Protein AF-0000000087803667 (afdb_homodimer)

Solvent-accessible surface area (backbone atoms only — not comparable to full-atom values): 38954 Å² total; per-residue (Å²): 129,66,61,54,62,50,47,62,71,37,43,41,72,29,40,26,54,51,59,38,27,26,43,11,22,42,27,6,43,24,40,68,76,42,96,56,81,56,72,35,36,40,37,35,24,9,63,54,42,48,40,31,16,50,52,16,29,32,40,61,41,84,73,39,51,19,58,52,47,22,30,47,41,17,42,69,59,22,58,39,89,44,36,48,45,30,53,72,77,47,46,72,67,51,34,54,49,39,53,55,37,61,75,64,59,29,50,46,78,48,79,40,76,96,59,54,56,43,30,39,34,29,38,33,28,43,99,86,46,40,22,38,23,30,32,44,83,41,75,78,37,69,32,35,32,26,50,67,86,40,74,76,43,66,43,71,64,60,57,59,69,46,64,71,49,64,55,81,69,40,67,65,60,47,52,50,39,35,73,68,48,87,59,74,87,39,42,68,51,51,53,46,31,55,53,30,34,47,50,32,13,52,49,18,56,75,45,93,23,70,39,35,43,12,44,59,67,44,71,90,41,92,76,64,50,71,68,48,48,22,28,18,40,26,8,4,23,31,8,20,32,30,53,19,34,70,60,42,24,29,18,33,60,75,26,38,60,26,20,29,36,30,38,38,33,35,52,46,49,29,63,73,68,65,54,53,68,67,52,47,50,30,23,48,50,32,23,54,53,48,34,43,55,50,34,63,52,36,46,75,69,46,28,41,34,62,36,43,54,16,14,13,31,14,43,22,20,38,34,52,56,72,64,52,53,70,67,37,29,45,38,10,35,47,37,13,50,64,47,51,44,41,26,50,43,51,41,43,26,36,58,52,13,50,35,37,31,44,24,32,52,40,10,48,51,15,38,53,25,24,75,66,71,30,55,71,56,69,39,39,35,62,33,31,88,42,63,62,51,22,42,50,42,52,8,49,33,32,56,28,24,57,57,22,34,53,38,45,42,56,51,27,69,74,74,126,68,62,54,62,52,46,61,71,39,44,41,71,30,40,25,52,50,59,38,28,26,42,11,22,40,26,6,43,24,41,67,77,43,94,55,82,54,70,34,35,41,38,35,23,8,61,53,41,48,39,33,16,50,51,17,28,32,41,60,41,85,73,39,52,17,57,52,48,24,29,48,42,17,42,70,60,22,61,40,90,45,36,50,45,30,53,72,78,46,46,73,67,50,36,53,51,38,52,55,37,61,74,63,59,30,48,48,78,46,79,40,76,95,59,54,59,44,32,40,34,30,37,32,28,44,97,85,45,39,22,39,26,29,32,43,83,41,72,79,37,68,32,34,32,29,48,69,87,41,74,75,42,66,43,72,65,60,58,58,65,48,65,69,51,62,53,80,70,39,66,65,61,46,52,50,39,36,74,68,47,87,57,73,86,41,44,68,51,52,53,46,32,56,52,30,32,49,49,32,13,52,50,18,57,75,44,94,22,69,38,34,44,11,44,59,66,45,69,91,41,93,77,65,50,72,68,49,49,24,30,18,40,25,8,4,24,32,9,20,31,30,52,20,35,70,58,42,24,27,17,34,60,78,26,37,60,24,21,30,35,30,38,38,32,33,52,47,49,29,64,73,69,67,55,52,68,67,51,48,51,29,23,47,49,32,20,53,51,48,34,44,55,51,33,63,53,37,45,74,71,45,29,41,32,61,36,44,55,16,14,14,32,13,42,22,20,37,35,52,58,72,63,54,54,70,68,37,31,45,38,9,37,46,38,12,49,66,49,53,43,42,26,49,43,54,40,43,26,37,58,52,13,50,34,38,30,43,24,32,52,40,9,50,51,16,37,52,25,25,76,68,70,28,55,72,56,68,39,39,36,61,34,30,89,40,63,62,53,22,41,49,42,51,9,50,34,32,55,28,24,57,59,22,34,54,37,43,43,55,49,27,70,73,74

Sequence (830 aa):
MDYISLLQSEMRPAFGCTEPIALAYAAAKAVSVLDEFPNHIHARCSANIIKNVKSVVIPNSGGRKGLTAATTLGAIVGHPERELEVLESATDEDRKWLGTLLDANFCTVSLAEGVDNLYIEITAETDEHTAVVRIENDHTNVTYVSVDGEIVSETVNEIKKAAKTEYAMTFDSIYEFALTGDISGILPQIKQQVEYNTAISKEGLSNDYGSNIGQLLLLDEENPSLETKCKARAAAGSDARMSGCPLPVVICSGSGNQGLTVSVPIITTSDELGKSEDELYRALVFANLLTLYVKSGIGKLSAYCGVVSAGVVSVAGIAFLKGDSKDIIENTLVNGLASLSGIVCDGAKPSCAGKIAISLDGAFMGYKQARLNKNYQKGDGLVAYSVDETIRSIGAVAQGMKETDVVILNEMLKHMDYISLLQSEMRPAFGCTEPIALAYAAAKAVSVLDEFPNHIHARCSANIIKNVKSVVIPNSGGRKGLTAATTLGAIVGHPERELEVLESATDEDRKWLGTLLDANFCTVSLAEGVDNLYIEITAETDEHTAVVRIENDHTNVTYVSVDGEIVSETVNEIKKAAKTEYAMTFDSIYEFALTGDISGILPQIKQQVEYNTAISKEGLSNDYGSNIGQLLLLDEENPSLETKCKARAAAGSDARMSGCPLPVVICSGSGNQGLTVSVPIITTSDELGKSEDELYRALVFANLLTLYVKSGIGKLSAYCGVVSAGVVSVAGIAFLKGDSKDIIENTLVNGLASLSGIVCDGAKPSCAGKIAISLDGAFMGYKQARLNKNYQKGDGLVAYSVDETIRSIGAVAQGMKETDVVILNEMLKH

Secondary structure (DSSP, 8-state):
--HHHHHHHH--EEES-HHHHHHHHHHHHHHHTSSS--SEEEEEE-HHHHHHHTTSBPTTSSS-BSHHHHHHHHHHH--GGGGGGTTTT--HHHHHHHHHHHHTT-EEEEEPTT--SSEEEEEEE-SS-EEEEEEESSTT-EEEEEETTEEEEE----------------HHHHHHHHHHS--GGGHHHHHHHHHHHHHHHHHHHHS--TT-HHHHHHTT-SS--HHHHHHHHHHHHHHHHHTT---EEE-BTTBHHHHHHHHHHHHHHHHHHT--HHHHHHHHHHHHHHHHHHHHHH-SS-SB-HHHHHHHHHHHHHHHHHT--HHHHHHHHHHHHHHHTT-B---SSTTHHHHHHHHHHHHHHHHHHHHTT-PPPTTSTT--SSHHHHHHHHHHHHHTTHHHHHHHHHHHHT-/--HHHHHHHH--EEES-HHHHHHHHHHHHHHHTSSS--SEEEEEE-HHHHHHHTTSBPTTTTS-BSHHHHHHHHHHH--GGGGGGTTTT--HHHHHHHHHHHHTT-EEEEEPTT--SSEEEEEEE-SS-EEEEEEESSTT-EEEEEETTEEEEE----------------HHHHHHHHHHS--GGGHHHHHHHHHHHHHHHHHHHHS--TT-HHHHHHTT-SS--HHHHHHHHHHHHHHHHHTT---EEE-BTTBHHHHHHHHHHHHHHHHHHT--HHHHHHHHHHHHHHHHHHHHHH-SS-SB-HHHHHHHHHHHHHHHHHT--HHHHHHHHHHHHHHHTT-B---SSTTHHHHHHHHHHHHHHHHHHHHTT-PPPTTSTT--SSHHHHHHHHHHHHHTTHHHHHHHHHHHHT-

Structure (mmCIF, N/CA/C/O backbone):
data_AF-0000000087803667-model_v1
#
loop_
_entity.id
_entity.type
_entity.pdbx_description
1 polymer 'L-serine ammonia-lyase, iron-sulfur-dependent, subunit alpha'
#
loop_
_atom_site.group_PDB
_atom_site.id
_atom_site.type_symbol
_atom_site.label_atom_id
_atom_site.label_alt_id
_atom_site.label_comp_id
_atom_site.label_asym_id
_atom_site.label_entity_id
_atom_site.label_seq_id
_atom_site.pdbx_PDB_ins_code
_atom_site.Cartn_x
_atom_site.Cartn_y
_atom_site.Cartn_z
_atom_site.occupancy
_atom_site.B_iso_or_equiv
_atom_site.auth_seq_id
_atom_site.auth_comp_id
_atom_site.auth_asym_id
_atom_site.auth_atom_id
_atom_site.pdbx_PDB_model_num
ATOM 1 N N . MET A 1 1 ? -24.375 -19.219 -10.469 1 71.81 1 MET A N 1
ATOM 2 C CA . MET A 1 1 ? -22.969 -19.25 -10.891 1 71.81 1 MET A CA 1
ATOM 3 C C . MET A 1 1 ? -22.344 -20.594 -10.547 1 71.81 1 MET A C 1
ATOM 5 O O . MET A 1 1 ? -22.625 -21.172 -9.5 1 71.81 1 MET A O 1
ATOM 9 N N . ASP A 1 2 ? -21.656 -21.156 -11.523 1 89.31 2 ASP A N 1
ATOM 10 C CA . ASP A 1 2 ? -20.969 -22.422 -11.258 1 89.31 2 ASP A CA 1
ATOM 11 C C . ASP A 1 2 ? -19.609 -22.188 -10.602 1 89.31 2 ASP A C 1
ATOM 13 O O . ASP A 1 2 ? -18.594 -22.141 -11.281 1 89.31 2 ASP A O 1
ATOM 17 N N . TYR A 1 3 ? -19.672 -22.094 -9.266 1 94.19 3 TYR A N 1
ATOM 18 C CA . TYR A 1 3 ? -18.484 -21.781 -8.461 1 94.19 3 TYR A CA 1
ATOM 19 C C . TYR A 1 3 ? -17.453 -22.891 -8.578 1 94.19 3 TYR A C 1
ATOM 21 O O . TYR A 1 3 ? -16.25 -22.625 -8.562 1 94.19 3 TYR A O 1
ATOM 29 N N . ILE A 1 4 ? -17.922 -24.125 -8.742 1 95.88 4 ILE A N 1
ATOM 30 C CA . ILE A 1 4 ? -17.016 -25.266 -8.82 1 95.88 4 ILE A CA 1
ATOM 31 C C . ILE A 1 4 ? -16.188 -25.172 -10.102 1 95.88 4 ILE A C 1
ATOM 33 O O . ILE A 1 4 ? -14.969 -25.312 -10.07 1 95.88 4 ILE A O 1
ATOM 37 N N . SER A 1 5 ? -16.844 -24.953 -11.195 1 94.06 5 SER A N 1
ATOM 38 C CA . SER A 1 5 ? -16.156 -24.828 -12.469 1 94.06 5 SER A CA 1
ATOM 39 C C . SER A 1 5 ? -15.172 -23.672 -12.461 1 94.06 5 SER A C 1
ATOM 41 O O . SER A 1 5 ? -14.078 -23.766 -13.031 1 94.06 5 SER A O 1
ATOM 43 N N . LEU A 1 6 ? -15.586 -22.578 -11.867 1 93.62 6 LEU A N 1
ATOM 44 C CA . LEU A 1 6 ? -14.711 -21.406 -11.766 1 93.62 6 LEU A CA 1
ATOM 45 C C . LEU A 1 6 ? -13.453 -21.734 -10.969 1 93.62 6 LEU A C 1
ATOM 47 O O . LEU A 1 6 ? -12.344 -21.438 -11.414 1 93.62 6 LEU A O 1
ATOM 51 N N . LEU A 1 7 ? -13.617 -22.344 -9.82 1 96.25 7 LEU A N 1
ATOM 52 C CA . LEU A 1 7 ? -12.484 -22.719 -8.984 1 96.25 7 LEU A CA 1
ATOM 53 C C . LEU A 1 7 ? -11.57 -23.703 -9.695 1 96.25 7 LEU A C 1
ATOM 55 O O . LEU A 1 7 ? -10.344 -23.609 -9.609 1 96.25 7 LEU A O 1
ATOM 59 N N . GLN A 1 8 ? -12.172 -24.656 -10.391 1 94.19 8 GLN A N 1
ATOM 60 C CA . GLN A 1 8 ? -11.391 -25.656 -11.102 1 94.19 8 GLN A CA 1
ATOM 61 C C . GLN A 1 8 ? -10.523 -25.016 -12.18 1 94.19 8 GLN A C 1
ATOM 63 O O . GLN A 1 8 ? -9.391 -25.438 -12.414 1 94.19 8 GLN A O 1
ATOM 68 N N . SER A 1 9 ? -11.016 -24.016 -12.758 1 89.69 9 SER A N 1
ATOM 69 C CA . SER A 1 9 ? -10.281 -23.344 -13.82 1 89.69 9 SER A CA 1
ATOM 70 C C . SER A 1 9 ? -9.188 -22.438 -13.258 1 89.69 9 SER A C 1
ATOM 72 O O . SER A 1 9 ? -8.141 -22.266 -13.875 1 89.69 9 SER A O 1
ATOM 74 N N . GLU A 1 10 ? -9.422 -21.938 -12.055 1 91.5 10 GLU A N 1
ATOM 75 C CA . GLU A 1 10 ? -8.562 -20.875 -11.531 1 91.5 10 GLU A CA 1
ATOM 76 C C . GLU A 1 10 ? -7.543 -21.438 -10.547 1 91.5 10 GLU A C 1
ATOM 78 O O . GLU A 1 10 ? -6.535 -20.797 -10.242 1 91.5 10 GLU A O 1
ATOM 83 N N . MET A 1 11 ? -7.801 -22.594 -9.992 1 94.12 11 MET A N 1
ATOM 84 C CA . MET A 1 11 ? -6.918 -23.203 -9.008 1 94.12 11 MET A CA 1
ATOM 85 C C . MET A 1 11 ? -6.102 -24.328 -9.641 1 94.12 11 MET A C 1
ATOM 87 O O . MET A 1 11 ? -6.332 -25.5 -9.352 1 94.12 11 MET A O 1
ATOM 91 N N . ARG A 1 12 ? -5.055 -23.938 -10.391 1 89.69 12 ARG A N 1
ATOM 92 C CA . ARG A 1 12 ? -4.191 -24.891 -11.078 1 89.69 12 ARG A CA 1
ATOM 93 C C . ARG A 1 12 ? -2.793 -24.906 -10.469 1 89.69 12 ARG A C 1
ATOM 95 O O . ARG A 1 12 ? -2.314 -23.875 -9.984 1 89.69 12 ARG A O 1
ATOM 102 N N . PRO A 1 13 ? -2.154 -26.062 -10.484 1 90.81 13 PRO A N 1
ATOM 103 C CA . PRO A 1 13 ? -0.76 -26.094 -10.039 1 90.81 13 PRO A CA 1
ATOM 104 C C . PRO A 1 13 ? 0.182 -25.359 -11 1 90.81 13 PRO A C 1
ATOM 106 O O . PRO A 1 13 ? -0.017 -25.406 -12.219 1 90.81 13 PRO A O 1
ATOM 109 N N . ALA A 1 14 ? 1.104 -24.688 -10.516 1 85.56 14 ALA A N 1
ATOM 110 C CA . ALA A 1 14 ? 2.148 -24.016 -11.281 1 85.56 14 ALA A CA 1
ATOM 111 C C . ALA A 1 14 ? 3.516 -24.203 -10.633 1 85.56 14 ALA A C 1
ATOM 113 O O . ALA A 1 14 ? 3.629 -24.219 -9.406 1 85.56 14 ALA A O 1
ATOM 114 N N . PHE A 1 15 ? 4.465 -24.359 -11.555 1 79.44 15 PHE A N 1
ATOM 115 C CA . PHE A 1 15 ? 5.844 -24.469 -11.094 1 79.44 15 PHE A CA 1
ATOM 116 C C . PHE A 1 15 ? 6.586 -23.156 -11.266 1 79.44 15 PHE A C 1
ATOM 118 O O . PHE A 1 15 ? 6.754 -22.672 -12.383 1 79.44 15 PHE A O 1
ATOM 125 N N . GLY A 1 16 ? 6.965 -22.5 -10.266 1 76.38 16 GLY A N 1
ATOM 126 C CA . GLY A 1 16 ? 7.625 -21.219 -10.352 1 76.38 16 GLY A CA 1
ATOM 127 C C . GLY A 1 16 ? 6.66 -20.062 -10.602 1 76.38 16 GLY A C 1
ATOM 128 O O . GLY A 1 16 ? 5.48 -20.156 -10.25 1 76.38 16 GLY A O 1
ATOM 129 N N . CYS A 1 17 ? 7.152 -18.938 -11.102 1 77.62 17 CYS A N 1
ATOM 130 C CA . CYS A 1 17 ? 6.293 -17.797 -11.422 1 77.62 17 CYS A CA 1
ATOM 131 C C . CYS A 1 17 ? 5.555 -18.031 -12.734 1 77.62 17 CYS A C 1
ATOM 133 O O . CYS A 1 17 ? 6.121 -18.562 -13.688 1 77.62 17 CYS A O 1
ATOM 135 N N . THR A 1 18 ? 4.367 -17.578 -12.75 1 82.81 18 THR A N 1
ATOM 136 C CA . THR A 1 18 ? 3.471 -17.938 -13.852 1 82.81 18 THR A CA 1
ATOM 137 C C . THR A 1 18 ? 3.887 -17.219 -15.133 1 82.81 18 THR A C 1
ATOM 139 O O . THR A 1 18 ? 3.854 -17.812 -16.219 1 82.81 18 THR A O 1
ATOM 142 N N . GLU A 1 19 ? 4.324 -15.984 -15 1 85.38 19 GLU A N 1
ATOM 143 C CA . GLU A 1 19 ? 4.621 -15.219 -16.203 1 85.38 19 GLU A CA 1
ATOM 144 C C . GLU A 1 19 ? 5.855 -15.773 -16.922 1 85.38 19 GLU A C 1
ATOM 146 O O . GLU A 1 19 ? 5.832 -15.977 -18.125 1 85.38 19 GLU A O 1
ATOM 151 N N . PRO A 1 20 ? 6.938 -16.078 -16.188 1 89.75 20 PRO A N 1
ATOM 152 C CA . PRO A 1 20 ? 8.078 -16.703 -16.891 1 89.75 20 PRO A CA 1
ATOM 153 C C . PRO A 1 20 ? 7.73 -18.062 -17.484 1 89.75 20 PRO A C 1
ATOM 155 O O . PRO A 1 20 ? 8.234 -18.406 -18.562 1 89.75 20 PRO A O 1
ATOM 158 N N . ILE A 1 21 ? 6.902 -18.75 -16.812 1 90.12 21 ILE A N 1
ATOM 159 C CA . ILE A 1 21 ? 6.516 -20.062 -17.297 1 90.12 21 ILE A CA 1
ATOM 160 C C . ILE A 1 21 ? 5.672 -19.906 -18.562 1 90.12 21 ILE A C 1
ATOM 162 O O . ILE A 1 21 ? 5.781 -20.719 -19.5 1 90.12 21 ILE A O 1
ATOM 166 N N . ALA A 1 22 ? 4.789 -18.875 -18.547 1 90.88 22 ALA A N 1
ATOM 167 C CA . ALA A 1 22 ? 4.004 -18.609 -19.75 1 90.88 22 ALA A CA 1
ATOM 168 C C . ALA A 1 22 ? 4.914 -18.312 -20.938 1 90.88 22 ALA A C 1
ATOM 170 O O . ALA A 1 22 ? 4.637 -18.75 -22.047 1 90.88 22 ALA A O 1
ATOM 171 N N . LEU A 1 23 ? 5.945 -17.578 -20.688 1 93.94 23 LEU A N 1
ATOM 172 C CA . LEU A 1 23 ? 6.93 -17.281 -21.719 1 93.94 23 LEU A CA 1
ATOM 173 C C . LEU A 1 23 ? 7.621 -18.547 -22.203 1 93.94 23 LEU A C 1
ATOM 175 O O . LEU A 1 23 ? 7.781 -18.75 -23.406 1 93.94 23 LEU A O 1
ATOM 179 N N . ALA A 1 24 ? 8.055 -19.328 -21.25 1 94.56 24 ALA A N 1
ATOM 180 C CA . ALA A 1 24 ? 8.695 -20.609 -21.562 1 94.56 24 ALA A CA 1
ATOM 181 C C . ALA A 1 24 ? 7.746 -21.516 -22.344 1 94.56 24 ALA A C 1
ATOM 183 O O . ALA A 1 24 ? 8.156 -22.172 -23.297 1 94.56 24 ALA A O 1
ATOM 184 N N . TYR A 1 25 ? 6.48 -21.5 -21.953 1 95.12 25 TYR A N 1
ATOM 185 C CA . TYR A 1 25 ? 5.449 -22.297 -22.609 1 95.12 25 TYR A CA 1
ATOM 186 C C . TYR A 1 25 ? 5.27 -21.844 -24.062 1 95.12 25 TYR A C 1
ATOM 188 O O . TYR A 1 25 ? 5.223 -22.688 -24.969 1 95.12 25 TYR A O 1
ATOM 196 N N . ALA A 1 26 ? 5.199 -20.562 -24.281 1 96.19 26 ALA A N 1
ATOM 197 C CA . ALA A 1 26 ? 5.055 -20.016 -25.625 1 96.19 26 ALA A CA 1
ATOM 198 C C . ALA A 1 26 ? 6.246 -20.391 -26.5 1 96.19 26 ALA A C 1
ATOM 200 O O . ALA A 1 26 ? 6.074 -20.75 -27.672 1 96.19 26 ALA A O 1
ATOM 201 N N . ALA A 1 27 ? 7.406 -20.312 -25.969 1 97.5 27 ALA A N 1
ATOM 202 C CA . ALA A 1 27 ? 8.617 -20.672 -26.703 1 97.5 27 ALA A CA 1
ATOM 203 C C . ALA A 1 27 ? 8.617 -22.156 -27.047 1 97.5 27 ALA A C 1
ATOM 205 O O . ALA A 1 27 ? 8.961 -22.547 -28.172 1 97.5 27 ALA A O 1
ATOM 206 N N . ALA A 1 28 ? 8.336 -22.953 -26.031 1 96.81 28 ALA A N 1
ATOM 207 C CA . ALA A 1 28 ? 8.242 -24.406 -26.266 1 96.81 28 ALA A CA 1
ATOM 208 C C . ALA A 1 28 ? 7.25 -24.703 -27.391 1 96.81 28 ALA A C 1
ATOM 210 O O . ALA A 1 28 ? 7.504 -25.578 -28.219 1 96.81 28 ALA A O 1
ATOM 211 N N . LYS A 1 29 ? 6.094 -24.047 -27.344 1 96.88 29 LYS A N 1
ATOM 212 C CA . LYS A 1 29 ? 5.082 -24.234 -28.375 1 96.88 29 LYS A CA 1
ATOM 213 C C . LYS A 1 29 ? 5.613 -23.828 -29.75 1 96.88 29 LYS A C 1
ATOM 215 O O . LYS A 1 29 ? 5.383 -24.516 -30.734 1 96.88 29 LYS A O 1
ATOM 220 N N . ALA A 1 30 ? 6.273 -22.734 -29.859 1 96.75 30 ALA A N 1
ATOM 221 C CA . ALA A 1 30 ? 6.836 -22.25 -31.109 1 96.75 30 ALA A CA 1
ATOM 222 C C . ALA A 1 30 ? 7.832 -23.25 -31.688 1 96.75 30 ALA A C 1
ATOM 224 O O . ALA A 1 30 ? 7.848 -23.5 -32.906 1 96.75 30 ALA A O 1
ATOM 225 N N . VAL A 1 31 ? 8.664 -23.781 -30.844 1 96.38 31 VAL A N 1
ATOM 226 C CA . VAL A 1 31 ? 9.672 -24.75 -31.281 1 96.38 31 VAL A CA 1
ATOM 227 C C . VAL A 1 31 ? 8.984 -26.031 -31.75 1 96.38 31 VAL A C 1
ATOM 229 O O . VAL A 1 31 ? 9.422 -26.672 -32.719 1 96.38 31 VAL A O 1
ATOM 232 N N . SER A 1 32 ? 7.906 -26.375 -31.078 1 96 32 SER A N 1
ATOM 233 C CA . SER A 1 32 ? 7.23 -27.641 -31.344 1 96 32 SER A CA 1
ATOM 234 C C . SER A 1 32 ? 6.605 -27.656 -32.719 1 96 32 SER A C 1
ATOM 236 O O . SER A 1 32 ? 6.355 -28.719 -33.281 1 96 32 SER A O 1
ATOM 238 N N . VAL A 1 33 ? 6.316 -26.547 -33.312 1 95.31 33 VAL A N 1
ATOM 239 C CA . VAL A 1 33 ? 5.645 -26.5 -34.625 1 95.31 33 VAL A CA 1
ATOM 240 C C . VAL A 1 33 ? 6.68 -26.391 -35.719 1 95.31 33 VAL A C 1
ATOM 242 O O . VAL A 1 33 ? 6.324 -26.344 -36.906 1 95.31 33 VAL A O 1
ATOM 245 N N . LEU A 1 34 ? 7.918 -26.344 -35.344 1 95.06 34 LEU A N 1
ATOM 246 C CA . LEU A 1 34 ? 9.023 -26.328 -36.281 1 95.06 34 LEU A CA 1
ATOM 247 C C . LEU A 1 34 ? 9.656 -27.703 -36.406 1 95.06 34 LEU A C 1
ATOM 249 O O . LEU A 1 34 ? 9.57 -28.516 -35.469 1 95.06 34 LEU A O 1
ATOM 253 N N . ASP A 1 35 ? 10.352 -28 -37.469 1 91.81 35 ASP A N 1
ATOM 254 C CA . ASP A 1 35 ? 10.969 -29.297 -37.719 1 91.81 35 ASP A CA 1
ATOM 255 C C . ASP A 1 35 ? 12.375 -29.359 -37.125 1 91.81 35 ASP A C 1
ATOM 257 O O . ASP A 1 35 ? 12.945 -30.438 -36.969 1 91.81 35 ASP A O 1
ATOM 261 N N . GLU A 1 36 ? 12.906 -28.266 -36.844 1 94.06 36 GLU A N 1
ATOM 262 C CA . GLU A 1 36 ? 14.234 -28.172 -36.281 1 94.06 36 GLU A CA 1
ATOM 263 C C . GLU A 1 36 ? 14.297 -27.094 -35.188 1 94.06 36 GLU A C 1
ATOM 265 O O . GLU A 1 36 ? 13.43 -26.219 -35.156 1 94.06 36 GLU A O 1
ATOM 270 N N . PHE A 1 37 ? 15.305 -27.203 -34.344 1 96.81 37 PHE A N 1
ATOM 271 C CA . PHE A 1 37 ? 15.508 -26.219 -33.281 1 96.81 37 PHE A CA 1
ATOM 272 C C . PHE A 1 37 ? 15.875 -24.859 -33.875 1 96.81 37 PHE A C 1
ATOM 274 O O . PHE A 1 37 ? 16.688 -24.781 -34.812 1 96.81 37 PHE A O 1
ATOM 281 N N . PRO A 1 38 ? 15.289 -23.828 -33.469 1 97.38 38 PRO A N 1
ATOM 282 C CA . PRO A 1 38 ? 15.508 -22.531 -34.094 1 97.38 38 PRO A CA 1
ATOM 283 C C . PRO A 1 38 ? 16.906 -21.969 -33.812 1 97.38 38 PRO A C 1
ATOM 285 O O . PRO A 1 38 ? 17.562 -22.391 -32.875 1 97.38 38 PRO A O 1
ATOM 288 N N . ASN A 1 39 ? 17.312 -21.031 -34.688 1 96.62 39 ASN A N 1
ATOM 289 C CA . ASN A 1 39 ? 18.578 -20.328 -34.531 1 96.62 39 ASN A CA 1
ATOM 290 C C . ASN A 1 39 ? 18.422 -19.078 -33.656 1 96.62 39 ASN A C 1
ATOM 292 O O . ASN A 1 39 ? 19.391 -18.578 -33.062 1 96.62 39 ASN A O 1
ATOM 296 N N . HIS A 1 40 ? 17.203 -18.594 -33.688 1 97.81 40 HIS A N 1
ATOM 297 C CA . HIS A 1 40 ? 16.922 -17.344 -33 1 97.81 40 HIS A CA 1
ATOM 298 C C . HIS A 1 40 ? 15.461 -17.266 -32.594 1 97.81 40 HIS A C 1
ATOM 300 O O . HIS A 1 40 ? 14.578 -17.719 -33.312 1 97.81 40 HIS A O 1
ATOM 306 N N . ILE A 1 41 ? 15.266 -16.688 -31.391 1 97.75 41 ILE A N 1
ATOM 307 C CA . ILE A 1 41 ? 13.914 -16.438 -30.938 1 97.75 41 ILE A CA 1
ATOM 308 C C . ILE A 1 41 ? 13.766 -14.961 -30.547 1 97.75 41 ILE A C 1
ATOM 310 O O . ILE A 1 41 ? 14.672 -14.367 -29.969 1 97.75 41 ILE A O 1
ATOM 314 N N . HIS A 1 42 ? 12.664 -14.352 -31.016 1 97.62 42 HIS A N 1
ATOM 315 C CA . HIS A 1 42 ? 12.289 -13 -30.609 1 97.62 42 HIS A CA 1
ATOM 316 C C . HIS A 1 42 ? 10.977 -12.992 -29.844 1 97.62 42 HIS A C 1
ATOM 318 O O . HIS A 1 42 ? 9.969 -13.516 -30.328 1 97.62 42 HIS A O 1
ATOM 324 N N . ALA A 1 43 ? 11.07 -12.5 -28.625 1 96.56 43 ALA A N 1
ATOM 325 C CA . ALA A 1 43 ? 9.867 -12.406 -27.797 1 96.56 43 ALA A CA 1
ATOM 326 C C . ALA A 1 43 ? 9.352 -10.977 -27.75 1 96.56 43 ALA A C 1
ATOM 328 O O . ALA A 1 43 ? 10.086 -10.055 -27.391 1 96.56 43 ALA A O 1
ATOM 329 N N . ARG A 1 44 ? 8.117 -10.734 -28.141 1 95.44 44 ARG A N 1
ATOM 330 C CA . ARG A 1 44 ? 7.387 -9.484 -27.969 1 95.44 44 ARG A CA 1
ATOM 331 C C . ARG A 1 44 ? 6.34 -9.617 -26.859 1 95.44 44 ARG A C 1
ATOM 333 O O . ARG A 1 44 ? 5.434 -10.445 -26.953 1 95.44 44 ARG A O 1
ATOM 340 N N . CYS A 1 45 ? 6.562 -8.844 -25.781 1 93.5 45 CYS A N 1
ATOM 341 C CA . CYS A 1 45 ? 5.734 -9.047 -24.594 1 93.5 45 CYS A CA 1
ATOM 342 C C . CYS A 1 45 ? 5.098 -7.734 -24.141 1 93.5 45 CYS A C 1
ATOM 344 O O . CYS A 1 45 ? 5.633 -6.656 -24.406 1 93.5 45 CYS A O 1
ATOM 346 N N . SER A 1 46 ? 3.93 -7.852 -23.531 1 89.06 46 SER A N 1
ATOM 347 C CA . SER A 1 46 ? 3.318 -6.699 -22.875 1 89.06 46 SER A CA 1
ATOM 348 C C . SER A 1 46 ? 4.195 -6.176 -21.734 1 89.06 46 SER A C 1
ATOM 350 O O . SER A 1 46 ? 5.086 -6.879 -21.266 1 89.06 46 SER A O 1
ATOM 352 N N . ALA A 1 47 ? 3.891 -5.023 -21.406 1 83.38 47 ALA A N 1
ATOM 353 C CA . ALA A 1 47 ? 4.652 -4.375 -20.328 1 83.38 47 ALA A CA 1
ATOM 354 C C . ALA A 1 47 ? 4.574 -5.184 -19.047 1 83.38 47 ALA A C 1
ATOM 356 O O . ALA A 1 47 ? 5.578 -5.348 -18.344 1 83.38 47 ALA A O 1
ATOM 357 N N . ASN A 1 48 ? 3.473 -5.746 -18.734 1 83.5 48 ASN A N 1
ATOM 358 C CA . ASN A 1 48 ? 3.27 -6.496 -17.5 1 83.5 48 ASN A CA 1
ATOM 359 C C . ASN A 1 48 ? 4.062 -7.797 -17.5 1 83.5 48 ASN A C 1
ATOM 361 O O . ASN A 1 48 ? 4.566 -8.227 -16.453 1 83.5 48 ASN A O 1
ATOM 365 N N . ILE A 1 49 ? 4.156 -8.398 -18.656 1 87.69 49 ILE A N 1
ATOM 366 C CA . ILE A 1 49 ? 4.957 -9.617 -18.766 1 87.69 49 ILE A CA 1
ATOM 367 C C . ILE A 1 49 ? 6.426 -9.281 -18.531 1 87.69 49 ILE A C 1
ATOM 369 O O . ILE A 1 49 ? 7.113 -9.977 -17.766 1 87.69 49 ILE A O 1
ATOM 373 N N . ILE A 1 50 ? 6.879 -8.258 -19.141 1 87.12 50 ILE A N 1
ATOM 374 C CA . ILE A 1 50 ? 8.273 -7.855 -18.984 1 87.12 50 ILE A CA 1
ATOM 375 C C . ILE A 1 50 ? 8.57 -7.527 -17.531 1 87.12 50 ILE A C 1
ATOM 377 O O . ILE A 1 50 ? 9.547 -8.016 -16.953 1 87.12 50 ILE A O 1
ATOM 381 N N . LYS A 1 51 ? 7.676 -6.781 -16.938 1 83 51 LYS A N 1
ATOM 382 C CA . LYS A 1 51 ? 7.801 -6.348 -15.547 1 83 51 LYS A CA 1
ATOM 383 C C . LYS A 1 51 ? 7.891 -7.547 -14.609 1 83 51 LYS A C 1
ATOM 385 O O . LYS A 1 51 ? 8.711 -7.559 -13.688 1 83 51 LYS A O 1
ATOM 390 N N . ASN A 1 52 ? 7.176 -8.617 -14.828 1 84.06 52 ASN A N 1
ATOM 391 C CA . ASN A 1 52 ? 7.027 -9.727 -13.891 1 84.06 52 ASN A CA 1
ATOM 392 C C . ASN A 1 52 ? 8.086 -10.805 -14.125 1 84.06 52 ASN A C 1
ATOM 394 O O . ASN A 1 52 ? 8.281 -11.672 -13.281 1 84.06 52 ASN A O 1
ATOM 398 N N . VAL A 1 53 ? 8.766 -10.68 -15.227 1 88.94 53 VAL A N 1
ATOM 399 C CA . VAL A 1 53 ? 9.727 -11.742 -15.516 1 88.94 53 VAL A CA 1
ATOM 400 C C . VAL A 1 53 ? 11.148 -11.211 -15.336 1 88.94 53 VAL A C 1
ATOM 402 O O . VAL A 1 53 ? 12.078 -11.984 -15.102 1 88.94 53 VAL A O 1
ATOM 405 N N . LYS A 1 54 ? 11.32 -9.969 -15.414 1 85.12 54 LYS A N 1
ATOM 406 C CA . LYS A 1 54 ? 12.633 -9.328 -15.508 1 85.12 54 LYS A CA 1
ATOM 407 C C . LYS A 1 54 ? 13.523 -9.734 -14.336 1 85.12 54 LYS A C 1
ATOM 409 O O . LYS A 1 54 ? 14.703 -10.047 -14.531 1 85.12 54 LYS A O 1
ATOM 414 N N . SER A 1 55 ? 12.938 -9.844 -13.133 1 82.69 55 SER A N 1
ATOM 415 C CA . SER A 1 55 ? 13.805 -9.945 -11.961 1 82.69 55 SER A CA 1
ATOM 416 C C . SER A 1 55 ? 13.602 -11.273 -11.242 1 82.69 55 SER A C 1
ATOM 418 O O . SER A 1 55 ? 14.203 -11.516 -10.195 1 82.69 55 SER A O 1
ATOM 420 N N . VAL A 1 56 ? 12.82 -12.109 -11.781 1 86.69 56 VAL A N 1
ATOM 421 C CA . VAL A 1 56 ? 12.508 -13.352 -11.078 1 86.69 56 VAL A CA 1
ATOM 422 C C . VAL A 1 56 ? 13.453 -14.453 -11.531 1 86.69 56 VAL A C 1
ATOM 424 O O . VAL A 1 56 ? 13.883 -14.484 -12.688 1 86.69 56 VAL A O 1
ATOM 427 N N . VAL A 1 57 ? 13.852 -15.297 -10.602 1 86.25 57 VAL A N 1
ATOM 428 C CA . VAL A 1 57 ? 14.664 -16.469 -10.938 1 86.25 57 VAL A CA 1
ATOM 429 C C . VAL A 1 57 ? 13.812 -17.5 -11.648 1 86.25 57 VAL A C 1
ATOM 431 O O . VAL A 1 57 ? 12.727 -17.859 -11.18 1 86.25 57 VAL A O 1
ATOM 434 N N . ILE A 1 58 ? 14.297 -17.984 -12.797 1 89 58 ILE A N 1
ATOM 435 C CA . ILE A 1 58 ? 13.57 -18.969 -13.578 1 89 58 ILE A CA 1
ATOM 436 C C . ILE A 1 58 ? 13.758 -20.359 -12.945 1 89 58 ILE A C 1
ATOM 438 O O . ILE A 1 58 ? 14.883 -20.797 -12.719 1 89 58 ILE A O 1
ATOM 442 N N . PRO A 1 59 ? 12.625 -20.953 -12.641 1 87.75 59 PRO A N 1
ATOM 443 C CA . PRO A 1 59 ? 12.75 -22.281 -12.047 1 87.75 59 PRO A CA 1
ATOM 444 C C . PRO A 1 59 ? 13.57 -23.234 -12.906 1 87.75 59 PRO A C 1
ATOM 446 O O . PRO A 1 59 ? 13.445 -23.234 -14.133 1 87.75 59 PRO A O 1
ATOM 449 N N . ASN A 1 60 ? 14.453 -23.984 -12.234 1 87.62 60 ASN A N 1
ATOM 450 C CA . ASN A 1 60 ? 15.25 -25.047 -12.852 1 87.62 60 ASN A CA 1
ATOM 451 C C . ASN A 1 60 ? 16.219 -24.484 -13.875 1 87.62 60 ASN A C 1
ATOM 453 O O . ASN A 1 60 ? 16.609 -25.172 -14.82 1 87.62 60 ASN A O 1
ATOM 457 N N . SER A 1 61 ? 16.641 -23.25 -13.734 1 91.19 61 SER A N 1
ATOM 458 C CA . SER A 1 61 ? 17.516 -22.609 -14.695 1 91.19 61 SER A CA 1
ATOM 459 C C . SER A 1 61 ? 18.953 -22.562 -14.188 1 91.19 61 SER A C 1
ATOM 461 O O . SER A 1 61 ? 19.859 -22.094 -14.891 1 91.19 61 SER A O 1
ATOM 463 N N . GLY A 1 62 ? 19.156 -23.062 -13 1 88.19 62 GLY A N 1
ATOM 464 C CA . GLY A 1 62 ? 20.469 -22.875 -12.383 1 88.19 62 GLY A CA 1
ATOM 465 C C . GLY A 1 62 ? 20.703 -21.469 -11.867 1 88.19 62 GLY A C 1
ATOM 466 O O . GLY A 1 62 ? 21.828 -20.984 -11.898 1 88.19 62 GLY A O 1
ATOM 467 N N . GLY A 1 63 ? 19.578 -20.797 -11.547 1 86.75 63 GLY A N 1
ATOM 468 C CA . GLY A 1 63 ? 19.688 -19.5 -10.891 1 86.75 63 GLY A CA 1
ATOM 469 C C . GLY A 1 63 ? 19.609 -18.344 -11.859 1 86.75 63 GLY A C 1
ATOM 470 O O . GLY A 1 63 ? 19.703 -17.172 -11.453 1 86.75 63 GLY A O 1
ATOM 471 N N . ARG A 1 64 ? 19.391 -18.578 -13.117 1 90.56 64 ARG A N 1
ATOM 472 C CA . ARG A 1 64 ? 19.328 -17.516 -14.117 1 90.56 64 ARG A CA 1
ATOM 473 C C . ARG A 1 64 ? 18 -16.766 -14.039 1 90.56 64 ARG A C 1
ATOM 475 O O . ARG A 1 64 ? 16.984 -17.344 -13.625 1 90.56 64 ARG A O 1
ATOM 482 N N . LYS A 1 65 ? 18.078 -15.438 -14.352 1 88.88 65 LYS A N 1
ATOM 483 C CA . LYS A 1 65 ? 16.906 -14.57 -14.242 1 88.88 65 LYS A CA 1
ATOM 484 C C . LYS A 1 65 ? 16.531 -13.984 -15.594 1 88.88 65 LYS A C 1
ATOM 486 O O . LYS A 1 65 ? 17.375 -13.875 -16.484 1 88.88 65 LYS A O 1
ATOM 491 N N . GLY A 1 66 ? 15.211 -13.719 -15.695 1 88.81 66 GLY A N 1
ATOM 492 C CA . GLY A 1 66 ? 14.82 -12.773 -16.734 1 88.81 66 GLY A CA 1
ATOM 493 C C . GLY A 1 66 ? 14.148 -13.43 -17.922 1 88.81 66 GLY A C 1
ATOM 494 O O . GLY A 1 66 ? 14.016 -14.656 -17.969 1 88.81 66 GLY A O 1
ATOM 495 N N . LEU A 1 67 ? 13.789 -12.602 -18.891 1 92.56 67 LEU A N 1
ATOM 496 C CA . LEU A 1 67 ? 12.953 -12.984 -20.016 1 92.56 67 LEU A CA 1
ATOM 497 C C . LEU A 1 67 ? 13.719 -13.906 -20.969 1 92.56 67 LEU A C 1
ATOM 499 O O . LEU A 1 67 ? 13.18 -14.93 -21.406 1 92.56 67 LEU A O 1
ATOM 503 N N . THR A 1 68 ? 14.969 -13.555 -21.188 1 94.69 68 THR A N 1
ATOM 504 C CA . THR A 1 68 ? 15.742 -14.344 -22.141 1 94.69 68 THR A CA 1
ATOM 505 C C . THR A 1 68 ? 16.016 -15.742 -21.594 1 94.69 68 THR A C 1
ATOM 507 O O . THR A 1 68 ? 15.961 -16.734 -22.344 1 94.69 68 THR A O 1
ATOM 510 N N . ALA A 1 69 ? 16.25 -15.789 -20.328 1 94.81 69 ALA A N 1
ATOM 511 C CA . ALA A 1 69 ? 16.484 -17.078 -19.703 1 94.81 69 ALA A CA 1
ATOM 512 C C . ALA A 1 69 ? 15.227 -17.953 -19.75 1 94.81 69 ALA A C 1
ATOM 514 O O . ALA A 1 69 ? 15.297 -19.141 -20.078 1 94.81 69 ALA A O 1
ATOM 515 N N . ALA A 1 70 ? 14.086 -17.391 -19.422 1 94.31 70 ALA A N 1
ATOM 516 C CA . ALA A 1 70 ? 12.82 -18.125 -19.422 1 94.31 70 ALA A CA 1
ATOM 517 C C . ALA A 1 70 ? 12.477 -18.641 -20.812 1 94.31 70 ALA A C 1
ATOM 519 O O . ALA A 1 70 ? 12.141 -19.812 -20.984 1 94.31 70 ALA A O 1
ATOM 520 N N . THR A 1 71 ? 12.586 -17.766 -21.797 1 96.56 71 THR A N 1
ATOM 521 C CA . THR A 1 71 ? 12.234 -18.094 -23.188 1 96.56 71 THR A CA 1
ATOM 522 C C . THR A 1 71 ? 13.164 -19.172 -23.734 1 96.56 71 THR A C 1
ATOM 524 O O . THR A 1 71 ? 12.695 -20.156 -24.328 1 96.56 71 THR A O 1
ATOM 527 N N . THR A 1 72 ? 14.438 -18.969 -23.484 1 97.31 72 THR A N 1
ATOM 528 C CA . THR A 1 72 ? 15.438 -19.891 -24 1 97.31 72 THR A CA 1
ATOM 529 C C . THR A 1 72 ? 15.289 -21.266 -23.359 1 97.31 72 THR A C 1
ATOM 531 O O . THR A 1 72 ? 15.352 -22.281 -24.047 1 97.31 72 THR A O 1
ATOM 534 N N . LEU A 1 73 ? 15.094 -21.266 -22.078 1 96.19 73 LEU A N 1
ATOM 535 C CA . LEU A 1 73 ? 14.953 -22.547 -21.406 1 96.19 73 LEU A CA 1
ATOM 536 C C . LEU A 1 73 ? 13.695 -23.281 -21.875 1 96.19 73 LEU A C 1
ATOM 538 O O . LEU A 1 73 ? 13.695 -24.5 -22.047 1 96.19 73 LEU A O 1
ATOM 542 N N . GLY A 1 74 ? 12.617 -22.578 -22.047 1 96.69 74 GLY A N 1
ATOM 543 C CA . GLY A 1 74 ? 11.398 -23.156 -22.594 1 96.69 74 GLY A CA 1
ATOM 544 C C . GLY A 1 74 ? 11.609 -23.797 -23.953 1 96.69 74 GLY A C 1
ATOM 545 O O . GLY A 1 74 ? 11.086 -24.875 -24.234 1 96.69 74 GLY A O 1
ATOM 546 N N . ALA A 1 75 ? 12.367 -23.109 -24.797 1 97 75 ALA A N 1
ATOM 547 C CA . ALA A 1 75 ? 12.68 -23.609 -26.141 1 97 75 ALA A CA 1
ATOM 548 C C . ALA A 1 75 ? 13.492 -24.906 -26.047 1 97 75 ALA A C 1
ATOM 550 O O . ALA A 1 75 ? 13.266 -25.844 -26.828 1 97 75 ALA A O 1
ATOM 551 N N . ILE A 1 76 ? 14.422 -24.938 -25.125 1 97 76 ILE A N 1
ATOM 552 C CA . ILE A 1 76 ? 15.336 -26.062 -24.969 1 97 76 ILE A CA 1
ATOM 553 C C . ILE A 1 76 ? 14.578 -27.281 -24.453 1 97 76 ILE A C 1
ATOM 555 O O . ILE A 1 76 ? 14.695 -28.375 -25.016 1 97 76 ILE A O 1
ATOM 559 N N . VAL A 1 77 ? 13.812 -27.078 -23.359 1 94.75 77 VAL A N 1
ATOM 560 C CA . VAL A 1 77 ? 13.125 -28.172 -22.688 1 94.75 77 VAL A CA 1
ATOM 561 C C . VAL A 1 77 ? 12.023 -28.719 -23.594 1 94.75 77 VAL A C 1
ATOM 563 O O . VAL A 1 77 ? 11.883 -29.938 -23.766 1 94.75 77 VAL A O 1
ATOM 566 N N . GLY A 1 78 ? 11.227 -27.75 -24.078 1 92.5 78 GLY A N 1
ATOM 567 C CA . GLY A 1 78 ? 10.125 -28.156 -24.922 1 92.5 78 GLY A CA 1
ATOM 568 C C . GLY A 1 78 ? 8.953 -28.734 -24.156 1 92.5 78 GLY A C 1
ATOM 569 O O . GLY A 1 78 ? 8.578 -28.203 -23.109 1 92.5 78 GLY A O 1
ATOM 570 N N . HIS A 1 79 ? 8.125 -29.562 -24.75 1 91.38 79 HIS A N 1
ATOM 571 C CA . HIS A 1 79 ? 6.973 -30.234 -24.172 1 91.38 79 HIS A CA 1
ATOM 572 C C . HIS A 1 79 ? 5.883 -29.25 -23.781 1 91.38 79 HIS A C 1
ATOM 574 O O . HIS A 1 79 ? 5.52 -29.141 -22.609 1 91.38 79 HIS A O 1
ATOM 580 N N . PRO A 1 80 ? 5.379 -28.516 -24.75 1 93.62 80 PRO A N 1
ATOM 581 C CA . PRO A 1 80 ? 4.371 -27.5 -24.469 1 93.62 80 PRO A CA 1
ATOM 582 C C . PRO A 1 80 ? 3.088 -28.078 -23.875 1 93.62 80 PRO A C 1
ATOM 584 O O . PRO A 1 80 ? 2.277 -27.359 -23.297 1 93.62 80 PRO A O 1
ATOM 587 N N . GLU A 1 81 ? 2.893 -29.391 -23.953 1 90.75 81 GLU A N 1
ATOM 588 C CA . GLU A 1 81 ? 1.699 -30.031 -23.406 1 90.75 81 GLU A CA 1
ATOM 589 C C . GLU A 1 81 ? 1.656 -29.906 -21.891 1 90.75 81 GLU A C 1
ATOM 591 O O . GLU A 1 81 ? 0.602 -30.094 -21.266 1 90.75 81 GLU A O 1
ATOM 596 N N . ARG A 1 82 ? 2.725 -29.547 -21.328 1 89.75 82 ARG A N 1
ATOM 597 C CA . ARG A 1 82 ? 2.797 -29.406 -19.875 1 89.75 82 ARG A CA 1
ATOM 598 C C . ARG A 1 82 ? 2.354 -28.016 -19.422 1 89.75 82 ARG A C 1
ATOM 600 O O . ARG A 1 82 ? 2.221 -27.766 -18.219 1 89.75 82 ARG A O 1
ATOM 607 N N . GLU A 1 83 ? 2.182 -27.125 -20.266 1 91.5 83 GLU A N 1
ATOM 608 C CA . GLU A 1 83 ? 1.67 -25.781 -20.031 1 91.5 83 GLU A CA 1
ATOM 609 C C . GLU A 1 83 ? 2.445 -25.094 -18.906 1 91.5 83 GLU A C 1
ATOM 611 O O . GLU A 1 83 ? 3.646 -24.844 -19.031 1 91.5 83 GLU A O 1
ATOM 616 N N . LEU A 1 84 ? 1.876 -24.953 -17.75 1 85.38 84 LEU A N 1
ATOM 617 C CA . LEU A 1 84 ? 2.5 -24.203 -16.656 1 85.38 84 LEU A CA 1
ATOM 618 C C . LEU A 1 84 ? 3.535 -25.047 -15.938 1 85.38 84 LEU A C 1
ATOM 620 O O . LEU A 1 84 ? 4.242 -24.562 -15.055 1 85.38 84 LEU A O 1
ATOM 624 N N . GLU A 1 85 ? 3.734 -26.344 -16.375 1 84.5 85 GLU A N 1
ATOM 625 C CA . GLU A 1 85 ? 4.762 -27.219 -15.82 1 84.5 85 GLU A CA 1
ATOM 626 C C . GLU A 1 85 ? 5.867 -27.484 -16.844 1 84.5 85 GLU A C 1
ATOM 628 O O . GLU A 1 85 ? 6.629 -28.438 -16.703 1 84.5 85 GLU A O 1
ATOM 633 N N . VAL A 1 86 ? 6.027 -26.672 -17.797 1 90.69 86 VAL A N 1
ATOM 634 C CA . VAL A 1 86 ? 6.867 -26.906 -18.969 1 90.69 86 VAL A CA 1
ATOM 635 C C . VAL A 1 86 ? 8.328 -26.984 -18.562 1 90.69 86 VAL A C 1
ATOM 637 O O . VAL A 1 86 ? 9.125 -27.672 -19.188 1 90.69 86 VAL A O 1
ATOM 640 N N . LEU A 1 87 ? 8.734 -26.391 -17.438 1 90.38 87 LEU A N 1
ATOM 641 C CA . LEU A 1 87 ? 10.141 -26.328 -17.078 1 90.38 87 LEU A CA 1
ATOM 642 C C . LEU A 1 87 ? 10.492 -27.406 -16.047 1 90.38 87 LEU A C 1
ATOM 644 O O . LEU A 1 87 ? 11.641 -27.516 -15.617 1 90.38 87 LEU A O 1
ATOM 648 N N . GLU A 1 88 ? 9.539 -28.203 -15.672 1 85.06 88 GLU A N 1
ATOM 649 C CA . GLU A 1 88 ? 9.703 -29.188 -14.609 1 85.06 88 GLU A CA 1
ATOM 650 C C . GLU A 1 88 ? 10.75 -30.234 -14.984 1 85.06 88 GLU A C 1
ATOM 652 O O . GLU A 1 88 ? 11.484 -30.734 -14.125 1 85.06 88 GLU A O 1
ATOM 657 N N . SER A 1 89 ? 10.867 -30.516 -16.266 1 86.81 89 SER A N 1
ATOM 658 C CA . SER A 1 89 ? 11.703 -31.625 -16.719 1 86.81 89 SER A CA 1
ATOM 659 C C . SER A 1 89 ? 13.078 -31.141 -17.156 1 86.81 89 SER A C 1
ATOM 661 O O . SER A 1 89 ? 13.852 -31.891 -17.734 1 86.81 89 SER A O 1
ATOM 663 N N . ALA A 1 90 ? 13.43 -29.922 -16.875 1 92.19 90 ALA A N 1
ATOM 664 C CA . ALA A 1 90 ? 14.727 -29.391 -17.281 1 92.19 90 ALA A CA 1
ATOM 665 C C . ALA A 1 90 ? 15.867 -30.156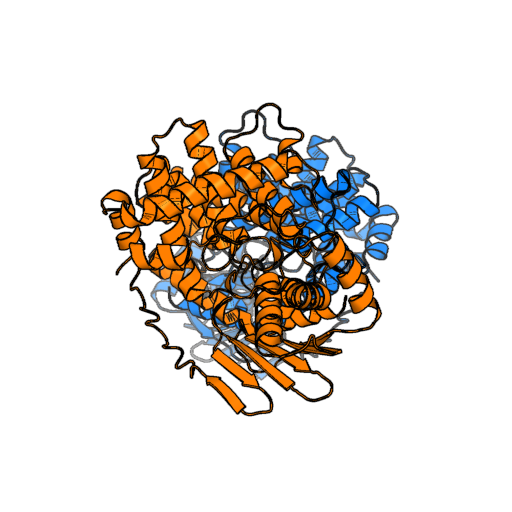 -16.609 1 92.19 90 ALA A C 1
ATOM 667 O O . ALA A 1 90 ? 15.82 -30.422 -15.414 1 92.19 90 ALA A O 1
ATOM 668 N N . THR A 1 91 ? 16.875 -30.547 -17.344 1 92.94 91 THR A N 1
ATOM 669 C CA . THR A 1 91 ? 18 -31.328 -16.875 1 92.94 91 THR A CA 1
ATOM 670 C C . THR A 1 91 ? 19.25 -30.453 -16.75 1 92.94 91 THR A C 1
ATOM 672 O O . THR A 1 91 ? 19.234 -29.281 -17.156 1 92.94 91 THR A O 1
ATOM 675 N N . ASP A 1 92 ? 20.297 -31.078 -16.219 1 93.94 92 ASP A N 1
ATOM 676 C CA . ASP A 1 92 ? 21.578 -30.375 -16.125 1 93.94 92 ASP A CA 1
ATOM 677 C C . ASP A 1 92 ? 22.125 -30.047 -17.516 1 93.94 92 ASP A C 1
ATOM 679 O O . ASP A 1 92 ? 22.766 -29.016 -17.703 1 93.94 92 ASP A O 1
ATOM 683 N N . GLU A 1 93 ? 21.922 -30.953 -18.328 1 95.25 93 GLU A N 1
ATOM 684 C CA . GLU A 1 93 ? 22.344 -30.719 -19.703 1 95.25 93 GLU A CA 1
ATOM 685 C C . GLU A 1 93 ? 21.594 -29.531 -20.312 1 95.25 93 GLU A C 1
ATOM 687 O O . GLU A 1 93 ? 22.188 -28.734 -21.047 1 95.25 93 GLU A O 1
ATOM 692 N N . ASP A 1 94 ? 20.328 -29.422 -20.062 1 95.69 94 ASP A N 1
ATOM 693 C CA . ASP A 1 94 ? 19.547 -28.297 -20.531 1 95.69 94 ASP A CA 1
ATOM 694 C C . ASP A 1 94 ? 20.094 -26.984 -19.984 1 95.69 94 ASP A C 1
ATOM 696 O O . ASP A 1 94 ? 20.156 -25.984 -20.719 1 95.69 94 ASP A O 1
ATOM 700 N N . ARG A 1 95 ? 20.469 -26.953 -18.734 1 94.56 95 ARG A N 1
ATOM 701 C CA . ARG A 1 95 ? 20.969 -25.75 -18.078 1 94.56 95 ARG A CA 1
ATOM 702 C C . ARG A 1 95 ? 22.297 -25.297 -18.672 1 94.56 95 ARG A C 1
ATOM 704 O O . ARG A 1 95 ? 22.562 -24.109 -18.812 1 94.56 95 ARG A O 1
ATOM 711 N N . LYS A 1 96 ? 23.109 -26.312 -18.953 1 95.25 96 LYS A N 1
ATOM 712 C CA . LYS A 1 96 ? 24.359 -26 -19.641 1 95.25 96 LYS A CA 1
ATOM 713 C C . LYS A 1 96 ? 24.109 -25.391 -21.016 1 95.25 96 LYS A C 1
ATOM 715 O O . LYS A 1 96 ? 24.75 -24.406 -21.391 1 95.25 96 LYS A O 1
ATOM 720 N N . TRP A 1 97 ? 23.25 -26 -21.719 1 96.44 97 TRP A N 1
ATOM 721 C CA . TRP A 1 97 ? 22.891 -25.5 -23.047 1 96.44 97 TRP A CA 1
ATOM 722 C C . TRP A 1 97 ? 22.297 -24.109 -22.953 1 96.44 97 TRP A C 1
ATOM 724 O O . TRP A 1 97 ? 22.547 -23.25 -23.812 1 96.44 97 TRP A O 1
ATOM 734 N N . LEU A 1 98 ? 21.469 -23.844 -21.938 1 96.62 98 LEU A N 1
ATOM 735 C CA . LEU A 1 98 ? 20.906 -22.531 -21.672 1 96.62 98 LEU A CA 1
ATOM 736 C C . LEU A 1 98 ? 22 -21.484 -21.578 1 96.62 98 LEU A C 1
ATOM 738 O O . LEU A 1 98 ? 21.906 -20.422 -22.203 1 96.62 98 LEU A O 1
ATOM 742 N N . GLY A 1 99 ? 23.016 -21.781 -20.812 1 95.88 99 GLY A N 1
ATOM 743 C CA . GLY A 1 99 ? 24.125 -20.859 -20.672 1 95.88 99 GLY A CA 1
ATOM 744 C C . GLY A 1 99 ? 24.766 -20.516 -22.016 1 95.88 99 GLY A C 1
ATOM 745 O O . GLY A 1 99 ? 25.078 -19.344 -22.266 1 95.88 99 GLY A O 1
ATOM 746 N N . THR A 1 100 ? 24.938 -21.516 -22.812 1 96.19 100 THR A N 1
ATOM 747 C CA . THR A 1 100 ? 25.547 -21.344 -24.125 1 96.19 100 THR A CA 1
ATOM 748 C C . THR A 1 100 ? 24.703 -20.438 -25 1 96.19 100 THR A C 1
ATOM 750 O O . THR A 1 100 ? 25.219 -19.547 -25.672 1 96.19 100 THR A O 1
ATOM 753 N N . LEU A 1 101 ? 23.453 -20.625 -24.984 1 96.38 101 LEU A N 1
ATOM 754 C CA . LEU A 1 101 ? 22.547 -19.875 -25.859 1 96.38 101 LEU A CA 1
ATOM 755 C C . LEU A 1 101 ? 22.391 -18.453 -25.375 1 96.38 101 LEU A C 1
ATOM 757 O O . LEU A 1 101 ? 22.234 -17.531 -26.172 1 96.38 101 LEU A O 1
ATOM 761 N N . LEU A 1 102 ? 22.344 -18.297 -24.062 1 95.25 102 LEU A N 1
ATOM 762 C CA . LEU A 1 102 ? 22.281 -16.953 -23.516 1 95.25 102 LEU A CA 1
ATOM 763 C C . LEU A 1 102 ? 23.5 -16.125 -23.922 1 95.25 102 LEU A C 1
ATOM 765 O O . LEU A 1 102 ? 23.375 -14.961 -24.297 1 95.25 102 LEU A O 1
ATOM 769 N N . ASP A 1 103 ? 24.625 -16.766 -23.875 1 94.5 103 ASP A N 1
ATOM 770 C CA . ASP A 1 103 ? 25.875 -16.109 -24.266 1 94.5 103 ASP A CA 1
ATOM 771 C C . ASP A 1 103 ? 25.875 -15.758 -25.75 1 94.5 103 ASP A C 1
ATOM 773 O O . ASP A 1 103 ? 26.484 -14.766 -26.156 1 94.5 103 ASP A O 1
ATOM 777 N N . ALA A 1 104 ? 25.172 -16.5 -26.516 1 94.88 104 ALA A N 1
ATOM 778 C CA . ALA A 1 104 ? 25.125 -16.328 -27.953 1 94.88 104 ALA A CA 1
ATOM 779 C C . ALA A 1 104 ? 24.016 -15.359 -28.359 1 94.88 104 ALA A C 1
ATOM 781 O O . ALA A 1 104 ? 23.75 -15.164 -29.547 1 94.88 104 ALA A O 1
ATOM 782 N N . ASN A 1 105 ? 23.297 -14.773 -27.469 1 94 105 ASN A N 1
ATOM 783 C CA . ASN A 1 105 ? 22.188 -13.875 -27.734 1 94 105 ASN A CA 1
ATOM 784 C C . ASN A 1 105 ? 21.109 -14.531 -28.609 1 94 105 ASN A C 1
ATOM 786 O O . ASN A 1 105 ? 20.672 -13.953 -29.594 1 94 105 ASN A O 1
ATOM 790 N N . PHE A 1 106 ? 20.828 -15.703 -28.219 1 96.19 106 PHE A N 1
ATOM 791 C CA . PHE A 1 106 ? 19.859 -16.547 -28.906 1 96.19 106 PHE A CA 1
ATOM 792 C C . PHE A 1 106 ? 18.484 -15.922 -28.875 1 96.19 106 PHE A C 1
ATOM 794 O O . PHE A 1 106 ? 17.688 -16.109 -29.812 1 96.19 106 PHE A O 1
ATOM 801 N N . CYS A 1 107 ? 18.156 -15.18 -27.844 1 96.62 107 CYS A N 1
ATOM 802 C CA . CYS A 1 107 ? 16.828 -14.625 -27.625 1 96.62 107 CYS A CA 1
ATOM 803 C C . CYS A 1 107 ? 16.891 -13.117 -27.438 1 96.62 107 CYS A C 1
ATOM 805 O O . CYS A 1 107 ? 17.75 -12.609 -26.719 1 96.62 107 CYS A O 1
ATOM 807 N N . THR A 1 108 ? 16.047 -12.414 -28.156 1 94.81 108 THR A N 1
ATOM 808 C CA . THR A 1 108 ? 15.852 -10.977 -27.969 1 94.81 108 THR A CA 1
ATOM 809 C C . THR A 1 108 ? 14.422 -10.68 -27.531 1 94.81 108 THR A C 1
ATOM 811 O O . THR A 1 108 ? 13.508 -11.461 -27.797 1 94.81 108 THR A O 1
ATOM 814 N N . VAL A 1 109 ? 14.305 -9.625 -26.75 1 92.75 109 VAL A N 1
ATOM 815 C CA . VAL A 1 109 ? 12.992 -9.273 -26.219 1 92.75 109 VAL A CA 1
ATOM 816 C C . VAL A 1 109 ? 12.656 -7.828 -26.578 1 92.75 109 VAL A C 1
ATOM 818 O O . VAL A 1 109 ? 13.531 -6.961 -26.547 1 92.75 109 VAL A O 1
ATOM 821 N N . SER A 1 110 ? 11.383 -7.586 -26.969 1 90.88 110 SER A N 1
ATOM 822 C CA . SER A 1 110 ? 10.906 -6.227 -27.203 1 90.88 110 SER A CA 1
ATOM 823 C C . SER A 1 110 ? 9.531 -6.008 -26.578 1 90.88 110 SER A C 1
ATOM 825 O O . SER A 1 110 ? 8.812 -6.969 -26.297 1 90.88 110 SER A O 1
ATOM 827 N N . LEU A 1 111 ? 9.203 -4.754 -26.328 1 88.19 111 LEU A N 1
ATOM 828 C CA . LEU A 1 111 ? 7.922 -4.355 -25.75 1 88.19 111 LEU A CA 1
ATOM 829 C C . LEU A 1 111 ? 6.844 -4.277 -26.828 1 88.19 111 LEU A C 1
ATOM 831 O O . LEU A 1 111 ? 7.055 -3.67 -27.875 1 88.19 111 LEU A O 1
ATOM 835 N N . ALA A 1 112 ? 5.793 -5.004 -26.625 1 89.75 112 ALA A N 1
ATOM 836 C CA . ALA A 1 112 ? 4.602 -4.852 -27.453 1 89.75 112 ALA A CA 1
ATOM 837 C C . ALA A 1 112 ? 3.691 -3.75 -26.922 1 89.75 112 ALA A C 1
ATOM 839 O O . ALA A 1 112 ? 3.121 -3.885 -25.828 1 89.75 112 ALA A O 1
ATOM 840 N N . GLU A 1 113 ? 3.475 -2.711 -27.625 1 82.44 113 GLU A N 1
ATOM 841 C CA . GLU A 1 113 ? 2.658 -1.584 -27.188 1 82.44 113 GLU A CA 1
ATOM 842 C C . GLU A 1 113 ? 1.203 -1.754 -27.609 1 82.44 113 GLU A C 1
ATOM 844 O O . GLU A 1 113 ? 0.922 -2.381 -28.641 1 82.44 113 GLU A O 1
ATOM 849 N N . GLY A 1 114 ? 0.372 -1.209 -26.859 1 78.38 114 GLY A N 1
ATOM 850 C CA . GLY A 1 114 ? -1.032 -1.172 -27.234 1 78.38 114 GLY A CA 1
ATOM 851 C C . GLY A 1 114 ? -1.71 -2.525 -27.156 1 78.38 114 GLY A C 1
ATOM 852 O O . GLY A 1 114 ? -2.678 -2.789 -27.859 1 78.38 114 GLY A O 1
ATOM 853 N N . VAL A 1 115 ? -1.138 -3.479 -26.359 1 83.12 115 VAL A N 1
ATOM 854 C CA . VAL A 1 115 ? -1.69 -4.82 -26.219 1 83.12 115 VAL A CA 1
ATOM 855 C C . VAL A 1 115 ? -2.242 -4.996 -24.797 1 83.12 115 VAL A C 1
ATOM 857 O O . VAL A 1 115 ? -2.09 -4.117 -23.953 1 83.12 115 VAL A O 1
ATOM 860 N N . ASP A 1 116 ? -2.912 -6.07 -24.609 1 81.19 116 ASP A N 1
ATOM 861 C CA . ASP A 1 116 ? -3.461 -6.395 -23.297 1 81.19 116 ASP A CA 1
ATOM 862 C C . ASP A 1 116 ? -2.346 -6.684 -22.297 1 81.19 116 ASP A C 1
ATOM 864 O O . ASP A 1 116 ? -1.2 -6.922 -22.688 1 81.19 116 ASP A O 1
ATOM 868 N N . ASN A 1 117 ? -2.672 -6.672 -21.047 1 80.69 117 ASN A N 1
ATOM 869 C CA . ASN A 1 117 ? -1.699 -6.812 -19.969 1 80.69 117 ASN A CA 1
ATOM 870 C C . ASN A 1 117 ? -0.964 -8.148 -20.047 1 80.69 117 ASN A C 1
ATOM 872 O O . ASN A 1 117 ? 0.187 -8.25 -19.625 1 80.69 117 ASN A O 1
ATOM 876 N N . LEU A 1 118 ? -1.667 -9.125 -20.531 1 87 118 LEU A N 1
ATOM 877 C CA . LEU A 1 118 ? -1.039 -10.422 -20.75 1 87 118 LEU A CA 1
ATOM 878 C C . LEU A 1 118 ? -0.943 -10.742 -22.234 1 87 118 LEU A C 1
ATOM 880 O O . LEU A 1 118 ? -1.888 -11.273 -22.812 1 87 118 LEU A O 1
ATOM 884 N N . TYR A 1 119 ? 0.167 -10.445 -22.797 1 92.06 119 TYR A N 1
ATOM 885 C CA . TYR A 1 119 ? 0.451 -10.641 -24.219 1 92.06 119 TYR A CA 1
ATOM 886 C C . TYR A 1 119 ? 1.871 -11.156 -24.422 1 92.06 119 TYR A C 1
ATOM 888 O O . TYR A 1 119 ? 2.832 -10.562 -23.922 1 92.06 119 TYR A O 1
ATOM 896 N N . ILE A 1 120 ? 1.994 -12.281 -25.016 1 95.06 120 ILE A N 1
ATOM 897 C CA . ILE A 1 120 ? 3.279 -12.867 -25.359 1 95.06 120 ILE A CA 1
ATOM 898 C C . ILE A 1 120 ? 3.258 -13.305 -26.828 1 95.06 120 ILE A C 1
ATOM 900 O O . ILE A 1 120 ? 2.35 -14.023 -27.25 1 95.06 120 ILE A O 1
ATOM 904 N N . GLU A 1 121 ? 4.176 -12.836 -27.594 1 96.94 121 GLU A N 1
ATOM 905 C CA . GLU A 1 121 ? 4.363 -13.289 -28.969 1 96.94 121 GLU A CA 1
ATOM 906 C C . GLU A 1 121 ? 5.793 -13.773 -29.203 1 96.94 121 GLU A C 1
ATOM 908 O O . GLU A 1 121 ? 6.75 -13.016 -29.016 1 96.94 121 GLU A O 1
ATOM 913 N N . ILE A 1 122 ? 5.934 -15.016 -29.547 1 98.06 122 ILE A N 1
ATOM 914 C CA . ILE A 1 122 ? 7.238 -15.609 -29.797 1 98.06 122 ILE A CA 1
ATOM 915 C C . ILE A 1 122 ? 7.414 -15.859 -31.297 1 98.06 122 ILE A C 1
ATOM 917 O O . ILE A 1 122 ? 6.559 -16.484 -31.938 1 98.06 122 ILE A O 1
ATOM 921 N N . THR A 1 123 ? 8.438 -15.32 -31.828 1 97.75 123 THR A N 1
ATOM 922 C CA . THR A 1 123 ? 8.867 -15.641 -33.188 1 97.75 123 THR A CA 1
ATOM 923 C C . THR A 1 123 ? 10.133 -16.484 -33.156 1 97.75 123 THR A C 1
ATOM 925 O O . THR A 1 123 ? 11.188 -16.047 -32.688 1 97.75 123 THR A O 1
ATOM 928 N N . ALA A 1 124 ? 10.031 -17.719 -33.594 1 98.06 124 ALA A N 1
ATOM 929 C CA . ALA A 1 124 ? 11.164 -18.625 -33.688 1 98.06 124 ALA A CA 1
ATOM 930 C C . ALA A 1 124 ? 11.594 -18.797 -35.156 1 98.06 124 ALA A C 1
ATOM 932 O O . ALA A 1 124 ? 10.773 -19.094 -36.031 1 98.06 124 ALA A O 1
ATOM 933 N N . GLU A 1 125 ? 12.875 -18.594 -35.312 1 97.06 125 GLU A N 1
ATOM 934 C CA . GLU A 1 125 ? 13.359 -18.578 -36.688 1 97.06 125 GLU A CA 1
ATOM 935 C C . GLU A 1 125 ? 14.43 -19.641 -36.906 1 97.06 125 GLU A C 1
ATOM 937 O O . GLU A 1 125 ? 15.32 -19.812 -36.062 1 97.06 125 GLU A O 1
ATOM 942 N N . THR A 1 126 ? 14.242 -20.438 -37.969 1 95.94 126 THR A N 1
ATOM 943 C CA . THR A 1 126 ? 15.305 -21.266 -38.5 1 95.94 126 THR A CA 1
ATOM 944 C C . THR A 1 126 ? 15.82 -20.703 -39.844 1 95.94 126 THR A C 1
ATOM 946 O O . THR A 1 126 ? 15.453 -19.594 -40.219 1 95.94 126 THR A O 1
ATOM 949 N N . ASP A 1 127 ? 16.75 -21.422 -40.438 1 93.81 127 ASP A N 1
ATOM 950 C CA . ASP A 1 127 ? 17.25 -20.969 -41.719 1 93.81 127 ASP A CA 1
ATOM 951 C C . ASP A 1 127 ? 16.156 -20.969 -42.781 1 93.81 127 ASP A C 1
ATOM 953 O O . ASP A 1 127 ? 16.156 -20.125 -43.688 1 93.81 127 ASP A O 1
ATOM 957 N N . GLU A 1 128 ? 15.195 -21.766 -42.656 1 93.81 128 GLU A N 1
ATOM 958 C CA . GLU A 1 128 ? 14.227 -22 -43.719 1 93.81 128 GLU A CA 1
ATOM 959 C C . GLU A 1 128 ? 12.82 -21.625 -43.281 1 93.81 128 GLU A C 1
ATOM 961 O O . GLU A 1 128 ? 11.938 -21.391 -44.125 1 93.81 128 GLU A O 1
ATOM 966 N N . HIS A 1 129 ? 12.617 -21.656 -42 1 95.75 129 HIS A N 1
ATOM 967 C CA . HIS A 1 129 ? 11.242 -21.531 -41.531 1 95.75 129 HIS A CA 1
ATOM 968 C C . HIS A 1 129 ? 11.133 -20.516 -40.406 1 95.75 129 HIS A C 1
ATOM 970 O O . HIS A 1 129 ? 12.133 -20.203 -39.75 1 95.75 129 HIS A O 1
ATOM 976 N N . THR A 1 130 ? 9.891 -19.938 -40.281 1 97.31 130 THR A N 1
ATOM 977 C CA . THR A 1 130 ? 9.555 -19.047 -39.188 1 97.31 130 THR A CA 1
ATOM 978 C C . THR A 1 130 ? 8.242 -19.469 -38.531 1 97.31 130 THR A C 1
ATOM 980 O O . THR A 1 130 ? 7.25 -19.719 -39.219 1 97.31 130 THR A O 1
ATOM 983 N N . ALA A 1 131 ? 8.258 -19.594 -37.25 1 97.69 131 ALA A N 1
ATOM 984 C CA . ALA A 1 131 ? 7.051 -19.891 -36.469 1 97.69 131 ALA A CA 1
ATOM 985 C C . ALA A 1 131 ? 6.68 -18.719 -35.562 1 97.69 131 ALA A C 1
ATOM 987 O O . ALA A 1 131 ? 7.559 -18.078 -35 1 97.69 131 ALA A O 1
ATOM 988 N N . VAL A 1 132 ? 5.395 -18.422 -35.469 1 97.62 132 VAL A N 1
ATOM 989 C CA . VAL A 1 132 ? 4.902 -17.359 -34.594 1 97.62 132 VAL A CA 1
ATOM 990 C C . VAL A 1 132 ? 3.811 -17.922 -33.688 1 97.62 132 VAL A C 1
ATOM 992 O O . VAL A 1 132 ? 2.885 -18.594 -34.156 1 97.62 132 VAL A O 1
ATOM 995 N N . VAL A 1 133 ? 3.98 -17.734 -32.375 1 97.5 133 VAL A N 1
ATOM 996 C CA . VAL A 1 133 ? 3 -18.141 -31.391 1 97.5 133 VAL A CA 1
ATOM 997 C C . VAL A 1 133 ? 2.605 -16.953 -30.531 1 97.5 133 VAL A C 1
ATOM 999 O O . VAL A 1 133 ? 3.463 -16.172 -30.094 1 97.5 133 VAL A O 1
ATOM 1002 N N . ARG A 1 134 ? 1.269 -16.844 -30.234 1 96.38 134 ARG A N 1
ATOM 1003 C CA . ARG A 1 134 ? 0.766 -15.734 -29.422 1 96.38 134 ARG A CA 1
ATOM 1004 C C . ARG A 1 134 ? -0.075 -16.25 -28.266 1 96.38 134 ARG A C 1
ATOM 1006 O O . ARG A 1 134 ? -0.887 -17.156 -28.422 1 96.38 134 ARG A O 1
ATOM 1013 N N . ILE A 1 135 ? 0.237 -15.797 -27.062 1 93.81 135 ILE A N 1
ATOM 1014 C CA . ILE A 1 135 ? -0.556 -16.031 -25.859 1 93.81 135 ILE A CA 1
ATOM 1015 C C . ILE A 1 135 ? -1.196 -14.719 -25.406 1 93.81 135 ILE A C 1
ATOM 1017 O O . ILE A 1 135 ? -0.521 -13.695 -25.297 1 93.81 135 ILE A O 1
ATOM 1021 N N . GLU A 1 136 ? -2.543 -14.734 -25.172 1 90.81 136 GLU A N 1
ATOM 1022 C CA . GLU A 1 136 ? -3.242 -13.516 -24.766 1 90.81 136 GLU A CA 1
ATOM 1023 C C . GLU A 1 136 ? -4.223 -13.797 -23.625 1 90.81 136 GLU A C 1
ATOM 1025 O O . GLU A 1 136 ? -4.797 -14.883 -23.547 1 90.81 136 GLU A O 1
ATOM 1030 N N . ASN A 1 137 ? -4.355 -12.844 -22.688 1 82.75 137 ASN A N 1
ATOM 1031 C CA . ASN A 1 137 ? -5.422 -12.75 -21.688 1 82.75 137 ASN A CA 1
ATOM 1032 C C . ASN A 1 137 ? -5.238 -13.773 -20.578 1 82.75 137 ASN A C 1
ATOM 1034 O O . ASN A 1 137 ? -5.766 -13.602 -19.484 1 82.75 137 ASN A O 1
ATOM 1038 N N . ASP A 1 138 ? -4.773 -14.945 -20.953 1 85.44 138 ASP A N 1
ATOM 1039 C CA . ASP A 1 138 ? -4.461 -15.984 -19.984 1 85.44 138 ASP A CA 1
ATOM 1040 C C . ASP A 1 138 ? -3.098 -16.609 -20.281 1 85.44 138 ASP A C 1
ATOM 1042 O O . ASP A 1 138 ? -2.674 -16.688 -21.438 1 85.44 138 ASP A O 1
ATOM 1046 N N . HIS A 1 139 ? -2.461 -17.188 -19.234 1 87.88 139 HIS A N 1
ATOM 1047 C CA . HIS A 1 139 ? -1.076 -17.641 -19.312 1 87.88 139 HIS A CA 1
ATOM 1048 C C . HIS A 1 139 ? -0.941 -18.844 -20.25 1 87.88 139 HIS A C 1
ATOM 1050 O O . HIS A 1 139 ? 0.158 -19.156 -20.703 1 87.88 139 HIS A O 1
ATOM 1056 N N . THR A 1 140 ? -2.062 -19.562 -20.5 1 87.75 140 THR A N 1
ATOM 1057 C CA . THR A 1 140 ? -1.975 -20.766 -21.312 1 87.75 140 THR A CA 1
ATOM 1058 C C . THR A 1 140 ? -2.84 -20.641 -22.562 1 87.75 140 THR A C 1
ATOM 1060 O O . THR A 1 140 ? -3.053 -21.625 -23.266 1 87.75 140 THR A O 1
ATOM 1063 N N . ASN A 1 141 ? -3.361 -19.406 -22.734 1 89.25 141 ASN A N 1
ATOM 1064 C CA . ASN A 1 141 ? -4.285 -19.219 -23.859 1 89.25 141 ASN A CA 1
ATOM 1065 C C . ASN A 1 141 ? -3.543 -18.875 -25.141 1 89.25 141 ASN A C 1
ATOM 1067 O O . ASN A 1 141 ? -3.395 -17.703 -25.484 1 89.25 141 ASN A O 1
ATOM 1071 N N . VAL A 1 142 ? -3.262 -19.906 -25.969 1 93.31 142 VAL A N 1
ATOM 1072 C CA . VAL A 1 142 ? -2.637 -19.688 -27.266 1 93.31 142 VAL A CA 1
ATOM 1073 C C . VAL A 1 142 ? -3.684 -19.234 -28.281 1 93.31 142 VAL A C 1
ATOM 1075 O O . VAL A 1 142 ? -4.625 -19.969 -28.594 1 93.31 142 VAL A O 1
ATOM 1078 N N . THR A 1 143 ? -3.549 -18.031 -28.781 1 93.5 143 THR A N 1
ATOM 1079 C CA . THR A 1 143 ? -4.57 -17.453 -29.641 1 93.5 143 THR A CA 1
ATOM 1080 C C . THR A 1 143 ? -4.145 -17.516 -31.094 1 93.5 143 THR A C 1
ATOM 1082 O O . THR A 1 143 ? -4.969 -17.344 -32 1 93.5 143 THR A O 1
ATOM 1085 N N . TYR A 1 144 ? -2.871 -17.688 -31.344 1 94.75 144 TYR A N 1
ATOM 1086 C CA . TYR A 1 144 ? -2.367 -17.641 -32.719 1 94.75 144 TYR A CA 1
ATOM 1087 C C . TYR A 1 144 ? -1.126 -18.516 -32.875 1 94.75 144 TYR A C 1
ATOM 1089 O O . TYR A 1 144 ? -0.234 -18.484 -32 1 94.75 144 TYR A O 1
ATOM 1097 N N . VAL A 1 145 ? -1.097 -19.391 -33.875 1 96.12 145 VAL A N 1
ATOM 1098 C CA . VAL A 1 145 ? 0.07 -20.172 -34.281 1 96.12 145 VAL A CA 1
ATOM 1099 C C . VAL A 1 145 ? 0.216 -20.156 -35.781 1 96.12 145 VAL A C 1
ATOM 1101 O O . VAL A 1 145 ? -0.747 -20.422 -36.531 1 96.12 145 VAL A O 1
ATOM 1104 N N . SER A 1 146 ? 1.329 -19.766 -36.25 1 96.75 146 SER A N 1
ATOM 1105 C CA . SER A 1 146 ? 1.583 -19.797 -37.688 1 96.75 146 SER A CA 1
ATOM 1106 C C . SER A 1 146 ? 2.975 -20.328 -38 1 96.75 146 SER A C 1
ATOM 1108 O O . SER A 1 146 ? 3.881 -20.234 -37.156 1 96.75 146 SER A O 1
ATOM 1110 N N . VAL A 1 147 ? 3.141 -21 -39.125 1 96.69 147 VAL A N 1
ATOM 1111 C CA . VAL A 1 147 ? 4.422 -21.438 -39.688 1 96.69 147 VAL A CA 1
ATOM 1112 C C . VAL A 1 147 ? 4.586 -20.922 -41.094 1 96.69 147 VAL A C 1
ATOM 1114 O O . VAL A 1 147 ? 3.738 -21.172 -41.969 1 96.69 147 VAL A O 1
ATOM 1117 N N . ASP A 1 148 ? 5.629 -20.125 -41.281 1 95.88 148 ASP A N 1
ATOM 1118 C CA . ASP A 1 148 ? 5.91 -19.531 -42.594 1 95.88 148 ASP A CA 1
ATOM 1119 C C . ASP A 1 148 ? 4.715 -18.734 -43.094 1 95.88 148 ASP A C 1
ATOM 1121 O O . ASP A 1 148 ? 4.348 -18.844 -44.281 1 95.88 148 ASP A O 1
ATOM 1125 N N . GLY A 1 149 ? 4.121 -17.969 -42.156 1 92.5 149 GLY A N 1
ATOM 1126 C CA . GLY A 1 149 ? 3.012 -17.109 -42.531 1 92.5 149 GLY A CA 1
ATOM 1127 C C . GLY A 1 149 ? 1.693 -17.844 -42.656 1 92.5 149 GLY A C 1
ATOM 1128 O O . GLY A 1 149 ? 0.632 -17.219 -42.719 1 92.5 149 GLY A O 1
ATOM 1129 N N . GLU A 1 150 ? 1.753 -19.188 -42.688 1 94.25 150 GLU A N 1
ATOM 1130 C CA . GLU A 1 150 ? 0.525 -19.969 -42.75 1 94.25 150 GLU A CA 1
ATOM 1131 C C . GLU A 1 150 ? -0.044 -20.219 -41.375 1 94.25 150 GLU A C 1
ATOM 1133 O O . GLU A 1 150 ? 0.653 -20.719 -40.469 1 94.25 150 GLU A O 1
ATOM 1138 N N . ILE A 1 151 ? -1.273 -19.922 -41.25 1 93.75 151 ILE A N 1
ATOM 1139 C CA . ILE A 1 151 ? -1.931 -20.016 -39.969 1 93.75 151 ILE A CA 1
ATOM 1140 C C . ILE A 1 151 ? -2.213 -21.484 -39.625 1 93.75 151 ILE A C 1
ATOM 1142 O O . ILE A 1 151 ? -2.885 -22.188 -40.406 1 93.75 151 ILE A O 1
ATOM 1146 N N . VAL A 1 152 ? -1.629 -22 -38.625 1 92.69 152 VAL A N 1
ATOM 1147 C CA . VAL A 1 152 ? -1.878 -23.344 -38.125 1 92.69 152 VAL A CA 1
ATOM 1148 C C . VAL A 1 152 ? -3.109 -23.344 -37.219 1 92.69 152 VAL A C 1
ATOM 1150 O O . VAL A 1 152 ? -3.955 -24.234 -37.312 1 92.69 152 VAL A O 1
ATOM 1153 N N . SER A 1 153 ? -3.172 -22.391 -36.375 1 90.56 153 SER A N 1
ATOM 1154 C CA . SER A 1 153 ? -4.312 -22.219 -35.469 1 90.56 153 SER A CA 1
ATOM 1155 C C . SER A 1 153 ? -4.512 -20.75 -35.125 1 90.56 153 SER A C 1
ATOM 1157 O O . SER A 1 153 ? -3.539 -20.016 -34.906 1 90.56 153 SER A O 1
ATOM 1159 N N . GLU A 1 154 ? -5.617 -20.266 -35.312 1 86.38 154 GLU A N 1
ATOM 1160 C CA . GLU A 1 154 ? -5.984 -18.922 -34.906 1 86.38 154 GLU A CA 1
ATOM 1161 C C . GLU A 1 154 ? -7.32 -18.922 -34.156 1 86.38 154 GLU A C 1
ATOM 1163 O O . GLU A 1 154 ? -8.328 -19.406 -34.688 1 86.38 154 GLU A O 1
ATOM 1168 N N . THR A 1 155 ? -7.129 -18.922 -33.125 1 77.31 155 THR A N 1
ATOM 1169 C CA . THR A 1 155 ? -8.359 -18.797 -32.344 1 77.31 155 THR A CA 1
ATOM 1170 C C . THR A 1 155 ? -8.672 -17.328 -32.094 1 77.31 155 THR A C 1
ATOM 1172 O O . THR A 1 155 ? -7.832 -16.594 -31.578 1 77.31 155 THR A O 1
ATOM 1175 N N . VAL A 1 156 ? -9.32 -16.75 -33.125 1 56.38 156 VAL A N 1
ATOM 1176 C CA . VAL A 1 156 ? -9.781 -15.375 -32.938 1 56.38 156 VAL A CA 1
ATOM 1177 C C . VAL A 1 156 ? -10.312 -15.195 -31.516 1 56.38 156 VAL A C 1
ATOM 1179 O O . VAL A 1 156 ? -11.156 -15.977 -31.062 1 56.38 156 VAL A O 1
ATOM 1182 N N . ASN A 1 157 ? -9.352 -14.969 -30.844 1 50.69 157 ASN A N 1
ATOM 1183 C CA . ASN A 1 157 ? -9.742 -14.68 -29.469 1 50.69 157 ASN A CA 1
ATOM 1184 C C . ASN A 1 157 ? -11.023 -13.852 -29.422 1 50.69 157 ASN A C 1
ATOM 1186 O O . ASN A 1 157 ? -11 -12.641 -29.641 1 50.69 157 ASN A O 1
ATOM 1190 N N . GLU A 1 158 ? -11.938 -14.297 -30.422 1 41.5 158 GLU A N 1
ATOM 1191 C CA . GLU A 1 158 ? -13.125 -13.727 -29.797 1 41.5 158 GLU A CA 1
ATOM 1192 C C . GLU A 1 158 ? -13.023 -13.812 -28.266 1 41.5 158 GLU A C 1
ATOM 1194 O O . GLU A 1 158 ? -13.367 -14.828 -27.672 1 41.5 158 GLU A O 1
ATOM 1199 N N . ILE A 1 159 ? -11.82 -13.93 -28.141 1 40.78 159 ILE A N 1
ATOM 1200 C CA . ILE A 1 159 ? -11.867 -13.859 -26.688 1 40.78 159 ILE A CA 1
ATOM 1201 C C . ILE A 1 159 ? -13.234 -13.352 -26.234 1 40.78 159 ILE A C 1
ATOM 1203 O O . ILE A 1 159 ? -13.602 -12.211 -26.516 1 40.78 159 ILE A O 1
ATOM 1207 N N . LYS A 1 160 ? -14.156 -14.148 -26.516 1 39.03 160 LYS A N 1
ATOM 1208 C CA . LYS A 1 160 ? -15.211 -14.328 -25.516 1 39.03 160 LYS A CA 1
ATOM 1209 C C . LYS A 1 160 ? -14.883 -13.586 -24.219 1 39.03 160 LYS A C 1
ATOM 1211 O O . LYS A 1 160 ? -13.891 -13.898 -23.562 1 39.03 160 LYS A O 1
ATOM 1216 N N . LYS A 1 161 ? -14.773 -12.484 -24.5 1 39.97 161 LYS A N 1
ATOM 1217 C CA . LYS A 1 161 ? -15.273 -11.852 -23.281 1 39.97 161 LYS A CA 1
ATOM 1218 C C . LYS A 1 161 ? -15.945 -12.875 -22.375 1 39.97 161 LYS A C 1
ATOM 1220 O O . LYS A 1 161 ? -17.156 -13.109 -22.484 1 39.97 161 LYS A O 1
ATOM 1225 N N . ALA A 1 162 ? -15.484 -14.164 -22.812 1 39.06 162 ALA A N 1
ATOM 1226 C CA . ALA A 1 162 ? -16.078 -14.992 -21.766 1 39.06 162 ALA A CA 1
ATOM 1227 C C . ALA A 1 162 ? -16.703 -14.133 -20.672 1 39.06 162 ALA A C 1
ATOM 1229 O O . ALA A 1 162 ? -16.219 -13.031 -20.391 1 39.06 162 ALA A O 1
ATOM 1230 N N . ALA A 1 163 ? -17.766 -14.531 -20.391 1 34.56 163 ALA A N 1
ATOM 1231 C CA . ALA A 1 163 ? -18.547 -13.992 -19.281 1 34.56 163 ALA A CA 1
ATOM 1232 C C . ALA A 1 163 ? -17.672 -13.273 -18.266 1 34.56 163 ALA A C 1
ATOM 1234 O O . ALA A 1 163 ? -16.891 -13.914 -17.547 1 34.56 163 ALA A O 1
ATOM 1235 N N . LYS A 1 164 ? -16.703 -12.336 -18.734 1 41.03 164 LYS A N 1
ATOM 1236 C CA . LYS A 1 164 ? -16.844 -11.562 -17.5 1 41.03 164 LYS A CA 1
ATOM 1237 C C . LYS A 1 164 ? -18.078 -11.992 -16.719 1 41.03 164 LYS A C 1
ATOM 1239 O O . LYS A 1 164 ? -19.172 -11.438 -16.906 1 41.03 164 LYS A O 1
ATOM 1244 N N . THR A 1 165 ? -18.438 -13.172 -17.188 1 39.97 165 THR A N 1
ATOM 1245 C CA . THR A 1 165 ? -19.453 -13.594 -16.234 1 39.97 165 THR A CA 1
ATOM 1246 C C . THR A 1 165 ? -19.375 -12.742 -14.969 1 39.97 165 THR A C 1
ATOM 1248 O O . THR A 1 165 ? -18.422 -12.836 -14.203 1 39.97 165 THR A O 1
ATOM 1251 N N . GLU A 1 166 ? -19.422 -11.547 -15.383 1 45.69 166 GLU A N 1
ATOM 1252 C CA . GLU A 1 166 ? -19.891 -10.812 -14.203 1 45.69 166 GLU A CA 1
ATOM 1253 C C . GLU A 1 166 ? -20.438 -11.758 -13.141 1 45.69 166 GLU A C 1
ATOM 1255 O O . GLU A 1 166 ? -21.609 -12.141 -13.188 1 45.69 166 GLU A O 1
ATOM 1260 N N . TYR A 1 167 ? -19.875 -12.93 -13.141 1 48.59 167 TYR A N 1
ATOM 1261 C CA . TYR A 1 167 ? -20.312 -13.672 -11.961 1 48.59 167 TYR A CA 1
ATOM 1262 C C . TYR A 1 167 ? -20.875 -12.734 -10.906 1 48.59 167 TYR A C 1
ATOM 1264 O O . TYR A 1 167 ? -20.219 -11.781 -10.492 1 48.59 167 TYR A O 1
ATOM 1272 N N . ALA A 1 168 ? -21.969 -12.414 -11.234 1 72.44 168 ALA A N 1
ATOM 1273 C CA . ALA A 1 168 ? -22.656 -11.625 -10.219 1 72.44 168 ALA A CA 1
ATOM 1274 C C . ALA A 1 168 ? -22.297 -12.094 -8.812 1 72.44 168 ALA A C 1
ATOM 1276 O O . ALA A 1 168 ? -23.125 -12.711 -8.133 1 72.44 168 ALA A O 1
ATOM 1277 N N . MET A 1 169 ? -20.922 -12.516 -8.75 1 90.88 169 MET A N 1
ATOM 1278 C CA . MET A 1 169 ? -20.531 -12.891 -7.395 1 90.88 169 MET A CA 1
ATOM 1279 C C . MET A 1 169 ? -20.781 -11.742 -6.422 1 90.88 169 MET A C 1
ATOM 1281 O O . MET A 1 169 ? -20.562 -10.578 -6.762 1 90.88 169 MET A O 1
ATOM 1285 N N . THR A 1 170 ? -21.406 -12.109 -5.43 1 95.75 170 THR A N 1
ATOM 1286 C CA . THR A 1 170 ? -21.484 -11.211 -4.285 1 95.75 170 THR A CA 1
ATOM 1287 C C . THR A 1 170 ? -20.875 -11.844 -3.043 1 95.75 170 THR A C 1
ATOM 1289 O O . THR A 1 170 ? -20.672 -13.062 -3.004 1 95.75 170 THR A O 1
ATOM 1292 N N . PHE A 1 171 ? -20.547 -11.062 -2.121 1 97.81 171 PHE A N 1
ATOM 1293 C CA . PHE A 1 171 ? -20.031 -11.578 -0.859 1 97.81 171 PHE A CA 1
ATOM 1294 C C . PHE A 1 171 ? -20.984 -12.609 -0.266 1 97.81 171 PHE A C 1
ATOM 1296 O O . PHE A 1 171 ? -20.562 -13.695 0.133 1 97.81 171 PHE A O 1
ATOM 1303 N N . ASP A 1 172 ? -22.266 -12.242 -0.316 1 97.19 172 ASP A N 1
ATOM 1304 C CA . ASP A 1 172 ? -23.281 -13.086 0.306 1 97.19 172 ASP A CA 1
ATOM 1305 C C . ASP A 1 172 ? -23.391 -14.43 -0.419 1 97.19 172 ASP A C 1
ATOM 1307 O O . ASP A 1 172 ? -23.531 -15.477 0.217 1 97.19 172 ASP A O 1
ATOM 1311 N N . SER A 1 173 ? -23.375 -14.375 -1.744 1 96.94 173 SER A N 1
ATOM 1312 C CA . SER A 1 173 ? -23.5 -15.609 -2.506 1 96.94 173 SER A CA 1
ATOM 1313 C C . SER A 1 173 ? -22.312 -16.531 -2.277 1 96.94 173 SER A C 1
ATOM 1315 O O . SER A 1 173 ? -22.469 -17.75 -2.18 1 96.94 173 SER A O 1
ATOM 1317 N N . ILE A 1 174 ? -21.109 -16 -2.154 1 98.12 174 ILE A N 1
ATOM 1318 C CA . ILE A 1 174 ? -19.906 -16.766 -1.907 1 98.12 174 ILE A CA 1
ATOM 1319 C C . ILE A 1 174 ? -19.938 -17.359 -0.497 1 98.12 174 ILE A C 1
ATOM 1321 O O . ILE A 1 174 ? -19.625 -18.531 -0.296 1 98.12 174 ILE A O 1
ATOM 1325 N N . TYR A 1 175 ? -20.328 -16.469 0.461 1 98.31 175 TYR A N 1
ATOM 1326 C CA . TYR A 1 175 ? -20.438 -16.875 1.858 1 98.31 175 TYR A CA 1
ATOM 1327 C C . TYR A 1 175 ? -21.391 -18.047 2.016 1 98.31 175 TYR A C 1
ATOM 1329 O O . TYR A 1 175 ? -21.047 -19.047 2.654 1 98.31 175 TYR A O 1
ATOM 1337 N N . GLU A 1 176 ? -22.531 -17.969 1.388 1 97.5 176 GLU A N 1
ATOM 1338 C CA . GLU A 1 176 ? -23.547 -19.016 1.493 1 97.5 176 GLU A CA 1
ATOM 1339 C C . GLU A 1 176 ? -23.094 -20.312 0.821 1 97.5 176 GLU A C 1
ATOM 1341 O O . GLU A 1 176 ? -23.328 -21.406 1.341 1 97.5 176 GLU A O 1
ATOM 1346 N N . PHE A 1 177 ? -22.5 -20.172 -0.273 1 97.62 177 PHE A N 1
ATOM 1347 C CA . PHE A 1 177 ? -22.016 -21.359 -0.975 1 97.62 177 PHE A CA 1
ATOM 1348 C C . PHE A 1 177 ? -20.969 -22.078 -0.143 1 97.62 177 PHE A C 1
ATOM 1350 O O . PHE A 1 177 ? -20.984 -23.312 -0.038 1 97.62 177 PHE A O 1
ATOM 1357 N N . ALA A 1 178 ? -20 -21.328 0.395 1 98.19 178 ALA A N 1
ATOM 1358 C CA . ALA A 1 178 ? -18.938 -21.938 1.186 1 98.19 178 ALA A CA 1
ATOM 1359 C C . ALA A 1 178 ? -19.484 -22.625 2.424 1 98.19 178 ALA A C 1
ATOM 1361 O O . ALA A 1 178 ? -18.953 -23.656 2.861 1 98.19 178 ALA A O 1
ATOM 1362 N N . LEU A 1 179 ? -20.578 -22.109 2.963 1 97.06 179 LEU A N 1
ATOM 1363 C CA . LEU A 1 179 ? -21.156 -22.641 4.188 1 97.06 179 LEU A CA 1
ATOM 1364 C C . LEU A 1 179 ? -21.938 -23.922 3.902 1 97.06 179 LEU A C 1
ATOM 1366 O O . LEU A 1 179 ? -21.891 -24.875 4.68 1 97.06 179 LEU A O 1
ATOM 1370 N N . THR A 1 180 ? -22.734 -23.906 2.742 1 96.31 180 THR A N 1
ATOM 1371 C CA . THR A 1 180 ? -23.734 -24.953 2.639 1 96.31 180 THR A CA 1
ATOM 1372 C C . THR A 1 180 ? -23.625 -25.672 1.296 1 96.31 180 THR A C 1
ATOM 1374 O O . THR A 1 180 ? -24.203 -26.75 1.112 1 96.31 180 THR A O 1
ATOM 1377 N N . GLY A 1 181 ? -22.906 -25.109 0.379 1 96.31 181 GLY A N 1
ATOM 1378 C CA . GLY A 1 181 ? -22.859 -25.672 -0.96 1 96.31 181 GLY A CA 1
ATOM 1379 C C . GLY A 1 181 ? -22.141 -27.016 -1.013 1 96.31 181 GLY A C 1
ATOM 1380 O O . GLY A 1 181 ? -21.453 -27.391 -0.067 1 96.31 181 GLY A O 1
ATOM 1381 N N . ASP A 1 182 ? -22.453 -27.766 -2.049 1 97.75 182 ASP A N 1
ATOM 1382 C CA . ASP A 1 182 ? -21.734 -29 -2.307 1 97.75 182 ASP A CA 1
ATOM 1383 C C . ASP A 1 182 ? -20.344 -28.719 -2.891 1 97.75 182 ASP A C 1
ATOM 1385 O O . ASP A 1 182 ? -20.234 -28.297 -4.043 1 97.75 182 ASP A O 1
ATOM 1389 N N . ILE A 1 183 ? -19.297 -28.969 -2.125 1 97.69 183 ILE A N 1
ATOM 1390 C CA . ILE A 1 183 ? -17.938 -28.609 -2.561 1 97.69 183 ILE A CA 1
ATOM 1391 C C . ILE A 1 183 ? -17.203 -29.875 -3.012 1 97.69 183 ILE A C 1
ATOM 1393 O O . ILE A 1 183 ? -15.977 -29.859 -3.168 1 97.69 183 ILE A O 1
ATOM 1397 N N . SER A 1 184 ? -17.844 -31 -3.203 1 97.44 184 SER A N 1
ATOM 1398 C CA . SER A 1 184 ? -17.219 -32.281 -3.543 1 97.44 184 SER A CA 1
ATOM 1399 C C . SER A 1 184 ? -16.422 -32.156 -4.836 1 97.44 184 SER A C 1
ATOM 1401 O O . SER A 1 184 ? -15.344 -32.781 -4.965 1 97.44 184 SER A O 1
ATOM 1403 N N . GLY A 1 185 ? -16.922 -31.406 -5.773 1 96.75 185 GLY A N 1
ATOM 1404 C CA . GLY A 1 185 ? -16.297 -31.281 -7.082 1 96.75 185 GLY A CA 1
ATOM 1405 C C . GLY A 1 185 ? -14.953 -30.594 -7.039 1 96.75 185 GLY A C 1
ATOM 1406 O O . GLY A 1 185 ? -14.133 -30.766 -7.941 1 96.75 185 GLY A O 1
ATOM 1407 N N . ILE A 1 186 ? -14.695 -29.797 -5.945 1 97.44 186 ILE A N 1
ATOM 1408 C CA . ILE A 1 186 ? -13.477 -29.016 -5.914 1 97.44 186 ILE A CA 1
ATOM 1409 C C . ILE A 1 186 ? -12.5 -29.594 -4.895 1 97.44 186 ILE A C 1
ATOM 1411 O O . ILE A 1 186 ? -11.375 -29.125 -4.758 1 97.44 186 ILE A O 1
ATOM 1415 N N . LEU A 1 187 ? -12.828 -30.656 -4.203 1 97.75 187 LEU A N 1
ATOM 1416 C CA . LEU A 1 187 ? -12.039 -31.203 -3.105 1 97.75 187 LEU A CA 1
ATOM 1417 C C . LEU A 1 187 ? -10.664 -31.656 -3.596 1 97.75 187 LEU A C 1
ATOM 1419 O O . LEU A 1 187 ? -9.664 -31.484 -2.9 1 97.75 187 LEU A O 1
ATOM 1423 N N . PRO A 1 188 ? -10.602 -32.281 -4.82 1 97.06 188 PRO A N 1
ATOM 1424 C CA . PRO A 1 188 ? -9.266 -32.656 -5.281 1 97.06 188 PRO A CA 1
ATOM 1425 C C . PRO A 1 188 ? -8.305 -31.484 -5.391 1 97.06 188 PRO A C 1
ATOM 1427 O O . PRO A 1 188 ? -7.148 -31.578 -4.969 1 97.06 188 PRO A O 1
ATOM 1430 N N . GLN A 1 189 ? -8.758 -30.391 -5.898 1 97.25 189 GLN A N 1
ATOM 1431 C CA . GLN A 1 189 ? -7.906 -29.219 -6.059 1 97.25 189 GLN A CA 1
ATOM 1432 C C . GLN A 1 189 ? -7.602 -28.578 -4.711 1 97.25 189 GLN A C 1
ATOM 1434 O O . GLN A 1 189 ? -6.508 -28.047 -4.5 1 97.25 189 GLN A O 1
ATOM 1439 N N . ILE A 1 190 ? -8.578 -28.578 -3.811 1 98.5 190 ILE A N 1
ATOM 1440 C CA . ILE A 1 190 ? -8.383 -28.031 -2.477 1 98.5 190 ILE A CA 1
ATOM 1441 C C . ILE A 1 190 ? -7.324 -28.844 -1.731 1 98.5 190 ILE A C 1
ATOM 1443 O O . ILE A 1 190 ? -6.449 -28.281 -1.07 1 98.5 190 ILE A O 1
ATOM 1447 N N . LYS A 1 191 ? -7.434 -30.172 -1.825 1 98.19 191 LYS A N 1
ATOM 1448 C CA . LYS A 1 191 ? -6.449 -31.047 -1.191 1 98.19 191 LYS A CA 1
ATOM 1449 C C . LYS A 1 191 ? -5.055 -30.812 -1.766 1 98.19 191 LYS A C 1
ATOM 1451 O O . LYS A 1 191 ? -4.07 -30.781 -1.025 1 98.19 191 LYS A O 1
ATOM 1456 N N . GLN A 1 192 ? -5.035 -30.656 -3.059 1 97.69 192 GLN A N 1
ATOM 1457 C CA . GLN A 1 192 ? -3.771 -30.359 -3.729 1 97.69 192 GLN A CA 1
ATOM 1458 C C . GLN A 1 192 ? -3.201 -29.016 -3.264 1 97.69 192 GLN A C 1
ATOM 1460 O O . GLN A 1 192 ? -1.989 -28.891 -3.078 1 97.69 192 GLN A O 1
ATOM 1465 N N . GLN A 1 193 ? -4.035 -28.031 -3.119 1 98.56 193 GLN A N 1
ATOM 1466 C CA . GLN A 1 193 ? -3.615 -26.719 -2.631 1 98.56 193 GLN A CA 1
ATOM 1467 C C . GLN A 1 193 ? -2.977 -26.828 -1.249 1 98.56 193 GLN A C 1
ATOM 1469 O O . GLN A 1 193 ? -1.93 -26.234 -0.994 1 98.56 193 GLN A O 1
ATOM 1474 N N . VAL A 1 194 ? -3.658 -27.562 -0.358 1 98.75 194 VAL A N 1
ATOM 1475 C CA . VAL A 1 194 ? -3.135 -27.75 0.992 1 98.75 194 VAL A CA 1
ATOM 1476 C C . VAL A 1 194 ? -1.765 -28.422 0.926 1 98.75 194 VAL A C 1
ATOM 1478 O O . VAL A 1 194 ? -0.815 -27.969 1.574 1 98.75 194 VAL A O 1
ATOM 1481 N N . GLU A 1 195 ? -1.688 -29.438 0.131 1 98.31 195 GLU A N 1
ATOM 1482 C CA . GLU A 1 195 ? -0.462 -30.219 0.047 1 98.31 195 GLU A CA 1
ATOM 1483 C C . GLU A 1 195 ? 0.675 -29.406 -0.568 1 98.31 195 GLU A C 1
ATOM 1485 O O . GLU A 1 195 ? 1.745 -29.281 0.029 1 98.31 195 GLU A O 1
ATOM 1490 N N . TYR A 1 196 ? 0.465 -28.859 -1.759 1 97.88 196 TYR A N 1
ATOM 1491 C CA . TYR A 1 196 ? 1.511 -28.156 -2.502 1 97.88 196 TYR A CA 1
ATOM 1492 C C . TYR A 1 196 ? 1.947 -26.891 -1.774 1 97.88 196 TYR A C 1
ATOM 1494 O O . TYR A 1 196 ? 3.143 -26.656 -1.601 1 97.88 196 TYR A O 1
ATOM 1502 N N . ASN A 1 197 ? 0.989 -26.078 -1.34 1 98.69 197 ASN A N 1
ATOM 1503 C CA . ASN A 1 197 ? 1.311 -24.781 -0.737 1 98.69 197 ASN A CA 1
ATOM 1504 C C . ASN A 1 197 ? 1.969 -24.953 0.629 1 98.69 197 ASN A C 1
ATOM 1506 O O . ASN A 1 197 ? 2.805 -24.141 1.024 1 98.69 197 ASN A O 1
ATOM 1510 N N . THR A 1 198 ? 1.572 -26.031 1.353 1 98.69 198 THR A N 1
ATOM 1511 C CA . THR A 1 198 ? 2.246 -26.328 2.609 1 98.69 198 THR A CA 1
ATOM 1512 C C . THR A 1 198 ? 3.684 -26.781 2.357 1 98.69 198 THR A C 1
ATOM 1514 O O . THR A 1 198 ? 4.598 -26.391 3.09 1 98.69 198 THR A O 1
ATOM 1517 N N . ALA A 1 199 ? 3.873 -27.578 1.319 1 98.25 199 ALA A N 1
ATOM 1518 C CA . ALA A 1 199 ? 5.191 -28.141 1.029 1 98.25 199 ALA A CA 1
ATOM 1519 C C . ALA A 1 199 ? 6.191 -27.031 0.709 1 98.25 199 ALA A C 1
ATOM 1521 O O . ALA A 1 199 ? 7.312 -27.031 1.223 1 98.25 199 ALA A O 1
ATOM 1522 N N . ILE A 1 200 ? 5.855 -26.125 -0.131 1 97.31 200 ILE A N 1
ATOM 1523 C CA . ILE A 1 200 ? 6.809 -25.094 -0.526 1 97.31 200 ILE A CA 1
ATOM 1524 C C . ILE A 1 200 ? 7.023 -24.125 0.629 1 97.31 200 ILE A C 1
ATOM 1526 O O . ILE A 1 200 ? 8.125 -23.594 0.809 1 97.31 200 ILE A O 1
ATOM 1530 N N . SER A 1 201 ? 5.953 -23.828 1.407 1 98.38 201 SER A N 1
ATOM 1531 C CA . SER A 1 201 ? 6.09 -23.016 2.613 1 98.38 201 SER A CA 1
ATOM 1532 C C . SER A 1 201 ? 7.117 -23.625 3.568 1 98.38 201 SER A C 1
ATOM 1534 O O . SER A 1 201 ? 7.98 -22.906 4.09 1 98.38 201 SER A O 1
ATOM 1536 N N . LYS A 1 202 ? 7 -24.953 3.801 1 98.31 202 LYS A N 1
ATOM 1537 C CA . LYS A 1 202 ? 7.953 -25.641 4.664 1 98.31 202 LYS A CA 1
ATOM 1538 C C . LYS A 1 202 ? 9.367 -25.562 4.098 1 98.31 202 LYS A C 1
ATOM 1540 O O . LYS A 1 202 ? 10.328 -25.375 4.84 1 98.31 202 LYS A O 1
ATOM 1545 N N . GLU A 1 203 ? 9.453 -25.75 2.795 1 97.31 203 GLU A N 1
ATOM 1546 C CA . GLU A 1 203 ? 10.742 -25.625 2.123 1 97.31 203 GLU A CA 1
ATOM 1547 C C . GLU A 1 203 ? 11.352 -24.25 2.346 1 97.31 203 GLU A C 1
ATOM 1549 O O . GLU A 1 203 ? 12.547 -24.141 2.641 1 97.31 203 GLU A O 1
ATOM 1554 N N . GLY A 1 204 ? 10.57 -23.219 2.217 1 97.19 204 GLY A N 1
ATOM 1555 C CA . GLY A 1 204 ? 11.031 -21.844 2.385 1 97.19 204 GLY A CA 1
ATOM 1556 C C . GLY A 1 204 ? 11.469 -21.531 3.803 1 97.19 204 GLY A C 1
ATOM 1557 O O . GLY A 1 204 ? 12.352 -20.703 4.016 1 97.19 204 GLY A O 1
ATOM 1558 N N . LEU A 1 205 ? 10.844 -22.188 4.785 1 97.19 205 LEU A N 1
ATOM 1559 C CA . LEU A 1 205 ? 11.188 -21.969 6.188 1 97.19 205 LEU A CA 1
ATOM 1560 C C . LEU A 1 205 ? 12.469 -22.703 6.562 1 97.19 205 LEU A C 1
ATOM 1562 O O . LEU A 1 205 ? 13.18 -22.297 7.484 1 97.19 205 LEU A O 1
ATOM 1566 N N . SER A 1 206 ? 12.75 -23.734 5.863 1 96.38 206 SER A N 1
ATOM 1567 C CA . SER A 1 206 ? 13.828 -24.625 6.262 1 96.38 206 SER A CA 1
ATOM 1568 C C . SER A 1 206 ? 15.117 -24.312 5.504 1 96.38 206 SER A C 1
ATOM 1570 O O . SER A 1 206 ? 16.203 -24.766 5.887 1 96.38 206 SER A O 1
ATOM 1572 N N . ASN A 1 207 ? 15.008 -23.531 4.418 1 95.06 207 ASN A N 1
ATOM 1573 C CA . ASN A 1 207 ? 16.172 -23.234 3.594 1 95.06 207 ASN A CA 1
ATOM 1574 C C . ASN A 1 207 ? 16.297 -21.75 3.316 1 95.06 207 ASN A C 1
ATOM 1576 O O . ASN A 1 207 ? 15.367 -20.984 3.574 1 95.06 207 ASN A O 1
ATOM 1580 N N . ASP A 1 208 ? 17.5 -21.344 2.877 1 92.44 208 ASP A N 1
ATOM 1581 C CA . ASP A 1 208 ? 17.781 -19.938 2.609 1 92.44 208 ASP A CA 1
ATOM 1582 C C . ASP A 1 208 ? 17.375 -19.547 1.189 1 92.44 208 ASP A C 1
ATOM 1584 O O . ASP A 1 208 ? 17.922 -20.078 0.217 1 92.44 208 ASP A O 1
ATOM 1588 N N . TYR A 1 209 ? 16.375 -18.734 1.142 1 90.62 209 TYR A N 1
ATOM 1589 C CA . TYR A 1 209 ? 15.867 -18.266 -0.142 1 90.62 209 TYR A CA 1
ATOM 1590 C C . TYR A 1 209 ? 15.711 -16.75 -0.137 1 90.62 209 TYR A C 1
ATOM 1592 O O . TYR A 1 209 ? 15.109 -16.188 0.78 1 90.62 209 TYR A O 1
ATOM 1600 N N . GLY A 1 210 ? 16.281 -16.062 -1.162 1 89.75 210 GLY A N 1
ATOM 1601 C CA . GLY A 1 210 ? 16.016 -14.641 -1.355 1 89.75 210 GLY A CA 1
ATOM 1602 C C . GLY A 1 210 ? 16.281 -13.812 -0.113 1 89.75 210 GLY A C 1
ATOM 1603 O O . GLY A 1 210 ? 17.359 -13.906 0.486 1 89.75 210 GLY A O 1
ATOM 1604 N N . SER A 1 211 ? 15.289 -13.008 0.31 1 92.25 211 SER A N 1
ATOM 1605 C CA . SER A 1 211 ? 15.438 -12.125 1.465 1 92.25 211 SER A CA 1
ATOM 1606 C C . SER A 1 211 ? 15.047 -12.836 2.756 1 92.25 211 SER A C 1
ATOM 1608 O O . SER A 1 211 ? 15.156 -12.266 3.844 1 92.25 211 SER A O 1
ATOM 1610 N N . ASN A 1 212 ? 14.555 -14.031 2.678 1 95.12 212 ASN A N 1
ATOM 1611 C CA . ASN A 1 212 ? 14.281 -14.891 3.822 1 95.12 212 ASN A CA 1
ATOM 1612 C C . ASN A 1 212 ? 13.32 -14.234 4.805 1 95.12 212 ASN A C 1
ATOM 1614 O O . ASN A 1 212 ? 13.562 -14.227 6.012 1 95.12 212 ASN A O 1
ATOM 1618 N N . ILE A 1 213 ? 12.289 -13.656 4.273 1 97.25 213 ILE A N 1
ATOM 1619 C CA . ILE A 1 213 ? 11.352 -12.906 5.098 1 97.25 213 ILE A CA 1
ATOM 1620 C C . ILE A 1 213 ? 10.672 -13.852 6.098 1 97.25 213 ILE A C 1
ATOM 1622 O O . ILE A 1 213 ? 10.492 -13.5 7.266 1 97.25 213 ILE A O 1
ATOM 1626 N N . GLY A 1 214 ? 10.25 -15.031 5.625 1 97.12 214 GLY A N 1
ATOM 1627 C CA . GLY A 1 214 ? 9.609 -15.992 6.516 1 97.12 214 GLY A CA 1
ATOM 1628 C C . GLY A 1 214 ? 10.438 -16.297 7.754 1 97.12 214 GLY A C 1
ATOM 1629 O O . GLY A 1 214 ? 9.938 -16.203 8.875 1 97.12 214 GLY A O 1
ATOM 1630 N N . GLN A 1 215 ? 11.68 -16.625 7.535 1 96.25 215 GLN A N 1
ATOM 1631 C CA . GLN A 1 215 ? 12.578 -16.953 8.641 1 96.25 215 GLN A CA 1
ATOM 1632 C C . GLN A 1 215 ? 12.836 -15.727 9.516 1 96.25 215 GLN A C 1
ATOM 1634 O O . GLN A 1 215 ? 12.953 -15.852 10.742 1 96.25 215 GLN A O 1
ATOM 1639 N N . LEU A 1 216 ? 12.969 -14.633 8.875 1 95.81 216 LEU A N 1
ATOM 1640 C CA . LEU A 1 216 ? 13.234 -13.375 9.562 1 95.81 216 LEU A CA 1
ATOM 1641 C C . LEU A 1 216 ? 12.133 -13.078 10.578 1 95.81 216 LEU A C 1
ATOM 1643 O O . LEU A 1 216 ? 12.414 -12.586 11.672 1 95.81 216 LEU A O 1
ATOM 1647 N N . LEU A 1 217 ? 10.898 -13.32 10.25 1 96.12 217 LEU A N 1
ATOM 1648 C CA . LEU A 1 217 ? 9.75 -13.008 11.094 1 96.12 217 LEU A CA 1
ATOM 1649 C C . LEU A 1 217 ? 9.719 -13.906 12.328 1 96.12 217 LEU A C 1
ATOM 1651 O O . LEU A 1 217 ? 9.094 -13.57 13.336 1 96.12 217 LEU A O 1
ATOM 1655 N N . LEU A 1 218 ? 10.469 -15.055 12.266 1 95.5 218 LEU A N 1
ATOM 1656 C CA . LEU A 1 218 ? 10.438 -16.016 13.359 1 95.5 218 LEU A CA 1
ATOM 1657 C C . LEU A 1 218 ? 11.688 -15.906 14.227 1 95.5 218 LEU A C 1
ATOM 1659 O O . LEU A 1 218 ? 11.75 -16.484 15.312 1 95.5 218 LEU A O 1
ATOM 1663 N N . LEU A 1 219 ? 12.797 -15.383 13.82 1 87.38 219 LEU A N 1
ATOM 1664 C CA . LEU A 1 219 ? 14.133 -15.391 14.414 1 87.38 219 LEU A CA 1
ATOM 1665 C C . LEU A 1 219 ? 14.062 -15.07 15.898 1 87.38 219 LEU A C 1
ATOM 1667 O O . LEU A 1 219 ? 14.734 -15.719 16.703 1 87.38 219 LEU A O 1
ATOM 1671 N N . ASP A 1 220 ? 13.312 -14.094 16.531 1 76.19 220 ASP A N 1
ATOM 1672 C CA . ASP A 1 220 ? 13.344 -13.711 17.938 1 76.19 220 ASP A CA 1
ATOM 1673 C C . ASP A 1 220 ? 12.016 -14.023 18.625 1 76.19 220 ASP A C 1
ATOM 1675 O O . ASP A 1 220 ? 11.695 -13.445 19.656 1 76.19 220 ASP A O 1
ATOM 1679 N N . GLU A 1 221 ? 11.508 -15.023 18 1 82.94 221 GLU A N 1
ATOM 1680 C CA . GLU A 1 221 ? 10.219 -15.359 18.594 1 82.94 221 GLU A CA 1
ATOM 1681 C C . GLU A 1 221 ? 10.242 -16.75 19.219 1 82.94 221 GLU A C 1
ATOM 1683 O O . GLU A 1 221 ? 10.18 -17.766 18.5 1 82.94 221 GLU A O 1
ATOM 1688 N N . GLU A 1 222 ? 10.391 -16.875 20.516 1 82.94 222 GLU A N 1
ATOM 1689 C CA . GLU A 1 222 ? 10.367 -18.172 21.188 1 82.94 222 GLU A CA 1
ATOM 1690 C C . GLU A 1 222 ? 9 -18.828 21.078 1 82.94 222 GLU A C 1
ATOM 1692 O O . GLU A 1 222 ? 8.898 -20.031 20.812 1 82.94 222 GLU A O 1
ATOM 1697 N N . ASN A 1 223 ? 8.008 -18.109 21.203 1 90.31 223 ASN A N 1
ATOM 1698 C CA . ASN A 1 223 ? 6.621 -18.547 21.047 1 90.31 223 ASN A CA 1
ATOM 1699 C C . ASN A 1 223 ? 5.832 -17.625 20.125 1 90.31 223 ASN A C 1
ATOM 1701 O O . ASN A 1 223 ? 4.98 -16.859 20.594 1 90.31 223 ASN A O 1
ATOM 1705 N N . PRO A 1 224 ? 6.055 -17.844 18.828 1 93.44 224 PRO A N 1
ATOM 1706 C CA . PRO A 1 224 ? 5.402 -16.938 17.891 1 93.44 224 PRO A CA 1
ATOM 1707 C C . PRO A 1 224 ? 3.879 -17.016 17.938 1 93.44 224 PRO A C 1
ATOM 1709 O O . PRO A 1 224 ? 3.324 -18.109 18.109 1 93.44 224 PRO A O 1
ATOM 1712 N N . SER A 1 225 ? 3.213 -15.891 17.812 1 93.38 225 SER A N 1
ATOM 1713 C CA . SER A 1 225 ? 1.757 -15.836 17.75 1 93.38 225 SER A CA 1
ATOM 1714 C C . SER A 1 225 ? 1.231 -16.5 16.484 1 93.38 225 SER A C 1
ATOM 1716 O O . SER A 1 225 ? 1.99 -16.734 15.547 1 93.38 225 SER A O 1
ATOM 1718 N N . LEU A 1 226 ? -0.035 -16.844 16.469 1 96.62 226 LEU A N 1
ATOM 1719 C CA . LEU A 1 226 ? -0.682 -17.391 15.273 1 96.62 226 LEU A CA 1
ATOM 1720 C C . LEU A 1 226 ? -0.478 -16.453 14.078 1 96.62 226 LEU A C 1
ATOM 1722 O O . LEU A 1 226 ? -0.188 -16.922 12.977 1 96.62 226 LEU A O 1
ATOM 1726 N N . GLU A 1 227 ? -0.656 -15.141 14.32 1 96.62 227 GLU A N 1
ATOM 1727 C CA . GLU A 1 227 ? -0.475 -14.148 13.266 1 96.62 227 GLU A CA 1
ATOM 1728 C C . GLU A 1 227 ? 0.935 -14.203 12.688 1 96.62 227 GLU A C 1
ATOM 1730 O O . GLU A 1 227 ? 1.11 -14.188 11.469 1 96.62 227 GLU A O 1
ATOM 1735 N N . THR A 1 228 ? 1.921 -14.281 13.562 1 96.69 228 THR A N 1
ATOM 1736 C CA . THR A 1 228 ? 3.312 -14.336 13.125 1 96.69 228 THR A CA 1
ATOM 1737 C C . THR A 1 228 ? 3.58 -15.609 12.328 1 96.69 228 THR A C 1
ATOM 1739 O O . THR A 1 228 ? 4.273 -15.57 11.305 1 96.69 228 THR A O 1
ATOM 1742 N N . LYS A 1 229 ? 3.037 -16.734 12.781 1 98.19 229 LYS A N 1
ATOM 1743 C CA . LYS A 1 229 ? 3.203 -18 12.062 1 98.19 229 LYS A CA 1
ATOM 1744 C C . LYS A 1 229 ? 2.582 -17.922 10.672 1 98.19 229 LYS A C 1
ATOM 1746 O O . LYS A 1 229 ? 3.17 -18.391 9.695 1 98.19 229 LYS A O 1
ATOM 1751 N N . CYS A 1 230 ? 1.365 -17.359 10.602 1 98.69 230 CYS A N 1
ATOM 1752 C CA . CYS A 1 230 ? 0.681 -17.203 9.328 1 98.69 230 CYS A CA 1
ATOM 1753 C C . CYS A 1 230 ? 1.516 -16.375 8.352 1 98.69 230 CYS A C 1
ATOM 1755 O O . CYS A 1 230 ? 1.721 -16.766 7.207 1 98.69 230 CYS A O 1
ATOM 1757 N N . LYS A 1 231 ? 2.023 -15.234 8.828 1 98.5 231 LYS A N 1
ATOM 1758 C CA . LYS A 1 231 ? 2.836 -14.344 8 1 98.5 231 LYS A CA 1
ATOM 1759 C C . LYS A 1 231 ? 4.125 -15.031 7.555 1 98.5 231 LYS A C 1
ATOM 1761 O O . LYS A 1 231 ? 4.473 -15 6.375 1 98.5 231 LYS A O 1
ATOM 1766 N N . ALA A 1 232 ? 4.766 -15.664 8.508 1 98.44 232 ALA A N 1
ATOM 1767 C CA . ALA A 1 232 ? 6.062 -16.281 8.242 1 98.44 232 ALA A CA 1
ATOM 1768 C C . ALA A 1 232 ? 5.93 -17.422 7.227 1 98.44 232 ALA A C 1
ATOM 1770 O O . ALA A 1 232 ? 6.719 -17.5 6.281 1 98.44 232 ALA A O 1
ATOM 1771 N N . ARG A 1 233 ? 4.961 -18.25 7.41 1 98.69 233 ARG A N 1
ATOM 1772 C CA . ARG A 1 233 ? 4.793 -19.406 6.539 1 98.69 233 ARG A CA 1
ATOM 1773 C C . ARG A 1 233 ? 4.41 -18.969 5.125 1 98.69 233 ARG A C 1
ATOM 1775 O O . ARG A 1 233 ? 4.918 -19.531 4.145 1 98.69 233 ARG A O 1
ATOM 1782 N N . ALA A 1 234 ? 3.498 -18.016 5.039 1 98.75 234 ALA A N 1
ATOM 1783 C CA . ALA A 1 234 ? 3.115 -17.531 3.719 1 98.75 234 ALA A CA 1
ATOM 1784 C C . ALA A 1 234 ? 4.297 -16.859 3.021 1 98.75 234 ALA A C 1
ATOM 1786 O O . ALA A 1 234 ? 4.562 -17.125 1.847 1 98.75 234 ALA A O 1
ATOM 1787 N N . ALA A 1 235 ? 5.027 -16.016 3.725 1 98.56 235 ALA A N 1
ATOM 1788 C CA . ALA A 1 235 ? 6.184 -15.312 3.172 1 98.56 235 ALA A CA 1
ATOM 1789 C C . ALA A 1 235 ? 7.277 -16.297 2.762 1 98.56 235 ALA A C 1
ATOM 1791 O O . ALA A 1 235 ? 7.934 -16.109 1.733 1 98.56 235 ALA A O 1
ATOM 1792 N N . ALA A 1 236 ? 7.461 -17.328 3.561 1 98.38 236 ALA A N 1
ATOM 1793 C CA . ALA A 1 236 ? 8.492 -18.312 3.275 1 98.38 236 ALA A CA 1
ATOM 1794 C C . ALA A 1 236 ? 8.203 -19.047 1.965 1 98.38 236 ALA A C 1
ATOM 1796 O O . ALA A 1 236 ? 9.125 -19.344 1.204 1 98.38 236 ALA A O 1
ATOM 1797 N N . GLY A 1 237 ? 6.957 -19.391 1.767 1 97.94 237 GLY A N 1
ATOM 1798 C CA . GLY A 1 237 ? 6.598 -19.984 0.486 1 97.94 237 GLY A CA 1
ATOM 1799 C C . GLY A 1 237 ? 6.98 -19.109 -0.698 1 97.94 237 GLY A C 1
ATOM 1800 O O . GLY A 1 237 ? 7.504 -19.609 -1.696 1 97.94 237 GLY A O 1
ATOM 1801 N N . SER A 1 238 ? 6.684 -17.828 -0.58 1 97.25 238 SER A N 1
ATOM 1802 C CA . SER A 1 238 ? 7.027 -16.891 -1.639 1 97.25 238 SER A CA 1
ATOM 1803 C C . SER A 1 238 ? 8.539 -16.75 -1.776 1 97.25 238 SER A C 1
ATOM 1805 O O . SER A 1 238 ? 9.055 -16.609 -2.887 1 97.25 238 SER A O 1
ATOM 1807 N N . ASP A 1 239 ? 9.258 -16.688 -0.61 1 96.31 239 ASP A N 1
ATOM 1808 C CA . ASP A 1 239 ? 10.711 -16.656 -0.647 1 96.31 239 ASP A CA 1
ATOM 1809 C C . ASP A 1 239 ? 11.273 -17.781 -1.512 1 96.31 239 ASP A C 1
ATOM 1811 O O . ASP A 1 239 ? 12.117 -17.547 -2.375 1 96.31 239 ASP A O 1
ATOM 1815 N N . ALA A 1 240 ? 10.781 -18.938 -1.304 1 94.94 240 ALA A N 1
ATOM 1816 C CA . ALA A 1 240 ? 11.242 -20.094 -2.049 1 94.94 240 ALA A CA 1
ATOM 1817 C C . ALA A 1 240 ? 10.836 -20 -3.518 1 94.94 240 ALA A C 1
ATOM 1819 O O . ALA A 1 240 ? 11.672 -20.188 -4.406 1 94.94 240 ALA A O 1
ATOM 1820 N N . ARG A 1 241 ? 9.617 -19.688 -3.777 1 91.5 241 ARG A N 1
ATOM 1821 C CA . ARG A 1 241 ? 9.07 -19.656 -5.133 1 91.5 241 ARG A CA 1
ATOM 1822 C C . ARG A 1 241 ? 9.789 -18.609 -5.988 1 91.5 241 ARG A C 1
ATOM 1824 O O . ARG A 1 241 ? 10.211 -18.906 -7.109 1 91.5 241 ARG A O 1
ATOM 1831 N N . MET A 1 242 ? 9.945 -17.422 -5.445 1 91.38 242 MET A N 1
ATOM 1832 C CA . MET A 1 242 ? 10.531 -16.312 -6.199 1 91.38 242 MET A CA 1
ATOM 1833 C C . MET A 1 242 ? 12.031 -16.5 -6.375 1 91.38 242 MET A C 1
ATOM 1835 O O . MET A 1 242 ? 12.672 -15.773 -7.137 1 91.38 242 MET A O 1
ATOM 1839 N N . SER A 1 243 ? 12.531 -17.484 -5.656 1 88.5 243 SER A N 1
ATOM 1840 C CA . SER A 1 243 ? 13.969 -17.75 -5.73 1 88.5 243 SER A CA 1
ATOM 1841 C C . SER A 1 243 ? 14.25 -19.031 -6.512 1 88.5 243 SER A C 1
ATOM 1843 O O . SER A 1 243 ? 15.336 -19.594 -6.414 1 88.5 243 SER A O 1
ATOM 1845 N N . GLY A 1 244 ? 13.242 -19.547 -7.191 1 83.38 244 GLY A N 1
ATOM 1846 C CA . GLY A 1 244 ? 13.453 -20.594 -8.172 1 83.38 244 GLY A CA 1
ATOM 1847 C C . GLY A 1 244 ? 13.211 -21.984 -7.613 1 83.38 244 GLY A C 1
ATOM 1848 O O . GLY A 1 244 ? 13.562 -22.984 -8.25 1 83.38 244 GLY A O 1
ATOM 1849 N N . CYS A 1 245 ? 12.648 -22.062 -6.41 1 88.81 245 CYS A N 1
ATOM 1850 C CA . CYS A 1 245 ? 12.305 -23.359 -5.871 1 88.81 245 CYS A CA 1
ATOM 1851 C C . CYS A 1 245 ? 11.438 -24.141 -6.852 1 88.81 245 CYS A C 1
ATOM 1853 O O . CYS A 1 245 ? 10.477 -23.609 -7.406 1 88.81 245 CYS A O 1
ATOM 1855 N N . PRO A 1 246 ? 11.703 -25.359 -7.09 1 84.19 246 PRO A N 1
ATOM 1856 C CA . PRO A 1 246 ? 11 -26.141 -8.117 1 84.19 246 PRO A CA 1
ATOM 1857 C C . PRO A 1 246 ? 9.664 -26.688 -7.625 1 84.19 246 PRO A C 1
ATOM 1859 O O . PRO A 1 246 ? 8.867 -27.188 -8.422 1 84.19 246 PRO A O 1
ATOM 1862 N N . LEU A 1 247 ? 9.344 -26.609 -6.371 1 91.31 247 LEU A N 1
ATOM 1863 C CA . LEU A 1 247 ? 8.102 -27.156 -5.844 1 91.31 247 LEU A CA 1
ATOM 1864 C C . LEU A 1 247 ? 6.895 -26.406 -6.406 1 91.31 247 LEU A C 1
ATOM 1866 O O . LEU A 1 247 ? 6.941 -25.188 -6.57 1 91.31 247 LEU A O 1
ATOM 1870 N N . PRO A 1 248 ? 5.852 -27.094 -6.707 1 91.5 248 PRO A N 1
ATOM 1871 C CA . PRO A 1 248 ? 4.66 -26.469 -7.281 1 91.5 248 PRO A CA 1
ATOM 1872 C C . PRO A 1 248 ? 3.811 -25.75 -6.234 1 91.5 248 PRO A C 1
ATOM 1874 O O . PRO A 1 248 ? 3.926 -26.031 -5.039 1 91.5 248 PRO A O 1
ATOM 1877 N N . VAL A 1 249 ? 3.02 -24.859 -6.691 1 94.5 249 VAL A N 1
ATOM 1878 C CA . VAL A 1 249 ? 2.012 -24.156 -5.902 1 94.5 249 VAL A CA 1
ATOM 1879 C C . VAL A 1 249 ? 0.679 -24.156 -6.648 1 94.5 249 VAL A C 1
ATOM 1881 O O . VAL A 1 249 ? 0.65 -24.203 -7.879 1 94.5 249 VAL A O 1
ATOM 1884 N N . VAL A 1 250 ? -0.375 -24.312 -5.934 1 96.75 250 VAL A N 1
ATOM 1885 C CA . VAL A 1 250 ? -1.673 -24.078 -6.559 1 96.75 250 VAL A CA 1
ATOM 1886 C C . VAL A 1 250 ? -1.954 -22.578 -6.629 1 96.75 250 VAL A C 1
ATOM 1888 O O . VAL A 1 250 ? -1.97 -21.906 -5.602 1 96.75 250 VAL A O 1
ATOM 1891 N N . ILE A 1 251 ? -2.145 -22.125 -7.859 1 94.12 251 ILE A N 1
ATOM 1892 C CA . ILE A 1 251 ? -2.281 -20.688 -8.078 1 94.12 251 ILE A CA 1
ATOM 1893 C C . ILE A 1 251 ? -3.715 -20.25 -7.781 1 94.12 251 ILE A C 1
ATOM 1895 O O . ILE A 1 251 ? -4.621 -21.078 -7.711 1 94.12 251 ILE A O 1
ATOM 1899 N N . CYS A 1 252 ? -3.963 -19.016 -7.516 1 94.31 252 CYS A N 1
ATOM 1900 C CA . CYS A 1 252 ? -5.258 -18.359 -7.434 1 94.31 252 CYS A CA 1
ATOM 1901 C C . CYS A 1 252 ? -5.234 -17.031 -8.188 1 94.31 252 CYS A C 1
ATOM 1903 O O . CYS A 1 252 ? -4.309 -16.234 -8.023 1 94.31 252 CYS A O 1
ATOM 1905 N N . SER A 1 253 ? -6.254 -16.875 -8.992 1 91.38 253 SER A N 1
ATOM 1906 C CA . SER A 1 253 ? -6.367 -15.664 -9.797 1 91.38 253 SER A CA 1
ATOM 1907 C C . SER A 1 253 ? -5.098 -15.422 -10.609 1 91.38 253 SER A C 1
ATOM 1909 O O . SER A 1 253 ? -4.582 -14.305 -10.648 1 91.38 253 SER A O 1
ATOM 1911 N N . GLY A 1 254 ? -4.461 -16.484 -11.109 1 86 254 GLY A N 1
ATOM 1912 C CA . GLY A 1 254 ? -3.365 -16.406 -12.055 1 86 254 GLY A CA 1
ATOM 1913 C C . GLY A 1 254 ? -2.01 -16.25 -11.391 1 86 254 GLY A C 1
ATOM 1914 O O . GLY A 1 254 ? -0.992 -16.109 -12.07 1 86 254 GLY A O 1
ATOM 1915 N N . SER A 1 255 ? -1.899 -16.297 -10.102 1 91.56 255 SER A N 1
ATOM 1916 C CA . SER A 1 255 ? -0.648 -16.047 -9.391 1 91.56 255 SER A CA 1
ATOM 1917 C C . SER A 1 255 ? -0.403 -17.078 -8.305 1 91.56 255 SER A C 1
ATOM 1919 O O . SER A 1 255 ? -1.288 -17.359 -7.496 1 91.56 255 SER A O 1
ATOM 1921 N N . GLY A 1 256 ? 0.769 -17.625 -8.305 1 94.19 256 GLY A N 1
ATOM 1922 C CA . GLY A 1 256 ? 1.155 -18.562 -7.254 1 94.19 256 GLY A CA 1
ATOM 1923 C C . GLY A 1 256 ? 1.318 -17.891 -5.902 1 94.19 256 GLY A C 1
ATOM 1924 O O . GLY A 1 256 ? 0.98 -18.469 -4.871 1 94.19 256 GLY A O 1
ATOM 1925 N N . ASN A 1 257 ? 1.885 -16.641 -5.918 1 95.75 257 ASN A N 1
ATOM 1926 C CA . ASN A 1 257 ? 2 -15.898 -4.664 1 95.75 257 ASN A CA 1
ATOM 1927 C C . ASN A 1 257 ? 0.63 -15.602 -4.062 1 95.75 257 ASN A C 1
ATOM 1929 O O . ASN A 1 257 ? 0.465 -15.641 -2.842 1 95.75 257 ASN A O 1
ATOM 1933 N N . GLN A 1 258 ? -0.348 -15.312 -4.887 1 97.19 258 GLN A N 1
ATOM 1934 C CA . GLN A 1 258 ? -1.708 -15.125 -4.391 1 97.19 258 GLN A CA 1
ATOM 1935 C C . GLN A 1 258 ? -2.275 -16.438 -3.834 1 97.19 258 GLN A C 1
ATOM 1937 O O . GLN A 1 258 ? -2.941 -16.438 -2.797 1 97.19 258 GLN A O 1
ATOM 1942 N N . GLY A 1 259 ? -1.983 -17.516 -4.523 1 98.06 259 GLY A N 1
ATOM 1943 C CA . GLY A 1 259 ? -2.402 -18.828 -4.035 1 98.06 259 GLY A CA 1
ATOM 1944 C C . GLY A 1 259 ? -1.825 -19.172 -2.676 1 98.06 259 GLY A C 1
ATOM 1945 O O . GLY A 1 259 ? -2.535 -19.672 -1.803 1 98.06 259 GLY A O 1
ATOM 1946 N N . LEU A 1 260 ? -0.531 -18.922 -2.52 1 98.25 260 LEU A N 1
ATOM 1947 C CA . LEU A 1 260 ? 0.138 -19.125 -1.24 1 98.25 260 LEU A CA 1
ATOM 1948 C C . LEU A 1 260 ? -0.479 -18.25 -0.155 1 98.25 260 LEU A C 1
ATOM 1950 O O . LEU A 1 260 ? -0.814 -18.734 0.927 1 98.25 260 LEU A O 1
ATOM 1954 N N . THR A 1 261 ? -0.639 -16.984 -0.447 1 98.75 261 THR A N 1
ATOM 1955 C CA . THR A 1 261 ? -1.077 -16 0.532 1 98.75 261 THR A CA 1
ATOM 1956 C C . THR A 1 261 ? -2.502 -16.297 0.992 1 98.75 261 THR A C 1
ATOM 1958 O O . THR A 1 261 ? -2.824 -16.125 2.172 1 98.75 261 THR A O 1
ATOM 1961 N N . VAL A 1 262 ? -3.396 -16.719 0.096 1 98.75 262 VAL A N 1
ATOM 1962 C CA . VAL A 1 262 ? -4.801 -16.906 0.443 1 98.75 262 VAL A CA 1
ATOM 1963 C C . VAL A 1 262 ? -4.973 -18.203 1.229 1 98.75 262 VAL A C 1
ATOM 1965 O O . VAL A 1 262 ? -5.875 -18.312 2.062 1 98.75 262 VAL A O 1
ATOM 1968 N N . SER A 1 263 ? -4.086 -19.188 1.121 1 98.88 263 SER A N 1
ATOM 1969 C CA . SER A 1 263 ? -4.352 -20.516 1.637 1 98.88 263 SER A CA 1
ATOM 1970 C C . SER A 1 263 ? -3.506 -20.812 2.869 1 98.88 263 SER A C 1
ATOM 1972 O O . SER A 1 263 ? -4.016 -21.312 3.877 1 98.88 263 SER A O 1
ATOM 1974 N N . VAL A 1 264 ? -2.236 -20.484 2.865 1 98.94 264 VAL A N 1
ATOM 1975 C CA . VAL A 1 264 ? -1.283 -20.953 3.865 1 98.94 264 VAL A CA 1
ATOM 1976 C C . VAL A 1 264 ? -1.684 -20.438 5.242 1 98.94 264 VAL A C 1
ATOM 1978 O O . VAL A 1 264 ? -1.641 -21.172 6.23 1 98.94 264 VAL A O 1
ATOM 1981 N N . PRO A 1 265 ? -2.078 -19.141 5.355 1 98.94 265 PRO A N 1
ATOM 1982 C CA . PRO A 1 265 ? -2.498 -18.688 6.684 1 98.94 265 PRO A CA 1
ATOM 1983 C C . PRO A 1 265 ? -3.713 -19.453 7.211 1 98.94 265 PRO A C 1
ATOM 1985 O O . PRO A 1 265 ? -3.791 -19.734 8.406 1 98.94 265 PRO A O 1
ATOM 1988 N N . ILE A 1 266 ? -4.688 -19.75 6.355 1 98.94 266 ILE A N 1
ATOM 1989 C CA . ILE A 1 266 ? -5.871 -20.5 6.762 1 98.94 266 ILE A CA 1
ATOM 1990 C C . ILE A 1 266 ? -5.473 -21.906 7.172 1 98.94 266 ILE A C 1
ATOM 1992 O O . ILE A 1 266 ? -5.953 -22.422 8.18 1 98.94 266 ILE A O 1
ATOM 1996 N N . ILE A 1 267 ? -4.602 -22.531 6.383 1 98.94 267 ILE A N 1
ATOM 1997 C CA . ILE A 1 267 ? -4.082 -23.859 6.699 1 98.94 267 ILE A CA 1
ATOM 1998 C C . ILE A 1 267 ? -3.365 -23.828 8.047 1 98.94 267 ILE A C 1
ATOM 2000 O O . ILE A 1 267 ? -3.586 -24.688 8.898 1 98.94 267 ILE A O 1
ATOM 2004 N N . THR A 1 268 ? -2.496 -22.828 8.242 1 98.88 268 THR A N 1
ATOM 2005 C CA . THR A 1 268 ? -1.76 -22.641 9.492 1 98.88 268 THR A CA 1
ATOM 2006 C C . THR A 1 268 ? -2.717 -22.531 10.672 1 98.88 268 THR A C 1
ATOM 2008 O O . THR A 1 268 ? -2.51 -23.156 11.711 1 98.88 268 THR A O 1
ATOM 2011 N N . THR A 1 269 ? -3.744 -21.719 10.5 1 98.88 269 THR A N 1
ATOM 2012 C CA . THR A 1 269 ? -4.727 -21.516 11.555 1 98.88 269 THR A CA 1
ATOM 2013 C C . THR A 1 269 ? -5.48 -22.812 11.859 1 98.88 269 THR A C 1
ATOM 2015 O O . THR A 1 269 ? -5.723 -23.141 13.023 1 98.88 269 THR A O 1
ATOM 2018 N N . SER A 1 270 ? -5.895 -23.5 10.828 1 98.81 270 SER A N 1
ATOM 2019 C CA . SER A 1 270 ? -6.59 -24.781 11 1 98.81 270 SER A CA 1
ATOM 2020 C C . SER A 1 270 ? -5.746 -25.766 11.797 1 98.81 270 SER A C 1
ATOM 2022 O O . SER A 1 270 ? -6.246 -26.422 12.711 1 98.81 270 SER A O 1
ATOM 2024 N N . ASP A 1 271 ? -4.469 -25.875 11.43 1 98.19 271 ASP A N 1
ATOM 2025 C CA . ASP A 1 271 ? -3.543 -26.75 12.125 1 98.19 271 ASP A CA 1
ATOM 2026 C C . ASP A 1 271 ? -3.439 -26.391 13.602 1 98.19 271 ASP A C 1
ATOM 2028 O O . ASP A 1 271 ? -3.494 -27.266 14.469 1 98.19 271 ASP A O 1
ATOM 2032 N N . GLU A 1 272 ? -3.301 -25.172 13.844 1 97.56 272 GLU A N 1
ATOM 2033 C CA . GLU A 1 272 ? -3.082 -24.703 15.203 1 97.56 272 GLU A CA 1
ATOM 2034 C C . GLU A 1 272 ? -4.332 -24.891 16.062 1 97.56 272 GLU A C 1
ATOM 2036 O O . GLU A 1 272 ? -4.234 -25.125 17.266 1 97.56 272 GLU A O 1
ATOM 2041 N N . LEU A 1 273 ? -5.461 -24.688 15.477 1 97.94 273 LEU A N 1
ATOM 2042 C CA . LEU A 1 273 ? -6.699 -24.719 16.25 1 97.94 273 LEU A CA 1
ATOM 2043 C C . LEU A 1 273 ? -7.332 -26.109 16.203 1 97.94 273 LEU A C 1
ATOM 2045 O O . LEU A 1 273 ? -8.352 -26.344 16.844 1 97.94 273 LEU A O 1
ATOM 2049 N N . GLY A 1 274 ? -6.766 -27 15.523 1 98.12 274 GLY A N 1
ATOM 2050 C CA . GLY A 1 274 ? -7.273 -28.359 15.438 1 98.12 274 GLY A CA 1
ATOM 2051 C C . GLY A 1 274 ? -8.617 -28.453 14.742 1 98.12 274 GLY A C 1
ATOM 2052 O O . GLY A 1 274 ? -9.531 -29.125 15.219 1 98.12 274 GLY A O 1
ATOM 2053 N N . LYS A 1 275 ? -8.781 -27.719 13.648 1 98.25 275 LYS A N 1
ATOM 2054 C CA . LYS A 1 275 ? -10.031 -27.75 12.891 1 98.25 275 LYS A CA 1
ATOM 2055 C C . LYS A 1 275 ? -10.141 -29 12.039 1 98.25 275 LYS A C 1
ATOM 2057 O O . LYS A 1 275 ? -9.133 -29.625 11.711 1 98.25 275 LYS A O 1
ATOM 2062 N N . SER A 1 276 ? -11.375 -29.422 11.695 1 98.06 276 SER A N 1
ATOM 2063 C CA . SER A 1 276 ? -11.602 -30.578 10.836 1 98.06 276 SER A CA 1
ATOM 2064 C C . SER A 1 276 ? -11.25 -30.266 9.383 1 98.06 276 SER A C 1
ATOM 2066 O O . SER A 1 276 ? -11.18 -29.094 8.992 1 98.06 276 SER A O 1
ATOM 2068 N N . GLU A 1 277 ? -11.055 -31.281 8.609 1 97.56 277 GLU A N 1
ATOM 2069 C CA . GLU A 1 277 ? -10.781 -31.109 7.18 1 97.56 277 GLU A CA 1
ATOM 2070 C C . GLU A 1 277 ? -11.922 -30.391 6.48 1 97.56 277 GLU A C 1
ATOM 2072 O O . GLU A 1 277 ? -11.688 -29.547 5.605 1 97.56 277 GLU A O 1
ATOM 2077 N N . ASP A 1 278 ? -13.07 -30.766 6.895 1 97.88 278 ASP A N 1
ATOM 2078 C CA . ASP A 1 278 ? -14.227 -30.141 6.262 1 97.88 278 ASP A CA 1
ATOM 2079 C C . ASP A 1 278 ? -14.25 -28.641 6.527 1 97.88 278 ASP A C 1
ATOM 2081 O O . ASP A 1 278 ? -14.523 -27.844 5.621 1 97.88 278 ASP A O 1
ATOM 2085 N N . GLU A 1 279 ? -13.992 -28.281 7.785 1 98.5 279 GLU A N 1
ATOM 2086 C CA . GLU A 1 279 ? -13.938 -26.875 8.133 1 98.5 279 GLU A CA 1
ATOM 2087 C C . GLU A 1 279 ? -12.852 -26.156 7.336 1 98.5 279 GLU A C 1
ATOM 2089 O O . GLU A 1 279 ? -13.078 -25.062 6.809 1 98.5 279 GLU A O 1
ATOM 2094 N N . LEU A 1 280 ? -11.688 -26.781 7.254 1 98.81 280 LEU A N 1
ATOM 2095 C CA . LEU A 1 280 ? -10.57 -26.203 6.508 1 98.81 280 LEU A CA 1
ATOM 2096 C C . LEU A 1 280 ? -10.93 -26.031 5.035 1 98.81 280 LEU A C 1
ATOM 2098 O O . LEU A 1 280 ? -10.719 -24.969 4.457 1 98.81 280 LEU A O 1
ATOM 2102 N N . TYR A 1 281 ? -11.5 -27.062 4.43 1 98.81 281 TYR A N 1
ATOM 2103 C CA . TYR A 1 281 ? -11.781 -27.047 2.996 1 98.81 281 TYR A CA 1
ATOM 2104 C C . TYR A 1 281 ? -12.836 -26 2.656 1 98.81 281 TYR A C 1
ATOM 2106 O O . TYR A 1 281 ? -12.719 -25.312 1.638 1 98.81 281 TYR A O 1
ATOM 2114 N N . ARG A 1 282 ? -13.859 -25.859 3.461 1 98.75 282 ARG A N 1
ATOM 2115 C CA . ARG A 1 282 ? -14.891 -24.844 3.219 1 98.75 282 ARG A CA 1
ATOM 2116 C C . ARG A 1 282 ? -14.32 -23.438 3.35 1 98.75 282 ARG A C 1
ATOM 2118 O O . ARG A 1 282 ? -14.688 -22.547 2.594 1 98.75 282 ARG A O 1
ATOM 2125 N N . ALA A 1 283 ? -13.406 -23.266 4.359 1 98.94 283 ALA A N 1
ATOM 2126 C CA . ALA A 1 283 ? -12.75 -21.969 4.512 1 98.94 283 ALA A CA 1
ATOM 2127 C C . ALA A 1 283 ? -11.891 -21.641 3.287 1 98.94 283 ALA A C 1
ATOM 2129 O O . ALA A 1 283 ? -11.844 -20.5 2.846 1 98.94 283 ALA A O 1
ATOM 2130 N N . LEU A 1 284 ? -11.211 -22.641 2.762 1 98.94 284 LEU A N 1
ATOM 2131 C CA . LEU A 1 284 ? -10.383 -22.453 1.576 1 98.94 284 LEU A CA 1
ATOM 2132 C C . LEU A 1 284 ? -11.242 -22.172 0.351 1 98.94 284 LEU A C 1
ATOM 2134 O O . LEU A 1 284 ? -10.883 -21.344 -0.495 1 98.94 284 LEU A O 1
ATOM 2138 N N . VAL A 1 285 ? -12.398 -22.859 0.246 1 98.81 285 VAL A N 1
ATOM 2139 C CA . VAL A 1 285 ? -13.336 -22.594 -0.839 1 98.81 285 VAL A CA 1
ATOM 2140 C C . VAL A 1 285 ? -13.812 -21.141 -0.761 1 98.81 285 VAL A C 1
ATOM 2142 O O . VAL A 1 285 ? -13.805 -20.422 -1.764 1 98.81 285 VAL A O 1
ATOM 2145 N N . PHE A 1 286 ? -14.18 -20.75 0.446 1 98.81 286 PHE A N 1
ATOM 2146 C CA . PHE A 1 286 ? -14.625 -19.391 0.681 1 98.81 286 PHE A CA 1
ATOM 2147 C C . PHE A 1 286 ? -13.555 -18.391 0.245 1 98.81 286 PHE A C 1
ATOM 2149 O O . PHE A 1 286 ? -13.836 -17.469 -0.528 1 98.81 286 PHE A O 1
ATOM 2156 N N . ALA A 1 287 ? -12.359 -18.594 0.686 1 98.88 287 ALA A N 1
ATOM 2157 C CA . ALA A 1 287 ? -11.273 -17.641 0.488 1 98.88 287 ALA A CA 1
ATOM 2158 C C . ALA A 1 287 ? -10.852 -17.594 -0.976 1 98.88 287 ALA A C 1
ATOM 2160 O O . ALA A 1 287 ? -10.578 -16.516 -1.511 1 98.88 287 ALA A O 1
ATOM 2161 N N . ASN A 1 288 ? -10.75 -18.719 -1.617 1 98.62 288 ASN A N 1
ATOM 2162 C CA . ASN A 1 288 ? -10.383 -18.719 -3.027 1 98.62 288 ASN A CA 1
ATOM 2163 C C . ASN A 1 288 ? -11.43 -18.016 -3.889 1 98.62 288 ASN A C 1
ATOM 2165 O O . ASN A 1 288 ? -11.086 -17.234 -4.77 1 98.62 288 ASN A O 1
ATOM 2169 N N . LEU A 1 289 ? -12.703 -18.312 -3.658 1 98.12 289 LEU A N 1
ATOM 2170 C CA . LEU A 1 289 ? -13.773 -17.641 -4.402 1 98.12 289 LEU A CA 1
ATOM 2171 C C . LEU A 1 289 ? -13.758 -16.141 -4.148 1 98.12 289 LEU A C 1
ATOM 2173 O O . LEU A 1 289 ? -13.922 -15.352 -5.078 1 98.12 289 LEU A O 1
ATOM 2177 N N . LEU A 1 290 ? -13.578 -15.812 -2.889 1 98.5 290 LEU A N 1
ATOM 2178 C CA . LEU A 1 290 ? -13.586 -14.398 -2.527 1 98.5 290 LEU A CA 1
ATOM 2179 C C . LEU A 1 290 ? -12.398 -13.672 -3.146 1 98.5 290 LEU A C 1
ATOM 2181 O O . LEU A 1 290 ? -12.516 -12.5 -3.527 1 98.5 290 LEU A O 1
ATOM 2185 N N . THR A 1 291 ? -11.242 -14.32 -3.205 1 98.12 291 THR A N 1
ATOM 2186 C CA . THR A 1 291 ? -10.094 -13.734 -3.879 1 98.12 291 THR A CA 1
ATOM 2187 C C . THR A 1 291 ? -10.406 -13.461 -5.348 1 98.12 291 THR A C 1
ATOM 2189 O O . THR A 1 291 ? -10.094 -12.391 -5.867 1 98.12 291 THR A O 1
ATOM 2192 N N . LEU A 1 292 ? -11.023 -14.43 -6 1 96.5 292 LEU A N 1
ATOM 2193 C CA . LEU A 1 292 ? -11.406 -14.266 -7.398 1 96.5 292 LEU A CA 1
ATOM 2194 C C . LEU A 1 292 ? -12.391 -13.109 -7.562 1 96.5 292 LEU A C 1
ATOM 2196 O O . LEU A 1 292 ? -12.297 -12.336 -8.516 1 96.5 292 LEU A O 1
ATOM 2200 N N . TYR A 1 293 ? -13.273 -13.016 -6.594 1 96.75 293 TYR A N 1
ATOM 2201 C CA . TYR A 1 293 ? -14.266 -11.953 -6.629 1 96.75 293 TYR A CA 1
ATOM 2202 C C . TYR A 1 293 ? -13.609 -10.586 -6.488 1 96.75 293 TYR A C 1
ATOM 2204 O O . TYR A 1 293 ? -13.828 -9.695 -7.312 1 96.75 293 TYR A O 1
ATOM 2212 N N . VAL A 1 294 ? -12.75 -10.406 -5.5 1 97.06 294 VAL A N 1
ATOM 2213 C CA . VAL A 1 294 ? -12.078 -9.133 -5.254 1 97.06 294 VAL A CA 1
ATOM 2214 C C . VAL A 1 294 ? -11.203 -8.773 -6.449 1 97.06 294 VAL A C 1
ATOM 2216 O O . VAL A 1 294 ? -11.133 -7.609 -6.852 1 97.06 294 VAL A O 1
ATOM 2219 N N . LYS A 1 295 ? -10.586 -9.75 -7.082 1 94.94 295 LYS A N 1
ATOM 2220 C CA . LYS A 1 295 ? -9.633 -9.531 -8.172 1 94.94 295 LYS A CA 1
ATOM 2221 C C . LYS A 1 295 ? -10.359 -9.312 -9.492 1 94.94 295 LYS A C 1
ATOM 2223 O O . LYS A 1 295 ? -9.758 -8.844 -10.461 1 94.94 295 LYS A O 1
ATOM 2228 N N . SER A 1 296 ? -11.625 -9.648 -9.539 1 92.44 296 SER A N 1
ATOM 2229 C CA . SER A 1 296 ? -12.359 -9.57 -10.797 1 92.44 296 SER A CA 1
ATOM 2230 C C . SER A 1 296 ? -12.344 -8.148 -11.352 1 92.44 296 SER A C 1
ATOM 2232 O O . SER A 1 296 ? -12.195 -7.953 -12.562 1 92.44 296 SER A O 1
ATOM 2234 N N . GLY A 1 297 ? -12.484 -7.164 -10.445 1 90.62 297 GLY A N 1
ATOM 2235 C CA . GLY A 1 297 ? -12.438 -5.777 -10.875 1 90.62 297 GLY A CA 1
ATOM 2236 C C . GLY A 1 297 ? -11.023 -5.254 -11.062 1 90.62 297 GLY A C 1
ATOM 2237 O O . GLY A 1 297 ? -10.805 -4.316 -11.828 1 90.62 297 GLY A O 1
ATOM 2238 N N . ILE A 1 298 ? -10.078 -5.887 -10.461 1 90.38 298 ILE A N 1
ATOM 2239 C CA . ILE A 1 298 ? -8.688 -5.453 -10.469 1 90.38 298 ILE A CA 1
ATOM 2240 C C . ILE A 1 298 ? -7.969 -6.031 -11.688 1 90.38 298 ILE A C 1
ATOM 2242 O O . ILE A 1 298 ? -7.156 -5.355 -12.32 1 90.38 298 ILE A O 1
ATOM 2246 N N . GLY A 1 299 ? -8.312 -7.297 -12.07 1 84.12 299 GLY A N 1
ATOM 2247 C CA . GLY A 1 299 ? -7.629 -8.016 -13.141 1 84.12 299 GLY A CA 1
ATOM 2248 C C . GLY A 1 299 ? -6.547 -8.945 -12.633 1 84.12 299 GLY A C 1
ATOM 2249 O O . GLY A 1 299 ? -6.148 -8.875 -11.469 1 84.12 299 GLY A O 1
ATOM 2250 N N . LYS A 1 300 ? -6.059 -9.773 -13.539 1 78.5 300 LYS A N 1
ATOM 2251 C CA . LYS A 1 300 ? -5.051 -10.773 -13.188 1 78.5 300 LYS A CA 1
ATOM 2252 C C . LYS A 1 300 ? -3.672 -10.133 -13.039 1 78.5 300 LYS A C 1
ATOM 2254 O O . LYS A 1 300 ? -2.928 -10.453 -12.109 1 78.5 300 LYS A O 1
ATOM 2259 N N . LEU A 1 301 ? -3.334 -9.297 -13.969 1 79.75 301 LEU A N 1
ATOM 2260 C CA . LEU A 1 301 ? -2.107 -8.508 -13.906 1 79.75 301 LEU A CA 1
ATOM 2261 C C . LEU A 1 301 ? -2.42 -7.016 -13.867 1 79.75 301 LEU A C 1
ATOM 2263 O O . LEU A 1 301 ? -3.174 -6.512 -14.703 1 79.75 301 LEU A O 1
ATOM 2267 N N . SER A 1 302 ? -1.968 -6.344 -12.859 1 87.75 302 SER A N 1
ATOM 2268 C CA . SER A 1 302 ? -2.236 -4.926 -12.656 1 87.75 302 SER A CA 1
ATOM 2269 C C . SER A 1 302 ? -1.119 -4.262 -11.859 1 87.75 302 SER A C 1
ATOM 2271 O O . SER A 1 302 ? -0.258 -4.941 -11.297 1 87.75 302 SER A O 1
ATOM 2273 N N . ALA A 1 303 ? -1.088 -2.928 -11.914 1 92.5 303 ALA A N 1
ATOM 2274 C CA . ALA A 1 303 ? -0.182 -2.176 -11.047 1 92.5 303 ALA A CA 1
ATOM 2275 C C . ALA A 1 303 ? -0.55 -2.355 -9.578 1 92.5 303 ALA A C 1
ATOM 2277 O O . ALA A 1 303 ? 0.27 -2.107 -8.688 1 92.5 303 ALA A O 1
ATOM 2278 N N . TYR A 1 304 ? -1.838 -2.719 -9.336 1 95.12 304 TYR A N 1
ATOM 2279 C CA . TYR A 1 304 ? -2.305 -3.061 -7.992 1 95.12 304 TYR A CA 1
ATOM 2280 C C . TYR A 1 304 ? -1.802 -4.438 -7.574 1 95.12 304 TYR A C 1
ATOM 2282 O O . TYR A 1 304 ? -2.113 -5.441 -8.219 1 95.12 304 TYR A O 1
ATOM 2290 N N . CYS A 1 305 ? -0.969 -4.516 -6.555 1 95.94 305 CYS A N 1
ATOM 2291 C CA . CYS A 1 305 ? -0.369 -5.773 -6.125 1 95.94 305 CYS A CA 1
ATOM 2292 C C . CYS A 1 305 ? -1.439 -6.762 -5.68 1 95.94 305 CYS A C 1
ATOM 2294 O O . CYS A 1 305 ? -2.172 -6.5 -4.723 1 95.94 305 CYS A O 1
ATOM 2296 N N . GLY A 1 306 ? -1.442 -7.91 -6.266 1 95.62 306 GLY A N 1
ATOM 2297 C CA . GLY A 1 306 ? -2.484 -8.898 -6.047 1 95.62 306 GLY A CA 1
ATOM 2298 C C . GLY A 1 306 ? -2.422 -9.539 -4.668 1 95.62 306 GLY A C 1
ATOM 2299 O O . GLY A 1 306 ? -3.443 -9.969 -4.133 1 95.62 306 GLY A O 1
ATOM 2300 N N . VAL A 1 307 ? -1.268 -9.594 -4.039 1 97.12 307 VAL A N 1
ATOM 2301 C CA . VAL A 1 307 ? -1.148 -10.273 -2.756 1 97.12 307 VAL A CA 1
ATOM 2302 C C . VAL A 1 307 ? -1.838 -9.453 -1.669 1 97.12 307 VAL A C 1
ATOM 2304 O O . VAL A 1 307 ? -2.168 -9.977 -0.603 1 97.12 307 VAL A O 1
ATOM 2307 N N . VAL A 1 308 ? -2.098 -8.172 -1.911 1 98.06 308 VAL A N 1
ATOM 2308 C CA . VAL A 1 308 ? -2.857 -7.367 -0.961 1 98.06 308 VAL A CA 1
ATOM 2309 C C . VAL A 1 308 ? -4.27 -7.938 -0.816 1 98.06 308 VAL A C 1
ATOM 2311 O O . VAL A 1 308 ? -4.727 -8.195 0.298 1 98.06 308 VAL A O 1
ATOM 2314 N N . SER A 1 309 ? -4.91 -8.195 -1.968 1 97.81 309 SER A N 1
ATOM 2315 C CA . SER A 1 309 ? -6.246 -8.781 -1.955 1 97.81 309 SER A CA 1
ATOM 2316 C C . SER A 1 309 ? -6.238 -10.164 -1.319 1 97.81 309 SER A C 1
ATOM 2318 O O . SER A 1 309 ? -7.082 -10.477 -0.476 1 97.81 309 SER A O 1
ATOM 2320 N N . ALA A 1 310 ? -5.246 -10.938 -1.72 1 98.44 310 ALA A N 1
ATOM 2321 C CA . ALA A 1 310 ? -5.152 -12.305 -1.209 1 98.44 310 ALA A CA 1
ATOM 2322 C C . ALA A 1 310 ? -4.934 -12.312 0.302 1 98.44 310 ALA A C 1
ATOM 2324 O O . ALA A 1 310 ? -5.5 -13.148 1.014 1 98.44 310 ALA A O 1
ATOM 2325 N N . GLY A 1 311 ? -4.066 -11.422 0.798 1 98.75 311 GLY A N 1
ATOM 2326 C CA . GLY A 1 311 ? -3.795 -11.336 2.225 1 98.75 311 GLY A CA 1
ATOM 2327 C C . GLY A 1 311 ? -5.012 -10.945 3.039 1 98.75 311 GLY A C 1
ATOM 2328 O O . GLY A 1 311 ? -5.312 -11.57 4.059 1 98.75 311 GLY A O 1
ATOM 2329 N N . VAL A 1 312 ? -5.715 -9.922 2.586 1 98.75 312 VAL A N 1
ATOM 2330 C CA . VAL A 1 312 ? -6.914 -9.453 3.279 1 98.75 312 VAL A CA 1
ATOM 2331 C C . VAL A 1 312 ? -7.965 -10.562 3.289 1 98.75 312 VAL A C 1
ATOM 2333 O O . VAL A 1 312 ? -8.57 -10.844 4.324 1 98.75 312 VAL A O 1
ATOM 2336 N N . VAL A 1 313 ? -8.156 -11.227 2.172 1 98.88 313 VAL A N 1
ATOM 2337 C CA . VAL A 1 313 ? -9.141 -12.289 2.045 1 98.88 313 VAL A CA 1
ATOM 2338 C C . VAL A 1 313 ? -8.75 -13.469 2.924 1 98.88 313 VAL A C 1
ATOM 2340 O O . VAL A 1 313 ? -9.609 -14.141 3.502 1 98.88 313 VAL A O 1
ATOM 2343 N N . SER A 1 314 ? -7.453 -13.75 2.979 1 98.81 314 SER A N 1
ATOM 2344 C CA . SER A 1 314 ? -6.969 -14.852 3.797 1 98.81 314 SER A CA 1
ATOM 2345 C C . SER A 1 314 ? -7.398 -14.695 5.25 1 98.81 314 SER A C 1
ATOM 2347 O O . SER A 1 314 ? -7.836 -15.656 5.883 1 98.81 314 SER A O 1
ATOM 2349 N N . VAL A 1 315 ? -7.258 -13.516 5.777 1 98.94 315 VAL A N 1
ATOM 2350 C CA . VAL A 1 315 ? -7.613 -13.281 7.172 1 98.94 315 VAL A CA 1
ATOM 2351 C C . VAL A 1 315 ? -9.133 -13.305 7.336 1 98.94 315 VAL A C 1
ATOM 2353 O O . VAL A 1 315 ? -9.641 -13.773 8.352 1 98.94 315 VAL A O 1
ATOM 2356 N N . ALA A 1 316 ? -9.875 -12.797 6.312 1 98.88 316 ALA A N 1
ATOM 2357 C CA . ALA A 1 316 ? -11.328 -13 6.316 1 98.88 316 ALA A CA 1
ATOM 2358 C C . ALA A 1 316 ? -11.672 -14.492 6.332 1 98.88 316 ALA A C 1
ATOM 2360 O O . ALA A 1 316 ? -12.633 -14.906 6.977 1 98.88 316 ALA A O 1
ATOM 2361 N N . GLY A 1 317 ? -10.906 -15.289 5.57 1 98.94 317 GLY A N 1
ATOM 2362 C CA . GLY A 1 317 ? -11.062 -16.734 5.586 1 98.94 317 GLY A CA 1
ATOM 2363 C C . GLY A 1 317 ? -10.789 -17.344 6.945 1 98.94 317 GLY A C 1
ATOM 2364 O O . GLY A 1 317 ? -11.453 -18.312 7.344 1 98.94 317 GLY A O 1
ATOM 2365 N N . ILE A 1 318 ? -9.812 -16.859 7.648 1 98.94 318 ILE A N 1
ATOM 2366 C CA . ILE A 1 318 ? -9.523 -17.297 9.008 1 98.94 318 ILE A CA 1
ATOM 2367 C C . ILE A 1 318 ? -10.719 -17 9.914 1 98.94 318 ILE A C 1
ATOM 2369 O O . ILE A 1 318 ? -11.109 -17.828 10.734 1 98.94 318 ILE A O 1
ATOM 2373 N N . ALA A 1 319 ? -11.242 -15.734 9.781 1 98.88 319 ALA A N 1
ATOM 2374 C CA . ALA A 1 319 ? -12.438 -15.383 10.547 1 98.88 319 ALA A CA 1
ATOM 2375 C C . ALA A 1 319 ? -13.578 -16.359 10.266 1 98.88 319 ALA A C 1
ATOM 2377 O O . ALA A 1 319 ? -14.273 -16.797 11.188 1 98.88 319 ALA A O 1
ATOM 2378 N N . PHE A 1 320 ? -13.789 -16.734 8.984 1 98.88 320 PHE A N 1
ATOM 2379 C CA . PHE A 1 320 ? -14.781 -17.719 8.57 1 98.88 320 PHE A CA 1
ATOM 2380 C C . PHE A 1 320 ? -14.5 -19.062 9.219 1 98.88 320 PHE A C 1
ATOM 2382 O O . PHE A 1 320 ? -15.414 -19.688 9.773 1 98.88 320 PHE A O 1
ATOM 2389 N N . LEU A 1 321 ? -13.289 -19.516 9.195 1 98.88 321 LEU A N 1
ATOM 2390 C CA . LEU A 1 321 ? -12.844 -20.797 9.758 1 98.88 321 LEU A CA 1
ATOM 2391 C C . LEU A 1 321 ? -13.117 -20.844 11.258 1 98.88 321 LEU A C 1
ATOM 2393 O O . LEU A 1 321 ? -13.492 -21.891 11.789 1 98.88 321 LEU A O 1
ATOM 2397 N N . LYS A 1 322 ? -12.906 -19.688 11.914 1 98.62 322 LYS A N 1
ATOM 2398 C CA . LYS A 1 322 ? -13.094 -19.594 13.359 1 98.62 322 LYS A CA 1
ATOM 2399 C C . LYS A 1 322 ? -14.57 -19.547 13.727 1 98.62 322 LYS A C 1
ATOM 2401 O O . LYS A 1 322 ? -14.93 -19.656 14.898 1 98.62 322 LYS A O 1
ATOM 2406 N N . GLY A 1 323 ? -15.438 -19.328 12.742 1 98.19 323 GLY A N 1
ATOM 2407 C CA . GLY A 1 323 ? -16.859 -19.281 12.992 1 98.19 323 GLY A CA 1
ATOM 2408 C C . GLY A 1 323 ? -17.344 -17.906 13.43 1 98.19 323 GLY A C 1
ATOM 2409 O O . GLY A 1 323 ? -18.375 -17.781 14.102 1 98.19 323 GLY A O 1
ATOM 2410 N N . ASP A 1 324 ? -16.578 -16.859 13.125 1 98.5 324 ASP A N 1
ATOM 2411 C CA . ASP A 1 324 ? -17.016 -15.5 13.43 1 98.5 324 ASP A CA 1
ATOM 2412 C C . ASP A 1 324 ? -18.297 -15.148 12.68 1 98.5 324 ASP A C 1
ATOM 2414 O O . ASP A 1 324 ? -18.656 -15.828 11.719 1 98.5 324 ASP A O 1
ATOM 2418 N N . SER A 1 325 ? -19 -14.117 13.133 1 98.44 325 SER A N 1
ATOM 2419 C CA . SER A 1 325 ? -20.219 -13.68 12.477 1 98.44 325 SER A CA 1
ATOM 2420 C C . SER A 1 325 ? -19.938 -13.109 11.086 1 98.44 325 SER A C 1
ATOM 2422 O O . SER A 1 325 ? -18.812 -12.664 10.812 1 98.44 325 SER A O 1
ATOM 2424 N N . LYS A 1 326 ? -20.938 -13.141 10.25 1 98.19 326 LYS A N 1
ATOM 2425 C CA . LYS A 1 326 ? -20.828 -12.602 8.898 1 98.19 326 LYS A CA 1
ATOM 2426 C C . LYS A 1 326 ? -20.391 -11.141 8.922 1 98.19 326 LYS A C 1
ATOM 2428 O O . LYS A 1 326 ? -19.594 -10.711 8.086 1 98.19 326 LYS A O 1
ATOM 2433 N N . ASP A 1 327 ? -20.875 -10.414 9.938 1 97.94 327 ASP A N 1
ATOM 2434 C CA . ASP A 1 327 ? -20.531 -9.008 10.086 1 97.94 327 ASP A CA 1
ATOM 2435 C C . ASP A 1 327 ? -19.047 -8.828 10.344 1 97.94 327 ASP A C 1
ATOM 2437 O O . ASP A 1 327 ? -18.406 -7.934 9.781 1 97.94 327 ASP A O 1
ATOM 2441 N N . ILE A 1 328 ? -18.484 -9.648 11.203 1 98.69 328 ILE A N 1
ATOM 2442 C CA . ILE A 1 328 ? -17.062 -9.578 11.516 1 98.69 328 ILE A CA 1
ATOM 2443 C C . ILE A 1 328 ? -16.25 -9.914 10.266 1 98.69 328 ILE A C 1
ATOM 2445 O O . ILE A 1 328 ? -15.25 -9.242 9.977 1 98.69 328 ILE A O 1
ATOM 2449 N N . ILE A 1 329 ? -16.656 -10.906 9.516 1 98.88 329 ILE A N 1
ATOM 2450 C CA . ILE A 1 329 ? -15.961 -11.328 8.305 1 98.88 329 ILE A CA 1
ATOM 2451 C C . ILE A 1 329 ? -15.984 -10.203 7.273 1 98.88 329 ILE A C 1
ATOM 2453 O O . ILE A 1 329 ? -14.953 -9.867 6.688 1 98.88 329 ILE A O 1
ATOM 2457 N N . GLU A 1 330 ? -17.141 -9.57 7.066 1 98.44 330 GLU A N 1
ATOM 2458 C CA . GLU A 1 330 ? -17.297 -8.461 6.121 1 98.44 330 GLU A CA 1
ATOM 2459 C C . GLU A 1 330 ? -16.406 -7.281 6.504 1 98.44 330 GLU A C 1
ATOM 2461 O O . GLU A 1 330 ? -15.734 -6.707 5.652 1 98.44 330 GLU A O 1
ATOM 2466 N N . ASN A 1 331 ? -16.453 -6.953 7.785 1 98.31 331 ASN A N 1
ATOM 2467 C CA . ASN A 1 331 ? -15.695 -5.801 8.25 1 98.31 331 ASN A CA 1
ATOM 2468 C C . ASN A 1 331 ? -14.195 -6.059 8.195 1 98.31 331 ASN A C 1
ATOM 2470 O O . ASN A 1 331 ? -13.406 -5.141 7.945 1 98.31 331 ASN A O 1
ATOM 2474 N N . THR A 1 332 ? -13.781 -7.336 8.438 1 98.62 332 THR A N 1
ATOM 2475 C CA . THR A 1 332 ? -12.383 -7.707 8.273 1 98.62 332 THR A CA 1
ATOM 2476 C C . THR A 1 332 ? -11.914 -7.41 6.848 1 98.62 332 THR A C 1
ATOM 2478 O O . THR A 1 332 ? -10.852 -6.824 6.648 1 98.62 332 THR A O 1
ATOM 2481 N N . LEU A 1 333 ? -12.75 -7.777 5.918 1 98.62 333 LEU A N 1
ATOM 2482 C CA . LEU A 1 333 ? -12.438 -7.562 4.508 1 98.62 333 LEU A CA 1
ATOM 2483 C C . LEU A 1 333 ? -12.359 -6.074 4.188 1 98.62 333 LEU A C 1
ATOM 2485 O O . LEU A 1 333 ? -11.391 -5.617 3.572 1 98.62 333 LEU A O 1
ATOM 2489 N N . VAL A 1 334 ? -13.336 -5.312 4.66 1 98.19 334 VAL A N 1
ATOM 2490 C CA . VAL A 1 334 ? -13.445 -3.891 4.348 1 98.19 334 VAL A CA 1
ATOM 2491 C C . VAL A 1 334 ? -12.297 -3.125 4.992 1 98.19 334 VAL A C 1
ATOM 2493 O O . VAL A 1 334 ? -11.648 -2.303 4.34 1 98.19 334 VAL A O 1
ATOM 2496 N N . ASN A 1 335 ? -11.984 -3.412 6.277 1 98.12 335 ASN A N 1
ATOM 2497 C CA . ASN A 1 335 ? -10.906 -2.74 6.984 1 98.12 335 ASN A CA 1
ATOM 2498 C C . ASN A 1 335 ? -9.555 -2.986 6.309 1 98.12 335 ASN A C 1
ATOM 2500 O O . ASN A 1 335 ? -8.75 -2.062 6.164 1 98.12 335 ASN A O 1
ATOM 2504 N N . GLY A 1 336 ? -9.352 -4.223 5.91 1 98.06 336 GLY A N 1
ATOM 2505 C CA . GLY A 1 336 ? -8.102 -4.57 5.246 1 98.06 336 GLY A CA 1
ATOM 2506 C C . GLY A 1 336 ? -7.934 -3.891 3.9 1 98.06 336 GLY A C 1
ATOM 2507 O O . GLY A 1 336 ? -6.891 -3.301 3.623 1 98.06 336 GLY A O 1
ATOM 2508 N N . LEU A 1 337 ? -8.992 -3.957 3.053 1 97.75 337 LEU A N 1
ATOM 2509 C CA . LEU A 1 337 ? -8.93 -3.363 1.723 1 97.75 337 LEU A CA 1
ATOM 2510 C C . LEU A 1 337 ? -8.75 -1.852 1.809 1 97.75 337 LEU A C 1
ATOM 2512 O O . LEU A 1 337 ? -7.984 -1.268 1.035 1 97.75 337 LEU A O 1
ATOM 2516 N N . ALA A 1 338 ? -9.391 -1.241 2.768 1 95.75 338 ALA A N 1
ATOM 2517 C CA . ALA A 1 338 ? -9.328 0.209 2.924 1 95.75 338 ALA A CA 1
ATOM 2518 C C . ALA A 1 338 ? -7.926 0.654 3.344 1 95.75 338 ALA A C 1
ATOM 2520 O O . ALA A 1 338 ? -7.465 1.728 2.949 1 95.75 338 ALA A O 1
ATOM 2521 N N . SER A 1 339 ? -7.227 -0.16 4.062 1 96.62 339 SER A N 1
ATOM 2522 C CA . SER A 1 339 ? -5.965 0.262 4.664 1 96.62 339 SER A CA 1
ATOM 2523 C C . SER A 1 339 ? -4.781 -0.094 3.77 1 96.62 339 SER A C 1
ATOM 2525 O O . SER A 1 339 ? -3.75 0.583 3.797 1 96.62 339 SER A O 1
ATOM 2527 N N . LEU A 1 340 ? -4.906 -1.138 2.959 1 97.56 340 LEU A N 1
ATOM 2528 C CA . LEU A 1 340 ? -3.736 -1.712 2.305 1 97.56 340 LEU A CA 1
ATOM 2529 C C . LEU A 1 340 ? -3.762 -1.438 0.805 1 97.56 340 LEU A C 1
ATOM 2531 O O . LEU A 1 340 ? -2.746 -1.588 0.124 1 97.56 340 LEU A O 1
ATOM 2535 N N . SER A 1 341 ? -4.859 -1.022 0.265 1 95.56 341 SER A N 1
ATOM 2536 C CA . SER A 1 341 ? -5.02 -0.94 -1.183 1 95.56 341 SER A CA 1
ATOM 2537 C C . SER A 1 341 ? -4.082 0.101 -1.786 1 95.56 341 SER A C 1
ATOM 2539 O O . SER A 1 341 ? -3.877 1.168 -1.205 1 95.56 341 SER A O 1
ATOM 2541 N N . GLY A 1 342 ? -3.486 -0.297 -2.887 1 94.31 342 GLY A N 1
ATOM 2542 C CA . GLY A 1 342 ? -2.693 0.631 -3.676 1 94.31 342 GLY A CA 1
ATOM 2543 C C . GLY A 1 342 ? -1.217 0.281 -3.703 1 94.31 342 GLY A C 1
ATOM 2544 O O . GLY A 1 342 ? -0.452 0.854 -4.48 1 94.31 342 GLY A O 1
ATOM 2545 N N . ILE A 1 343 ? -0.767 -0.663 -2.805 1 96.5 343 ILE A N 1
ATOM 2546 C CA . ILE A 1 343 ? 0.609 -1.134 -2.924 1 96.5 343 ILE A CA 1
ATOM 2547 C C . ILE A 1 343 ? 0.885 -1.564 -4.363 1 96.5 343 ILE A C 1
ATOM 2549 O O . ILE A 1 343 ? 0.094 -2.299 -4.961 1 96.5 343 ILE A O 1
ATOM 2553 N N . VAL A 1 344 ? 1.966 -1.057 -4.867 1 95.69 344 VAL A N 1
ATOM 2554 C CA . VAL A 1 344 ? 2.195 -1.267 -6.293 1 95.69 344 VAL A CA 1
ATOM 2555 C C . VAL A 1 344 ? 2.896 -2.604 -6.512 1 95.69 344 VAL A C 1
ATOM 2557 O O . VAL A 1 344 ? 3.641 -3.07 -5.648 1 95.69 344 VAL A O 1
ATOM 2560 N N . CYS A 1 345 ? 2.621 -3.168 -7.59 1 93.38 345 CYS A N 1
ATOM 2561 C CA . CYS A 1 345 ? 3.316 -4.359 -8.062 1 93.38 345 CYS A CA 1
ATOM 2562 C C . CYS A 1 345 ? 4.441 -3.994 -9.023 1 93.38 345 CYS A C 1
ATOM 2564 O O . CYS A 1 345 ? 4.188 -3.471 -10.109 1 93.38 345 CYS A O 1
ATOM 2566 N N . ASP A 1 346 ? 5.605 -4.168 -8.594 1 91.19 346 ASP A N 1
ATOM 2567 C CA . ASP A 1 346 ? 6.738 -3.873 -9.461 1 91.19 346 ASP A CA 1
ATOM 2568 C C . ASP A 1 346 ? 7.422 -5.156 -9.93 1 91.19 346 ASP A C 1
ATOM 2570 O O . ASP A 1 346 ? 8.648 -5.23 -9.969 1 91.19 346 ASP A O 1
ATOM 2574 N N . GLY A 1 347 ? 6.629 -6.152 -10.148 1 86.12 347 GLY A N 1
ATOM 2575 C CA . GLY A 1 347 ? 7.109 -7.387 -10.75 1 86.12 347 GLY A CA 1
ATOM 2576 C C . GLY A 1 347 ? 7.406 -8.469 -9.734 1 86.12 347 GLY A C 1
ATOM 2577 O O . GLY A 1 347 ? 7.605 -8.188 -8.555 1 86.12 347 GLY A O 1
ATOM 2578 N N . ALA A 1 348 ? 7.453 -9.672 -10.273 1 81.56 348 ALA A N 1
ATOM 2579 C CA . ALA A 1 348 ? 7.734 -10.82 -9.414 1 81.56 348 ALA A CA 1
ATOM 2580 C C . ALA A 1 348 ? 9.219 -10.898 -9.07 1 81.56 348 ALA A C 1
ATOM 2582 O O . ALA A 1 348 ? 10.07 -10.875 -9.953 1 81.56 348 ALA A O 1
ATOM 2583 N N . LYS A 1 349 ? 9.5 -10.938 -7.754 1 85.31 349 LYS A N 1
ATOM 2584 C CA . LYS A 1 349 ? 10.859 -11.008 -7.227 1 85.31 349 LYS A CA 1
ATOM 2585 C C . LYS A 1 349 ? 10.852 -11.352 -5.738 1 85.31 349 LYS A C 1
ATOM 2587 O O . LYS A 1 349 ? 9.789 -11.461 -5.125 1 85.31 349 LYS A O 1
ATOM 2592 N N . PRO A 1 350 ? 11.961 -11.516 -5.191 1 82.44 350 PRO A N 1
ATOM 2593 C CA . PRO A 1 350 ? 12.047 -11.922 -3.787 1 82.44 350 PRO A CA 1
ATOM 2594 C C . PRO A 1 350 ? 11.336 -10.953 -2.846 1 82.44 350 PRO A C 1
ATOM 2596 O O . PRO A 1 350 ? 10.82 -11.367 -1.804 1 82.44 350 PRO A O 1
ATOM 2599 N N . SER A 1 351 ? 11.195 -9.703 -3.225 1 89.12 351 SER A N 1
ATOM 2600 C CA . SER A 1 351 ? 10.57 -8.711 -2.357 1 89.12 351 SER A CA 1
ATOM 2601 C C . SER A 1 351 ? 9.078 -8.977 -2.207 1 89.12 351 SER A C 1
ATOM 2603 O O . SER A 1 351 ? 8.43 -8.422 -1.316 1 89.12 351 SER A O 1
ATOM 2605 N N . CYS A 1 352 ? 8.523 -9.891 -3.057 1 94.88 352 CYS A N 1
ATOM 2606 C CA . CYS A 1 352 ? 7.109 -10.234 -2.953 1 94.88 352 CYS A CA 1
ATOM 2607 C C . CYS A 1 352 ? 6.785 -10.797 -1.575 1 94.88 352 CYS A C 1
ATOM 2609 O O . CYS A 1 352 ? 5.688 -10.586 -1.055 1 94.88 352 CYS A O 1
ATOM 2611 N N . ALA A 1 353 ? 7.773 -11.516 -1.003 1 97.12 353 ALA A N 1
ATOM 2612 C CA . ALA A 1 353 ? 7.594 -12.109 0.321 1 97.12 353 ALA A CA 1
ATOM 2613 C C . ALA A 1 353 ? 7.324 -11.031 1.369 1 97.12 353 ALA A C 1
ATOM 2615 O O . ALA A 1 353 ? 6.5 -11.219 2.264 1 97.12 353 ALA A O 1
ATOM 2616 N N . GLY A 1 354 ? 8.07 -9.945 1.279 1 97.75 354 GLY A N 1
ATOM 2617 C CA . GLY A 1 354 ? 7.84 -8.828 2.188 1 97.75 354 GLY A CA 1
ATOM 2618 C C . GLY A 1 354 ? 6.445 -8.242 2.062 1 97.75 354 GLY A C 1
ATOM 2619 O O . GLY A 1 354 ? 5.805 -7.934 3.07 1 97.75 354 GLY A O 1
ATOM 2620 N N . LYS A 1 355 ? 5.945 -8.062 0.861 1 97.81 355 LYS A N 1
ATOM 2621 C CA . LYS A 1 355 ? 4.613 -7.508 0.625 1 97.81 355 LYS A CA 1
ATOM 2622 C C . LYS A 1 355 ? 3.527 -8.445 1.147 1 97.81 355 LYS A C 1
ATOM 2624 O O . LYS A 1 355 ? 2.482 -7.988 1.617 1 97.81 355 LYS A O 1
ATOM 2629 N N . ILE A 1 356 ? 3.771 -9.75 1.063 1 98.56 356 ILE A N 1
ATOM 2630 C CA . ILE A 1 356 ? 2.848 -10.727 1.627 1 98.56 356 ILE A CA 1
ATOM 2631 C C . ILE A 1 356 ? 2.762 -10.547 3.141 1 98.56 356 ILE A C 1
ATOM 2633 O O . ILE A 1 356 ? 1.667 -10.477 3.703 1 98.56 356 ILE A O 1
ATOM 2637 N N . ALA A 1 357 ? 3.916 -10.438 3.764 1 98.5 357 ALA A N 1
ATOM 2638 C CA . ALA A 1 357 ? 3.957 -10.266 5.215 1 98.5 357 ALA A CA 1
ATOM 2639 C C . ALA A 1 357 ? 3.242 -8.992 5.637 1 98.5 357 ALA A C 1
ATOM 2641 O O . ALA A 1 357 ? 2.473 -8.992 6.598 1 98.5 357 ALA A O 1
ATOM 2642 N N . ILE A 1 358 ? 3.469 -7.93 4.934 1 98.25 358 ILE A N 1
ATOM 2643 C CA . ILE A 1 358 ? 2.873 -6.633 5.238 1 98.25 358 ILE A CA 1
ATOM 2644 C C . ILE A 1 358 ? 1.36 -6.699 5.039 1 98.25 358 ILE A C 1
ATOM 2646 O O . ILE A 1 358 ? 0.596 -6.184 5.855 1 98.25 358 ILE A O 1
ATOM 2650 N N . SER A 1 359 ? 0.907 -7.312 3.949 1 98.62 359 SER A N 1
ATOM 2651 C CA . SER A 1 359 ? -0.518 -7.445 3.66 1 98.62 359 SER A CA 1
ATOM 2652 C C . SER A 1 359 ? -1.233 -8.227 4.758 1 98.62 359 SER A C 1
ATOM 2654 O O . SER A 1 359 ? -2.324 -7.848 5.188 1 98.62 359 SER A O 1
ATOM 2656 N N . LEU A 1 360 ? -0.61 -9.281 5.188 1 98.81 360 LEU A N 1
ATOM 2657 C CA . LEU A 1 360 ? -1.21 -10.094 6.238 1 98.81 360 LEU A CA 1
ATOM 2658 C C . LEU A 1 360 ? -1.234 -9.344 7.566 1 98.81 360 LEU A C 1
ATOM 2660 O O . LEU A 1 360 ? -2.201 -9.445 8.32 1 98.81 360 LEU A O 1
ATOM 2664 N N . ASP A 1 361 ? -0.165 -8.625 7.816 1 97.75 361 ASP A N 1
ATOM 2665 C CA . ASP A 1 361 ? -0.116 -7.836 9.039 1 97.75 361 ASP A CA 1
ATOM 2666 C C . ASP A 1 361 ? -1.27 -6.84 9.102 1 97.75 361 ASP A C 1
ATOM 2668 O O . ASP A 1 361 ? -1.985 -6.762 10.102 1 97.75 361 ASP A O 1
ATOM 2672 N N . GLY A 1 362 ? -1.401 -6.094 8.039 1 97.94 362 GLY A N 1
ATOM 2673 C CA . GLY A 1 362 ? -2.506 -5.148 7.977 1 97.94 362 GLY A CA 1
ATOM 2674 C C . GLY A 1 362 ? -3.867 -5.816 8.031 1 97.94 362 GLY A C 1
ATOM 2675 O O . GLY A 1 362 ? -4.801 -5.289 8.641 1 97.94 362 GLY A O 1
ATOM 2676 N N . ALA A 1 363 ? -3.977 -6.973 7.398 1 98.69 363 ALA A N 1
ATOM 2677 C CA . ALA A 1 363 ? -5.234 -7.711 7.391 1 98.69 363 ALA A CA 1
ATOM 2678 C C . ALA A 1 363 ? -5.609 -8.18 8.797 1 98.69 363 ALA A C 1
ATOM 2680 O O . ALA A 1 363 ? -6.777 -8.117 9.188 1 98.69 363 ALA A O 1
ATOM 2681 N N . PHE A 1 364 ? -4.637 -8.695 9.562 1 98.31 364 PHE A N 1
ATOM 2682 C CA . PHE A 1 364 ? -4.895 -9.133 10.93 1 98.31 364 PHE A CA 1
ATOM 2683 C C . PHE A 1 364 ? -5.293 -7.945 11.805 1 98.31 364 PHE A C 1
ATOM 2685 O O . PHE A 1 364 ? -6.113 -8.086 12.711 1 98.31 364 PHE A O 1
ATOM 2692 N N . MET A 1 365 ? -4.699 -6.754 11.562 1 97.31 365 MET A N 1
ATOM 2693 C CA . MET A 1 365 ? -5.148 -5.559 12.273 1 97.31 365 MET A CA 1
ATOM 2694 C C . MET A 1 365 ? -6.609 -5.262 11.961 1 97.31 365 MET A C 1
ATOM 2696 O O . MET A 1 365 ? -7.387 -4.938 12.859 1 97.31 365 MET A O 1
ATOM 2700 N N . GLY A 1 366 ? -6.961 -5.375 10.688 1 98.06 366 GLY A N 1
ATOM 2701 C CA . GLY A 1 366 ? -8.352 -5.195 10.297 1 98.06 366 GLY A CA 1
ATOM 2702 C C . GLY A 1 366 ? -9.297 -6.172 10.977 1 98.06 366 GLY A C 1
ATOM 2703 O O . GLY A 1 366 ? -10.43 -5.824 11.297 1 98.06 366 GLY A O 1
ATOM 2704 N N . TYR A 1 367 ? -8.828 -7.418 11.148 1 98.5 367 TYR A N 1
ATOM 2705 C CA . TYR A 1 367 ? -9.602 -8.438 11.852 1 98.5 367 TYR A CA 1
ATOM 2706 C C . TYR A 1 367 ? -9.805 -8.055 13.312 1 98.5 367 TYR A C 1
ATOM 2708 O O . TYR A 1 367 ? -10.906 -8.195 13.859 1 98.5 367 TYR A O 1
ATOM 2716 N N . LYS A 1 368 ? -8.719 -7.602 13.914 1 97.44 368 LYS A N 1
ATOM 2717 C CA . LYS A 1 368 ? -8.82 -7.141 15.297 1 97.44 368 LYS A CA 1
ATOM 2718 C C . LYS A 1 368 ? -9.812 -5.984 15.422 1 97.44 368 LYS A C 1
ATOM 2720 O O . LYS A 1 368 ? -10.602 -5.938 16.375 1 97.44 368 LYS A O 1
ATOM 2725 N N . GLN A 1 369 ? -9.766 -5.047 14.5 1 97.62 369 GLN A N 1
ATOM 2726 C CA . GLN A 1 369 ? -10.742 -3.959 14.461 1 97.62 369 GLN A CA 1
ATOM 2727 C C . GLN A 1 369 ? -12.172 -4.496 14.438 1 97.62 369 GLN A C 1
ATOM 2729 O O . GLN A 1 369 ? -13.023 -4.035 15.203 1 97.62 369 GLN A O 1
ATOM 2734 N N . ALA A 1 370 ? -12.375 -5.418 13.523 1 98.25 370 ALA A N 1
ATOM 2735 C CA . ALA A 1 370 ? -13.719 -5.957 13.336 1 98.25 370 ALA A CA 1
ATOM 2736 C C . ALA A 1 370 ? -14.234 -6.629 14.602 1 98.25 370 ALA A C 1
ATOM 2738 O O . ALA A 1 370 ? -15.391 -6.449 14.984 1 98.25 370 ALA A O 1
ATOM 2739 N N . ARG A 1 371 ? -13.43 -7.383 15.266 1 97.44 371 ARG A N 1
ATOM 2740 C CA . ARG A 1 371 ? -13.82 -8.117 16.469 1 97.44 371 ARG A CA 1
ATOM 2741 C C . ARG A 1 371 ? -14.125 -7.168 17.609 1 97.44 371 ARG A C 1
ATOM 2743 O O . ARG A 1 371 ? -14.945 -7.477 18.484 1 97.44 371 ARG A O 1
ATOM 2750 N N . LEU A 1 372 ? -13.492 -6 17.609 1 96.12 372 LEU A N 1
ATOM 2751 C CA . LEU A 1 372 ? -13.656 -5.051 18.719 1 96.12 372 LEU A CA 1
ATOM 2752 C C . LEU A 1 372 ? -14.609 -3.932 18.312 1 96.12 372 LEU A C 1
ATOM 2754 O O . LEU A 1 372 ? -14.766 -2.953 19.047 1 96.12 372 LEU A O 1
ATOM 2758 N N . ASN A 1 373 ? -15.227 -4.031 17.172 1 95.81 373 ASN A N 1
ATOM 2759 C CA . ASN A 1 373 ? -16.188 -3.068 16.641 1 95.81 373 ASN A CA 1
ATOM 2760 C C . ASN A 1 373 ? -15.57 -1.675 16.516 1 95.81 373 ASN A C 1
ATOM 2762 O O . ASN A 1 373 ? -16.172 -0.69 16.953 1 95.81 373 ASN A O 1
ATOM 2766 N N . LYS A 1 374 ? -14.375 -1.629 16.062 1 96.12 374 LYS A N 1
ATOM 2767 C CA . LYS A 1 374 ? -13.648 -0.392 15.773 1 96.12 374 LYS A CA 1
ATOM 2768 C C . LYS A 1 374 ? -13.406 -0.236 14.273 1 96.12 374 LYS A C 1
ATOM 2770 O O . LYS A 1 374 ? -12.305 0.108 13.852 1 96.12 374 LYS A O 1
ATOM 2775 N N . ASN A 1 375 ? -14.453 -0.545 13.484 1 96.62 375 ASN A N 1
ATOM 2776 C CA . ASN A 1 375 ? -14.375 -0.526 12.023 1 96.62 375 ASN A CA 1
ATOM 2777 C C . ASN A 1 375 ? -14.32 0.9 11.484 1 96.62 375 ASN A C 1
ATOM 2779 O O . ASN A 1 375 ? -14.727 1.842 12.164 1 96.62 375 ASN A O 1
ATOM 2783 N N . TYR A 1 376 ? -13.719 1.007 10.281 1 94.62 376 TYR A N 1
ATOM 2784 C CA . TYR A 1 376 ? -13.82 2.275 9.57 1 94.62 376 TYR A CA 1
ATOM 2785 C C . TYR A 1 376 ? -15.273 2.598 9.242 1 94.62 376 TYR A C 1
ATOM 2787 O O . TYR A 1 376 ? -16.094 1.692 9.047 1 94.62 376 TYR A O 1
ATOM 2795 N N . GLN A 1 377 ? -15.523 3.818 9.188 1 90.88 377 GLN A N 1
ATOM 2796 C CA . GLN A 1 377 ? -16.906 4.25 9.008 1 90.88 377 GLN A CA 1
ATOM 2797 C C . GLN A 1 377 ? -17.312 4.191 7.535 1 90.88 377 GLN A C 1
ATOM 2799 O O . GLN A 1 377 ? -16.531 4.543 6.652 1 90.88 377 GLN A O 1
ATOM 2804 N N . LYS A 1 378 ? -18.562 3.709 7.379 1 89.88 378 LYS A N 1
ATOM 2805 C CA . LYS A 1 378 ? -19.109 3.686 6.031 1 89.88 378 LYS A CA 1
ATOM 2806 C C . LYS A 1 378 ? -19.172 5.09 5.438 1 89.88 378 LYS A C 1
ATOM 2808 O O . LYS A 1 378 ? -19.516 6.051 6.137 1 89.88 378 LYS A O 1
ATOM 2813 N N . GLY A 1 379 ? -18.719 5.207 4.25 1 86.56 379 GLY A N 1
ATOM 2814 C CA . GLY A 1 379 ? -18.75 6.488 3.564 1 86.56 379 GLY A CA 1
ATOM 2815 C C . GLY A 1 379 ? -17.453 7.25 3.637 1 86.56 379 GLY A C 1
ATOM 2816 O O . GLY A 1 379 ? -17.25 8.219 2.906 1 86.56 379 GLY A O 1
ATOM 2817 N N . ASP A 1 380 ? -16.562 6.781 4.438 1 86.56 380 ASP A N 1
ATOM 2818 C CA . ASP A 1 380 ? -15.258 7.445 4.555 1 86.56 380 ASP A CA 1
ATOM 2819 C C . ASP A 1 380 ? -14.273 6.918 3.51 1 86.56 380 ASP A C 1
ATOM 2821 O O . ASP A 1 380 ? -14.023 5.715 3.438 1 86.56 380 ASP A O 1
ATOM 2825 N N . GLY A 1 381 ? -13.758 7.844 2.74 1 90.06 381 GLY A N 1
ATOM 2826 C CA . GLY A 1 381 ? -12.789 7.449 1.731 1 90.06 381 GLY A CA 1
ATOM 2827 C C . GLY A 1 381 ? -13.328 6.414 0.76 1 90.06 381 GLY A C 1
ATOM 2828 O O . GLY A 1 381 ? -14.398 6.602 0.177 1 90.06 381 GLY A O 1
ATOM 2829 N N . LEU A 1 382 ? -12.641 5.293 0.683 1 92.69 382 LEU A N 1
ATOM 2830 C CA . LEU A 1 382 ? -13 4.242 -0.263 1 92.69 382 LEU A CA 1
ATOM 2831 C C . LEU A 1 382 ? -13.93 3.221 0.386 1 92.69 382 LEU A C 1
ATOM 2833 O O . LEU A 1 382 ? -14.359 2.268 -0.264 1 92.69 382 LEU A O 1
ATOM 2837 N N . VAL A 1 383 ? -14.156 3.359 1.702 1 93.62 383 VAL A N 1
ATOM 2838 C CA . VAL A 1 383 ? -15.117 2.49 2.373 1 93.62 383 VAL A CA 1
ATOM 2839 C C . VAL A 1 383 ? -16.531 2.852 1.933 1 93.62 383 VAL A C 1
ATOM 2841 O O . VAL A 1 383 ? -17.078 3.873 2.355 1 93.62 383 VAL A O 1
ATOM 2844 N N . ALA A 1 384 ? -17.141 1.998 1.183 1 93.06 384 ALA A N 1
ATOM 2845 C CA . ALA A 1 384 ? -18.5 2.225 0.715 1 93.06 384 ALA A CA 1
ATOM 2846 C C . ALA A 1 384 ? -19.516 1.752 1.748 1 93.06 384 ALA A C 1
ATOM 2848 O O . ALA A 1 384 ? -19.188 1.553 2.916 1 93.06 384 ALA A O 1
ATOM 2849 N N . TYR A 1 385 ? -20.797 1.663 1.375 1 92.5 385 TYR A N 1
ATOM 2850 C CA . TYR A 1 385 ? -21.844 1.364 2.342 1 92.5 385 TYR A CA 1
ATOM 2851 C C . TYR A 1 385 ? -22.078 -0.138 2.445 1 92.5 385 TYR A C 1
ATOM 2853 O O . TYR A 1 385 ? -22.781 -0.603 3.354 1 92.5 385 TYR A O 1
ATOM 2861 N N . SER A 1 386 ? -21.516 -0.882 1.477 1 95.06 386 SER A N 1
ATOM 2862 C CA . SER A 1 386 ? -21.547 -2.34 1.536 1 95.06 386 SER A CA 1
ATOM 2863 C C . SER A 1 386 ? -20.203 -2.936 1.142 1 95.06 386 SER A C 1
ATOM 2865 O O . SER A 1 386 ? -19.375 -2.26 0.523 1 95.06 386 SER A O 1
ATOM 2867 N N . VAL A 1 387 ? -20 -4.16 1.576 1 97 387 VAL A N 1
ATOM 2868 C CA . VAL A 1 387 ? -18.75 -4.844 1.259 1 97 387 VAL A CA 1
ATOM 2869 C C . VAL A 1 387 ? -18.594 -4.961 -0.256 1 97 387 VAL A C 1
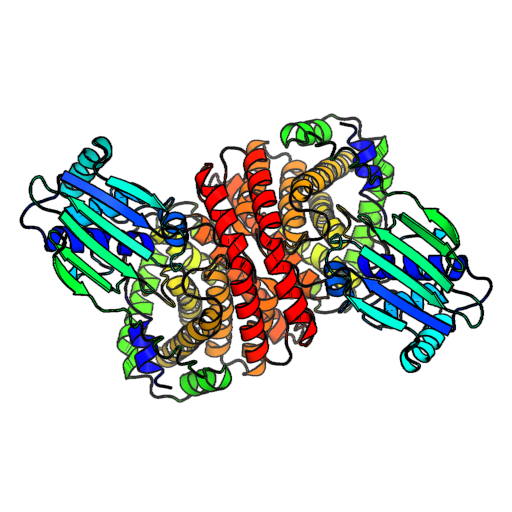ATOM 2871 O O . VAL A 1 387 ? -17.516 -4.719 -0.794 1 97 387 VAL A O 1
ATOM 2874 N N . ASP A 1 388 ? -19.688 -5.27 -1.033 1 96.75 388 ASP A N 1
ATOM 2875 C CA . ASP A 1 388 ? -19.656 -5.406 -2.486 1 96.75 388 ASP A CA 1
ATOM 2876 C C . ASP A 1 388 ? -19.297 -4.078 -3.154 1 96.75 388 ASP A C 1
ATOM 2878 O O . ASP A 1 388 ? -18.531 -4.043 -4.109 1 96.75 388 ASP A O 1
ATOM 2882 N N . GLU A 1 389 ? -19.875 -3.049 -2.615 1 95.75 389 GLU A N 1
ATOM 2883 C CA . GLU A 1 389 ? -19.578 -1.73 -3.17 1 95.75 389 GLU A CA 1
ATOM 2884 C C . GLU A 1 389 ? -18.141 -1.324 -2.898 1 95.75 389 GLU A C 1
ATOM 2886 O O . GLU A 1 389 ? -17.5 -0.67 -3.73 1 95.75 389 GLU A O 1
ATOM 2891 N N . THR A 1 390 ? -17.641 -1.644 -1.701 1 96.88 390 THR A N 1
ATOM 2892 C CA . THR A 1 390 ? -16.25 -1.366 -1.385 1 96.88 390 THR A CA 1
ATOM 2893 C C . THR A 1 390 ? -15.32 -2.123 -2.328 1 96.88 390 THR A C 1
ATOM 2895 O O . THR A 1 390 ? -14.352 -1.557 -2.846 1 96.88 390 THR A O 1
ATOM 2898 N N . ILE A 1 391 ? -15.609 -3.416 -2.582 1 97 391 ILE A N 1
ATOM 2899 C CA . ILE A 1 391 ? -14.82 -4.238 -3.488 1 97 391 ILE A CA 1
ATOM 2900 C C . ILE A 1 391 ? -14.828 -3.623 -4.887 1 97 391 ILE A C 1
ATOM 2902 O O . ILE A 1 391 ? -13.781 -3.533 -5.535 1 97 391 ILE A O 1
ATOM 2906 N N . ARG A 1 392 ? -15.977 -3.131 -5.328 1 95.38 392 ARG A N 1
ATOM 2907 C CA . ARG A 1 392 ? -16.094 -2.504 -6.641 1 95.38 392 ARG A CA 1
ATOM 2908 C C . ARG A 1 392 ? -15.266 -1.224 -6.711 1 95.38 392 ARG A C 1
ATOM 2910 O O . ARG A 1 392 ? -14.641 -0.937 -7.734 1 95.38 392 ARG A O 1
ATOM 2917 N N . SER A 1 393 ? -15.32 -0.452 -5.652 1 95.44 393 SER A N 1
ATOM 2918 C CA . SER A 1 393 ? -14.555 0.785 -5.594 1 95.44 393 SER A CA 1
ATOM 2919 C C . SER A 1 393 ? -13.055 0.51 -5.703 1 95.44 393 SER A C 1
ATOM 2921 O O . SER A 1 393 ? -12.336 1.226 -6.402 1 95.44 393 SER A O 1
ATOM 2923 N N . ILE A 1 394 ? -12.617 -0.495 -5.008 1 96.81 394 ILE A N 1
ATOM 2924 C CA . ILE A 1 394 ? -11.203 -0.866 -5.055 1 96.81 394 ILE A CA 1
ATOM 2925 C C . ILE A 1 394 ? -10.836 -1.313 -6.465 1 96.81 394 ILE A C 1
ATOM 2927 O O . ILE A 1 394 ? -9.75 -0.986 -6.965 1 96.81 394 ILE A O 1
ATOM 2931 N N . GLY A 1 395 ? -11.727 -2.102 -7.105 1 96.25 395 GLY A N 1
ATOM 2932 C CA . GLY A 1 395 ? -11.516 -2.48 -8.492 1 96.25 395 GLY A CA 1
ATOM 2933 C C . GLY A 1 395 ? -11.383 -1.29 -9.422 1 96.25 395 GLY A C 1
ATOM 2934 O O . GLY A 1 395 ? -10.516 -1.279 -10.305 1 96.25 395 GLY A O 1
ATOM 2935 N N . ALA A 1 396 ? -12.219 -0.313 -9.219 1 95.12 396 ALA A N 1
ATOM 2936 C CA . ALA A 1 396 ? -12.164 0.904 -10.031 1 95.12 396 ALA A CA 1
ATOM 2937 C C . ALA A 1 396 ? -10.836 1.625 -9.844 1 95.12 396 ALA A C 1
ATOM 2939 O O . ALA A 1 396 ? -10.242 2.109 -10.812 1 95.12 396 ALA A O 1
ATOM 2940 N N . VAL A 1 397 ? -10.383 1.706 -8.633 1 95.19 397 VAL A N 1
ATOM 2941 C CA . VAL A 1 397 ? -9.109 2.354 -8.328 1 95.19 397 VAL A CA 1
ATOM 2942 C C . VAL A 1 397 ? -7.973 1.617 -9.031 1 95.19 397 VAL A C 1
ATOM 2944 O O . VAL A 1 397 ? -7.09 2.246 -9.617 1 95.19 397 VAL A O 1
ATOM 2947 N N . ALA A 1 398 ? -7.98 0.311 -8.945 1 95.62 398 ALA A N 1
ATOM 2948 C CA . ALA A 1 398 ? -6.953 -0.49 -9.602 1 95.62 398 ALA A CA 1
ATOM 2949 C C . ALA A 1 398 ? -6.938 -0.227 -11.109 1 95.62 398 ALA A C 1
ATOM 2951 O O . ALA A 1 398 ? -5.867 -0.166 -11.719 1 95.62 398 ALA A O 1
ATOM 2952 N N . GLN A 1 399 ? -8.102 -0.08 -11.68 1 92.62 399 GLN A N 1
ATOM 2953 C CA . GLN A 1 399 ? -8.195 0.216 -13.109 1 92.62 399 GLN A CA 1
ATOM 2954 C C . GLN A 1 399 ? -7.625 1.598 -13.422 1 92.62 399 GLN A C 1
ATOM 2956 O O . GLN A 1 399 ? -7.109 1.83 -14.516 1 92.62 399 GLN A O 1
ATOM 2961 N N . GLY A 1 400 ? -7.723 2.496 -12.469 1 93 400 GLY A N 1
ATOM 2962 C CA . GLY A 1 400 ? -7.184 3.84 -12.617 1 93 400 GLY A CA 1
ATOM 2963 C C . GLY A 1 400 ? -5.672 3.887 -12.516 1 93 400 GLY A C 1
ATOM 2964 O O . GLY A 1 400 ? -5.062 4.941 -12.719 1 93 400 GLY A O 1
ATOM 2965 N N . MET A 1 401 ? -5.02 2.758 -12.312 1 93.25 401 MET A N 1
ATOM 2966 C CA . MET A 1 401 ? -3.572 2.701 -12.125 1 93.25 401 MET A CA 1
ATOM 2967 C C . MET A 1 401 ? -2.877 2.271 -13.414 1 93.25 401 MET A C 1
ATOM 2969 O O . MET A 1 401 ? -1.702 1.898 -13.398 1 93.25 401 MET A O 1
ATOM 2973 N N . LYS A 1 402 ? -3.561 2.254 -14.531 1 88.94 402 LYS A N 1
ATOM 2974 C CA . LYS A 1 402 ? -2.984 1.825 -15.805 1 88.94 402 LYS A CA 1
ATOM 2975 C C . LYS A 1 402 ? -1.755 2.656 -16.156 1 88.94 402 LYS A C 1
ATOM 2977 O O . LYS A 1 402 ? -0.736 2.115 -16.594 1 88.94 402 LYS A O 1
ATOM 2982 N N . GLU A 1 403 ? -1.852 4.008 -16.016 1 89.5 403 GLU A N 1
ATOM 2983 C CA . GLU A 1 403 ? -0.701 4.867 -16.281 1 89.5 403 GLU A CA 1
ATOM 2984 C C . GLU A 1 403 ? 0.422 4.602 -15.281 1 89.5 403 GLU A C 1
ATOM 2986 O O . GLU A 1 403 ? 1.602 4.688 -15.625 1 89.5 403 GLU A O 1
ATOM 2991 N N . THR A 1 404 ? 0.044 4.387 -14.031 1 92.19 404 THR A N 1
ATOM 2992 C CA . THR A 1 404 ? 1.02 4.043 -13 1 92.19 404 THR A CA 1
ATOM 2993 C C . THR A 1 404 ? 1.823 2.812 -13.414 1 92.19 404 THR A C 1
ATOM 2995 O O . THR A 1 404 ? 3.039 2.762 -13.211 1 92.19 404 THR A O 1
ATOM 2998 N N . ASP A 1 405 ? 1.125 1.865 -13.969 1 89.5 405 ASP A N 1
ATOM 2999 C CA . ASP A 1 405 ? 1.762 0.625 -14.398 1 89.5 405 ASP A CA 1
ATOM 3000 C C . ASP A 1 405 ? 2.846 0.899 -15.445 1 89.5 405 ASP A C 1
ATOM 3002 O O . ASP A 1 405 ? 3.928 0.312 -15.391 1 89.5 405 ASP A O 1
ATOM 3006 N N . VAL A 1 406 ? 2.588 1.768 -16.344 1 86.81 406 VAL A N 1
ATOM 3007 C CA . VAL A 1 406 ? 3.535 2.135 -17.391 1 86.81 406 VAL A CA 1
ATOM 3008 C C . VAL A 1 406 ? 4.762 2.799 -16.766 1 86.81 406 VAL A C 1
ATOM 3010 O O . VAL A 1 406 ? 5.895 2.51 -17.156 1 86.81 406 VAL A O 1
ATOM 3013 N N . VAL A 1 407 ? 4.574 3.688 -15.828 1 91.81 407 VAL A N 1
ATOM 3014 C CA . VAL A 1 407 ? 5.68 4.395 -15.18 1 91.81 407 VAL A CA 1
ATOM 3015 C C . VAL A 1 407 ? 6.539 3.404 -14.398 1 91.81 407 VAL A C 1
ATOM 3017 O O . VAL A 1 407 ? 7.77 3.488 -14.422 1 91.81 407 VAL A O 1
ATOM 3020 N N . ILE A 1 408 ? 5.879 2.451 -13.688 1 91.38 408 ILE A N 1
ATOM 3021 C CA . ILE A 1 408 ? 6.605 1.43 -12.938 1 91.38 408 ILE A CA 1
ATOM 3022 C C . ILE A 1 408 ? 7.531 0.663 -13.883 1 91.38 408 ILE A C 1
ATOM 3024 O O . ILE A 1 408 ? 8.711 0.47 -13.586 1 91.38 408 ILE A O 1
ATOM 3028 N N . LEU A 1 409 ? 6.961 0.274 -15.016 1 85.31 409 LEU A N 1
ATOM 3029 C CA . LEU A 1 409 ? 7.742 -0.468 -16 1 85.31 409 LEU A CA 1
ATOM 3030 C C . LEU A 1 409 ? 8.945 0.35 -16.469 1 85.31 409 LEU A C 1
ATOM 3032 O O . LEU A 1 409 ? 10.055 -0.167 -16.547 1 85.31 409 LEU A O 1
ATOM 3036 N N . ASN A 1 410 ? 8.734 1.599 -16.75 1 87.69 410 ASN A N 1
ATOM 3037 C CA . ASN A 1 410 ? 9.805 2.467 -17.219 1 87.69 410 ASN A CA 1
ATOM 3038 C C . ASN A 1 410 ? 10.898 2.617 -16.172 1 87.69 410 ASN A C 1
ATOM 3040 O O . ASN A 1 410 ? 12.086 2.619 -16.5 1 87.69 410 ASN A O 1
ATOM 3044 N N . GLU A 1 411 ? 10.492 2.746 -14.938 1 89.94 411 GLU A N 1
ATOM 3045 C CA . GLU A 1 411 ? 11.461 2.881 -13.852 1 89.94 411 GLU A CA 1
ATOM 3046 C C . GLU A 1 411 ? 12.266 1.599 -13.672 1 89.94 411 GLU A C 1
ATOM 3048 O O . GLU A 1 411 ? 13.469 1.648 -13.406 1 89.94 411 GLU A O 1
ATOM 3053 N N . MET A 1 412 ? 11.586 0.458 -13.781 1 84.75 412 MET A N 1
ATOM 3054 C CA . MET A 1 412 ? 12.258 -0.832 -13.641 1 84.75 412 MET A CA 1
ATOM 3055 C C . MET A 1 412 ? 13.305 -1.023 -14.727 1 84.75 412 MET A C 1
ATOM 3057 O O . MET A 1 412 ? 14.352 -1.633 -14.492 1 84.75 412 MET A O 1
ATOM 3061 N N . LEU A 1 413 ? 13.031 -0.526 -15.883 1 81.38 413 LEU A N 1
ATOM 3062 C CA . LEU A 1 413 ? 13.906 -0.735 -17.031 1 81.38 413 LEU A CA 1
ATOM 3063 C C . LEU A 1 413 ? 15.125 0.171 -16.953 1 81.38 413 LEU A C 1
ATOM 3065 O O . LEU A 1 413 ? 16.109 -0.047 -17.672 1 81.38 413 LEU A O 1
ATOM 3069 N N . LYS A 1 414 ? 15.109 1.183 -16.109 1 80.56 414 LYS A N 1
ATOM 3070 C CA . LYS A 1 414 ? 16.25 2.066 -15.93 1 80.56 414 LYS A CA 1
ATOM 3071 C C . LYS A 1 414 ? 17.391 1.357 -15.188 1 80.56 414 LYS A C 1
ATOM 3073 O O . LYS A 1 414 ? 18.547 1.78 -15.25 1 80.56 414 LYS A O 1
ATOM 3078 N N . HIS A 1 415 ? 17.016 0.36 -14.484 1 73.38 415 HIS A N 1
ATOM 3079 C CA . HIS A 1 415 ? 18 -0.281 -13.617 1 73.38 415 HIS A CA 1
ATOM 3080 C C . HIS A 1 415 ? 18.234 -1.726 -14.039 1 73.38 415 HIS A C 1
ATOM 3082 O O . HIS A 1 415 ? 17.297 -2.434 -14.414 1 73.38 415 HIS A O 1
ATOM 3088 N N . MET B 1 1 ? 22.859 23.859 0.602 1 71.94 1 MET B N 1
ATOM 3089 C CA . MET B 1 1 ? 21.422 23.969 0.879 1 71.94 1 MET B CA 1
ATOM 3090 C C . MET B 1 1 ? 21.188 24.422 2.312 1 71.94 1 MET B C 1
ATOM 3092 O O . MET B 1 1 ? 21.906 24.016 3.229 1 71.94 1 MET B O 1
ATOM 3096 N N . ASP B 1 2 ? 20.328 25.391 2.457 1 89.25 2 ASP B N 1
ATOM 3097 C CA . ASP B 1 2 ? 20 25.859 3.803 1 89.25 2 ASP B CA 1
ATOM 3098 C C . ASP B 1 2 ? 18.938 24.984 4.441 1 89.25 2 ASP B C 1
ATOM 3100 O O . ASP B 1 2 ? 17.75 25.312 4.391 1 89.25 2 ASP B O 1
ATOM 3104 N N . TYR B 1 3 ? 19.422 23.906 5.07 1 94.19 3 TYR B N 1
ATOM 3105 C CA . TYR B 1 3 ? 18.547 22.891 5.672 1 94.19 3 TYR B CA 1
ATOM 3106 C C . TYR B 1 3 ? 17.734 23.5 6.812 1 94.19 3 TYR B C 1
ATOM 3108 O O . TYR B 1 3 ? 16.578 23.109 7.023 1 94.19 3 TYR B O 1
ATOM 3116 N N . ILE B 1 4 ? 18.328 24.453 7.504 1 95.88 4 ILE B N 1
ATOM 3117 C CA . ILE B 1 4 ? 17.656 25.062 8.648 1 95.88 4 ILE B CA 1
ATOM 3118 C C . ILE B 1 4 ? 16.438 25.859 8.164 1 95.88 4 ILE B C 1
ATOM 3120 O O . ILE B 1 4 ? 15.336 25.703 8.703 1 95.88 4 ILE B O 1
ATOM 3124 N N . SER B 1 5 ? 16.625 26.656 7.176 1 94 5 SER B N 1
ATOM 3125 C CA . SER B 1 5 ? 15.539 27.453 6.629 1 94 5 SER B CA 1
ATOM 3126 C C . SER B 1 5 ? 14.438 26.562 6.066 1 94 5 SER B C 1
ATOM 3128 O O . SER B 1 5 ? 13.25 26.875 6.207 1 94 5 SER B O 1
ATOM 3130 N N . LEU B 1 6 ? 14.844 25.5 5.418 1 93.62 6 LEU B N 1
ATOM 3131 C CA . LEU B 1 6 ? 13.875 24.547 4.871 1 93.62 6 LEU B CA 1
ATOM 3132 C C . LEU B 1 6 ? 13.031 23.938 5.98 1 93.62 6 LEU B C 1
ATOM 3134 O O . LEU B 1 6 ? 11.805 23.891 5.887 1 93.62 6 LEU B O 1
ATOM 3138 N N . LEU B 1 7 ? 13.672 23.469 7.02 1 96.31 7 LEU B N 1
ATOM 3139 C CA . LEU B 1 7 ? 12.969 22.844 8.141 1 96.31 7 LEU B CA 1
ATOM 3140 C C . LEU B 1 7 ? 12.055 23.859 8.82 1 96.31 7 LEU B C 1
ATOM 3142 O O . LEU B 1 7 ? 10.93 23.516 9.211 1 96.31 7 LEU B O 1
ATOM 3146 N N . GLN B 1 8 ? 12.531 25.078 8.961 1 94.12 8 GLN B N 1
ATOM 3147 C CA . GLN B 1 8 ? 11.734 26.109 9.617 1 94.12 8 GLN B CA 1
ATOM 3148 C C . GLN B 1 8 ? 10.453 26.391 8.828 1 94.12 8 GLN B C 1
ATOM 3150 O O . GLN B 1 8 ? 9.406 26.641 9.422 1 94.12 8 GLN B O 1
ATOM 3155 N N . SER B 1 9 ? 10.547 26.312 7.598 1 89.75 9 SER B N 1
ATOM 3156 C CA . SER B 1 9 ? 9.391 26.578 6.746 1 89.75 9 SER B CA 1
ATOM 3157 C C . SER B 1 9 ? 8.422 25.406 6.73 1 89.75 9 SER B C 1
ATOM 3159 O O . SER B 1 9 ? 7.211 25.594 6.609 1 89.75 9 SER B O 1
ATOM 3161 N N . GLU B 1 10 ? 8.961 24.203 6.914 1 91.56 10 GLU B N 1
ATOM 3162 C CA . GLU B 1 10 ? 8.164 23 6.676 1 91.56 10 GLU B CA 1
ATOM 3163 C C . GLU B 1 10 ? 7.656 22.406 7.988 1 91.56 10 GLU B C 1
ATOM 3165 O O . GLU B 1 10 ? 6.723 21.609 7.988 1 91.56 10 GLU B O 1
ATOM 3170 N N . MET B 1 11 ? 8.266 22.75 9.078 1 94.06 11 MET B N 1
ATOM 3171 C CA . MET B 1 11 ? 7.891 22.219 10.383 1 94.06 11 MET B CA 1
ATOM 3172 C C . MET B 1 11 ? 7.109 23.266 11.18 1 94.06 11 MET B C 1
ATOM 3174 O O . MET B 1 11 ? 7.613 23.797 12.172 1 94.06 11 MET B O 1
ATOM 3178 N N . ARG B 1 12 ? 5.824 23.406 10.836 1 89.62 12 ARG B N 1
ATOM 3179 C CA . ARG B 1 12 ? 4.953 24.391 11.484 1 89.62 12 ARG B CA 1
ATOM 3180 C C . ARG B 1 12 ? 3.869 23.688 12.297 1 89.62 12 ARG B C 1
ATOM 3182 O O . ARG B 1 12 ? 3.418 22.594 11.945 1 89.62 12 ARG B O 1
ATOM 3189 N N . PRO B 1 13 ? 3.475 24.328 13.391 1 90.62 13 PRO B N 1
ATOM 3190 C CA . PRO B 1 13 ? 2.34 23.766 14.133 1 90.62 13 PRO B CA 1
ATOM 3191 C C . PRO B 1 13 ? 1.021 23.891 13.375 1 90.62 13 PRO B C 1
ATOM 3193 O O . PRO B 1 13 ? 0.799 24.891 12.68 1 90.62 13 PRO B O 1
ATOM 3196 N N . ALA B 1 14 ? 0.217 22.938 13.43 1 85.44 14 ALA B N 1
ATOM 3197 C CA . ALA B 1 14 ? -1.123 22.938 12.852 1 85.44 14 ALA B CA 1
ATOM 3198 C C . ALA B 1 14 ? -2.139 22.328 13.805 1 85.44 14 ALA B C 1
ATOM 3200 O O . ALA B 1 14 ? -1.825 21.375 14.523 1 85.44 14 ALA B O 1
ATOM 3201 N N . PHE B 1 15 ? -3.297 22.969 13.75 1 79.69 15 PHE B N 1
ATOM 3202 C CA . PHE B 1 15 ? -4.402 22.453 14.555 1 79.69 15 PHE B CA 1
ATOM 3203 C C . PHE B 1 15 ? -5.367 21.641 13.695 1 79.69 15 PHE B C 1
ATOM 3205 O O . PHE B 1 15 ? -5.977 22.172 12.766 1 79.69 15 PHE B O 1
ATOM 3212 N N . GLY B 1 16 ? -5.504 20.406 13.891 1 76.56 16 GLY B N 1
ATOM 3213 C CA . GLY B 1 16 ? -6.355 19.562 13.07 1 76.56 16 GLY B CA 1
ATOM 3214 C C . GLY B 1 16 ? -5.742 19.203 11.727 1 76.56 16 GLY B C 1
ATOM 3215 O O . GLY B 1 16 ? -4.52 19.203 11.586 1 76.56 16 GLY B O 1
ATOM 3216 N N . CYS B 1 17 ? -6.57 18.812 10.75 1 77.88 17 CYS B N 1
ATOM 3217 C CA . CYS B 1 17 ? -6.074 18.516 9.406 1 77.88 17 CYS B CA 1
ATOM 3218 C C . CYS B 1 17 ? -5.801 19.781 8.625 1 77.88 17 CYS B C 1
ATOM 3220 O O . CYS B 1 17 ? -6.559 20.75 8.719 1 77.88 17 CYS B O 1
ATOM 3222 N N . THR B 1 18 ? -4.793 19.734 7.867 1 82.56 18 THR B N 1
ATOM 3223 C CA . THR B 1 18 ? -4.277 20.953 7.242 1 82.56 18 THR B CA 1
ATOM 3224 C C . THR B 1 18 ? -5.219 21.422 6.141 1 82.56 18 THR B C 1
ATOM 3226 O O . THR B 1 18 ? -5.465 22.625 6.008 1 82.56 18 THR B O 1
ATOM 3229 N N . GLU B 1 19 ? -5.773 20.484 5.406 1 85.56 19 GLU B N 1
ATOM 3230 C CA . GLU B 1 19 ? -6.59 20.891 4.266 1 85.56 19 GLU B CA 1
ATOM 3231 C C . GLU B 1 19 ? -7.879 21.562 4.719 1 85.56 19 GLU B C 1
ATOM 3233 O O . GLU B 1 19 ? -8.242 22.625 4.211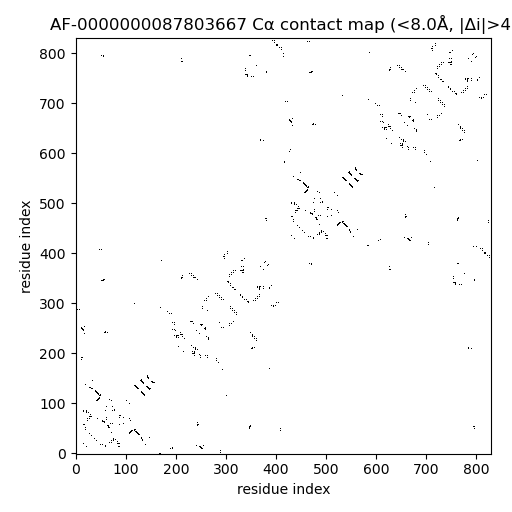 1 85.56 19 GLU B O 1
ATOM 3238 N N . PRO B 1 20 ? -8.586 21.016 5.715 1 89.69 20 PRO B N 1
ATOM 3239 C CA . PRO B 1 20 ? -9.766 21.734 6.195 1 89.69 20 PRO B CA 1
ATOM 3240 C C . PRO B 1 20 ? -9.43 23.094 6.805 1 89.69 20 PRO B C 1
ATOM 3242 O O . PRO B 1 20 ? -10.203 24.047 6.668 1 89.69 20 PRO B O 1
ATOM 3245 N N . ILE B 1 21 ? -8.32 23.141 7.41 1 90.12 21 ILE B N 1
ATOM 3246 C CA . ILE B 1 21 ? -7.914 24.391 8.023 1 90.12 21 ILE B CA 1
ATOM 3247 C C . ILE B 1 21 ? -7.59 25.422 6.938 1 90.12 21 ILE B C 1
ATOM 3249 O O . ILE B 1 21 ? -7.879 26.609 7.094 1 90.12 21 ILE B O 1
ATOM 3253 N N . ALA B 1 22 ? -6.941 24.922 5.859 1 90.94 22 ALA B N 1
ATOM 3254 C CA . ALA B 1 22 ? -6.672 25.812 4.734 1 90.94 22 ALA B CA 1
ATOM 3255 C C . ALA B 1 22 ? -7.969 26.391 4.172 1 90.94 22 ALA B C 1
ATOM 3257 O O . ALA B 1 22 ? -8.023 27.562 3.812 1 90.94 22 ALA B O 1
ATOM 3258 N N . LEU B 1 23 ? -8.961 25.578 4.094 1 93.94 23 LEU B N 1
ATOM 3259 C CA . LEU B 1 23 ? -10.273 26 3.635 1 93.94 23 LEU B CA 1
ATOM 3260 C C . LEU B 1 23 ? -10.867 27.047 4.582 1 93.94 23 LEU B C 1
ATOM 3262 O O . LEU B 1 23 ? -11.391 28.062 4.141 1 93.94 23 LEU B O 1
ATOM 3266 N N . ALA B 1 24 ? -10.812 26.719 5.844 1 94.62 24 ALA B N 1
ATOM 3267 C CA . ALA B 1 24 ? -11.297 27.641 6.871 1 94.62 24 ALA B CA 1
ATOM 3268 C C . ALA B 1 24 ? -10.539 28.953 6.824 1 94.62 24 ALA B C 1
ATOM 3270 O O . ALA B 1 24 ? -11.133 30.031 6.953 1 94.62 24 ALA B O 1
ATOM 3271 N N . TYR B 1 25 ? -9.242 28.875 6.605 1 95.12 25 TYR B N 1
ATOM 3272 C CA . TYR B 1 25 ? -8.383 30.047 6.5 1 95.12 25 TYR B CA 1
ATOM 3273 C C . TYR B 1 25 ? -8.789 30.922 5.316 1 95.12 25 TYR B C 1
ATOM 3275 O O . TYR B 1 25 ? -8.914 32.125 5.449 1 95.12 25 TYR B O 1
ATOM 3283 N N . ALA B 1 26 ? -9.008 30.297 4.191 1 96.19 26 ALA B N 1
ATOM 3284 C CA . ALA B 1 26 ? -9.43 31.016 2.992 1 96.19 26 ALA B CA 1
ATOM 3285 C C . ALA B 1 26 ? -10.766 31.719 3.213 1 96.19 26 ALA B C 1
ATOM 3287 O O . ALA B 1 26 ? -10.953 32.875 2.785 1 96.19 26 ALA B O 1
ATOM 3288 N N . ALA B 1 27 ? -11.672 31.062 3.828 1 97.5 27 ALA B N 1
ATOM 3289 C CA . ALA B 1 27 ? -12.977 31.641 4.121 1 97.5 27 ALA B CA 1
ATOM 3290 C C . ALA B 1 27 ? -12.852 32.812 5.082 1 97.5 27 ALA B C 1
ATOM 3292 O O . ALA B 1 27 ? -13.484 33.875 4.883 1 97.5 27 ALA B O 1
ATOM 3293 N N . ALA B 1 28 ? -12.109 32.594 6.141 1 96.88 28 ALA B N 1
ATOM 3294 C CA . ALA B 1 28 ? -11.859 33.688 7.09 1 96.88 28 ALA B CA 1
ATOM 3295 C C . ALA B 1 28 ? -11.273 34.906 6.387 1 96.88 28 ALA B C 1
ATOM 3297 O O . ALA B 1 28 ? -11.656 36.031 6.688 1 96.88 28 ALA B O 1
ATOM 3298 N N . LYS B 1 29 ? -10.305 34.656 5.5 1 96.94 29 LYS B N 1
ATOM 3299 C CA . LYS B 1 29 ? -9.695 35.719 4.738 1 96.94 29 LYS B CA 1
ATOM 3300 C C . LYS B 1 29 ? -10.719 36.438 3.865 1 96.94 29 LYS B C 1
ATOM 3302 O O . LYS B 1 29 ? -10.734 37.688 3.787 1 96.94 29 LYS B O 1
ATOM 3307 N N . ALA B 1 30 ? -11.547 35.719 3.201 1 96.75 30 ALA B N 1
ATOM 3308 C CA . ALA B 1 30 ? -12.578 36.312 2.338 1 96.75 30 ALA B CA 1
ATOM 3309 C C . ALA B 1 30 ? -13.531 37.188 3.133 1 96.75 30 ALA B C 1
ATOM 3311 O O . ALA B 1 30 ? -13.914 38.281 2.672 1 96.75 30 ALA B O 1
ATOM 3312 N N . VAL B 1 31 ? -13.922 36.75 4.27 1 96.38 31 VAL B N 1
ATOM 3313 C CA . VAL B 1 31 ? -14.844 37.5 5.113 1 96.38 31 VAL B CA 1
ATOM 3314 C C . VAL B 1 31 ? -14.156 38.75 5.617 1 96.38 31 VAL B C 1
ATOM 3316 O O . VAL B 1 31 ? -14.789 39.812 5.73 1 96.38 31 VAL B O 1
ATOM 3319 N N . SER B 1 32 ? -12.875 38.625 5.879 1 96 32 SER B N 1
ATOM 3320 C CA . SER B 1 32 ? -12.133 39.75 6.484 1 96 32 SER B CA 1
ATOM 3321 C C . SER B 1 32 ? -12.023 40.906 5.531 1 96 32 SER B C 1
ATOM 3323 O O . SER B 1 32 ? -11.805 42.062 5.965 1 96 32 SER B O 1
ATOM 3325 N N . VAL B 1 33 ? -12.141 40.75 4.258 1 95.38 33 VAL B N 1
ATOM 3326 C CA . VAL B 1 33 ? -11.969 41.812 3.301 1 95.38 33 VAL B CA 1
ATOM 3327 C C . VAL B 1 33 ? -13.328 42.438 2.953 1 95.38 33 VAL B C 1
ATOM 3329 O O . VAL B 1 33 ? -13.406 43.375 2.162 1 95.38 33 VAL B O 1
ATOM 3332 N N . LEU B 1 34 ? -14.344 41.906 3.549 1 95.06 34 LEU B N 1
ATOM 3333 C CA . LEU B 1 34 ? -15.695 42.438 3.398 1 95.06 34 LEU B CA 1
ATOM 3334 C C . LEU B 1 34 ? -16.094 43.25 4.613 1 95.06 34 LEU B C 1
ATOM 3336 O O . LEU B 1 34 ? -15.562 43.062 5.711 1 95.06 34 LEU B O 1
ATOM 3340 N N . ASP B 1 35 ? -17.047 44.125 4.48 1 91.88 35 ASP B N 1
ATOM 3341 C CA . ASP B 1 35 ? -17.484 45.031 5.559 1 91.88 35 ASP B CA 1
ATOM 3342 C C . ASP B 1 35 ? -18.578 44.375 6.406 1 91.88 35 ASP B C 1
ATOM 3344 O O . ASP B 1 35 ? -18.875 44.812 7.504 1 91.88 35 ASP B O 1
ATOM 3348 N N . GLU B 1 36 ? -19.141 43.375 5.875 1 94.06 36 GLU B N 1
ATOM 3349 C CA . GLU B 1 36 ? -20.188 42.656 6.57 1 94.06 36 GLU B CA 1
ATOM 3350 C C . GLU B 1 36 ? -20.062 41.156 6.344 1 94.06 36 GLU B C 1
ATOM 3352 O O . GLU B 1 36 ? -19.375 40.719 5.41 1 94.06 36 GLU B O 1
ATOM 3357 N N . PHE B 1 37 ? -20.688 40.375 7.25 1 96.88 37 PHE B N 1
ATOM 3358 C CA . PHE B 1 37 ? -20.672 38.938 7.121 1 96.88 37 PHE B CA 1
ATOM 3359 C C . PHE B 1 37 ? -21.438 38.5 5.879 1 96.88 37 PHE B C 1
ATOM 3361 O O . PHE B 1 37 ? -22.531 39.031 5.598 1 96.88 37 PHE B O 1
ATOM 3368 N N . PRO B 1 38 ? -20.938 37.656 5.125 1 97.38 38 PRO B N 1
ATOM 3369 C CA . PRO B 1 38 ? -21.562 37.25 3.859 1 97.38 38 PRO B CA 1
ATOM 3370 C C . PRO B 1 38 ? -22.859 36.469 4.059 1 97.38 38 PRO B C 1
ATOM 3372 O O . PRO B 1 38 ? -23.078 35.906 5.129 1 97.38 38 PRO B O 1
ATOM 3375 N N . ASN B 1 39 ? -23.688 36.5 3.002 1 96.69 39 ASN B N 1
ATOM 3376 C CA . ASN B 1 39 ? -24.922 35.719 2.969 1 96.69 39 ASN B CA 1
ATOM 3377 C C . ASN B 1 39 ? -24.688 34.312 2.418 1 96.69 39 ASN B C 1
ATOM 3379 O O . ASN B 1 39 ? -25.453 33.406 2.688 1 96.69 39 ASN B O 1
ATOM 3383 N N . HIS B 1 40 ? -23.656 34.25 1.626 1 97.81 40 HIS B N 1
ATOM 3384 C CA . HIS B 1 40 ? -23.359 33 0.959 1 97.81 40 HIS B CA 1
ATOM 3385 C C . HIS B 1 40 ? -21.875 32.875 0.62 1 97.81 40 HIS B C 1
ATOM 3387 O O . HIS B 1 40 ? -21.234 33.875 0.283 1 97.81 40 HIS B O 1
ATOM 3393 N N . ILE B 1 41 ? -21.391 31.641 0.755 1 97.75 41 ILE B N 1
ATOM 3394 C CA . ILE B 1 41 ? -20.016 31.359 0.354 1 97.75 41 ILE B CA 1
ATOM 3395 C C . ILE B 1 41 ? -20 30.188 -0.623 1 97.75 41 ILE B C 1
ATOM 3397 O O . ILE B 1 41 ? -20.734 29.219 -0.45 1 97.75 41 ILE B O 1
ATOM 3401 N N . HIS B 1 42 ? -19.25 30.344 -1.72 1 97.56 42 HIS B N 1
ATOM 3402 C CA . HIS B 1 42 ? -18.984 29.266 -2.66 1 97.56 42 HIS B CA 1
ATOM 3403 C C . HIS B 1 42 ? -17.5 28.906 -2.693 1 97.56 42 HIS B C 1
ATOM 3405 O O . HIS B 1 42 ? -16.656 29.766 -2.906 1 97.56 42 HIS B O 1
ATOM 3411 N N . ALA B 1 43 ? -17.266 27.641 -2.373 1 96.56 43 ALA B N 1
ATOM 3412 C CA . ALA B 1 43 ? -15.883 27.156 -2.402 1 96.56 43 ALA B CA 1
ATOM 3413 C C . ALA B 1 43 ? -15.617 26.328 -3.652 1 96.56 43 ALA B C 1
ATOM 3415 O O . ALA B 1 43 ? -16.328 25.359 -3.922 1 96.56 43 ALA B O 1
ATOM 3416 N N . ARG B 1 44 ? -14.656 26.688 -4.465 1 95.5 44 ARG B N 1
ATOM 3417 C CA . ARG B 1 44 ? -14.125 25.906 -5.578 1 95.5 44 ARG B CA 1
ATOM 3418 C C . ARG B 1 44 ? -12.758 25.328 -5.234 1 95.5 44 ARG B C 1
ATOM 3420 O O . ARG B 1 44 ? -11.812 26.062 -4.945 1 95.5 44 ARG B O 1
ATOM 3427 N N . CYS B 1 45 ? -12.727 23.984 -5.176 1 93.5 45 CYS B N 1
ATOM 3428 C CA . CYS B 1 45 ? -11.523 23.344 -4.656 1 93.5 45 CYS B CA 1
ATOM 3429 C C . CYS B 1 45 ? -10.992 22.297 -5.633 1 93.5 45 CYS B C 1
ATOM 3431 O O . CYS B 1 45 ? -11.758 21.734 -6.418 1 93.5 45 CYS B O 1
ATOM 3433 N N . SER B 1 46 ? -9.672 22.094 -5.605 1 89.19 46 SER B N 1
ATOM 3434 C CA . SER B 1 46 ? -9.078 20.984 -6.344 1 89.19 46 SER B CA 1
ATOM 3435 C C . SER B 1 46 ? -9.586 19.641 -5.836 1 89.19 46 SER B C 1
ATOM 3437 O O . SER B 1 46 ? -10.133 19.562 -4.734 1 89.19 46 SER B O 1
ATOM 3439 N N . ALA B 1 47 ? -9.375 18.719 -6.645 1 83.31 47 ALA B N 1
ATOM 3440 C CA . ALA B 1 47 ? -9.82 17.375 -6.309 1 83.31 47 ALA B CA 1
ATOM 3441 C C . ALA B 1 47 ? -9.18 16.891 -5.008 1 83.31 47 ALA B C 1
ATOM 3443 O O . ALA B 1 47 ? -9.844 16.297 -4.168 1 83.31 47 ALA B O 1
ATOM 3444 N N . ASN B 1 48 ? -7.961 17.203 -4.777 1 83.81 48 ASN B N 1
ATOM 3445 C CA . ASN B 1 48 ? -7.23 16.75 -3.602 1 83.81 48 ASN B CA 1
ATOM 3446 C C . ASN B 1 48 ? -7.742 17.422 -2.33 1 83.81 48 ASN B C 1
ATOM 3448 O O . ASN B 1 48 ? -7.773 16.797 -1.266 1 83.81 48 ASN B O 1
ATOM 3452 N N . ILE B 1 49 ? -8.133 18.672 -2.469 1 87.81 49 ILE B N 1
ATOM 3453 C CA . ILE B 1 49 ? -8.711 19.359 -1.319 1 87.81 49 ILE B CA 1
ATOM 3454 C C . ILE B 1 49 ? -10.047 18.719 -0.947 1 87.81 49 ILE B C 1
ATOM 3456 O O . ILE B 1 49 ? -10.305 18.438 0.227 1 87.81 49 ILE B O 1
ATOM 3460 N N . ILE B 1 50 ? -10.836 18.469 -1.913 1 87.12 50 ILE B N 1
ATOM 3461 C CA . ILE B 1 50 ? -12.141 17.859 -1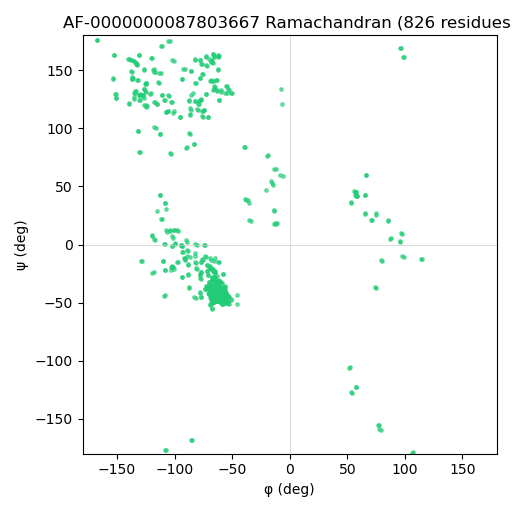.666 1 87.12 50 ILE B CA 1
ATOM 3462 C C . ILE B 1 50 ? -11.961 16.484 -1.03 1 87.12 50 ILE B C 1
ATOM 3464 O O . ILE B 1 50 ? -12.594 16.172 -0.013 1 87.12 50 ILE B O 1
ATOM 3468 N N . LYS B 1 51 ? -11.062 15.727 -1.594 1 82.88 51 LYS B N 1
ATOM 3469 C CA . LYS B 1 51 ? -10.766 14.375 -1.13 1 82.88 51 LYS B CA 1
ATOM 3470 C C . LYS B 1 51 ? -10.336 14.375 0.334 1 82.88 51 LYS B C 1
ATOM 3472 O O . LYS B 1 51 ? -10.773 13.531 1.117 1 82.88 51 LYS B O 1
ATOM 3477 N N . ASN B 1 52 ? -9.578 15.32 0.805 1 84.19 52 ASN B N 1
ATOM 3478 C CA . ASN B 1 52 ? -8.938 15.312 2.115 1 84.19 52 ASN B CA 1
ATOM 3479 C C . ASN B 1 52 ? -9.82 15.977 3.17 1 84.19 52 ASN B C 1
ATOM 3481 O O . ASN B 1 52 ? -9.578 15.836 4.371 1 84.19 52 ASN B O 1
ATOM 3485 N N . VAL B 1 53 ? -10.852 16.641 2.707 1 88.88 53 VAL B N 1
ATOM 3486 C CA . VAL B 1 53 ? -11.664 17.344 3.689 1 88.88 53 VAL B CA 1
ATOM 3487 C C . VAL B 1 53 ? -13.008 16.641 3.863 1 88.88 53 VAL B C 1
ATOM 3489 O O . VAL B 1 53 ? -13.656 16.766 4.906 1 88.88 53 VAL B O 1
ATOM 3492 N N . LYS B 1 54 ? -13.398 15.898 2.932 1 85.12 54 LYS B N 1
ATOM 3493 C CA . LYS B 1 54 ? -14.75 15.352 2.834 1 85.12 54 LYS B CA 1
ATOM 3494 C C . LYS B 1 54 ? -15.109 14.555 4.082 1 85.12 54 LYS B C 1
ATOM 3496 O O . LYS B 1 54 ? -16.203 14.695 4.617 1 85.12 54 LYS B O 1
ATOM 3501 N N . SER B 1 55 ? -14.125 13.797 4.609 1 82.44 55 SER B N 1
ATOM 3502 C CA . SER B 1 55 ? -14.508 12.812 5.617 1 82.44 55 SER B CA 1
ATOM 3503 C C . SER B 1 55 ? -13.867 13.117 6.965 1 82.44 55 SER B C 1
ATOM 3505 O O . SER B 1 55 ? -14.047 12.375 7.926 1 82.44 55 SER B O 1
ATOM 3507 N N . VAL B 1 56 ? -13.18 14.18 7.039 1 86.56 56 VAL B N 1
ATOM 3508 C CA . VAL B 1 56 ? -12.445 14.453 8.266 1 86.56 56 VAL B CA 1
ATOM 3509 C C . VAL B 1 56 ? -13.289 15.32 9.195 1 86.56 56 VAL B C 1
ATOM 3511 O O . VAL B 1 56 ? -14.078 16.156 8.734 1 86.56 56 VAL B O 1
ATOM 3514 N N . VAL B 1 57 ? -13.195 15.055 10.477 1 86.31 57 VAL B N 1
ATOM 3515 C CA . VAL B 1 57 ? -13.875 15.891 11.469 1 86.31 57 VAL B CA 1
ATOM 3516 C C . VAL B 1 57 ? -13.148 17.234 11.594 1 86.31 57 VAL B C 1
ATOM 3518 O O . VAL B 1 57 ? -11.93 17.266 11.758 1 86.31 57 VAL B O 1
ATOM 3521 N N . ILE B 1 58 ? -13.914 18.312 11.508 1 88.88 58 ILE B N 1
ATOM 3522 C CA . ILE B 1 58 ? -13.344 19.656 11.609 1 88.88 58 ILE B CA 1
ATOM 3523 C C . ILE B 1 58 ? -13.07 19.984 13.07 1 88.88 58 ILE B C 1
ATOM 3525 O O . ILE B 1 58 ? -13.969 19.891 13.914 1 88.88 58 ILE B O 1
ATOM 3529 N N . PRO B 1 59 ? -11.836 20.328 13.312 1 87.62 59 PRO B N 1
ATOM 3530 C CA . PRO B 1 59 ? -11.516 20.672 14.703 1 87.62 59 PRO B CA 1
ATOM 3531 C C . PRO B 1 59 ? -12.414 21.781 15.25 1 87.62 59 PRO B C 1
ATOM 3533 O O . PRO B 1 59 ? -12.719 22.734 14.539 1 87.62 59 PRO B O 1
ATOM 3536 N N . ASN B 1 60 ? -12.875 21.562 16.5 1 87.5 60 ASN B N 1
ATOM 3537 C CA . ASN B 1 60 ? -13.648 22.562 17.234 1 87.5 60 ASN B CA 1
ATOM 3538 C C . ASN B 1 60 ? -14.992 22.828 16.578 1 87.5 60 ASN B C 1
ATOM 3540 O O . ASN B 1 60 ? -15.555 23.922 16.734 1 87.5 60 ASN B O 1
ATOM 3544 N N . SER B 1 61 ? -15.531 21.891 15.852 1 91.06 61 SER B N 1
ATOM 3545 C CA . SER B 1 61 ? -16.797 22.078 15.133 1 91.06 61 SER B CA 1
ATOM 3546 C C . SER B 1 61 ? -17.953 21.406 15.859 1 91.06 61 SER B C 1
ATOM 3548 O O . SER B 1 61 ? -19.094 21.5 15.414 1 91.06 61 SER B O 1
ATOM 3550 N N . GLY B 1 62 ? -17.656 20.766 16.953 1 88 62 GLY B N 1
ATOM 3551 C CA . GLY B 1 62 ? -18.672 19.969 17.594 1 88 62 GLY B CA 1
ATOM 3552 C C . GLY B 1 62 ? -18.953 18.656 16.859 1 88 62 GLY B C 1
ATOM 3553 O O . GLY B 1 62 ? -20.078 18.172 16.859 1 88 62 GLY B O 1
ATOM 3554 N N . GLY B 1 63 ? -17.906 18.188 16.141 1 86.69 63 GLY B N 1
ATOM 3555 C CA . GLY B 1 63 ? -18 16.875 15.539 1 86.69 63 GLY B CA 1
ATOM 3556 C C . GLY B 1 63 ? -18.438 16.906 14.094 1 86.69 63 GLY B C 1
ATOM 3557 O O . GLY B 1 63 ? -18.578 15.859 13.453 1 86.69 63 GLY B O 1
ATOM 3558 N N . ARG B 1 64 ? -18.641 18.062 13.523 1 90.56 64 ARG B N 1
ATOM 3559 C CA . ARG B 1 64 ? -19.094 18.188 12.141 1 90.56 64 ARG B CA 1
ATOM 3560 C C . ARG B 1 64 ? -17.953 17.891 11.164 1 90.56 64 ARG B C 1
ATOM 3562 O O . ARG B 1 64 ? -16.781 18.094 11.484 1 90.56 64 ARG B O 1
ATOM 3569 N N . LYS B 1 65 ? -18.359 17.297 9.992 1 88.81 65 LYS B N 1
ATOM 3570 C CA . LYS B 1 65 ? -17.391 16.875 8.984 1 88.81 65 LYS B CA 1
ATOM 3571 C C . LYS B 1 65 ? -17.609 17.609 7.672 1 88.81 65 LYS B C 1
ATOM 3573 O O . LYS B 1 65 ? -18.719 18.094 7.395 1 88.81 65 LYS B O 1
ATOM 3578 N N . GLY B 1 66 ? -16.469 17.766 6.969 1 88.62 66 GLY B N 1
ATOM 3579 C CA . GLY B 1 66 ? -16.609 18.031 5.547 1 88.62 66 GLY B CA 1
ATOM 3580 C C . GLY B 1 66 ? -16.297 19.469 5.18 1 88.62 66 GLY B C 1
ATOM 3581 O O . GLY B 1 66 ? -15.977 20.281 6.051 1 88.62 66 GLY B O 1
ATOM 3582 N N . LEU B 1 67 ? -16.438 19.766 3.893 1 92.56 67 LEU B N 1
ATOM 3583 C CA . LEU B 1 67 ? -15.992 21.016 3.289 1 92.56 67 LEU B CA 1
ATOM 3584 C C . LEU B 1 67 ? -16.859 22.172 3.748 1 92.56 67 LEU B C 1
ATOM 3586 O O . LEU B 1 67 ? -16.344 23.234 4.121 1 92.56 67 LEU B O 1
ATOM 3590 N N . THR B 1 68 ? -18.156 21.922 3.779 1 94.56 68 THR B N 1
ATOM 3591 C CA . THR B 1 68 ? -19.062 23.016 4.133 1 94.56 68 THR B CA 1
ATOM 3592 C C . THR B 1 68 ? -18.891 23.406 5.594 1 94.56 68 THR B C 1
ATOM 3594 O O . THR B 1 68 ? -18.922 24.594 5.934 1 94.56 68 THR B O 1
ATOM 3597 N N . ALA B 1 69 ? -18.672 22.422 6.383 1 94.75 69 ALA B N 1
ATOM 3598 C CA . ALA B 1 69 ? -18.453 22.688 7.805 1 94.75 69 ALA B CA 1
ATOM 3599 C C . ALA B 1 69 ? -17.172 23.484 8.023 1 94.75 69 ALA B C 1
ATOM 3601 O O . ALA B 1 69 ? -17.141 24.453 8.781 1 94.75 69 ALA B O 1
ATOM 3602 N N . ALA B 1 70 ? -16.094 23.078 7.383 1 94.31 70 ALA B N 1
ATOM 3603 C CA . ALA B 1 70 ? -14.797 23.734 7.527 1 94.31 70 ALA B CA 1
ATOM 3604 C C . ALA B 1 70 ? -14.859 25.188 7.047 1 94.31 70 ALA B C 1
ATOM 3606 O O . ALA B 1 70 ? -14.414 26.109 7.746 1 94.31 70 ALA B O 1
ATOM 3607 N N . THR B 1 71 ? -15.461 25.391 5.883 1 96.5 71 THR B N 1
ATOM 3608 C CA . THR B 1 71 ? -15.547 26.719 5.266 1 96.5 71 THR B CA 1
ATOM 3609 C C . THR B 1 71 ? -16.406 27.656 6.109 1 96.5 71 THR B C 1
ATOM 3611 O O . THR B 1 71 ? -16.016 28.781 6.391 1 96.5 71 THR B O 1
ATOM 3614 N N . THR B 1 72 ? -17.547 27.109 6.52 1 97.31 72 THR B N 1
ATOM 3615 C CA . THR B 1 72 ? -18.484 27.906 7.285 1 97.31 72 THR B CA 1
ATOM 3616 C C . THR B 1 72 ? -17.906 28.297 8.641 1 97.31 72 THR B C 1
ATOM 3618 O O . THR B 1 72 ? -18.031 29.438 9.078 1 97.31 72 THR B O 1
ATOM 3621 N N . LEU B 1 73 ? -17.281 27.344 9.266 1 96.19 73 LEU B N 1
ATOM 3622 C CA . LEU B 1 73 ? -16.703 27.641 10.57 1 96.19 73 LEU B CA 1
ATOM 3623 C C . LEU B 1 73 ? -15.578 28.656 10.445 1 96.19 73 LEU B C 1
ATOM 3625 O O . LEU B 1 73 ? -15.438 29.531 11.305 1 96.19 73 LEU B O 1
ATOM 3629 N N . GLY B 1 74 ? -14.766 28.547 9.445 1 96.69 74 G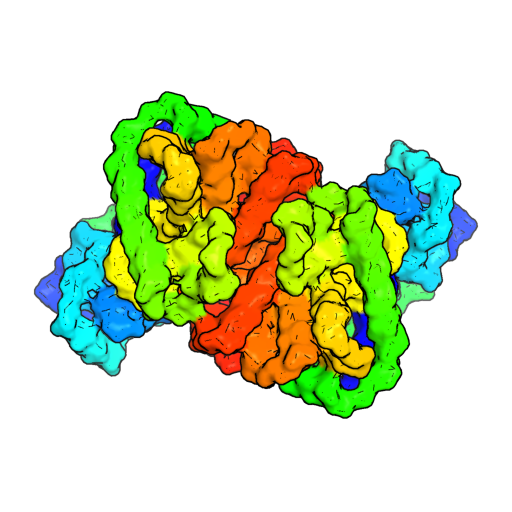LY B N 1
ATOM 3630 C CA . GLY B 1 74 ? -13.734 29.531 9.195 1 96.69 74 GLY B CA 1
ATOM 3631 C C . GLY B 1 74 ? -14.289 30.938 9.016 1 96.69 74 GLY B C 1
ATOM 3632 O O . GLY B 1 74 ? -13.719 31.906 9.531 1 96.69 74 GLY B O 1
ATOM 3633 N N . ALA B 1 75 ? -15.391 31.031 8.297 1 97 75 ALA B N 1
ATOM 3634 C CA . ALA B 1 75 ? -16.047 32.312 8.07 1 97 75 ALA B CA 1
ATOM 3635 C C . ALA B 1 75 ? -16.562 32.906 9.383 1 97 75 ALA B C 1
ATOM 3637 O O . ALA B 1 75 ? -16.453 34.125 9.609 1 97 75 ALA B O 1
ATOM 3638 N N . ILE B 1 76 ? -17.094 32.062 10.227 1 97 76 ILE B N 1
ATOM 3639 C CA . ILE B 1 76 ? -17.703 32.469 11.484 1 97 76 ILE B CA 1
ATOM 3640 C C . ILE B 1 76 ? -16.609 32.969 12.445 1 97 76 ILE B C 1
ATOM 3642 O O . ILE B 1 76 ? -16.734 34.031 13.016 1 97 76 ILE B O 1
ATOM 3646 N N . VAL B 1 77 ? -15.578 32.125 12.609 1 94.81 77 VAL B N 1
ATOM 3647 C CA . VAL B 1 77 ? -14.531 32.406 13.586 1 94.81 77 VAL B CA 1
ATOM 3648 C C . VAL B 1 77 ? -13.727 33.625 13.148 1 94.81 77 VAL B C 1
ATOM 3650 O O . VAL B 1 77 ? -13.453 34.5 13.945 1 94.81 77 VAL B O 1
ATOM 3653 N N . GLY B 1 78 ? -13.312 33.531 11.875 1 92.38 78 GLY B N 1
ATOM 3654 C CA . GLY B 1 78 ? -12.516 34.625 11.352 1 92.38 78 GLY B CA 1
ATOM 3655 C C . GLY B 1 78 ? -11.07 34.594 11.812 1 92.38 78 GLY B C 1
ATOM 3656 O O . GLY B 1 78 ? -10.453 33.531 11.859 1 92.38 78 GLY B O 1
ATOM 3657 N N . HIS B 1 79 ? -10.367 35.719 11.852 1 91.31 79 HIS B N 1
ATOM 3658 C CA . HIS B 1 79 ? -8.984 35.875 12.297 1 91.31 79 HIS B CA 1
ATOM 3659 C C . HIS B 1 79 ? -8.016 35.156 11.367 1 91.31 79 HIS B C 1
ATOM 3661 O O . HIS B 1 79 ? -7.297 34.25 11.805 1 91.31 79 HIS B O 1
ATOM 3667 N N . PRO B 1 80 ? -8.008 35.531 10.117 1 93.56 80 PRO B N 1
ATOM 3668 C CA . PRO B 1 80 ? -7.145 34.844 9.148 1 93.56 80 PRO B CA 1
ATOM 3669 C C . PRO B 1 80 ? -5.66 34.969 9.477 1 93.56 80 PRO B C 1
ATOM 3671 O O . PRO B 1 80 ? -4.836 34.219 8.953 1 93.56 80 PRO B O 1
ATOM 3674 N N . GLU B 1 81 ? -5.289 35.906 10.383 1 90.69 81 GLU B N 1
ATOM 3675 C CA . GLU B 1 81 ? -3.891 36.062 10.766 1 90.69 81 GLU B CA 1
ATOM 3676 C C . GLU B 1 81 ? -3.354 34.844 11.484 1 90.69 81 GLU B C 1
ATOM 3678 O O . GLU B 1 81 ? -2.141 34.656 11.594 1 90.69 81 GLU B O 1
ATOM 3683 N N . ARG B 1 82 ? -4.211 33.969 11.867 1 89.5 82 ARG B N 1
ATOM 3684 C CA . ARG B 1 82 ? -3.807 32.781 12.578 1 89.5 82 ARG B CA 1
ATOM 3685 C C . ARG B 1 82 ? -3.473 31.641 11.602 1 89.5 82 ARG B C 1
ATOM 3687 O O . ARG B 1 82 ? -2.984 30.594 12 1 89.5 82 ARG B O 1
ATOM 3694 N N . GLU B 1 83 ? -3.756 31.781 10.406 1 91.38 83 GLU B N 1
ATOM 3695 C CA . GLU B 1 83 ? -3.418 30.859 9.328 1 91.38 83 GLU B CA 1
ATOM 3696 C C . GLU B 1 83 ? -3.865 29.438 9.664 1 91.38 83 GLU B C 1
ATOM 3698 O O . GLU B 1 83 ? -5.062 29.172 9.82 1 91.38 83 GLU B O 1
ATOM 3703 N N . LEU B 1 84 ? -2.975 28.562 10 1 85.12 84 LEU B N 1
ATOM 3704 C CA . LEU B 1 84 ? -3.307 27.156 10.211 1 85.12 84 LEU B CA 1
ATOM 3705 C C . LEU B 1 84 ? -3.875 26.938 11.609 1 85.12 84 LEU B C 1
ATOM 3707 O O . LEU B 1 84 ? -4.309 25.828 11.945 1 85.12 84 LEU B O 1
ATOM 3711 N N . GLU B 1 85 ? -3.992 28.031 12.422 1 84.25 85 GLU B N 1
ATOM 3712 C CA . GLU B 1 85 ? -4.609 27.969 13.742 1 84.25 85 GLU B CA 1
ATOM 3713 C C . GLU B 1 85 ? -5.934 28.734 13.766 1 84.25 85 GLU B C 1
ATOM 3715 O O . GLU B 1 85 ? -6.434 29.078 14.836 1 84.25 85 GLU B O 1
ATOM 3720 N N . VAL B 1 86 ? -6.547 28.953 12.688 1 90.5 86 VAL B N 1
ATOM 3721 C CA . VAL B 1 86 ? -7.684 29.844 12.5 1 90.5 86 VAL B CA 1
ATOM 3722 C C . VAL B 1 86 ? -8.883 29.312 13.281 1 90.5 86 VAL B C 1
ATOM 3724 O O . VAL B 1 86 ? -9.727 30.094 13.742 1 90.5 86 VAL B O 1
ATOM 3727 N N . LEU B 1 87 ? -8.977 28.031 13.578 1 90.12 87 LEU B N 1
ATOM 3728 C CA . LEU B 1 87 ? -10.164 27.453 14.211 1 90.12 87 LEU B CA 1
ATOM 3729 C C . LEU B 1 87 ? -9.953 27.266 15.711 1 90.12 87 LEU B C 1
ATOM 3731 O O . LEU B 1 87 ? -10.852 26.812 16.406 1 90.12 87 LEU B O 1
ATOM 3735 N N . GLU B 1 88 ? -8.812 27.641 16.203 1 84.94 88 GLU B N 1
ATOM 3736 C CA . GLU B 1 88 ? -8.438 27.406 17.594 1 84.94 88 GLU B CA 1
ATOM 3737 C C . GLU B 1 88 ? -9.359 28.156 18.547 1 84.94 88 GLU B C 1
ATOM 3739 O O . GLU B 1 88 ? -9.664 27.656 19.641 1 84.94 88 GLU B O 1
ATOM 3744 N N . SER B 1 89 ? -9.867 29.297 18.125 1 86.75 89 SER B N 1
ATOM 3745 C CA . SER B 1 89 ? -10.609 30.172 19.016 1 86.75 89 SER B CA 1
ATOM 3746 C C . SER B 1 89 ? -12.117 29.969 18.859 1 86.75 89 SER B C 1
ATOM 3748 O O . SER B 1 89 ? -12.906 30.75 19.406 1 86.75 89 SER B O 1
ATOM 3750 N N . ALA B 1 90 ? -12.547 28.938 18.188 1 92.12 90 ALA B N 1
ATOM 3751 C CA . ALA B 1 90 ? -13.977 28.703 18 1 92.12 90 ALA B CA 1
ATOM 3752 C C . ALA B 1 90 ? -14.68 28.469 19.328 1 92.12 90 ALA B C 1
ATOM 3754 O O . ALA B 1 90 ? -14.188 27.719 20.172 1 92.12 90 ALA B O 1
ATOM 3755 N N . THR B 1 91 ? -15.781 29.125 19.578 1 92.88 91 THR B N 1
ATOM 3756 C CA . THR B 1 91 ? -16.547 29.031 20.812 1 92.88 91 THR B CA 1
ATOM 3757 C C . THR B 1 91 ? -17.797 28.188 20.625 1 92.88 91 THR B C 1
ATOM 3759 O O . THR B 1 91 ? -18.109 27.781 19.5 1 92.88 91 THR B O 1
ATOM 3762 N N . ASP B 1 92 ? -18.484 27.984 21.75 1 93.94 92 ASP B N 1
ATOM 3763 C CA . ASP B 1 92 ? -19.75 27.25 21.688 1 93.94 92 ASP B CA 1
ATOM 3764 C C . ASP B 1 92 ? -20.781 28.031 20.875 1 93.94 92 ASP B C 1
ATOM 3766 O O . ASP B 1 92 ? -21.609 27.422 20.188 1 93.94 92 ASP B O 1
ATOM 3770 N N . GLU B 1 93 ? -20.719 29.25 21.062 1 95.25 93 GLU B N 1
ATOM 3771 C CA . GLU B 1 93 ? -21.609 30.078 20.266 1 95.25 93 GLU B CA 1
ATOM 3772 C C . GLU B 1 93 ? -21.328 29.938 18.781 1 95.25 93 GLU B C 1
ATOM 3774 O O . GLU B 1 93 ? -22.266 29.906 17.969 1 95.25 93 GLU B O 1
ATOM 3779 N N . ASP B 1 94 ? -20.094 29.906 18.406 1 95.69 94 ASP B N 1
ATOM 3780 C CA . ASP B 1 94 ? -19.703 29.703 17.016 1 95.69 94 ASP B CA 1
ATOM 3781 C C . ASP B 1 94 ? -20.25 28.391 16.484 1 95.69 94 ASP B C 1
ATOM 3783 O O . ASP B 1 94 ? -20.719 28.312 15.344 1 95.69 94 ASP B O 1
ATOM 3787 N N . ARG B 1 95 ? -20.172 27.344 17.266 1 94.5 95 ARG B N 1
ATOM 3788 C CA . ARG B 1 95 ? -20.609 26.016 16.875 1 94.5 95 ARG B CA 1
ATOM 3789 C C . ARG B 1 95 ? -22.125 25.969 16.641 1 94.5 95 ARG B C 1
ATOM 3791 O O . ARG B 1 95 ? -22.609 25.281 15.742 1 94.5 95 ARG B O 1
ATOM 3798 N N . LYS B 1 96 ? -22.797 26.656 17.547 1 95.19 96 LYS B N 1
ATOM 3799 C CA . LYS B 1 96 ? -24.234 26.766 17.359 1 95.19 96 LYS B CA 1
ATOM 3800 C C . LYS B 1 96 ? -24.578 27.5 16.062 1 95.19 96 LYS B C 1
ATOM 3802 O O . LYS B 1 96 ? -25.469 27.078 15.312 1 95.19 96 LYS B O 1
ATOM 3807 N N . TRP B 1 97 ? -23.922 28.578 15.859 1 96.44 97 TRP B N 1
ATOM 3808 C CA . TRP B 1 97 ? -24.125 29.344 14.633 1 96.44 97 TRP B CA 1
ATOM 3809 C C . TRP B 1 97 ? -23.766 28.516 13.406 1 96.44 97 TRP B C 1
ATOM 3811 O O . TRP B 1 97 ? -24.438 28.609 12.375 1 96.44 97 TRP B O 1
ATOM 3821 N N . LEU B 1 98 ? -22.719 27.734 13.477 1 96.62 98 LEU B N 1
ATOM 3822 C CA . LEU B 1 98 ? -22.312 26.812 12.414 1 96.62 98 LEU B CA 1
ATOM 3823 C C . LEU B 1 98 ? -23.469 25.906 12.023 1 96.62 98 LEU B C 1
ATOM 3825 O O . LEU B 1 98 ? -23.766 25.734 10.844 1 96.62 98 LEU B O 1
ATOM 3829 N N . GLY B 1 99 ? -24.094 25.312 13.023 1 95.81 99 GLY B N 1
ATOM 3830 C CA . GLY B 1 99 ? -25.234 24.453 12.766 1 95.81 99 GLY B CA 1
ATOM 3831 C C . GLY B 1 99 ? -26.344 25.156 11.992 1 95.81 99 GLY B C 1
ATOM 3832 O O . GLY B 1 99 ? -26.906 24.578 11.055 1 95.81 99 GLY B O 1
ATOM 3833 N N . THR B 1 100 ? -26.609 26.359 12.383 1 96.19 100 THR B N 1
ATOM 3834 C CA . THR B 1 100 ? -27.656 27.156 11.75 1 96.19 100 THR B CA 1
ATOM 3835 C C . THR B 1 100 ? -27.312 27.422 10.289 1 96.19 100 THR B C 1
ATOM 3837 O O . THR B 1 100 ? -28.188 27.297 9.414 1 96.19 100 THR B O 1
ATOM 3840 N N . LEU B 1 101 ? -26.125 27.75 10.031 1 96.44 101 LEU B N 1
ATOM 3841 C CA . LEU B 1 101 ? -25.719 28.109 8.672 1 96.44 101 LEU B CA 1
ATOM 3842 C C . LEU B 1 101 ? -25.641 26.875 7.781 1 96.44 101 LEU B C 1
ATOM 3844 O O . LEU B 1 101 ? -25.922 26.953 6.582 1 96.44 101 LEU B O 1
ATOM 3848 N N . LEU B 1 102 ? -25.172 25.797 8.359 1 95.25 102 LEU B N 1
ATOM 3849 C CA . LEU B 1 102 ? -25.141 24.547 7.59 1 95.25 102 LEU B CA 1
ATOM 3850 C C . LEU B 1 102 ? -26.547 24.156 7.152 1 95.25 102 LEU B C 1
ATOM 3852 O O . LEU B 1 102 ? -26.75 23.734 6.008 1 95.25 102 LEU B O 1
ATOM 3856 N N . ASP B 1 103 ? -27.469 24.312 8.047 1 94.5 103 ASP B N 1
ATOM 3857 C CA . ASP B 1 103 ? -28.859 23.984 7.758 1 94.5 103 ASP B CA 1
ATOM 3858 C C . ASP B 1 103 ? -29.438 24.906 6.684 1 94.5 103 ASP B C 1
ATOM 3860 O O . ASP B 1 103 ? -30.312 24.5 5.91 1 94.5 103 ASP B O 1
ATOM 3864 N N . ALA B 1 104 ? -28.922 26.062 6.605 1 94.88 104 ALA B N 1
ATOM 3865 C CA . ALA B 1 104 ? -29.406 27.078 5.664 1 94.88 104 ALA B CA 1
ATOM 3866 C C . ALA B 1 104 ? -28.672 26.984 4.332 1 94.88 104 ALA B C 1
ATOM 3868 O O . ALA B 1 104 ? -28.844 27.828 3.453 1 94.88 104 ALA B O 1
ATOM 3869 N N . ASN B 1 105 ? -27.812 26.062 4.117 1 93.94 105 ASN B N 1
ATOM 3870 C CA . ASN B 1 105 ? -27.016 25.906 2.902 1 93.94 105 ASN B CA 1
ATOM 3871 C C . ASN B 1 105 ? -26.219 27.156 2.58 1 93.94 105 ASN B C 1
ATOM 3873 O O . ASN B 1 105 ? -26.234 27.641 1.448 1 93.94 105 ASN B O 1
ATOM 3877 N N . PHE B 1 106 ? -25.625 27.641 3.592 1 96.19 106 PHE B N 1
ATOM 3878 C CA . PHE B 1 106 ? -24.812 28.859 3.551 1 96.19 106 PHE B CA 1
ATOM 3879 C C . PHE B 1 106 ? -23.625 28.688 2.613 1 96.19 106 PHE B C 1
ATOM 3881 O O . PHE B 1 106 ? -23.188 29.641 1.979 1 96.19 106 PHE B O 1
ATOM 3888 N N . CYS B 1 107 ? -23.109 27.469 2.51 1 96.62 107 CYS B N 1
ATOM 3889 C CA . CYS B 1 107 ? -21.891 27.203 1.748 1 96.62 107 CYS B CA 1
ATOM 3890 C C . CYS B 1 107 ? -22.141 26.109 0.71 1 96.62 107 CYS B C 1
ATOM 3892 O O . CYS B 1 107 ? -22.766 25.094 1.005 1 96.62 107 CYS B O 1
ATOM 3894 N N . THR B 1 108 ? -21.719 26.375 -0.501 1 94.81 108 THR B N 1
ATOM 3895 C CA . THR B 1 108 ? -21.719 25.375 -1.565 1 94.81 108 THR B CA 1
ATOM 3896 C C . THR B 1 108 ? -20.297 25.109 -2.051 1 94.81 108 THR B C 1
ATOM 3898 O O . THR B 1 108 ? -19.406 25.953 -1.894 1 94.81 108 THR B O 1
ATOM 3901 N N . VAL B 1 109 ? -20.094 23.875 -2.477 1 92.81 109 VAL B N 1
ATOM 3902 C CA . VAL B 1 109 ? -18.75 23.469 -2.9 1 92.81 109 VAL B CA 1
ATOM 3903 C C . VAL B 1 109 ? -18.812 22.906 -4.32 1 92.81 109 VAL B C 1
ATOM 3905 O O . VAL B 1 109 ? -19.75 22.203 -4.684 1 92.81 109 VAL B O 1
ATOM 3908 N N . SER B 1 110 ? -17.797 23.281 -5.156 1 91 110 SER B N 1
ATOM 3909 C CA . SER B 1 110 ? -17.656 22.719 -6.492 1 91 110 SER B CA 1
ATOM 3910 C C . SER B 1 110 ? -16.219 22.328 -6.785 1 91 110 SER B C 1
ATOM 3912 O O . SER B 1 110 ? -15.289 22.828 -6.137 1 91 110 SER B O 1
ATOM 3914 N N . LEU B 1 111 ? -16.031 21.406 -7.723 1 88.25 111 LEU B N 1
ATOM 3915 C CA . LEU B 1 111 ? -14.711 20.938 -8.148 1 88.25 111 LEU B CA 1
ATOM 3916 C C . LEU B 1 111 ? -14.094 21.906 -9.164 1 88.25 111 LEU B C 1
ATOM 3918 O O . LEU B 1 111 ? -14.75 22.297 -10.133 1 88.25 111 LEU B O 1
ATOM 3922 N N . ALA B 1 112 ? -12.938 22.375 -8.844 1 89.69 112 ALA B N 1
ATOM 3923 C CA . ALA B 1 112 ? -12.148 23.125 -9.82 1 89.69 112 ALA B CA 1
ATOM 3924 C C . ALA B 1 112 ? -11.305 22.188 -10.68 1 89.69 112 ALA B C 1
ATOM 3926 O O . ALA B 1 112 ? -10.391 21.531 -10.18 1 89.69 112 ALA B O 1
ATOM 3927 N N . GLU B 1 113 ? -11.508 22.141 -11.938 1 82.56 113 GLU B N 1
ATOM 3928 C CA . GLU B 1 113 ? -10.789 21.25 -12.844 1 82.56 113 GLU B CA 1
ATOM 3929 C C . GLU B 1 113 ? -9.562 21.938 -13.438 1 82.56 113 GLU B C 1
ATOM 3931 O O . GLU B 1 113 ? -9.555 23.156 -13.602 1 82.56 113 GLU B O 1
ATOM 3936 N N . GLY B 1 114 ? -8.633 21.172 -13.727 1 78.56 114 GLY B N 1
ATOM 3937 C CA . GLY B 1 114 ? -7.469 21.688 -14.438 1 78.56 114 GLY B CA 1
ATOM 3938 C C . GLY B 1 114 ? -6.59 22.578 -13.578 1 78.56 114 GLY B C 1
ATOM 3939 O O . GLY B 1 114 ? -5.902 23.453 -14.086 1 78.56 114 GLY B O 1
ATOM 3940 N N . VAL B 1 115 ? -6.688 22.453 -12.227 1 83 115 VAL B N 1
ATOM 3941 C CA . VAL B 1 115 ? -5.906 23.266 -11.297 1 83 115 VAL B CA 1
ATOM 3942 C C . VAL B 1 115 ? -4.883 22.391 -10.578 1 83 115 VAL B C 1
ATOM 3944 O O . VAL B 1 115 ? -4.875 21.172 -10.75 1 83 115 VAL B O 1
ATOM 3947 N N . ASP B 1 116 ? -4.023 23.031 -9.875 1 81.31 116 ASP B N 1
ATOM 3948 C CA . ASP B 1 116 ? -3.014 22.312 -9.094 1 81.31 116 ASP B CA 1
ATOM 3949 C C . ASP B 1 116 ? -3.654 21.516 -7.957 1 81.31 116 ASP B C 1
ATOM 3951 O O . ASP B 1 116 ? -4.809 21.766 -7.598 1 81.31 116 ASP B O 1
ATOM 3955 N N . ASN B 1 117 ? -2.928 20.609 -7.41 1 80.88 117 ASN B N 1
ATOM 3956 C CA . ASN B 1 117 ? -3.436 19.703 -6.391 1 80.88 117 ASN B CA 1
ATOM 3957 C C . ASN B 1 117 ? -3.92 20.453 -5.156 1 80.88 117 ASN B C 1
ATOM 3959 O O . ASN B 1 117 ? -4.82 19.984 -4.457 1 80.88 117 ASN B O 1
ATOM 3963 N N . LEU B 1 118 ? -3.277 21.547 -4.902 1 86.81 118 LEU B N 1
ATOM 3964 C CA . LEU B 1 118 ? -3.715 22.391 -3.801 1 86.81 118 LEU B CA 1
ATOM 3965 C C . LEU B 1 118 ? -4.258 23.719 -4.324 1 86.81 118 LEU B C 1
ATOM 3967 O O . LEU B 1 118 ? -3.492 24.672 -4.547 1 86.81 118 LEU B O 1
ATOM 3971 N N . TYR B 1 119 ? -5.527 23.781 -4.496 1 91.94 119 TYR B N 1
ATOM 3972 C CA . TYR B 1 119 ? -6.238 24.953 -5.012 1 91.94 119 TYR B CA 1
ATOM 3973 C C . TYR B 1 119 ? -7.539 25.172 -4.246 1 91.94 119 TYR B C 1
ATOM 3975 O O . TYR B 1 119 ? -8.359 24.266 -4.117 1 91.94 119 TYR B O 1
ATOM 3983 N N . ILE B 1 120 ? -7.664 26.297 -3.664 1 95 120 ILE B N 1
ATOM 3984 C CA . ILE B 1 120 ? -8.875 26.719 -2.969 1 95 120 ILE B CA 1
ATOM 3985 C C . ILE B 1 120 ? -9.281 28.109 -3.432 1 95 120 ILE B C 1
ATOM 3987 O O . ILE B 1 120 ? -8.469 29.047 -3.422 1 95 120 ILE B O 1
ATOM 3991 N N . GLU B 1 121 ? -10.469 28.25 -3.895 1 96.94 121 GLU B N 1
ATOM 3992 C CA . GLU B 1 121 ? -11.039 29.562 -4.223 1 96.94 121 GLU B CA 1
ATOM 3993 C C . GLU B 1 121 ? -12.359 29.781 -3.494 1 96.94 121 GLU B C 1
ATOM 3995 O O . GLU B 1 121 ? -13.305 29.016 -3.652 1 96.94 121 GLU B O 1
ATOM 4000 N N . ILE B 1 122 ? -12.414 30.812 -2.686 1 98.06 122 ILE B N 1
ATOM 4001 C CA . ILE B 1 122 ? -13.609 31.141 -1.921 1 98.06 122 ILE B CA 1
ATOM 4002 C C . ILE B 1 122 ? -14.242 32.406 -2.482 1 98.06 122 ILE B C 1
ATOM 4004 O O . ILE B 1 122 ? -13.57 33.438 -2.645 1 98.06 122 ILE B O 1
ATOM 4008 N N . THR B 1 123 ? -15.453 32.312 -2.838 1 97.81 123 THR B N 1
ATOM 4009 C CA . THR B 1 123 ? -16.266 33.469 -3.178 1 97.81 123 THR B CA 1
ATOM 4010 C C . THR B 1 123 ? -17.281 33.75 -2.082 1 97.81 123 THR B C 1
ATOM 4012 O O . THR B 1 123 ? -18.172 32.938 -1.819 1 97.81 123 THR B O 1
ATOM 4015 N N . ALA B 1 124 ? -17.141 34.844 -1.417 1 98.06 124 ALA B N 1
ATOM 4016 C CA . ALA B 1 124 ? -18.078 35.312 -0.391 1 98.06 124 ALA B CA 1
ATOM 4017 C C . ALA B 1 124 ? -18.938 36.469 -0.904 1 98.06 124 ALA B C 1
ATOM 4019 O O . ALA B 1 124 ? -18.422 37.438 -1.419 1 98.06 124 ALA B O 1
ATOM 4020 N N . GLU B 1 125 ? -20.203 36.219 -0.709 1 97.06 125 GLU B N 1
ATOM 4021 C CA . GLU B 1 125 ? -21.125 37.188 -1.304 1 97.06 125 GLU B CA 1
ATOM 4022 C C . GLU B 1 125 ? -22.016 37.844 -0.242 1 97.06 125 GLU B C 1
ATOM 4024 O O . GLU B 1 125 ? -22.531 37.156 0.646 1 97.06 125 GLU B O 1
ATOM 4029 N N . THR B 1 126 ? -22.078 39.156 -0.284 1 95.94 126 THR B N 1
ATOM 4030 C CA . THR B 1 126 ? -23.094 39.906 0.423 1 95.94 126 THR B CA 1
ATOM 4031 C C . THR B 1 126 ? -24.125 40.5 -0.556 1 95.94 126 THR B C 1
ATOM 4033 O O . THR B 1 126 ? -24.094 40.156 -1.747 1 95.94 126 THR B O 1
ATOM 4036 N N . ASP B 1 127 ? -25.062 41.25 -0.015 1 93.88 127 ASP B N 1
ATOM 4037 C CA . ASP B 1 127 ? -26.047 41.844 -0.9 1 93.88 127 ASP B CA 1
ATOM 4038 C C . ASP B 1 127 ? -25.391 42.844 -1.844 1 93.88 127 ASP B C 1
ATOM 4040 O O . ASP B 1 127 ? -25.828 43.031 -2.979 1 93.88 127 ASP B O 1
ATOM 4044 N N . GLU B 1 128 ? -24.328 43.438 -1.467 1 93.81 128 GLU B N 1
ATOM 4045 C CA . GLU B 1 128 ? -23.766 44.562 -2.199 1 93.81 128 GLU B CA 1
ATOM 4046 C C . GLU B 1 128 ? -22.359 44.219 -2.725 1 93.81 128 GLU B C 1
ATOM 4048 O O . GLU B 1 128 ? -21.875 44.875 -3.652 1 93.81 128 GLU B O 1
ATOM 4053 N N . HIS B 1 129 ? -21.75 43.312 -2.092 1 95.75 129 HIS B N 1
ATOM 4054 C CA . HIS B 1 129 ? -20.328 43.094 -2.396 1 95.75 129 HIS B CA 1
ATOM 4055 C C . HIS B 1 129 ? -20.016 41.625 -2.605 1 95.75 129 HIS B C 1
ATOM 4057 O O . HIS B 1 129 ? -20.766 40.75 -2.16 1 95.75 129 HIS B O 1
ATOM 4063 N N . THR B 1 130 ? -18.906 41.375 -3.383 1 97.38 130 THR B N 1
ATOM 4064 C CA . THR B 1 130 ? -18.375 40.062 -3.594 1 97.38 130 THR B CA 1
ATOM 4065 C C . THR B 1 130 ? -16.859 40.031 -3.355 1 97.38 130 THR B C 1
ATOM 4067 O O . THR B 1 130 ? -16.141 40.875 -3.861 1 97.38 130 THR B O 1
ATOM 4070 N N . ALA B 1 131 ? -16.422 39.125 -2.553 1 97.75 131 ALA B N 1
ATOM 4071 C CA . ALA B 1 131 ? -15 38.938 -2.322 1 97.75 131 ALA B CA 1
ATOM 4072 C C . ALA B 1 131 ? -14.547 37.562 -2.863 1 97.75 131 ALA B C 1
ATOM 4074 O O . ALA B 1 131 ? -15.266 36.562 -2.746 1 97.75 131 ALA B O 1
ATOM 4075 N N . VAL B 1 132 ? -13.367 37.531 -3.471 1 97.69 132 VAL B N 1
ATOM 4076 C CA . VAL B 1 132 ? -12.789 36.281 -3.969 1 97.69 132 VAL B CA 1
ATOM 4077 C C . VAL B 1 132 ? -11.375 36.125 -3.414 1 97.69 132 VAL B C 1
ATOM 4079 O O . VAL B 1 132 ? -10.562 37.062 -3.469 1 97.69 132 VAL B O 1
ATOM 4082 N N . VAL B 1 133 ? -11.117 34.969 -2.801 1 97.5 133 VAL B N 1
ATOM 4083 C CA . VAL B 1 133 ? -9.805 34.656 -2.27 1 97.5 133 VAL B CA 1
ATOM 4084 C C . VAL B 1 133 ? -9.336 33.312 -2.852 1 97.5 133 VAL B C 1
ATOM 4086 O O . VAL B 1 133 ? -10.109 32.344 -2.928 1 97.5 133 VAL B O 1
ATOM 4089 N N . ARG B 1 134 ? -8.016 33.25 -3.23 1 96.44 134 ARG B N 1
ATOM 4090 C CA . ARG B 1 134 ? -7.453 32.031 -3.809 1 96.44 134 ARG B CA 1
ATOM 4091 C C . ARG B 1 134 ? -6.195 31.609 -3.066 1 96.44 134 ARG B C 1
ATOM 4093 O O . ARG B 1 134 ? -5.352 32.438 -2.73 1 96.44 134 ARG B O 1
ATOM 4100 N N . ILE B 1 135 ? -6.152 30.344 -2.662 1 93.75 135 ILE B N 1
ATOM 4101 C CA . ILE B 1 135 ? -4.973 29.703 -2.098 1 93.75 135 ILE B CA 1
ATOM 4102 C C . ILE B 1 135 ? -4.438 28.656 -3.072 1 93.75 135 ILE B C 1
ATOM 4104 O O . ILE B 1 135 ? -5.199 27.828 -3.578 1 93.75 135 ILE B O 1
ATOM 4108 N N . GLU B 1 136 ? -3.113 28.719 -3.383 1 90.75 136 GLU B N 1
ATOM 4109 C CA . GLU B 1 136 ? -2.529 27.766 -4.332 1 90.75 136 GLU B CA 1
ATOM 4110 C C . GLU B 1 136 ? -1.188 27.25 -3.834 1 90.75 136 GLU B C 1
ATOM 4112 O O . GLU B 1 136 ? -0.457 27.953 -3.137 1 90.75 136 GLU B O 1
ATOM 4117 N N . ASN B 1 137 ? -0.892 25.969 -4.109 1 82.31 137 ASN B N 1
ATOM 4118 C CA . ASN B 1 137 ? 0.417 25.328 -4 1 82.31 137 ASN B CA 1
ATOM 4119 C C . ASN B 1 137 ? 0.795 25.078 -2.543 1 82.31 137 ASN B C 1
ATOM 4121 O O . ASN B 1 137 ? 1.639 24.219 -2.258 1 82.31 137 ASN B O 1
ATOM 4125 N N . ASP B 1 138 ? 0.417 26 -1.697 1 85.25 138 ASP B N 1
ATOM 4126 C CA . ASP B 1 138 ? 0.631 25.844 -0.262 1 85.25 138 ASP B CA 1
ATOM 4127 C C . ASP B 1 138 ? -0.627 26.203 0.524 1 85.25 138 ASP B C 1
ATOM 4129 O O . ASP B 1 138 ? -1.401 27.062 0.103 1 85.25 138 ASP B O 1
ATOM 4133 N N . HIS B 1 139 ? -0.756 25.672 1.747 1 87.69 139 HIS B N 1
ATOM 4134 C CA . HIS B 1 139 ? -1.991 25.766 2.518 1 87.69 139 HIS B CA 1
ATOM 4135 C C . HIS B 1 139 ? -2.236 27.203 2.986 1 87.69 139 HIS B C 1
ATOM 4137 O O . HIS B 1 139 ? -3.361 27.547 3.344 1 87.69 139 HIS B O 1
ATOM 4143 N N . THR B 1 140 ? -1.169 28.031 3.021 1 87.69 140 THR B N 1
ATOM 4144 C CA . THR B 1 140 ? -1.333 29.375 3.541 1 87.69 140 THR B CA 1
ATOM 4145 C C . THR B 1 140 ? -0.98 30.422 2.475 1 87.69 140 THR B C 1
ATOM 4147 O O . THR B 1 140 ? -0.87 31.609 2.77 1 87.69 140 THR B O 1
ATOM 4150 N N . ASN B 1 141 ? -0.766 29.891 1.25 1 89.19 141 ASN B N 1
ATOM 4151 C CA . ASN B 1 141 ? -0.323 30.797 0.189 1 89.19 141 ASN B CA 1
ATOM 4152 C C . ASN B 1 141 ? -1.505 31.438 -0.52 1 89.19 141 ASN B C 1
ATOM 4154 O O . ASN B 1 141 ? -1.955 30.969 -1.561 1 89.19 141 ASN B O 1
ATOM 4158 N N . VAL B 1 142 ? -1.873 32.656 -0.084 1 93.31 142 VAL B N 1
ATOM 4159 C CA . VAL B 1 142 ? -2.93 33.406 -0.738 1 93.31 142 VAL B CA 1
ATOM 4160 C C . VAL B 1 142 ? -2.381 34.094 -1.996 1 93.31 142 VAL B C 1
ATOM 4162 O O . VAL B 1 142 ? -1.496 34.938 -1.915 1 93.31 142 VAL B O 1
ATOM 4165 N N . THR B 1 143 ? -2.879 33.719 -3.145 1 93.56 143 THR B N 1
ATOM 4166 C CA . THR B 1 143 ? -2.32 34.188 -4.402 1 93.56 143 THR B CA 1
ATOM 4167 C C . THR B 1 143 ? -3.207 35.281 -5.012 1 93.56 143 THR B C 1
ATOM 4169 O O . THR B 1 143 ? -2.777 36 -5.906 1 93.56 143 THR B O 1
ATOM 4172 N N . TYR B 1 144 ? -4.434 35.344 -4.574 1 94.81 144 TYR B N 1
ATOM 4173 C CA . TYR B 1 144 ? -5.375 36.281 -5.184 1 94.81 144 TYR B CA 1
ATOM 4174 C C . TYR B 1 144 ? -6.438 36.719 -4.184 1 94.81 144 TYR B C 1
ATOM 4176 O O . TYR B 1 144 ? -6.977 35.906 -3.438 1 94.81 144 TYR B O 1
ATOM 4184 N N . VAL B 1 145 ? -6.66 38.062 -4.043 1 96.19 145 VAL B N 1
ATOM 4185 C CA . VAL B 1 145 ? -7.746 38.625 -3.26 1 96.19 145 VAL B CA 1
ATOM 4186 C C . VAL B 1 145 ? -8.406 39.75 -4.047 1 96.19 145 VAL B C 1
ATOM 4188 O O . VAL B 1 145 ? -7.719 40.656 -4.57 1 96.19 145 VAL B O 1
ATOM 4191 N N . SER B 1 146 ? -9.656 39.688 -4.207 1 96.75 146 SER B N 1
ATOM 4192 C CA . SER B 1 146 ? -10.383 40.75 -4.883 1 96.75 146 SER B CA 1
ATOM 4193 C C . SER B 1 146 ? -11.68 41.062 -4.16 1 96.75 146 SER B C 1
ATOM 4195 O O . SER B 1 146 ? -12.25 40.219 -3.471 1 96.75 146 SER B O 1
ATOM 4197 N N . VAL B 1 147 ? -12.117 42.344 -4.23 1 96.81 147 VAL B N 1
ATOM 4198 C CA . VAL B 1 147 ? -13.414 42.781 -3.752 1 96.81 147 VAL B CA 1
ATOM 4199 C C . VAL B 1 147 ? -14.141 43.531 -4.867 1 96.81 147 VAL B C 1
ATOM 4201 O O . VAL B 1 147 ? -13.609 44.5 -5.434 1 96.81 147 VAL B O 1
ATOM 4204 N N . ASP B 1 148 ? -15.289 43 -5.219 1 95.94 148 ASP B N 1
ATOM 4205 C CA . ASP B 1 148 ? -16.094 43.594 -6.281 1 95.94 148 ASP B CA 1
ATOM 4206 C C . ASP B 1 148 ? -15.305 43.688 -7.582 1 95.94 148 ASP B C 1
ATOM 4208 O O . ASP B 1 148 ? -15.352 44.719 -8.266 1 95.94 148 ASP B O 1
ATOM 4212 N N . GLY B 1 149 ? -14.547 42.594 -7.855 1 92.62 149 GLY B N 1
ATOM 4213 C CA . GLY B 1 149 ? -13.789 42.531 -9.102 1 92.62 149 GLY B CA 1
ATOM 4214 C C . GLY B 1 149 ? -12.492 43.312 -9.055 1 92.62 149 GLY B C 1
ATOM 4215 O O . GLY B 1 149 ? -11.641 43.188 -9.93 1 92.62 149 GLY B O 1
ATOM 4216 N N . GLU B 1 150 ? -12.344 44.188 -8.023 1 94.38 150 GLU B N 1
ATOM 4217 C CA . GLU B 1 150 ? -11.094 44.938 -7.867 1 94.38 150 GLU B CA 1
ATOM 4218 C C . GLU B 1 150 ? -10.055 44.094 -7.117 1 94.38 150 GLU B C 1
ATOM 4220 O O . GLU B 1 150 ? -10.312 43.625 -6.016 1 94.38 150 GLU B O 1
ATOM 4225 N N . ILE B 1 151 ? -8.93 44.062 -7.703 1 93.94 151 ILE B N 1
ATOM 4226 C CA . ILE B 1 151 ? -7.859 43.25 -7.145 1 93.94 151 ILE B CA 1
ATOM 4227 C C . ILE B 1 151 ? -7.246 43.938 -5.938 1 93.94 151 ILE B C 1
ATOM 4229 O O . ILE B 1 151 ? -6.77 45.094 -6.047 1 93.94 151 ILE B O 1
ATOM 4233 N N . VAL B 1 152 ? -7.352 43.406 -4.801 1 92.94 152 VAL B N 1
ATOM 4234 C CA . VAL B 1 152 ? -6.723 43.875 -3.574 1 92.94 152 VAL B CA 1
ATOM 4235 C C . VAL B 1 152 ? -5.277 43.406 -3.508 1 92.94 152 VAL B C 1
ATOM 4237 O O . VAL B 1 152 ? -4.375 44.156 -3.156 1 92.94 152 VAL B O 1
ATOM 4240 N N . SER B 1 153 ? -5.09 42.156 -3.801 1 91.12 153 SER B N 1
ATOM 4241 C CA . SER B 1 153 ? -3.756 41.562 -3.838 1 91.12 153 SER B CA 1
ATOM 4242 C C . SER B 1 153 ? -3.695 40.406 -4.836 1 91.12 153 SER B C 1
ATOM 4244 O O . SER B 1 153 ? -4.648 39.656 -4.957 1 91.12 153 SER B O 1
ATOM 4246 N N . GLU B 1 154 ? -2.818 40.469 -5.672 1 87.19 154 GLU B N 1
ATOM 4247 C CA . GLU B 1 154 ? -2.561 39.375 -6.602 1 87.19 154 GLU B CA 1
ATOM 4248 C C . GLU B 1 154 ? -1.074 39.031 -6.652 1 87.19 154 GLU B C 1
ATOM 4250 O O . GLU B 1 154 ? -0.242 39.906 -6.914 1 87.19 154 GLU B O 1
ATOM 4255 N N . THR B 1 155 ? -0.887 38.219 -6.027 1 77.75 155 THR B N 1
ATOM 4256 C CA . THR B 1 155 ? 0.492 37.75 -6.117 1 77.75 155 THR B CA 1
ATOM 4257 C C . THR B 1 155 ? 0.635 36.688 -7.207 1 77.75 155 THR B C 1
ATOM 4259 O O . THR B 1 155 ? -0.093 35.688 -7.211 1 77.75 155 THR B O 1
ATOM 4262 N N . VAL B 1 156 ? 0.795 37.219 -8.422 1 56.56 156 VAL B N 1
ATOM 4263 C CA . VAL B 1 156 ? 1.053 36.312 -9.523 1 56.56 156 VAL B CA 1
ATOM 4264 C C . VAL B 1 156 ? 2.002 35.219 -9.062 1 56.56 156 VAL B C 1
ATOM 4266 O O . VAL B 1 156 ? 3.066 35.5 -8.508 1 56.56 156 VAL B O 1
ATOM 4269 N N . ASN B 1 157 ? 1.316 34.375 -8.531 1 50.69 157 ASN B N 1
ATOM 4270 C CA . ASN B 1 157 ? 2.102 33.219 -8.133 1 50.69 157 ASN B CA 1
ATOM 4271 C C . ASN B 1 157 ? 3.18 32.906 -9.164 1 50.69 157 ASN B C 1
ATOM 4273 O O . ASN B 1 157 ? 2.887 32.312 -10.219 1 50.69 157 ASN B O 1
ATOM 4277 N N . GLU B 1 158 ? 3.758 34.094 -9.688 1 41.66 158 GLU B N 1
ATOM 4278 C CA . GLU B 1 158 ? 4.98 33.469 -10.172 1 41.66 158 GLU B CA 1
ATOM 4279 C C . GLU B 1 158 ? 5.414 32.312 -9.266 1 41.66 158 GLU B C 1
ATOM 4281 O O . GLU B 1 158 ? 6.074 32.562 -8.25 1 41.66 158 GLU B O 1
ATOM 4286 N N . ILE B 1 159 ? 4.375 32.062 -8.711 1 40.81 159 ILE B N 1
ATOM 4287 C CA . ILE B 1 159 ? 4.898 30.891 -8.008 1 40.81 159 ILE B CA 1
ATOM 4288 C C . ILE B 1 159 ? 6.258 30.5 -8.586 1 40.81 159 ILE B C 1
ATOM 4290 O O . ILE B 1 159 ? 6.355 30.109 -9.758 1 40.81 159 ILE B O 1
ATOM 4294 N N . LYS B 1 160 ? 7.117 31.375 -8.398 1 39.06 160 LYS B N 1
ATOM 4295 C CA . LYS B 1 160 ? 8.484 30.953 -8.125 1 39.06 160 LYS B CA 1
ATOM 4296 C C . LYS B 1 160 ? 8.555 29.438 -7.926 1 39.06 160 LYS B C 1
ATOM 4298 O O . LYS B 1 160 ? 7.953 28.891 -6.996 1 39.06 160 LYS B O 1
ATOM 4303 N N . LYS B 1 161 ? 8.172 28.969 -8.906 1 40.59 161 LYS B N 1
ATOM 4304 C CA . LYS B 1 161 ? 8.969 27.75 -8.922 1 40.59 161 LYS B CA 1
ATOM 4305 C C . LYS B 1 161 ? 10.094 27.812 -7.898 1 40.59 161 LYS B C 1
ATOM 4307 O O . LYS B 1 161 ? 11.195 28.281 -8.203 1 40.59 161 LYS B O 1
ATOM 4312 N N . ALA B 1 162 ? 9.734 28.859 -6.961 1 39.56 162 ALA B N 1
ATOM 4313 C CA . ALA B 1 162 ? 10.797 28.656 -5.984 1 39.56 162 ALA B CA 1
ATOM 4314 C C . ALA B 1 162 ? 11.609 27.406 -6.309 1 39.56 162 ALA B C 1
ATOM 4316 O O . ALA B 1 162 ? 11.047 26.391 -6.734 1 39.56 162 ALA B O 1
ATOM 4317 N N . ALA B 1 163 ? 12.719 27.688 -6.461 1 35.53 163 ALA B N 1
ATOM 4318 C CA . ALA B 1 163 ? 13.766 26.688 -6.598 1 35.53 163 ALA B CA 1
ATOM 4319 C C . ALA B 1 163 ? 13.258 25.312 -6.168 1 35.53 163 ALA B C 1
ATOM 4321 O O . ALA B 1 163 ? 13 25.078 -4.98 1 35.53 163 ALA B O 1
ATOM 4322 N N . LYS B 1 164 ? 12.055 24.844 -6.719 1 40.97 164 LYS B N 1
ATOM 4323 C CA . LYS B 1 164 ? 12.477 23.438 -6.629 1 40.97 164 LYS B CA 1
ATOM 4324 C C . LYS B 1 164 ? 13.969 23.328 -6.312 1 40.97 164 LYS B C 1
ATOM 4326 O O . LYS B 1 164 ? 14.797 23.266 -7.219 1 40.97 164 LYS B O 1
ATOM 4331 N N . THR B 1 165 ? 14.336 24.531 -5.828 1 40.19 165 THR B N 1
ATOM 4332 C CA . THR B 1 165 ? 15.68 24.234 -5.348 1 40.19 165 THR B CA 1
ATOM 4333 C C . THR B 1 165 ? 15.891 22.719 -5.234 1 40.19 165 THR B C 1
ATOM 4335 O O . THR B 1 165 ? 15.281 22.062 -4.391 1 40.19 165 THR B O 1
ATOM 4338 N N . GLU B 1 166 ? 15.602 22.297 -6.367 1 45.84 166 GLU B N 1
ATOM 4339 C CA . GLU B 1 166 ? 16.25 20.984 -6.426 1 45.84 166 GLU B CA 1
ATOM 4340 C C . GLU B 1 166 ? 17.25 20.812 -5.293 1 45.84 166 GLU B C 1
ATOM 4342 O O . GLU B 1 166 ? 18.406 21.234 -5.418 1 45.84 166 GLU B O 1
ATOM 4347 N N . TYR B 1 167 ? 16.969 21.469 -4.234 1 48.44 167 TYR B N 1
ATOM 4348 C CA . TYR B 1 167 ? 17.859 21.078 -3.152 1 48.44 167 TYR B CA 1
ATOM 4349 C C . TYR B 1 167 ? 18.5 19.734 -3.43 1 48.44 167 TYR B C 1
ATOM 4351 O O . TYR B 1 167 ? 17.797 18.734 -3.668 1 48.44 167 TYR B O 1
ATOM 4359 N N . ALA B 1 168 ? 19.359 19.859 -4.23 1 72.19 168 ALA B N 1
ATOM 4360 C CA . ALA B 1 168 ? 20.125 18.656 -4.52 1 72.19 168 ALA B CA 1
ATOM 4361 C C . ALA B 1 168 ? 20.328 17.812 -3.258 1 72.19 168 ALA B C 1
ATOM 4363 O O . ALA B 1 168 ? 21.422 17.797 -2.682 1 72.19 168 ALA B O 1
ATOM 4364 N N . MET B 1 169 ? 19.141 17.828 -2.422 1 90.75 169 MET B N 1
ATOM 4365 C CA . MET B 1 169 ? 19.297 16.938 -1.269 1 90.75 169 MET B CA 1
ATOM 4366 C C . MET B 1 169 ? 19.672 15.523 -1.709 1 90.75 169 MET B C 1
ATOM 4368 O O . MET B 1 169 ? 19.156 15.031 -2.715 1 90.75 169 MET B O 1
ATOM 4372 N N . THR B 1 170 ? 20.641 15.094 -1.09 1 95.69 170 THR B N 1
ATOM 4373 C CA . THR B 1 170 ? 20.953 13.672 -1.198 1 95.69 170 THR B CA 1
ATOM 4374 C C . THR B 1 170 ? 20.922 13.008 0.174 1 95.69 170 THR B C 1
ATOM 4376 O O . THR B 1 170 ? 20.938 13.688 1.201 1 95.69 170 THR B O 1
ATOM 4379 N N . PHE B 1 171 ? 20.797 11.758 0.173 1 97.81 171 PHE B N 1
ATOM 4380 C CA . PHE B 1 171 ? 20.828 11.016 1.429 1 97.81 171 PHE B CA 1
ATOM 4381 C C . PHE B 1 171 ? 22.094 11.352 2.217 1 97.81 171 PHE B C 1
ATOM 4383 O O . PHE B 1 171 ? 22.031 11.641 3.414 1 97.81 171 PHE B O 1
ATOM 4390 N N . ASP B 1 172 ? 23.203 11.383 1.479 1 97.12 172 ASP B N 1
ATOM 4391 C CA . ASP B 1 172 ? 24.484 11.602 2.129 1 97.12 172 ASP B CA 1
ATOM 4392 C C . ASP B 1 172 ? 24.578 13.008 2.723 1 97.12 172 ASP B C 1
ATOM 4394 O O . ASP B 1 172 ? 25.094 13.188 3.824 1 97.12 172 ASP B O 1
ATOM 4398 N N . SER B 1 173 ? 24.109 13.984 1.963 1 96.94 173 SER B N 1
ATOM 4399 C CA . SER B 1 173 ? 24.172 15.359 2.455 1 96.94 173 SER B CA 1
ATOM 4400 C C . SER B 1 173 ? 23.297 15.539 3.691 1 96.94 173 SER B C 1
ATOM 4402 O O . SER B 1 173 ? 23.688 16.25 4.629 1 96.94 173 SER B O 1
ATOM 4404 N N . ILE B 1 174 ? 22.156 14.922 3.75 1 98.12 174 ILE B N 1
ATOM 4405 C CA . ILE B 1 174 ? 21.234 15 4.891 1 98.12 174 ILE B CA 1
ATOM 4406 C C . ILE B 1 174 ? 21.859 14.281 6.09 1 98.12 174 ILE B C 1
ATOM 4408 O O . ILE B 1 174 ? 21.828 14.797 7.211 1 98.12 174 ILE B O 1
ATOM 4412 N N . TYR B 1 175 ? 22.391 13.062 5.797 1 98.25 175 TYR B N 1
ATOM 4413 C CA . TYR B 1 175 ? 23.031 12.258 6.832 1 98.25 175 TYR B CA 1
ATOM 4414 C C . TYR B 1 175 ? 24.172 13.031 7.5 1 98.25 175 TYR B C 1
ATOM 4416 O O . TYR B 1 175 ? 24.25 13.094 8.727 1 98.25 175 TYR B O 1
ATOM 4424 N N . GLU B 1 176 ? 24.984 13.656 6.719 1 97.44 176 GLU B N 1
ATOM 4425 C CA . GLU B 1 176 ? 26.141 14.391 7.23 1 97.44 176 GLU B CA 1
ATOM 4426 C C . GLU B 1 176 ? 25.703 15.625 8.016 1 97.44 176 GLU B C 1
ATOM 4428 O O . GLU B 1 176 ? 26.297 15.945 9.055 1 97.44 176 GLU B O 1
ATOM 4433 N N . PHE B 1 177 ? 24.766 16.281 7.516 1 97.62 177 PHE B N 1
ATOM 4434 C CA . PHE B 1 177 ? 24.281 17.469 8.211 1 97.62 177 PHE B CA 1
ATOM 4435 C C . PHE B 1 177 ? 23.719 17.094 9.578 1 97.62 177 PHE B C 1
ATOM 4437 O O . PHE B 1 177 ? 23.984 17.781 10.57 1 97.62 177 PHE B O 1
ATOM 4444 N N . ALA B 1 178 ? 22.875 16.062 9.617 1 98.19 178 ALA B N 1
ATOM 4445 C CA . ALA B 1 178 ? 22.266 15.648 10.875 1 98.19 178 ALA B CA 1
ATOM 4446 C C . ALA B 1 178 ? 23.312 15.219 11.891 1 98.19 178 ALA B C 1
ATOM 4448 O O . ALA B 1 178 ? 23.156 15.422 13.094 1 98.19 178 ALA B O 1
ATOM 4449 N N . LEU B 1 179 ? 24.422 14.672 11.406 1 97.06 179 LEU B N 1
ATOM 4450 C CA . LEU B 1 179 ? 25.469 14.156 12.281 1 97.06 179 LEU B CA 1
ATOM 4451 C C . LEU B 1 179 ? 26.312 15.297 12.836 1 97.06 179 LEU B C 1
ATOM 4453 O O . LEU B 1 179 ? 26.688 15.281 14.016 1 97.06 179 LEU B O 1
ATOM 4457 N N . THR B 1 180 ? 26.625 16.312 11.93 1 96.25 180 THR B N 1
ATOM 4458 C CA . THR B 1 180 ? 27.703 17.219 12.344 1 96.25 180 THR B CA 1
ATOM 4459 C C . THR B 1 180 ? 27.266 18.672 12.203 1 96.25 180 THR B C 1
ATOM 4461 O O . THR B 1 180 ? 27.938 19.562 12.727 1 96.25 180 THR B O 1
ATOM 4464 N N . GLY B 1 181 ? 26.203 18.906 11.516 1 96.31 181 GLY B N 1
ATOM 4465 C CA . GLY B 1 181 ? 25.797 20.266 11.242 1 96.31 181 GLY B CA 1
ATOM 4466 C C . GLY B 1 181 ? 25.359 21.016 12.484 1 96.31 181 GLY B C 1
ATOM 4467 O O . GLY B 1 181 ? 25.094 20.406 13.523 1 96.31 181 GLY B O 1
ATOM 4468 N N . ASP B 1 182 ? 25.406 22.328 12.375 1 97.75 182 ASP B N 1
ATOM 4469 C CA . ASP B 1 182 ? 24.859 23.172 13.438 1 97.75 182 ASP B CA 1
ATOM 4470 C C . ASP B 1 182 ? 23.328 23.203 13.367 1 97.75 182 ASP B C 1
ATOM 4472 O O . ASP B 1 182 ? 22.766 23.797 12.461 1 97.75 182 ASP B O 1
ATOM 4476 N N . ILE B 1 183 ? 22.656 22.578 14.344 1 97.69 183 ILE B N 1
ATOM 4477 C CA . ILE B 1 183 ? 21.203 22.469 14.297 1 97.69 183 ILE B CA 1
ATOM 4478 C C . ILE B 1 183 ? 20.578 23.469 15.273 1 97.69 183 ILE B C 1
ATOM 4480 O O . ILE B 1 183 ? 19.391 23.359 15.586 1 97.69 183 ILE B O 1
ATOM 4484 N N . SER B 1 184 ? 21.297 24.422 15.828 1 97.38 184 SER B N 1
ATOM 4485 C CA . SER B 1 184 ? 20.828 25.359 16.844 1 97.38 184 SER B CA 1
ATOM 4486 C C . SER B 1 184 ? 19.625 26.156 16.328 1 97.38 184 SER B C 1
ATOM 4488 O O . SER B 1 184 ? 18.703 26.438 17.094 1 97.38 184 SER B O 1
ATOM 4490 N N . GLY B 1 185 ? 19.641 26.484 15.055 1 96.75 185 GLY B N 1
ATOM 4491 C CA . GLY B 1 185 ? 18.594 27.312 14.469 1 96.75 185 GLY B CA 1
ATOM 4492 C C . GLY B 1 185 ? 17.25 26.625 14.422 1 96.75 185 GLY B C 1
ATOM 4493 O O . GLY B 1 185 ? 16.203 27.297 14.344 1 96.75 185 GLY B O 1
ATOM 4494 N N . ILE B 1 186 ? 17.266 25.25 14.492 1 97.44 186 ILE B N 1
ATOM 4495 C CA . ILE B 1 186 ? 16 24.531 14.312 1 97.44 186 ILE B CA 1
ATOM 4496 C C . ILE B 1 186 ? 15.547 23.938 15.648 1 97.44 186 ILE B C 1
ATOM 4498 O O . ILE B 1 186 ? 14.469 23.359 15.734 1 97.44 186 ILE B O 1
ATOM 4502 N N . LEU B 1 187 ? 16.266 24.125 16.734 1 97.69 187 LEU B N 1
ATOM 4503 C CA . LEU B 1 187 ? 16 23.484 18.016 1 97.69 187 LEU B CA 1
ATOM 4504 C C . LEU B 1 187 ? 14.641 23.906 18.562 1 97.69 187 LEU B C 1
ATOM 4506 O O . LEU B 1 187 ? 13.922 23.094 19.141 1 97.69 187 LEU B O 1
ATOM 4510 N N . PRO B 1 188 ? 14.266 25.219 18.391 1 97 188 PRO B N 1
ATOM 4511 C CA . PRO B 1 188 ? 12.945 25.578 18.906 1 97 188 PRO B CA 1
ATOM 4512 C C . PRO B 1 188 ? 11.82 24.781 18.266 1 97 188 PRO B C 1
ATOM 4514 O O . PRO B 1 188 ? 10.906 24.328 18.969 1 97 188 PRO B O 1
ATOM 4517 N N . GLN B 1 189 ? 11.891 24.578 16.984 1 97.25 189 GLN B N 1
ATOM 4518 C CA . GLN B 1 189 ? 10.844 23.828 16.297 1 97.25 189 GLN B CA 1
ATOM 4519 C C . GLN B 1 189 ? 10.914 22.344 16.625 1 97.25 189 GLN B C 1
ATOM 4521 O O . GLN B 1 189 ? 9.875 21.672 16.703 1 97.25 189 GLN B O 1
ATOM 4526 N N . ILE B 1 190 ? 12.117 21.828 16.781 1 98.5 190 ILE B N 1
ATOM 4527 C CA . ILE B 1 190 ? 12.289 20.422 17.156 1 98.5 190 ILE B CA 1
ATOM 4528 C C . ILE B 1 190 ? 11.703 20.172 18.531 1 98.5 190 ILE B C 1
ATOM 4530 O O . ILE B 1 190 ? 11.023 19.156 18.75 1 98.5 190 ILE B O 1
ATOM 4534 N N . LYS B 1 191 ? 11.992 21.078 19.469 1 98.19 191 LYS B N 1
ATOM 4535 C CA . LYS B 1 191 ? 11.445 20.969 20.828 1 98.19 191 LYS B CA 1
ATOM 4536 C C . LYS B 1 191 ? 9.922 21.031 20.797 1 98.19 191 LYS B C 1
ATOM 4538 O O . LYS B 1 191 ? 9.25 20.266 21.516 1 98.19 191 LYS B O 1
ATOM 4543 N N . GLN B 1 192 ? 9.445 21.922 19.984 1 97.69 192 GLN B N 1
ATOM 4544 C CA . GLN B 1 192 ? 8 22.031 19.828 1 97.69 192 GLN B CA 1
ATOM 4545 C C . GLN B 1 192 ? 7.402 20.766 19.25 1 97.69 192 GLN B C 1
ATOM 4547 O O . GLN B 1 192 ? 6.32 20.328 19.656 1 97.69 192 GLN B O 1
ATOM 4552 N N . GLN B 1 193 ? 8.055 20.172 18.266 1 98.56 193 GLN B N 1
ATOM 4553 C CA . GLN B 1 193 ? 7.613 18.922 17.672 1 98.56 193 GLN B CA 1
ATOM 4554 C C . GLN B 1 193 ? 7.508 17.828 18.719 1 98.56 193 GLN B C 1
ATOM 4556 O O . GLN B 1 193 ? 6.523 17.078 18.75 1 98.56 193 GLN B O 1
ATOM 4561 N N . VAL B 1 194 ? 8.562 17.703 19.531 1 98.75 194 VAL B N 1
ATOM 4562 C CA . VAL B 1 194 ? 8.562 16.688 20.578 1 98.75 194 VAL B CA 1
ATOM 4563 C C . VAL B 1 194 ? 7.383 16.922 21.531 1 98.75 194 VAL B C 1
ATOM 4565 O O . VAL B 1 194 ? 6.648 15.984 21.859 1 98.75 194 VAL B O 1
ATOM 4568 N N . GLU B 1 195 ? 7.207 18.141 21.906 1 98.31 195 GLU B N 1
ATOM 4569 C CA . GLU B 1 195 ? 6.176 18.484 22.891 1 98.31 195 GLU B CA 1
ATOM 4570 C C . GLU B 1 195 ? 4.781 18.266 22.312 1 98.31 195 GLU B C 1
ATOM 4572 O O . GLU B 1 195 ? 3.969 17.547 22.891 1 98.31 195 GLU B O 1
ATOM 4577 N N . TYR B 1 196 ? 4.484 18.875 21.156 1 97.88 196 TYR B N 1
ATOM 4578 C CA . TYR B 1 196 ? 3.146 18.844 20.578 1 97.88 196 TYR B CA 1
ATOM 4579 C C . TYR B 1 196 ? 2.779 17.422 20.141 1 97.88 196 TYR B C 1
ATOM 4581 O O . TYR B 1 196 ? 1.689 16.938 20.453 1 97.88 196 TYR B O 1
ATOM 4589 N N . ASN B 1 197 ? 3.676 16.75 19.438 1 98.69 197 ASN B N 1
ATOM 4590 C CA . ASN B 1 197 ? 3.365 15.438 18.875 1 98.69 197 ASN B CA 1
ATOM 4591 C C . ASN B 1 197 ? 3.248 14.375 19.969 1 98.69 197 ASN B C 1
ATOM 4593 O O . ASN B 1 197 ? 2.471 13.43 19.828 1 98.69 197 ASN B O 1
ATOM 4597 N N . THR B 1 198 ? 4.043 14.555 21.047 1 98.69 198 THR B N 1
ATOM 4598 C CA . THR B 1 198 ? 3.895 13.664 22.188 1 98.69 198 THR B CA 1
A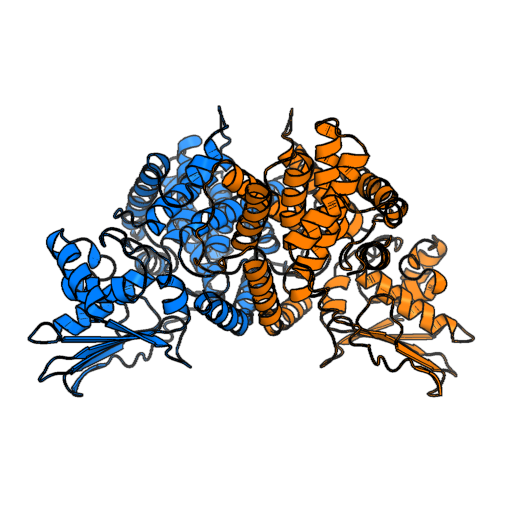TOM 4599 C C . THR B 1 198 ? 2.553 13.883 22.891 1 98.69 198 THR B C 1
ATOM 4601 O O . THR B 1 198 ? 1.892 12.93 23.297 1 98.69 198 THR B O 1
ATOM 4604 N N . ALA B 1 199 ? 2.158 15.148 23 1 98.25 199 ALA B N 1
ATOM 4605 C CA . ALA B 1 199 ? 0.931 15.484 23.719 1 98.25 199 ALA B CA 1
ATOM 4606 C C . ALA B 1 199 ? -0.289 14.883 23.031 1 98.25 199 ALA B C 1
ATOM 4608 O O . ALA B 1 199 ? -1.154 14.297 23.688 1 98.25 199 ALA B O 1
ATOM 4609 N N . ILE B 1 200 ? -0.416 15.031 21.766 1 97.25 200 ILE B N 1
ATOM 4610 C CA . ILE B 1 200 ? -1.605 14.539 21.078 1 97.25 200 ILE B CA 1
ATOM 4611 C C . ILE B 1 200 ? -1.574 13.016 21.031 1 97.25 200 ILE B C 1
ATOM 4613 O O . ILE B 1 200 ? -2.619 12.367 21.094 1 97.25 200 ILE B O 1
ATOM 4617 N N . SER B 1 201 ? -0.375 12.414 20.859 1 98.38 201 SER B N 1
ATOM 4618 C CA . SER B 1 201 ? -0.231 10.961 20.938 1 98.38 201 SER B CA 1
ATOM 4619 C C . SER B 1 201 ? -0.753 10.422 22.266 1 98.38 201 SER B C 1
ATOM 4621 O O . SER B 1 201 ? -1.496 9.445 22.297 1 98.38 201 SER B O 1
ATOM 4623 N N . LYS B 1 202 ? -0.337 11.094 23.375 1 98.38 202 LYS B N 1
ATOM 4624 C CA . LYS B 1 202 ? -0.809 10.695 24.703 1 98.38 202 LYS B CA 1
ATOM 4625 C C . LYS B 1 202 ? -2.324 10.844 24.812 1 98.38 202 LYS B C 1
ATOM 4627 O O . LYS B 1 202 ? -2.996 9.992 25.391 1 98.38 202 LYS B O 1
ATOM 4632 N N . GLU B 1 203 ? -2.816 11.945 24.281 1 97.38 203 GLU B N 1
ATOM 4633 C CA . GLU B 1 203 ? -4.258 12.172 24.266 1 97.38 203 GLU B CA 1
ATOM 4634 C C . GLU B 1 203 ? -4.984 11.039 23.531 1 97.38 203 GLU B C 1
ATOM 4636 O O . GLU B 1 203 ? -6.004 10.547 24.016 1 97.38 203 GLU B O 1
ATOM 4641 N N . GLY B 1 204 ? -4.473 10.633 22.406 1 97.19 204 GLY B N 1
ATOM 4642 C CA . GLY B 1 204 ? -5.074 9.586 21.609 1 97.19 204 GLY B CA 1
ATOM 4643 C C . GLY B 1 204 ? -5.047 8.227 22.281 1 97.19 204 GLY B C 1
ATOM 4644 O O . GLY B 1 204 ? -5.934 7.398 22.062 1 97.19 204 GLY B O 1
ATOM 4645 N N . LEU B 1 205 ? -4.023 7.984 23.109 1 97.25 205 LEU B N 1
ATOM 4646 C CA . LEU B 1 205 ? -3.902 6.715 23.812 1 97.25 205 LEU B CA 1
ATOM 4647 C C . LEU B 1 205 ? -4.836 6.664 25.016 1 97.25 205 LEU B C 1
ATOM 4649 O O . LEU B 1 205 ? -5.25 5.586 25.438 1 97.25 205 LEU B O 1
ATOM 4653 N N . SER B 1 206 ? -5.16 7.793 25.531 1 96.38 206 SER B N 1
ATOM 4654 C CA . SER B 1 206 ? -5.875 7.859 26.797 1 96.38 206 SER B CA 1
ATOM 4655 C C . SER B 1 206 ? -7.375 8.031 26.594 1 96.38 206 SER B C 1
ATOM 4657 O O . SER B 1 206 ? -8.164 7.836 27.516 1 96.38 206 SER B O 1
ATOM 4659 N N . ASN B 1 207 ? -7.777 8.398 25.359 1 95.06 207 ASN B N 1
ATOM 4660 C CA . ASN B 1 207 ? -9.188 8.656 25.078 1 95.06 207 ASN B CA 1
ATOM 4661 C C . ASN B 1 207 ? -9.648 7.926 23.828 1 95.06 207 ASN B C 1
ATOM 4663 O O . ASN B 1 207 ? -8.828 7.426 23.062 1 95.06 207 ASN B O 1
ATOM 4667 N N . ASP B 1 208 ? -10.977 7.82 23.688 1 92.44 208 ASP B N 1
ATOM 4668 C CA . ASP B 1 208 ? -11.57 7.105 22.562 1 92.44 208 ASP B CA 1
ATOM 4669 C C . ASP B 1 208 ? -11.734 8.023 21.359 1 92.44 208 ASP B C 1
ATOM 4671 O O . ASP B 1 208 ? -12.484 9.008 21.406 1 92.44 208 ASP B O 1
ATOM 4675 N N . TYR B 1 209 ? -10.953 7.734 20.359 1 90.62 209 TYR B N 1
ATOM 4676 C CA . TYR B 1 209 ? -11 8.508 19.125 1 90.62 209 TYR B CA 1
ATOM 4677 C C . TYR B 1 209 ? -11.109 7.598 17.906 1 90.62 209 TYR B C 1
ATOM 4679 O O . TYR B 1 209 ? -10.344 6.641 17.781 1 90.62 209 TYR B O 1
ATOM 4687 N N . GLY B 1 210 ? -12.102 7.863 17.016 1 89.69 210 GLY B N 1
ATOM 4688 C CA . GLY B 1 210 ? -12.156 7.184 15.734 1 89.69 210 GLY B CA 1
ATOM 4689 C C . GLY B 1 210 ? -12.125 5.672 15.852 1 89.69 210 GLY B C 1
ATOM 4690 O O . GLY B 1 210 ? -12.898 5.09 16.609 1 89.69 210 GLY B O 1
ATOM 4691 N N . SER B 1 211 ? -11.195 5.02 15.125 1 92.19 211 SER B N 1
ATOM 4692 C CA . SER B 1 211 ? -11.094 3.562 15.125 1 92.19 211 SER B CA 1
ATOM 4693 C C . SER B 1 211 ? -10.18 3.07 16.234 1 92.19 211 SER B C 1
ATOM 4695 O O . SER B 1 211 ? -10 1.863 16.422 1 92.19 211 SER B O 1
ATOM 4697 N N . ASN B 1 212 ? -9.547 3.945 16.953 1 95.12 212 ASN B N 1
ATOM 4698 C CA . ASN B 1 212 ? -8.758 3.635 18.141 1 95.12 212 ASN B CA 1
ATOM 4699 C C . ASN B 1 212 ? -7.648 2.637 17.828 1 95.12 212 ASN B C 1
ATOM 4701 O O . ASN B 1 212 ? -7.461 1.663 18.562 1 95.12 212 ASN B O 1
ATOM 4705 N N . ILE B 1 213 ? -6.977 2.875 16.75 1 97.19 213 ILE B N 1
ATOM 4706 C CA . ILE B 1 213 ? -5.953 1.937 16.297 1 97.19 213 ILE B CA 1
ATOM 4707 C C . ILE B 1 213 ? -4.832 1.863 17.344 1 97.19 213 ILE B C 1
ATOM 4709 O O . ILE B 1 213 ? -4.328 0.779 17.641 1 97.19 213 ILE B O 1
ATOM 4713 N N . GLY B 1 214 ? -4.406 3.029 17.859 1 97.12 214 GLY B N 1
ATOM 4714 C CA . GLY B 1 214 ? -3.348 3.037 18.859 1 97.12 214 GLY B CA 1
ATOM 4715 C C . GLY B 1 214 ? -3.641 2.139 20.047 1 97.12 214 GLY B C 1
ATOM 4716 O O . GLY B 1 214 ? -2.814 1.304 20.406 1 97.12 214 GLY B O 1
ATOM 4717 N N . GLN B 1 215 ? -4.809 2.301 20.609 1 96.25 215 GLN B N 1
ATOM 4718 C CA . GLN B 1 215 ? -5.207 1.497 21.75 1 96.25 215 GLN B CA 1
ATOM 4719 C C . GLN B 1 215 ? -5.355 0.027 21.375 1 96.25 215 GLN B C 1
ATOM 4721 O O . GLN B 1 215 ? -5.031 -0.86 22.172 1 96.25 215 GLN B O 1
ATOM 4726 N N . LEU B 1 216 ? -5.887 -0.173 20.234 1 95.81 216 LEU B N 1
ATOM 4727 C CA . LEU B 1 216 ? -6.105 -1.522 19.719 1 95.81 216 LEU B CA 1
ATOM 4728 C C . LEU B 1 216 ? -4.797 -2.305 19.672 1 95.81 216 LEU B C 1
ATOM 4730 O O . LEU B 1 216 ? -4.77 -3.496 19.984 1 95.81 216 LEU B O 1
ATOM 4734 N N . LEU B 1 217 ? -3.723 -1.694 19.266 1 96.19 217 LEU B N 1
ATOM 4735 C CA . LEU B 1 217 ? -2.426 -2.342 19.094 1 96.19 217 LEU B CA 1
ATOM 4736 C C . LEU B 1 217 ? -1.828 -2.727 20.438 1 96.19 217 LEU B C 1
ATOM 4738 O O . LEU B 1 217 ? -0.962 -3.602 20.516 1 96.19 217 LEU B O 1
ATOM 4742 N N . LEU B 1 218 ? -2.324 -2.094 21.547 1 95.5 218 LEU B N 1
ATOM 4743 C CA . LEU B 1 218 ? -1.762 -2.334 22.859 1 95.5 218 LEU B CA 1
ATOM 4744 C C . LEU B 1 218 ? -2.645 -3.283 23.672 1 95.5 218 LEU B C 1
ATOM 4746 O O . LEU B 1 218 ? -2.238 -3.771 24.719 1 95.5 218 LEU B O 1
ATOM 4750 N N . LEU B 1 219 ? -3.865 -3.486 23.391 1 88.06 219 LEU B N 1
ATOM 4751 C CA . LEU B 1 219 ? -4.887 -4.176 24.172 1 88.06 219 LEU B CA 1
ATOM 4752 C C . LEU B 1 219 ? -4.352 -5.496 24.719 1 88.06 219 LEU B C 1
ATOM 4754 O O . LEU B 1 219 ? -4.562 -5.82 25.891 1 88.06 219 LEU B O 1
ATOM 4758 N N . ASP B 1 220 ? -3.727 -6.477 23.969 1 76.69 220 ASP B N 1
ATOM 4759 C CA . ASP B 1 220 ? -3.352 -7.801 24.469 1 76.69 220 ASP B CA 1
ATOM 4760 C C . ASP B 1 220 ? -1.84 -7.906 24.656 1 76.69 220 ASP B C 1
ATOM 4762 O O . ASP B 1 220 ? -1.288 -9.008 24.672 1 76.69 220 ASP B O 1
ATOM 4766 N N . GLU B 1 221 ? -1.393 -6.699 24.969 1 83.12 221 GLU B N 1
ATOM 4767 C CA . GLU B 1 221 ? 0.059 -6.734 25.109 1 83.12 221 GLU B CA 1
ATOM 4768 C C . GLU B 1 221 ? 0.479 -6.363 26.531 1 83.12 221 GLU B C 1
ATOM 4770 O O . GLU B 1 221 ? 0.46 -5.188 26.906 1 83.12 221 GLU B O 1
ATOM 4775 N N . GLU B 1 222 ? 0.81 -7.316 27.359 1 83.12 222 GLU B N 1
ATOM 4776 C CA . GLU B 1 222 ? 1.276 -7.039 28.719 1 83.12 222 GLU B CA 1
ATOM 4777 C C . GLU B 1 222 ? 2.615 -6.309 28.703 1 83.12 222 GLU B C 1
ATOM 4779 O O . GLU B 1 222 ? 2.818 -5.355 29.453 1 83.12 222 GLU B O 1
ATOM 4784 N N . ASN B 1 223 ? 3.465 -6.68 27.891 1 90.44 223 ASN B N 1
ATOM 4785 C CA . ASN B 1 223 ? 4.773 -6.062 27.688 1 90.44 223 ASN B CA 1
ATOM 4786 C C . ASN B 1 223 ? 5.031 -5.789 26.203 1 90.44 223 ASN B C 1
ATOM 4788 O O . ASN B 1 223 ? 5.844 -6.469 25.578 1 90.44 223 ASN B O 1
ATOM 4792 N N . PRO B 1 224 ? 4.43 -4.684 25.75 1 93.56 224 PRO B N 1
ATOM 4793 C CA . PRO B 1 224 ? 4.562 -4.406 24.312 1 93.56 224 PRO B CA 1
ATOM 4794 C C . PRO B 1 224 ? 6.004 -4.141 23.906 1 93.56 224 PRO B C 1
ATOM 4796 O O . PRO B 1 224 ? 6.762 -3.512 24.641 1 93.56 224 PRO B O 1
ATOM 4799 N N . SER B 1 225 ? 6.383 -4.629 22.75 1 93.44 225 SER B N 1
ATOM 4800 C CA . SER B 1 225 ? 7.703 -4.367 22.172 1 93.44 225 SER B CA 1
ATOM 4801 C C . SER B 1 225 ? 7.871 -2.895 21.812 1 93.44 225 SER B C 1
ATOM 4803 O O . SER B 1 225 ? 6.891 -2.152 21.75 1 93.44 225 SER B O 1
ATOM 4805 N N . LEU B 1 226 ? 9.094 -2.451 21.641 1 96.62 226 LEU B N 1
ATOM 4806 C CA . LEU B 1 226 ? 9.375 -1.094 21.188 1 96.62 226 LEU B CA 1
ATOM 4807 C C . LEU B 1 226 ? 8.625 -0.779 19.906 1 96.62 226 LEU B C 1
ATOM 4809 O O . LEU B 1 226 ? 8.062 0.307 19.75 1 96.62 226 LEU B O 1
ATOM 4813 N N . GLU B 1 227 ? 8.656 -1.749 18.953 1 96.62 227 GLU B N 1
ATOM 4814 C CA . GLU B 1 227 ? 7.965 -1.584 17.688 1 96.62 227 GLU B CA 1
ATOM 4815 C C . GLU B 1 227 ? 6.473 -1.34 17.891 1 96.62 227 GLU B C 1
ATOM 4817 O O . GLU B 1 227 ? 5.895 -0.439 17.281 1 96.62 227 GLU B O 1
ATOM 4822 N N . THR B 1 228 ? 5.867 -2.131 18.766 1 96.75 228 THR B N 1
ATOM 4823 C CA . THR B 1 228 ? 4.441 -1.999 19.047 1 96.75 228 THR B CA 1
ATOM 4824 C C . THR B 1 228 ? 4.137 -0.645 19.672 1 96.75 228 THR B C 1
ATOM 4826 O O . THR B 1 228 ? 3.145 -0.002 19.328 1 96.75 228 THR B O 1
ATOM 4829 N N . LYS B 1 229 ? 4.984 -0.213 20.594 1 98.19 229 LYS B N 1
ATOM 4830 C CA . LYS B 1 229 ? 4.801 1.089 21.234 1 98.19 229 LYS B CA 1
ATOM 4831 C C . LYS B 1 229 ? 4.891 2.217 20.203 1 98.19 229 LYS B C 1
ATOM 4833 O O . LYS B 1 229 ? 4.098 3.156 20.234 1 98.19 229 LYS B O 1
ATOM 4838 N N . CYS B 1 230 ? 5.898 2.129 19.328 1 98.69 230 CYS B N 1
ATOM 4839 C CA . CYS B 1 230 ? 6.074 3.133 18.281 1 98.69 230 CYS B CA 1
ATOM 4840 C C . CYS B 1 230 ? 4.832 3.225 17.406 1 98.69 230 CYS B C 1
ATOM 4842 O O . CYS B 1 230 ? 4.32 4.316 17.156 1 98.69 230 CYS B O 1
ATOM 4844 N N . LYS B 1 231 ? 4.336 2.072 16.953 1 98.5 231 LYS B N 1
ATOM 4845 C CA . LYS B 1 231 ? 3.154 2.018 16.094 1 98.5 231 LYS B CA 1
ATOM 4846 C C . LYS B 1 231 ? 1.927 2.566 16.828 1 98.5 231 LYS B C 1
ATOM 4848 O O . LYS B 1 231 ? 1.196 3.395 16.266 1 98.5 231 LYS B O 1
ATOM 4853 N N . ALA B 1 232 ? 1.755 2.123 18.031 1 98.44 232 ALA B N 1
ATOM 4854 C CA . ALA B 1 232 ? 0.572 2.488 18.812 1 98.44 232 ALA B CA 1
ATOM 4855 C C . ALA B 1 232 ? 0.539 3.99 19.094 1 98.44 232 ALA B C 1
ATOM 4857 O O . ALA B 1 232 ? -0.496 4.637 18.906 1 98.44 232 ALA B O 1
ATOM 4858 N N . ARG B 1 233 ? 1.643 4.527 19.484 1 98.69 233 ARG B N 1
ATOM 4859 C CA . ARG B 1 233 ? 1.698 5.938 19.844 1 98.69 233 ARG B CA 1
ATOM 4860 C C . ARG B 1 233 ? 1.496 6.824 18.625 1 98.69 233 ARG B C 1
ATOM 4862 O O . ARG B 1 233 ? 0.787 7.832 18.688 1 98.69 233 ARG B O 1
ATOM 4869 N N . ALA B 1 234 ? 2.152 6.461 17.547 1 98.75 234 ALA B N 1
ATOM 4870 C CA . ALA B 1 234 ? 1.974 7.242 16.312 1 98.75 234 ALA B CA 1
ATOM 4871 C C . ALA B 1 234 ? 0.532 7.164 15.828 1 98.75 234 ALA B C 1
ATOM 4873 O O . ALA B 1 234 ? -0.068 8.188 15.477 1 98.75 234 ALA B O 1
ATOM 4874 N N . ALA B 1 235 ? -0.051 5.977 15.812 1 98.56 235 ALA B N 1
ATOM 4875 C CA . ALA B 1 235 ? -1.426 5.773 15.359 1 98.56 235 ALA B CA 1
ATOM 4876 C C . ALA B 1 235 ? -2.414 6.508 16.266 1 98.56 235 ALA B C 1
ATOM 4878 O O . ALA B 1 235 ? -3.4 7.07 15.781 1 98.56 235 ALA B O 1
ATOM 4879 N N . ALA B 1 236 ? -2.141 6.488 17.547 1 98.38 236 ALA B N 1
ATOM 4880 C CA . ALA B 1 236 ? -3.021 7.145 18.5 1 98.38 236 ALA B CA 1
ATOM 4881 C C . ALA B 1 236 ? -3.078 8.648 18.266 1 98.38 236 ALA B C 1
ATOM 4883 O O . ALA B 1 236 ? -4.137 9.266 18.391 1 98.38 236 ALA B O 1
ATOM 4884 N N . GLY B 1 237 ? -1.932 9.234 18 1 97.94 237 GLY B N 1
ATOM 4885 C CA . GLY B 1 237 ? -1.934 10.641 17.641 1 97.94 237 GLY B CA 1
ATOM 4886 C C . GLY B 1 237 ? -2.834 10.953 16.453 1 97.94 237 GLY B C 1
ATOM 4887 O O . GLY B 1 237 ? -3.572 11.938 16.469 1 97.94 237 GLY B O 1
ATOM 4888 N N . SER B 1 238 ? -2.732 10.125 15.445 1 97.25 238 SER B N 1
ATOM 4889 C CA . SER B 1 238 ? -3.566 10.305 14.258 1 97.25 238 SER B CA 1
ATOM 4890 C C . SER B 1 238 ? -5.039 10.062 14.578 1 97.25 238 SER B C 1
ATOM 4892 O O . SER B 1 238 ? -5.914 10.742 14.039 1 97.25 238 SER B O 1
ATOM 4894 N N . ASP B 1 239 ? -5.324 9.008 15.406 1 96.31 239 ASP B N 1
ATOM 4895 C CA . ASP B 1 239 ? -6.691 8.773 15.852 1 96.31 239 ASP B CA 1
ATOM 4896 C C . ASP B 1 239 ? -7.309 10.039 16.438 1 96.31 239 ASP B C 1
ATOM 4898 O O . ASP B 1 239 ? -8.422 10.422 16.078 1 96.31 239 ASP B O 1
ATOM 4902 N N . ALA B 1 240 ? -6.59 10.664 17.281 1 94.94 240 ALA B N 1
ATOM 4903 C CA . ALA B 1 240 ? -7.066 11.883 17.938 1 94.94 240 ALA B CA 1
ATOM 4904 C C . ALA B 1 240 ? -7.207 13.023 16.922 1 94.94 240 ALA B C 1
ATOM 4906 O O . ALA B 1 240 ? -8.25 13.68 16.859 1 94.94 240 ALA B O 1
ATOM 4907 N N . ARG B 1 241 ? -6.223 13.234 16.125 1 91.56 241 ARG B N 1
ATOM 4908 C CA . ARG B 1 241 ? -6.18 14.344 15.18 1 91.56 241 ARG B CA 1
ATOM 4909 C C . ARG B 1 241 ? -7.309 14.25 14.156 1 91.56 241 ARG B C 1
ATOM 4911 O O . ARG B 1 241 ? -8.023 15.219 13.922 1 91.56 241 ARG B O 1
ATOM 4918 N N . MET B 1 242 ? -7.48 13.062 13.586 1 91.25 242 MET B N 1
ATOM 4919 C CA . MET B 1 242 ? -8.461 12.859 12.531 1 91.25 242 MET B CA 1
ATOM 4920 C C . MET B 1 242 ? -9.875 12.867 13.094 1 91.25 242 MET B C 1
ATOM 4922 O O . MET B 1 242 ? -10.852 12.891 12.336 1 91.25 242 MET B O 1
ATOM 4926 N N . SER B 1 243 ? -9.93 12.836 14.398 1 88.44 243 SER B N 1
ATOM 4927 C CA . SER B 1 243 ? -11.234 12.82 15.055 1 88.44 243 SER B CA 1
ATOM 4928 C C . SER B 1 243 ? -11.547 14.164 15.703 1 88.44 243 SER B C 1
ATOM 4930 O O . SER B 1 243 ? -12.438 14.266 16.547 1 88.44 243 SER B O 1
ATOM 4932 N N . GLY B 1 244 ? -10.742 15.172 15.391 1 83.19 244 GLY B N 1
ATOM 4933 C CA . GLY B 1 244 ? -11.094 16.531 15.742 1 83.19 244 GLY B CA 1
ATOM 4934 C C . GLY B 1 244 ? -10.445 17.016 17.031 1 83.19 244 GLY B C 1
ATOM 4935 O O . GLY B 1 244 ? -10.812 18.062 17.562 1 83.19 244 GLY B O 1
ATOM 4936 N N . CYS B 1 245 ? -9.516 16.219 17.547 1 88.81 245 CYS B N 1
ATOM 4937 C CA . CYS B 1 245 ? -8.789 16.656 18.734 1 88.81 245 CYS B CA 1
ATOM 4938 C C . CYS B 1 245 ? -8.18 18.047 18.516 1 88.81 245 CYS B C 1
ATOM 4940 O O . CYS B 1 245 ? -7.578 18.297 17.469 1 88.81 245 CYS B O 1
ATOM 4942 N N . PRO B 1 246 ? -8.312 18.938 19.406 1 84.06 246 PRO B N 1
ATOM 4943 C CA . PRO B 1 246 ? -7.879 20.312 19.203 1 84.06 246 PRO B CA 1
ATOM 4944 C C . PRO B 1 246 ? -6.383 20.516 19.453 1 84.06 246 PRO B C 1
ATOM 4946 O O . PRO B 1 246 ? -5.836 21.578 19.141 1 84.06 246 PRO B O 1
ATOM 4949 N N . LEU B 1 247 ? -5.676 19.547 19.938 1 91.25 247 LEU B N 1
ATOM 4950 C CA . LEU B 1 247 ? -4.25 19.688 20.219 1 91.25 247 LEU B CA 1
ATOM 4951 C C . LEU B 1 247 ? -3.455 19.859 18.938 1 91.25 247 LEU B C 1
ATOM 4953 O O . LEU B 1 247 ? -3.76 19.234 17.922 1 91.25 247 LEU B O 1
ATOM 4957 N N . PRO B 1 248 ? -2.473 20.703 18.953 1 91.38 248 PRO B N 1
ATOM 4958 C CA . PRO B 1 248 ? -1.67 20.953 17.75 1 91.38 248 PRO B CA 1
ATOM 4959 C C . PRO B 1 248 ? -0.653 19.859 17.469 1 91.38 248 PRO B C 1
ATOM 4961 O O . PRO B 1 248 ? -0.308 19.078 18.375 1 91.38 248 PRO B O 1
ATOM 4964 N N . VAL B 1 249 ? -0.225 19.781 16.266 1 94.44 249 VAL B N 1
ATOM 4965 C CA . VAL B 1 249 ? 0.853 18.922 15.82 1 94.44 249 VAL B CA 1
ATOM 4966 C C . VAL B 1 249 ? 1.836 19.719 14.961 1 94.44 249 VAL B C 1
ATOM 4968 O O . VAL B 1 249 ? 1.451 20.688 14.305 1 94.44 249 VAL B O 1
ATOM 4971 N N . VAL B 1 250 ? 3.086 19.438 15.125 1 96.75 250 VAL B N 1
ATOM 4972 C CA . VAL B 1 250 ? 4.035 20 14.164 1 96.75 250 VAL B CA 1
ATOM 4973 C C . VAL B 1 250 ? 4.02 19.172 12.883 1 96.75 250 VAL B C 1
ATOM 4975 O O . VAL B 1 250 ? 4.273 17.969 12.914 1 96.75 250 VAL B O 1
ATOM 4978 N N . ILE B 1 251 ? 3.705 19.859 11.797 1 94.12 251 ILE B N 1
ATOM 4979 C CA . ILE B 1 251 ? 3.514 19.156 10.531 1 94.12 251 ILE B CA 1
ATOM 4980 C C . ILE B 1 251 ? 4.867 18.906 9.867 1 94.12 251 ILE B C 1
ATOM 4982 O O . ILE B 1 251 ? 5.871 19.516 10.242 1 94.12 251 ILE B O 1
ATOM 4986 N N . CYS B 1 252 ? 4.973 17.984 8.984 1 94.38 252 CYS B N 1
ATOM 4987 C CA . CYS B 1 252 ? 6.082 17.734 8.07 1 94.38 252 CYS B CA 1
ATOM 4988 C C . CYS B 1 252 ? 5.578 17.5 6.656 1 94.38 252 CYS B C 1
ATOM 4990 O O . CYS B 1 252 ? 4.637 16.719 6.449 1 94.38 252 CYS B O 1
ATOM 4992 N N . SER B 1 253 ? 6.223 18.188 5.754 1 91.38 253 SER B N 1
ATOM 4993 C CA . SER B 1 253 ? 5.848 18.094 4.348 1 91.38 253 SER B CA 1
ATOM 4994 C C . SER B 1 253 ? 4.359 18.359 4.152 1 91.38 253 SER B C 1
ATOM 4996 O O . SER B 1 253 ? 3.678 17.609 3.445 1 91.38 253 SER B O 1
ATOM 4998 N N . GLY B 1 254 ? 3.777 19.266 4.918 1 86.12 254 GLY B N 1
ATOM 4999 C CA . GLY B 1 254 ? 2.428 19.766 4.719 1 86.12 254 GLY B CA 1
ATOM 5000 C C . GLY B 1 254 ? 1.371 18.938 5.414 1 86.12 254 GLY B C 1
ATOM 5001 O O . GLY B 1 254 ? 0.175 19.203 5.281 1 86.12 254 GLY B O 1
ATOM 5002 N N . SER B 1 255 ? 1.723 17.953 6.191 1 91.62 255 SER B N 1
ATOM 5003 C CA . SER B 1 255 ? 0.761 17.047 6.805 1 91.62 255 SER B CA 1
ATOM 5004 C C . SER B 1 255 ? 1.08 16.812 8.281 1 91.62 255 SER B C 1
ATOM 5006 O O . SER B 1 255 ? 2.223 16.516 8.633 1 91.62 255 SER B O 1
ATOM 5008 N N . GLY B 1 256 ? 0.08 16.953 9.102 1 94.25 256 GLY B N 1
ATOM 5009 C CA . GLY B 1 256 ? 0.237 16.656 10.516 1 94.25 256 GLY B CA 1
ATOM 5010 C C . GLY B 1 256 ? 0.432 15.172 10.789 1 94.25 256 GLY B C 1
ATOM 5011 O O . GLY B 1 256 ? 1.194 14.797 11.68 1 94.25 256 GLY B O 1
ATOM 5012 N N . ASN B 1 257 ? -0.306 14.312 10.008 1 95.81 257 ASN B N 1
ATOM 5013 C CA . ASN B 1 257 ? -0.112 12.875 10.156 1 95.81 257 ASN B CA 1
ATOM 5014 C C . ASN B 1 257 ? 1.311 12.461 9.797 1 95.81 257 ASN B C 1
ATOM 5016 O O . ASN B 1 257 ? 1.883 11.57 10.43 1 95.81 257 ASN B O 1
ATOM 5020 N N . GLN B 1 258 ? 1.891 13.078 8.797 1 97.25 258 GLN B N 1
ATOM 5021 C CA . GLN B 1 258 ? 3.283 12.812 8.453 1 97.25 258 GLN B CA 1
ATOM 5022 C C . GLN B 1 258 ? 4.219 13.281 9.562 1 97.25 258 GLN B C 1
ATOM 5024 O O . GLN B 1 258 ? 5.188 12.594 9.898 1 97.25 258 GLN B O 1
ATOM 5029 N N . GLY B 1 259 ? 3.904 14.438 10.125 1 98.06 259 GLY B N 1
ATOM 5030 C CA . GLY B 1 259 ? 4.68 14.93 11.25 1 98.06 259 GLY B CA 1
ATOM 5031 C C . GLY B 1 259 ? 4.66 14 12.445 1 98.06 259 GLY B C 1
ATOM 5032 O O . GLY B 1 259 ? 5.699 13.758 13.062 1 98.06 259 GLY B O 1
ATOM 5033 N N . LEU B 1 260 ? 3.471 13.5 12.781 1 98.25 260 LEU B N 1
ATOM 5034 C CA . LEU B 1 260 ? 3.322 12.531 13.859 1 98.25 260 LEU B CA 1
ATOM 5035 C C . LEU B 1 260 ? 4.113 11.266 13.562 1 98.25 260 LEU B C 1
ATOM 5037 O O . LEU B 1 260 ? 4.871 10.789 14.414 1 98.25 260 LEU B O 1
ATOM 5041 N N . THR B 1 261 ? 3.943 10.734 12.383 1 98.75 261 THR B N 1
ATOM 5042 C CA . THR B 1 261 ? 4.516 9.445 12 1 98.75 261 THR B CA 1
ATOM 5043 C C . THR B 1 261 ? 6.039 9.516 11.992 1 98.75 261 THR B C 1
ATOM 5045 O O . THR B 1 261 ? 6.711 8.562 12.398 1 98.75 261 THR B O 1
ATOM 5048 N N . VAL B 1 262 ? 6.645 10.617 11.523 1 98.75 262 VAL B N 1
ATOM 5049 C CA . VAL B 1 262 ? 8.094 10.703 11.375 1 98.75 262 VAL B CA 1
ATOM 5050 C C . VAL B 1 262 ? 8.734 10.93 12.742 1 98.75 262 VAL B C 1
ATOM 5052 O O . VAL B 1 262 ? 9.875 10.508 12.977 1 98.75 262 VAL B O 1
ATOM 5055 N N . SER B 1 263 ? 8.039 11.477 13.75 1 98.88 263 SER B N 1
ATOM 5056 C CA . SER B 1 263 ? 8.688 11.945 14.969 1 98.88 263 SER B CA 1
ATOM 5057 C C . SER B 1 263 ? 8.375 11.039 16.156 1 98.88 263 SER B C 1
ATOM 5059 O O . SER B 1 263 ? 9.273 10.656 16.906 1 98.88 263 SER B O 1
ATOM 5061 N N . VAL B 1 264 ? 7.145 10.617 16.312 1 98.94 264 VAL B N 1
ATOM 5062 C CA . VAL B 1 264 ? 6.68 9.977 17.547 1 98.94 264 VAL B CA 1
ATOM 5063 C C . VAL B 1 264 ? 7.43 8.664 17.75 1 98.94 264 VAL B C 1
ATOM 5065 O O . VAL B 1 264 ? 7.848 8.352 18.875 1 98.94 264 VAL B O 1
ATOM 5068 N N . PRO B 1 265 ? 7.613 7.848 16.688 1 98.94 265 PRO B N 1
ATOM 5069 C CA . PRO B 1 265 ? 8.375 6.617 16.906 1 98.94 265 PRO B CA 1
ATOM 5070 C C . PRO B 1 265 ? 9.805 6.887 17.375 1 98.94 265 PRO B C 1
ATOM 5072 O O . PRO B 1 265 ? 10.336 6.156 18.219 1 98.94 265 PRO B O 1
ATOM 5075 N N . ILE B 1 266 ? 10.469 7.898 16.812 1 98.94 266 ILE B N 1
ATOM 5076 C CA . ILE B 1 266 ? 11.828 8.25 17.203 1 98.94 266 ILE B CA 1
ATOM 5077 C C . ILE B 1 266 ? 11.836 8.742 18.656 1 98.94 266 ILE B C 1
ATOM 5079 O O . ILE B 1 266 ? 12.719 8.367 19.438 1 98.94 266 ILE B O 1
ATOM 5083 N N . ILE B 1 267 ? 10.875 9.578 19 1 98.94 267 ILE B N 1
ATOM 5084 C CA . ILE B 1 267 ? 10.719 10.062 20.375 1 98.94 267 ILE B CA 1
ATOM 5085 C C . ILE B 1 267 ? 10.508 8.883 21.312 1 98.94 267 ILE B C 1
ATOM 5087 O O . ILE B 1 267 ? 11.148 8.805 22.375 1 98.94 267 ILE B O 1
ATOM 5091 N N . THR B 1 268 ? 9.602 7.965 20.953 1 98.88 268 THR B N 1
ATOM 5092 C CA . THR B 1 268 ? 9.312 6.773 21.734 1 98.88 268 THR B CA 1
ATOM 5093 C C . THR B 1 268 ? 10.586 5.957 21.953 1 98.88 268 THR B C 1
ATOM 5095 O O . THR B 1 268 ? 10.852 5.512 23.078 1 98.88 268 THR B O 1
ATOM 5098 N N . THR B 1 269 ? 11.336 5.77 20.891 1 98.88 269 THR B N 1
ATOM 5099 C CA . THR B 1 269 ? 12.562 4.996 20.984 1 98.88 269 THR B CA 1
ATOM 5100 C C . THR B 1 269 ? 13.586 5.691 21.875 1 98.88 269 THR B C 1
ATOM 5102 O O . THR B 1 269 ? 14.258 5.039 22.688 1 98.88 269 THR B O 1
ATOM 5105 N N . SER B 1 270 ? 13.734 6.98 21.719 1 98.81 270 SER B N 1
ATOM 5106 C CA . SER B 1 270 ? 14.648 7.754 22.547 1 98.81 270 SER B CA 1
ATOM 5107 C C . SER B 1 270 ? 14.305 7.605 24.031 1 98.81 270 SER B C 1
ATOM 5109 O O . SER B 1 270 ? 15.195 7.391 24.859 1 98.81 270 SER B O 1
ATOM 5111 N N . ASP B 1 271 ? 13.023 7.73 24.344 1 98.19 271 ASP B N 1
ATOM 5112 C CA . ASP B 1 271 ? 12.547 7.582 25.719 1 98.19 271 ASP B CA 1
ATOM 5113 C C . ASP B 1 271 ? 12.898 6.203 26.266 1 98.19 271 ASP B C 1
ATOM 5115 O O . ASP B 1 271 ? 13.383 6.09 27.391 1 98.19 271 ASP B O 1
ATOM 5119 N N . GLU B 1 272 ? 12.641 5.246 25.516 1 97.56 272 GLU B N 1
ATOM 5120 C CA . GLU B 1 272 ? 12.82 3.869 25.953 1 97.56 272 GLU B CA 1
ATOM 5121 C C . GLU B 1 272 ? 14.305 3.541 26.141 1 97.56 272 GLU B C 1
ATOM 5123 O O . GLU B 1 272 ? 14.664 2.754 27.016 1 97.56 272 GLU B O 1
ATOM 5128 N N . LEU B 1 273 ? 15.117 4.062 25.281 1 98 273 LEU B N 1
ATOM 5129 C CA . LEU B 1 273 ? 16.531 3.699 25.312 1 98 273 LEU B CA 1
ATOM 5130 C C . LEU B 1 273 ? 17.328 4.695 26.141 1 98 273 LEU B C 1
ATOM 5132 O O . LEU B 1 273 ? 18.531 4.527 26.328 1 98 273 LEU B O 1
ATOM 5136 N N . GLY B 1 274 ? 16.719 5.68 26.656 1 98.06 274 GLY B N 1
ATOM 5137 C CA . GLY B 1 274 ? 17.391 6.672 27.484 1 98.06 274 GLY B CA 1
ATOM 5138 C C . GLY B 1 274 ? 18.422 7.492 26.719 1 98.06 274 GLY B C 1
ATOM 5139 O O . GLY B 1 274 ? 19.531 7.691 27.188 1 98.06 274 GLY B O 1
ATOM 5140 N N . LYS B 1 275 ? 18.078 7.902 25.5 1 98.25 275 LYS B N 1
ATOM 5141 C CA . LYS B 1 275 ? 18.969 8.711 24.688 1 98.25 275 LYS B CA 1
ATOM 5142 C C . LYS B 1 275 ? 19 10.156 25.156 1 98.25 275 LYS B C 1
ATOM 5144 O O . LYS B 1 275 ? 18.062 10.625 25.797 1 98.25 275 LYS B O 1
ATOM 5149 N N . SER B 1 276 ? 20.094 10.898 24.875 1 98 276 SER B N 1
ATOM 5150 C CA . SER B 1 276 ? 20.203 12.305 25.219 1 98 276 SER B CA 1
ATOM 5151 C C . SER B 1 276 ? 19.328 13.172 24.312 1 98 276 SER B C 1
ATOM 5153 O O . SER B 1 276 ? 18.953 12.742 23.219 1 98 276 SER B O 1
ATOM 5155 N N . GLU B 1 277 ? 19.062 14.352 24.734 1 97.56 277 GLU B N 1
ATOM 5156 C CA . GLU B 1 277 ? 18.297 15.305 23.938 1 97.56 277 GLU B CA 1
ATOM 5157 C C . GLU B 1 277 ? 19 15.586 22.609 1 97.56 277 GLU B C 1
ATOM 5159 O O . GLU B 1 277 ? 18.344 15.711 21.562 1 97.56 277 GLU B O 1
ATOM 5164 N N . ASP B 1 278 ? 20.281 15.703 22.75 1 97.81 278 ASP B N 1
ATOM 5165 C CA . ASP B 1 278 ? 21.031 16 21.531 1 97.81 278 ASP B CA 1
ATOM 5166 C C . ASP B 1 278 ? 20.891 14.867 20.516 1 97.81 278 ASP B C 1
ATOM 5168 O O . ASP B 1 278 ? 20.703 15.125 19.312 1 97.81 278 ASP B O 1
ATOM 5172 N N . GLU B 1 279 ? 21.016 13.648 21 1 98.5 279 GLU B N 1
ATOM 5173 C CA . GLU B 1 279 ? 20.844 12.5 20.109 1 98.5 279 GLU B CA 1
ATOM 5174 C C . GLU B 1 279 ? 19.438 12.484 19.5 1 98.5 279 GLU B C 1
ATOM 5176 O O . GLU B 1 279 ? 19.297 12.258 18.297 1 98.5 279 GLU B O 1
ATOM 5181 N N . LEU B 1 280 ? 18.438 12.727 20.328 1 98.81 280 LEU B N 1
ATOM 5182 C CA . LEU B 1 280 ? 17.062 12.766 19.859 1 98.81 280 LEU B CA 1
ATOM 5183 C C . LEU B 1 280 ? 16.859 13.852 18.812 1 98.81 280 LEU B C 1
ATOM 5185 O O . LEU B 1 280 ? 16.297 13.602 17.75 1 98.81 280 LEU B O 1
ATOM 5189 N N . TYR B 1 281 ? 17.359 15.047 19.094 1 98.81 281 TYR B N 1
ATOM 5190 C CA . TYR B 1 281 ? 17.125 16.188 18.219 1 98.81 281 TYR B CA 1
ATOM 5191 C C . TYR B 1 281 ? 17.812 15.984 16.859 1 98.81 281 TYR B C 1
ATOM 5193 O O . TYR B 1 281 ? 17.25 16.328 15.82 1 98.81 281 TYR B O 1
ATOM 5201 N N . ARG B 1 282 ? 19 15.445 16.844 1 98.75 282 ARG B N 1
ATOM 5202 C CA . ARG B 1 282 ? 19.703 15.188 15.578 1 98.75 282 ARG B CA 1
ATOM 5203 C C . ARG B 1 282 ? 18.984 14.125 14.758 1 98.75 282 ARG B C 1
ATOM 5205 O O . ARG B 1 282 ? 18.922 14.211 13.531 1 98.75 282 ARG B O 1
ATOM 5212 N N . ALA B 1 283 ? 18.453 13.086 15.492 1 98.94 283 ALA B N 1
ATOM 5213 C CA . ALA B 1 283 ? 17.672 12.062 14.797 1 98.94 283 ALA B CA 1
ATOM 5214 C C . ALA B 1 283 ? 16.422 12.656 14.172 1 98.94 283 ALA B C 1
ATOM 5216 O O . ALA B 1 283 ? 16.031 12.281 13.062 1 98.94 283 ALA B O 1
ATOM 5217 N N . LEU B 1 284 ? 15.766 13.555 14.875 1 98.94 284 LEU B N 1
ATOM 5218 C CA . LEU B 1 284 ? 14.562 14.203 14.359 1 98.94 284 LEU B CA 1
ATOM 5219 C C . LEU B 1 284 ? 14.898 15.117 13.188 1 98.94 284 LEU B C 1
ATOM 5221 O O . LEU B 1 284 ? 14.141 15.203 12.227 1 98.94 284 LEU B O 1
ATOM 5225 N N . VAL B 1 285 ? 16.047 15.828 13.273 1 98.81 285 VAL B N 1
ATOM 5226 C CA . VAL B 1 285 ? 16.5 16.656 12.164 1 98.81 285 VAL B CA 1
ATOM 5227 C C . VAL B 1 285 ? 16.719 15.781 10.93 1 98.81 285 VAL B C 1
ATOM 5229 O O . VAL B 1 285 ? 16.25 16.109 9.836 1 98.81 285 VAL B O 1
ATOM 5232 N N . PHE B 1 286 ? 17.375 14.672 11.133 1 98.81 286 PHE B N 1
ATOM 5233 C CA . PHE B 1 286 ? 17.641 13.719 10.055 1 98.81 286 PHE B CA 1
ATOM 5234 C C . PHE B 1 286 ? 16.344 13.258 9.414 1 98.81 286 PHE B C 1
ATOM 5236 O O . PHE B 1 286 ? 16.188 13.336 8.195 1 98.81 286 PHE B O 1
ATOM 5243 N N . ALA B 1 287 ? 15.445 12.836 10.266 1 98.88 287 ALA B N 1
ATOM 5244 C CA . ALA B 1 287 ? 14.211 12.211 9.781 1 98.88 287 ALA B CA 1
ATOM 5245 C C . ALA B 1 287 ? 13.312 13.234 9.094 1 98.88 287 ALA B C 1
ATOM 5247 O O . ALA B 1 287 ? 12.695 12.938 8.07 1 98.88 287 ALA B O 1
ATOM 5248 N N . ASN B 1 288 ? 13.195 14.414 9.641 1 98.62 288 ASN B N 1
ATOM 5249 C CA . ASN B 1 288 ? 12.375 15.445 9.016 1 98.62 288 ASN B CA 1
ATOM 5250 C C . ASN B 1 288 ? 12.938 15.852 7.652 1 98.62 288 ASN B C 1
ATOM 5252 O O . ASN B 1 288 ? 12.188 15.992 6.684 1 98.62 288 ASN B O 1
ATOM 5256 N N . LEU B 1 289 ? 14.25 1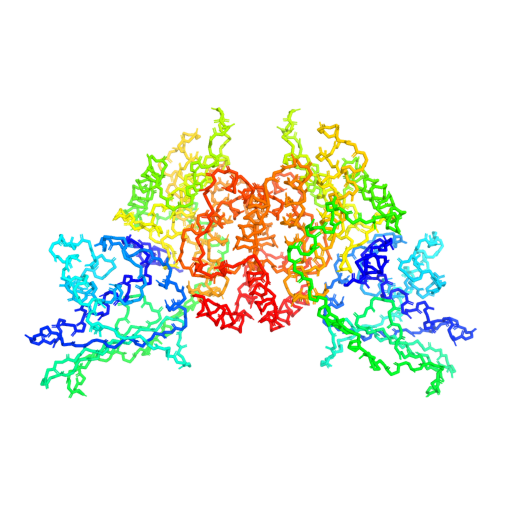6.062 7.555 1 98.12 289 LEU B N 1
ATOM 5257 C CA . LEU B 1 289 ? 14.867 16.406 6.281 1 98.12 289 LEU B CA 1
ATOM 5258 C C . LEU B 1 289 ? 14.688 15.289 5.266 1 98.12 289 LEU B C 1
ATOM 5260 O O . LEU B 1 289 ? 14.391 15.539 4.098 1 98.12 289 LEU B O 1
ATOM 5264 N N . LEU B 1 290 ? 14.891 14.094 5.762 1 98.44 290 LEU B N 1
ATOM 5265 C CA . LEU B 1 290 ? 14.789 12.945 4.867 1 98.44 290 LEU B CA 1
ATOM 5266 C C . LEU B 1 290 ? 13.359 12.773 4.371 1 98.44 290 LEU B C 1
ATOM 5268 O O . LEU B 1 290 ? 13.133 12.367 3.229 1 98.44 290 LEU B O 1
ATOM 5272 N N . THR B 1 291 ? 12.367 13.016 5.238 1 98.12 291 THR B N 1
ATOM 5273 C CA . THR B 1 291 ? 10.977 12.977 4.809 1 98.12 291 THR B CA 1
ATOM 5274 C C . THR B 1 291 ? 10.719 13.992 3.701 1 98.12 291 THR B C 1
ATOM 5276 O O . THR B 1 291 ? 10.078 13.68 2.699 1 98.12 291 THR B O 1
ATOM 5279 N N . LEU B 1 292 ? 11.234 15.195 3.873 1 96.44 292 LEU B N 1
ATOM 5280 C CA . LEU B 1 292 ? 11.086 16.234 2.861 1 96.44 292 LEU B CA 1
ATOM 5281 C C . LEU B 1 292 ? 11.742 15.82 1.553 1 96.44 292 LEU B C 1
ATOM 5283 O O . LEU B 1 292 ? 11.203 16.062 0.472 1 96.44 292 LEU B O 1
ATOM 5287 N N . TYR B 1 293 ? 12.883 15.164 1.704 1 96.75 293 TYR B N 1
ATOM 5288 C CA . TYR B 1 293 ? 13.617 14.711 0.528 1 96.75 293 TYR B CA 1
ATOM 5289 C C . TYR B 1 293 ? 12.82 13.648 -0.228 1 96.75 293 TYR B C 1
ATOM 5291 O O . TYR B 1 293 ? 12.594 13.773 -1.434 1 96.75 293 TYR B O 1
ATOM 5299 N N . VAL B 1 294 ? 12.328 12.625 0.464 1 97.06 294 VAL B N 1
ATOM 5300 C CA . VAL B 1 294 ? 11.578 11.547 -0.158 1 97.06 294 VAL B CA 1
ATOM 5301 C C . VAL B 1 294 ? 10.297 12.094 -0.782 1 97.06 294 VAL B C 1
ATOM 5303 O O . VAL B 1 294 ? 9.906 11.688 -1.877 1 97.06 294 VAL B O 1
ATOM 5306 N N . LYS B 1 295 ? 9.664 13.078 -0.166 1 94.94 295 LYS B N 1
ATOM 5307 C CA . LYS B 1 295 ? 8.383 13.625 -0.593 1 94.94 295 LYS B CA 1
ATOM 5308 C C . LYS B 1 295 ? 8.562 14.633 -1.725 1 94.94 295 LYS B C 1
ATOM 5310 O O . LYS B 1 295 ? 7.598 14.984 -2.408 1 94.94 295 LYS B O 1
ATOM 5315 N N . SER B 1 296 ? 9.789 15.086 -1.918 1 92.38 296 SER B N 1
ATOM 5316 C CA . SER B 1 296 ? 10.016 16.125 -2.916 1 92.38 296 SER B CA 1
ATOM 5317 C C . SER B 1 296 ? 9.578 15.672 -4.301 1 92.38 296 SER B C 1
ATOM 5319 O O . SER B 1 296 ? 9.008 16.453 -5.066 1 92.38 296 SER B O 1
ATOM 5321 N N . GLY B 1 297 ? 9.859 14.383 -4.613 1 90.69 297 GLY B N 1
ATOM 5322 C CA . GLY B 1 297 ? 9.438 13.844 -5.895 1 90.69 297 GLY B CA 1
ATOM 5323 C C . GLY B 1 297 ? 7.98 13.43 -5.918 1 90.69 297 GLY B C 1
ATOM 5324 O O . GLY B 1 297 ? 7.348 13.414 -6.977 1 90.69 297 GLY B O 1
ATOM 5325 N N . ILE B 1 298 ? 7.41 13.188 -4.773 1 90.69 298 ILE B N 1
ATOM 5326 C CA . ILE B 1 298 ? 6.047 12.688 -4.641 1 90.69 298 ILE B CA 1
ATOM 5327 C C . ILE B 1 298 ? 5.066 13.859 -4.621 1 90.69 298 ILE B C 1
ATOM 5329 O O . ILE B 1 298 ? 3.984 13.781 -5.203 1 90.69 298 ILE B O 1
ATOM 5333 N N . GLY B 1 299 ? 5.465 14.992 -3.973 1 84.31 299 GLY B N 1
ATOM 5334 C CA . GLY B 1 299 ? 4.59 16.141 -3.775 1 84.31 299 GLY B CA 1
ATOM 5335 C C . GLY B 1 299 ? 3.918 16.141 -2.416 1 84.31 299 GLY B C 1
ATOM 5336 O O . GLY B 1 299 ? 3.922 15.133 -1.709 1 84.31 299 GLY B O 1
ATOM 5337 N N . LYS B 1 300 ? 3.303 17.266 -2.109 1 78.75 300 LYS B N 1
ATOM 5338 C CA . LYS B 1 300 ? 2.656 17.438 -0.812 1 78.75 300 LYS B CA 1
ATOM 5339 C C . LYS B 1 300 ? 1.322 16.703 -0.756 1 78.75 300 LYS B C 1
ATOM 5341 O O . LYS B 1 300 ? 1.004 16.062 0.247 1 78.75 300 LYS B O 1
ATOM 5346 N N . LEU B 1 301 ? 0.55 16.859 -1.794 1 80.06 301 LEU B N 1
ATOM 5347 C CA . LEU B 1 301 ? -0.698 16.109 -1.947 1 80.06 301 LEU B CA 1
ATOM 5348 C C . LEU B 1 301 ? -0.647 15.211 -3.176 1 80.06 301 LEU B C 1
ATOM 5350 O O . LEU B 1 301 ? -0.323 15.664 -4.273 1 80.06 301 LEU B O 1
ATOM 5354 N N . SER B 1 302 ? -0.835 13.953 -3.004 1 88.12 302 SER B N 1
ATOM 5355 C CA . SER B 1 302 ? -0.753 12.961 -4.07 1 88.12 302 SER B CA 1
ATOM 5356 C C . SER B 1 302 ? -1.626 11.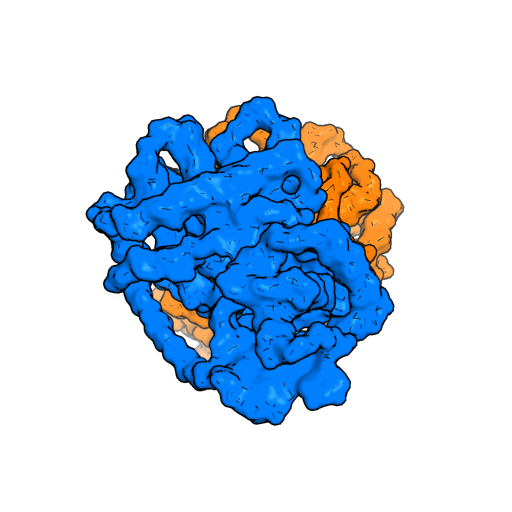742 -3.768 1 88.12 302 SER B C 1
ATOM 5358 O O . SER B 1 302 ? -2.117 11.594 -2.646 1 88.12 302 SER B O 1
ATOM 5360 N N . ALA B 1 303 ? -1.894 10.961 -4.812 1 92.69 303 ALA B N 1
ATOM 5361 C CA . ALA B 1 303 ? -2.566 9.68 -4.613 1 92.69 303 ALA B CA 1
ATOM 5362 C C . ALA B 1 303 ? -1.698 8.727 -3.797 1 92.69 303 ALA B C 1
ATOM 5364 O O . ALA B 1 303 ? -2.199 7.754 -3.227 1 92.69 303 ALA B O 1
ATOM 5365 N N . TYR B 1 304 ? -0.369 8.977 -3.826 1 95.19 304 TYR B N 1
ATOM 5366 C CA . TYR B 1 304 ? 0.575 8.234 -2.998 1 95.19 304 TYR B CA 1
ATOM 5367 C C . TYR B 1 304 ? 0.487 8.68 -1.542 1 95.19 304 TYR B C 1
ATOM 5369 O O . TYR B 1 304 ? 0.738 9.844 -1.224 1 95.19 304 TYR B O 1
ATOM 5377 N N . CYS B 1 305 ? 0.075 7.801 -0.64 1 96 305 CYS B N 1
ATOM 5378 C CA . CYS B 1 305 ? -0.121 8.141 0.765 1 96 305 CYS B CA 1
ATOM 5379 C C . CYS B 1 305 ? 1.188 8.594 1.403 1 96 305 CYS B C 1
ATOM 5381 O O . CYS B 1 305 ? 2.148 7.828 1.469 1 96 305 CYS B O 1
ATOM 5383 N N . GLY B 1 306 ? 1.181 9.758 1.97 1 95.69 306 GLY B N 1
ATOM 5384 C CA . GLY B 1 306 ? 2.385 10.383 2.498 1 95.69 306 GLY B CA 1
ATOM 5385 C C . GLY B 1 306 ? 2.904 9.711 3.752 1 95.69 306 GLY B C 1
ATOM 5386 O O . GLY B 1 306 ? 4.105 9.734 4.027 1 95.69 306 GLY B O 1
ATOM 5387 N N . VAL B 1 307 ? 2.061 9.062 4.527 1 97.12 307 VAL B N 1
ATOM 5388 C CA . VAL B 1 307 ? 2.504 8.477 5.789 1 97.12 307 VAL B CA 1
ATOM 5389 C C . VAL B 1 307 ? 3.369 7.25 5.512 1 97.12 307 VAL B C 1
ATOM 5391 O O . VAL B 1 307 ? 4.129 6.812 6.379 1 97.12 307 VAL B O 1
ATOM 5394 N N . VAL B 1 308 ? 3.307 6.691 4.316 1 98.06 308 VAL B N 1
ATOM 5395 C CA . VAL B 1 308 ? 4.195 5.59 3.957 1 98.06 308 VAL B CA 1
ATOM 5396 C C . VAL B 1 308 ? 5.645 6.062 3.994 1 98.06 308 VAL B C 1
ATOM 5398 O O . VAL B 1 308 ? 6.492 5.445 4.645 1 98.06 308 VAL B O 1
ATOM 5401 N N . SER B 1 309 ? 5.902 7.223 3.348 1 97.81 309 SER B N 1
ATOM 5402 C CA . SER B 1 309 ? 7.242 7.801 3.352 1 97.81 309 SER B CA 1
ATOM 5403 C C . SER B 1 309 ? 7.684 8.164 4.766 1 97.81 309 SER B C 1
ATOM 5405 O O . SER B 1 309 ? 8.805 7.852 5.172 1 97.81 309 SER B O 1
ATOM 5407 N N . ALA B 1 310 ? 6.758 8.773 5.477 1 98.44 310 ALA B N 1
ATOM 5408 C CA . ALA B 1 310 ? 7.07 9.211 6.836 1 98.44 310 ALA B CA 1
ATOM 5409 C C . ALA B 1 310 ? 7.383 8.016 7.734 1 98.44 310 ALA B C 1
ATOM 5411 O O . ALA B 1 310 ? 8.289 8.078 8.562 1 98.44 310 ALA B O 1
ATOM 5412 N N . GLY B 1 311 ? 6.602 6.934 7.613 1 98.75 311 GLY B N 1
ATOM 5413 C CA . GLY B 1 311 ? 6.824 5.738 8.414 1 98.75 311 GLY B CA 1
ATOM 5414 C C . GLY B 1 311 ? 8.164 5.078 8.133 1 98.75 311 GLY B C 1
ATOM 5415 O O . GLY B 1 311 ? 8.891 4.734 9.07 1 98.75 311 GLY B O 1
ATOM 5416 N N . VAL B 1 312 ? 8.484 4.918 6.867 1 98.75 312 VAL B N 1
ATOM 5417 C CA . VAL B 1 312 ? 9.742 4.301 6.48 1 98.75 312 VAL B CA 1
ATOM 5418 C C . VAL B 1 312 ? 10.914 5.152 6.977 1 98.75 312 VAL B C 1
ATOM 5420 O O . VAL B 1 312 ? 11.867 4.629 7.551 1 98.75 312 VAL B O 1
ATOM 5423 N N . VAL B 1 313 ? 10.82 6.453 6.82 1 98.88 313 VAL B N 1
ATOM 5424 C CA . VAL B 1 313 ? 11.875 7.371 7.234 1 98.88 313 VAL B CA 1
ATOM 5425 C C . VAL B 1 313 ? 12 7.359 8.758 1 98.88 313 VAL B C 1
ATOM 5427 O O . VAL B 1 313 ? 13.109 7.477 9.289 1 98.88 313 VAL B O 1
ATOM 5430 N N . SER B 1 314 ? 10.867 7.266 9.43 1 98.81 314 SER B N 1
ATOM 5431 C CA . SER B 1 314 ? 10.883 7.238 10.891 1 98.81 314 SER B CA 1
ATOM 5432 C C . SER B 1 314 ? 11.75 6.094 11.406 1 98.81 314 SER B C 1
ATOM 5434 O O . SER B 1 314 ? 12.531 6.273 12.344 1 98.81 314 SER B O 1
ATOM 5436 N N . VAL B 1 315 ? 11.602 4.941 10.844 1 98.94 315 VAL B N 1
ATOM 5437 C CA . VAL B 1 315 ? 12.367 3.781 11.289 1 98.94 315 VAL B CA 1
ATOM 5438 C C . VAL B 1 315 ? 13.828 3.934 10.883 1 98.94 315 VAL B C 1
ATOM 5440 O O . VAL B 1 315 ? 14.727 3.527 11.625 1 98.94 315 VAL B O 1
ATOM 5443 N N . ALA B 1 316 ? 14.086 4.531 9.695 1 98.88 316 ALA B N 1
ATOM 5444 C CA . ALA B 1 316 ? 15.461 4.898 9.359 1 98.88 316 ALA B CA 1
ATOM 5445 C C . ALA B 1 316 ? 16.031 5.863 10.391 1 98.88 316 ALA B C 1
ATOM 5447 O O . ALA B 1 316 ? 17.219 5.785 10.734 1 98.88 316 ALA B O 1
ATOM 5448 N N . GLY B 1 317 ? 15.211 6.809 10.844 1 98.94 317 GLY B N 1
ATOM 5449 C CA . GLY B 1 317 ? 15.602 7.715 11.914 1 98.94 317 GLY B CA 1
ATOM 5450 C C . GLY B 1 317 ? 15.922 7.004 13.211 1 98.94 317 GLY B C 1
ATOM 5451 O O . GLY B 1 317 ? 16.828 7.402 13.938 1 98.94 317 GLY B O 1
ATOM 5452 N N . ILE B 1 318 ? 15.164 5.992 13.547 1 98.94 318 ILE B N 1
ATOM 5453 C CA . ILE B 1 318 ? 15.438 5.18 14.727 1 98.94 318 ILE B CA 1
ATOM 5454 C C . ILE B 1 318 ? 16.797 4.496 14.578 1 98.94 318 ILE B C 1
ATOM 5456 O O . ILE B 1 318 ? 17.578 4.445 15.523 1 98.94 318 ILE B O 1
ATOM 5460 N N . ALA B 1 319 ? 17.031 3.906 13.367 1 98.88 319 ALA B N 1
ATOM 5461 C CA . ALA B 1 319 ? 18.328 3.307 13.109 1 98.88 319 ALA B CA 1
ATOM 5462 C C . ALA B 1 319 ? 19.453 4.32 13.32 1 98.88 319 ALA B C 1
ATOM 5464 O O . ALA B 1 319 ? 20.484 3.998 13.914 1 98.88 319 ALA B O 1
ATOM 5465 N N . PHE B 1 320 ? 19.266 5.559 12.836 1 98.88 320 PHE B N 1
ATOM 5466 C CA . PHE B 1 320 ? 20.219 6.656 13.031 1 98.88 320 PHE B CA 1
ATOM 5467 C C . PHE B 1 320 ? 20.406 6.938 14.516 1 98.88 320 PHE B C 1
ATOM 5469 O O . PHE B 1 320 ? 21.531 7.055 14.992 1 98.88 320 PHE B O 1
ATOM 5476 N N . LEU B 1 321 ? 19.359 7.043 15.258 1 98.88 321 LEU B N 1
ATOM 5477 C CA . LEU B 1 321 ? 19.359 7.316 16.688 1 98.88 321 LEU B CA 1
ATOM 5478 C C . LEU B 1 321 ? 20.125 6.242 17.453 1 98.88 321 LEU B C 1
ATOM 5480 O O . LEU B 1 321 ? 20.828 6.539 18.422 1 98.88 321 LEU B O 1
ATOM 5484 N N . LYS B 1 322 ? 19.953 4.988 16.984 1 98.62 322 LYS B N 1
ATOM 5485 C CA . LYS B 1 322 ? 20.594 3.85 17.641 1 98.62 322 LYS B CA 1
ATOM 5486 C C . LYS B 1 322 ? 22.078 3.787 17.297 1 98.62 322 LYS B C 1
ATOM 5488 O O . LYS B 1 322 ? 22.828 3.018 17.891 1 98.62 322 LYS B O 1
ATOM 5493 N N . GLY B 1 323 ? 22.516 4.57 16.297 1 98.19 323 GLY B N 1
ATOM 5494 C CA . GLY B 1 323 ? 23.906 4.582 15.914 1 98.19 323 GLY B CA 1
ATOM 5495 C C . GLY B 1 323 ? 24.266 3.482 14.93 1 98.19 323 GLY B C 1
ATOM 5496 O O . GLY B 1 323 ? 25.422 3.059 14.859 1 98.19 323 GLY B O 1
ATOM 5497 N N . ASP B 1 324 ? 23.281 2.934 14.227 1 98.5 324 ASP B N 1
ATOM 5498 C CA . ASP B 1 324 ? 23.562 1.933 13.203 1 98.5 324 ASP B CA 1
ATOM 5499 C C . ASP B 1 324 ? 24.438 2.51 12.094 1 98.5 324 ASP B C 1
ATOM 5501 O O . ASP B 1 324 ? 24.547 3.73 11.961 1 98.5 324 ASP B O 1
ATOM 5505 N N . SER B 1 325 ? 25.062 1.646 11.305 1 98.44 325 SER B N 1
ATOM 5506 C CA . SER B 1 325 ? 25.906 2.092 10.195 1 98.44 325 SER B CA 1
ATOM 5507 C C . SER B 1 325 ? 25.062 2.76 9.109 1 98.44 325 SER B C 1
ATOM 5509 O O . SER B 1 325 ? 23.859 2.508 9 1 98.44 325 SER B O 1
ATOM 5511 N N . LYS B 1 326 ? 25.719 3.592 8.336 1 98.19 326 LYS B N 1
ATOM 5512 C CA . LYS B 1 326 ? 25.062 4.277 7.23 1 98.19 326 LYS B CA 1
ATOM 5513 C C . LYS B 1 326 ? 24.406 3.283 6.273 1 98.19 326 LYS B C 1
ATOM 5515 O O . LYS B 1 326 ? 23.312 3.531 5.758 1 98.19 326 LYS B O 1
ATOM 5520 N N . ASP B 1 327 ? 25.094 2.143 6.09 1 97.94 327 ASP B N 1
ATOM 5521 C CA . ASP B 1 327 ? 24.578 1.101 5.199 1 97.94 327 ASP B CA 1
ATOM 5522 C C . ASP B 1 327 ? 23.266 0.54 5.711 1 97.94 327 ASP B C 1
ATOM 5524 O O . ASP B 1 327 ? 22.328 0.312 4.934 1 97.94 327 ASP B O 1
ATOM 5528 N N . ILE B 1 328 ? 23.172 0.287 7 1 98.69 328 ILE B N 1
ATOM 5529 C CA . ILE B 1 328 ? 21.953 -0.231 7.602 1 98.69 328 ILE B CA 1
ATOM 5530 C C . ILE B 1 328 ? 20.828 0.793 7.457 1 98.69 328 ILE B C 1
ATOM 5532 O O . ILE B 1 328 ? 19.703 0.438 7.129 1 98.69 328 ILE B O 1
ATOM 5536 N N . ILE B 1 329 ? 21.125 2.055 7.668 1 98.88 329 ILE B N 1
ATOM 5537 C CA . ILE B 1 329 ? 20.141 3.123 7.578 1 98.88 329 ILE B CA 1
ATOM 5538 C C . ILE B 1 329 ? 19.625 3.227 6.148 1 98.88 329 ILE B C 1
ATOM 5540 O O . ILE B 1 329 ? 18.406 3.293 5.922 1 98.88 329 ILE B O 1
ATOM 5544 N N . GLU B 1 330 ? 20.516 3.188 5.156 1 98.44 330 GLU B N 1
ATOM 5545 C CA . GLU B 1 330 ? 20.156 3.26 3.742 1 98.44 330 GLU B CA 1
ATOM 5546 C C . GLU B 1 330 ? 19.266 2.086 3.34 1 98.44 330 GLU B C 1
ATOM 5548 O O . GLU B 1 330 ? 18.25 2.27 2.666 1 98.44 330 GLU B O 1
ATOM 5553 N N . ASN B 1 331 ? 19.688 0.905 3.764 1 98.31 331 ASN B N 1
ATOM 5554 C CA . ASN B 1 331 ? 18.938 -0.293 3.387 1 98.31 331 ASN B CA 1
ATOM 5555 C C . ASN B 1 331 ? 17.578 -0.343 4.066 1 98.31 331 ASN B C 1
ATOM 5557 O O . ASN B 1 331 ? 16.609 -0.852 3.494 1 98.31 331 ASN B O 1
ATOM 5561 N N . THR B 1 332 ? 17.5 0.184 5.32 1 98.62 332 THR B N 1
ATOM 5562 C CA . THR B 1 332 ? 16.203 0.306 5.988 1 98.62 332 THR B CA 1
ATOM 5563 C C . THR B 1 332 ? 15.242 1.138 5.148 1 98.62 332 THR B C 1
ATOM 5565 O O . THR B 1 332 ? 14.094 0.746 4.953 1 98.62 332 THR B O 1
ATOM 5568 N N . LEU B 1 333 ? 15.766 2.227 4.648 1 98.62 333 LEU B N 1
ATOM 5569 C CA . LEU B 1 333 ? 14.961 3.125 3.824 1 98.62 333 LEU B CA 1
ATOM 5570 C C . LEU B 1 333 ? 14.523 2.439 2.533 1 98.62 333 LEU B C 1
ATOM 5572 O O . LEU B 1 333 ? 13.344 2.467 2.178 1 98.62 333 LEU B O 1
ATOM 5576 N N . VAL B 1 334 ? 15.461 1.767 1.87 1 98.19 334 VAL B N 1
ATOM 5577 C CA . VAL B 1 334 ? 15.219 1.152 0.568 1 98.19 334 VAL B CA 1
ATOM 5578 C C . VAL B 1 334 ? 14.242 -0.01 0.718 1 98.19 334 VAL B C 1
ATOM 5580 O O . VAL B 1 334 ? 13.281 -0.124 -0.046 1 98.19 334 VAL B O 1
ATOM 5583 N N . ASN B 1 335 ? 14.445 -0.875 1.737 1 98.12 335 ASN B N 1
ATOM 5584 C CA . ASN B 1 335 ? 13.562 -2.016 1.972 1 98.12 335 ASN B CA 1
ATOM 5585 C C . ASN B 1 335 ? 12.133 -1.574 2.25 1 98.12 335 ASN B C 1
ATOM 5587 O O . ASN B 1 335 ? 11.18 -2.166 1.733 1 98.12 335 ASN B O 1
ATOM 5591 N N . GLY B 1 336 ? 12.016 -0.54 3.057 1 98.06 336 GLY B N 1
ATOM 5592 C CA . GLY B 1 336 ? 10.695 -0.026 3.387 1 98.06 336 GLY B CA 1
ATOM 5593 C C . GLY B 1 336 ? 9.969 0.561 2.191 1 98.06 336 GLY B C 1
ATOM 5594 O O . GLY B 1 336 ? 8.805 0.233 1.942 1 98.06 336 GLY B O 1
ATOM 5595 N N . LEU B 1 337 ? 10.672 1.428 1.426 1 97.75 337 LEU B N 1
ATOM 5596 C CA . LEU B 1 337 ? 10.062 2.076 0.269 1 97.75 337 LEU B CA 1
ATOM 5597 C C . LEU B 1 337 ? 9.672 1.046 -0.786 1 97.75 337 LEU B C 1
ATOM 5599 O O . LEU B 1 337 ? 8.602 1.152 -1.396 1 97.75 337 LEU B O 1
ATOM 5603 N N . ALA B 1 338 ? 10.492 0.044 -0.953 1 95.75 338 ALA B N 1
ATOM 5604 C CA . ALA B 1 338 ? 10.234 -0.982 -1.961 1 95.75 338 ALA B CA 1
ATOM 5605 C C . ALA B 1 338 ? 9.016 -1.817 -1.6 1 95.75 338 ALA B C 1
ATOM 5607 O O . ALA B 1 338 ? 8.273 -2.256 -2.482 1 95.75 338 ALA B O 1
ATOM 5608 N N . SER B 1 339 ? 8.742 -1.985 -0.343 1 96.62 339 SER B N 1
ATOM 5609 C CA . SER B 1 339 ? 7.703 -2.922 0.088 1 96.62 339 SER B CA 1
ATOM 5610 C C . SER B 1 339 ? 6.363 -2.217 0.275 1 96.62 339 SER B C 1
ATOM 5612 O O . SER B 1 339 ? 5.309 -2.832 0.12 1 96.62 339 SER B O 1
ATOM 5614 N N . LEU B 1 340 ? 6.375 -0.924 0.593 1 97.56 340 LEU B N 1
ATOM 5615 C CA . LEU B 1 340 ? 5.164 -0.263 1.073 1 97.56 340 LEU B CA 1
ATOM 5616 C C . LEU B 1 340 ? 4.633 0.72 0.034 1 97.56 340 LEU B C 1
ATOM 5618 O O . LEU B 1 340 ? 3.486 1.162 0.121 1 97.56 340 LEU B O 1
ATOM 5622 N N . SER B 1 341 ? 5.406 1.059 -0.953 1 95.56 341 SER B N 1
ATOM 5623 C CA . SER B 1 341 ? 5.059 2.148 -1.859 1 95.56 341 SER B CA 1
ATOM 5624 C C . SER B 1 341 ? 3.807 1.814 -2.668 1 95.56 341 SER B C 1
ATOM 5626 O O . SER B 1 341 ? 3.629 0.674 -3.102 1 95.56 341 SER B O 1
ATOM 5628 N N . GLY B 1 342 ? 2.943 2.814 -2.752 1 94.31 342 GLY B N 1
ATOM 5629 C CA . GLY B 1 342 ? 1.784 2.719 -3.625 1 94.31 342 GLY B CA 1
ATOM 5630 C C . GLY B 1 342 ? 0.468 2.705 -2.869 1 94.31 342 GLY B C 1
ATOM 5631 O O . GLY B 1 342 ? -0.601 2.826 -3.471 1 94.31 342 GLY B O 1
ATOM 5632 N N . ILE B 1 343 ? 0.51 2.51 -1.506 1 96.5 343 ILE B N 1
ATOM 5633 C CA . ILE B 1 343 ? -0.724 2.656 -0.741 1 96.5 343 ILE B CA 1
ATOM 5634 C C . ILE B 1 343 ? -1.392 3.984 -1.092 1 96.5 343 ILE B C 1
ATOM 5636 O O . ILE B 1 343 ? -0.736 5.027 -1.116 1 96.5 343 ILE B O 1
ATOM 5640 N N . VAL B 1 344 ? -2.65 3.893 -1.389 1 95.75 344 VAL B N 1
ATOM 5641 C CA . VAL B 1 344 ? -3.309 5.078 -1.924 1 95.75 344 VAL B CA 1
ATOM 5642 C C . VAL B 1 344 ? -3.803 5.957 -0.776 1 95.75 344 VAL B C 1
ATOM 5644 O O . VAL B 1 344 ? -4.113 5.457 0.307 1 95.75 344 VAL B O 1
ATOM 5647 N N . CYS B 1 345 ? -3.818 7.172 -1.025 1 93.5 345 CYS B N 1
ATOM 5648 C CA . CYS B 1 345 ? -4.418 8.156 -0.13 1 93.5 345 CYS B CA 1
ATOM 5649 C C . CYS B 1 345 ? -5.848 8.477 -0.551 1 93.5 345 CYS B C 1
ATOM 5651 O O . CYS B 1 345 ? -6.07 9.031 -1.627 1 93.5 345 CYS B O 1
ATOM 5653 N N . ASP B 1 346 ? -6.746 8.055 0.219 1 91.31 346 ASP B N 1
ATOM 5654 C CA . ASP B 1 346 ? -8.141 8.344 -0.093 1 91.31 346 ASP B CA 1
ATOM 5655 C C . ASP B 1 346 ? -8.719 9.375 0.872 1 91.31 346 ASP B C 1
ATOM 5657 O O . ASP B 1 346 ? -9.859 9.25 1.321 1 91.31 346 ASP B O 1
ATOM 5661 N N . GLY B 1 347 ? -7.895 10.297 1.259 1 86.19 347 GLY B N 1
ATOM 5662 C CA . GLY B 1 347 ? -8.344 11.445 2.041 1 86.19 347 GLY B CA 1
ATOM 5663 C C . GLY B 1 347 ? -8.086 11.281 3.529 1 86.19 347 GLY B C 1
ATOM 5664 O O . GLY B 1 347 ? -7.902 10.164 4.016 1 86.19 347 GLY B O 1
ATOM 5665 N N . ALA B 1 348 ? -8.125 12.422 4.168 1 81.69 348 ALA B N 1
ATOM 5666 C CA . ALA B 1 348 ? -7.898 12.43 5.613 1 81.69 348 ALA B CA 1
ATOM 5667 C C . ALA B 1 348 ? -9.133 11.945 6.367 1 81.69 348 ALA B C 1
ATOM 5669 O O . ALA B 1 348 ? -10.234 12.461 6.156 1 81.69 348 ALA B O 1
ATOM 5670 N N . LYS B 1 349 ? -8.938 10.922 7.195 1 85.25 349 LYS B N 1
ATOM 5671 C CA . LYS B 1 349 ? -10 10.32 7.996 1 85.25 349 LYS B CA 1
ATOM 5672 C C . LYS B 1 349 ? -9.43 9.383 9.055 1 85.25 349 LYS B C 1
ATOM 5674 O O . LYS B 1 349 ? -8.219 9.164 9.109 1 85.25 349 LYS B O 1
ATOM 5679 N N . PRO B 1 350 ? -10.234 8.867 9.852 1 82.25 350 PRO B N 1
ATOM 5680 C CA . PRO B 1 350 ? -9.766 8.023 10.945 1 82.25 350 PRO B CA 1
ATOM 5681 C C . PRO B 1 350 ? -8.953 6.82 10.461 1 82.25 350 PRO B C 1
ATOM 5683 O O . PRO B 1 350 ? -8.055 6.352 11.172 1 82.25 350 PRO B O 1
ATOM 5686 N N . SER B 1 351 ? -9.164 6.363 9.25 1 89 351 SER B N 1
ATOM 5687 C CA . SER B 1 351 ? -8.453 5.199 8.734 1 89 351 SER B CA 1
ATOM 5688 C C . SER B 1 351 ? -6.969 5.504 8.531 1 89 351 SER B C 1
ATOM 5690 O O . SER B 1 351 ? -6.16 4.59 8.367 1 89 351 SER B O 1
ATOM 5692 N N . CYS B 1 352 ? -6.605 6.82 8.586 1 94.88 352 CYS B N 1
ATOM 5693 C CA . CYS B 1 352 ? -5.203 7.199 8.438 1 94.88 352 CYS B CA 1
ATOM 5694 C C . CYS B 1 352 ? -4.344 6.547 9.516 1 94.88 352 CYS B C 1
ATOM 5696 O O . CYS B 1 352 ? -3.188 6.203 9.266 1 94.88 352 CYS B O 1
ATOM 5698 N N . ALA B 1 353 ? -4.949 6.383 10.711 1 97.12 353 ALA B N 1
ATOM 5699 C CA . ALA B 1 353 ? -4.234 5.762 11.828 1 97.12 353 ALA B CA 1
ATOM 5700 C C . ALA B 1 353 ? -3.814 4.336 11.477 1 97.12 353 ALA B C 1
ATOM 5702 O O . ALA B 1 353 ? -2.715 3.902 11.828 1 97.12 353 ALA B O 1
ATOM 5703 N N . GLY B 1 354 ? -4.719 3.604 10.844 1 97.81 354 GLY B N 1
ATOM 5704 C CA . GLY B 1 354 ? -4.383 2.258 10.398 1 97.81 354 GLY B CA 1
ATOM 5705 C C . GLY B 1 354 ? -3.234 2.225 9.414 1 97.81 354 GLY B C 1
ATOM 5706 O O . GLY B 1 354 ? -2.352 1.368 9.508 1 97.81 354 GLY B O 1
ATOM 5707 N N . LYS B 1 355 ? -3.207 3.123 8.438 1 97.75 355 LYS B N 1
ATOM 5708 C CA . LYS B 1 355 ? -2.148 3.188 7.438 1 97.75 355 LYS B CA 1
ATOM 5709 C C . LYS B 1 355 ? -0.809 3.545 8.07 1 97.75 355 LYS B C 1
ATOM 5711 O O . LYS B 1 355 ? 0.241 3.078 7.625 1 97.75 355 LYS B O 1
ATOM 5716 N N . ILE B 1 356 ? -0.847 4.371 9.125 1 98.56 356 ILE B N 1
ATOM 5717 C CA . ILE B 1 356 ? 0.364 4.699 9.867 1 98.56 356 ILE B CA 1
ATOM 5718 C C . ILE B 1 356 ? 0.925 3.438 10.516 1 98.56 356 ILE B C 1
ATOM 5720 O O . ILE B 1 356 ? 2.117 3.146 10.398 1 98.56 356 ILE B O 1
ATOM 5724 N N . ALA B 1 357 ? 0.054 2.695 11.164 1 98.5 357 ALA B N 1
ATOM 5725 C CA . ALA B 1 357 ? 0.478 1.469 11.828 1 98.5 357 ALA B CA 1
ATOM 5726 C C . ALA B 1 357 ? 1.067 0.475 10.836 1 98.5 357 ALA B C 1
ATOM 5728 O O . ALA B 1 357 ? 2.105 -0.135 11.094 1 98.5 357 ALA B O 1
ATOM 5729 N N . ILE B 1 358 ? 0.446 0.323 9.719 1 98.25 358 ILE B N 1
ATOM 5730 C CA . ILE B 1 358 ? 0.883 -0.609 8.688 1 98.25 358 ILE B CA 1
ATOM 5731 C C . ILE B 1 358 ? 2.227 -0.158 8.117 1 98.25 358 ILE B C 1
ATOM 5733 O O . ILE B 1 358 ? 3.125 -0.976 7.91 1 98.25 358 ILE B O 1
ATOM 5737 N N . SER B 1 359 ? 2.377 1.144 7.84 1 98.62 359 SER B N 1
ATOM 5738 C CA . SER B 1 359 ? 3.619 1.688 7.301 1 98.62 359 SER B CA 1
ATOM 5739 C C . SER B 1 359 ? 4.785 1.449 8.25 1 98.62 359 SER B C 1
ATOM 5741 O O . SER B 1 359 ? 5.875 1.067 7.824 1 98.62 359 SER B O 1
ATOM 5743 N N . LEU B 1 360 ? 4.527 1.658 9.516 1 98.81 360 LEU B N 1
ATOM 5744 C CA . LEU B 1 360 ? 5.578 1.453 10.508 1 98.81 360 LEU B CA 1
ATOM 5745 C C . LEU B 1 360 ? 5.922 -0.026 10.633 1 98.81 360 LEU B C 1
ATOM 5747 O O . LEU B 1 360 ? 7.09 -0.384 10.797 1 98.81 360 LEU B O 1
ATOM 5751 N N . ASP B 1 361 ? 4.898 -0.844 10.578 1 97.75 361 ASP B N 1
ATOM 5752 C CA . ASP B 1 361 ? 5.137 -2.281 10.656 1 97.75 361 ASP B CA 1
ATOM 5753 C C . ASP B 1 361 ? 6.055 -2.744 9.523 1 97.75 361 ASP B C 1
ATOM 5755 O O . ASP B 1 361 ? 7.043 -3.436 9.766 1 97.75 361 ASP B O 1
ATOM 5759 N N . GLY B 1 362 ? 5.695 -2.369 8.328 1 97.94 362 GLY B N 1
ATOM 5760 C CA . GLY B 1 362 ? 6.535 -2.715 7.195 1 97.94 362 GLY B CA 1
ATOM 5761 C C . GLY B 1 362 ? 7.926 -2.113 7.277 1 97.94 362 GLY B C 1
ATOM 5762 O O . GLY B 1 362 ? 8.906 -2.75 6.887 1 97.94 362 GLY B O 1
ATOM 5763 N N . ALA B 1 363 ? 8.008 -0.893 7.789 1 98.69 363 ALA B N 1
ATOM 5764 C CA . ALA B 1 363 ? 9.297 -0.217 7.926 1 98.69 363 ALA B CA 1
ATOM 5765 C C . ALA B 1 363 ? 10.195 -0.946 8.922 1 98.69 363 ALA B C 1
ATOM 5767 O O . ALA B 1 363 ? 11.398 -1.082 8.695 1 98.69 363 ALA B O 1
ATOM 5768 N N . PHE B 1 364 ? 9.641 -1.384 10.062 1 98.31 364 PHE B N 1
ATOM 5769 C CA . PHE B 1 364 ? 10.414 -2.125 11.047 1 98.31 364 PHE B CA 1
ATOM 5770 C C . PHE B 1 364 ? 10.875 -3.461 10.477 1 98.31 364 PHE B C 1
ATOM 5772 O O . PHE B 1 364 ? 11.969 -3.934 10.805 1 98.31 364 PHE B O 1
ATOM 5779 N N . MET B 1 365 ? 10.047 -4.109 9.641 1 97.38 365 MET B N 1
ATOM 5780 C CA . MET B 1 365 ? 10.5 -5.316 8.945 1 97.38 365 MET B CA 1
ATOM 5781 C C . MET B 1 365 ? 11.703 -5.012 8.055 1 97.38 365 MET B C 1
ATOM 5783 O O . MET B 1 365 ? 12.672 -5.773 8.031 1 97.38 365 MET B O 1
ATOM 5787 N N . GLY B 1 366 ? 11.617 -3.902 7.336 1 98.06 366 GLY B N 1
ATOM 5788 C CA . GLY B 1 366 ? 12.742 -3.475 6.516 1 98.06 366 GLY B CA 1
ATOM 5789 C C . GLY B 1 366 ? 14.008 -3.238 7.32 1 98.06 366 GLY B C 1
ATOM 5790 O O . GLY B 1 366 ? 15.117 -3.512 6.84 1 98.06 366 GLY B O 1
ATOM 5791 N N . TYR B 1 367 ? 13.844 -2.684 8.523 1 98.56 367 TYR B N 1
ATOM 5792 C CA . TYR B 1 367 ? 14.969 -2.469 9.422 1 98.56 367 TYR B CA 1
ATOM 5793 C C . TYR B 1 367 ? 15.586 -3.795 9.859 1 98.56 367 TYR B C 1
ATOM 5795 O O . TYR B 1 367 ? 16.812 -3.938 9.891 1 98.56 367 TYR B O 1
ATOM 5803 N N . LYS B 1 368 ? 14.711 -4.719 10.203 1 97.44 368 LYS B N 1
ATOM 5804 C CA . LYS B 1 368 ? 15.195 -6.047 10.562 1 97.44 368 LYS B CA 1
ATOM 5805 C C . LYS B 1 368 ? 15.953 -6.691 9.414 1 97.44 368 LYS B C 1
ATOM 5807 O O . LYS B 1 368 ? 17 -7.312 9.617 1 97.44 368 LYS B O 1
ATOM 5812 N N . GLN B 1 369 ? 15.445 -6.562 8.203 1 97.69 369 GLN B N 1
ATOM 5813 C CA . GLN B 1 369 ? 16.156 -7.039 7.012 1 97.69 369 GLN B CA 1
ATOM 5814 C C . GLN B 1 369 ? 17.562 -6.453 6.93 1 97.69 369 GLN B C 1
ATOM 5816 O O . GLN B 1 369 ? 18.531 -7.176 6.703 1 97.69 369 GLN B O 1
ATOM 5821 N N . ALA B 1 370 ? 17.594 -5.141 7.074 1 98.25 370 ALA B N 1
ATOM 5822 C CA . ALA B 1 370 ? 18.859 -4.43 6.93 1 98.25 370 ALA B CA 1
ATOM 5823 C C . ALA B 1 370 ? 19.875 -4.91 7.961 1 98.25 370 ALA B C 1
ATOM 5825 O O . ALA B 1 370 ? 21.047 -5.113 7.637 1 98.25 370 ALA B O 1
ATOM 5826 N N . ARG B 1 371 ? 19.484 -5.094 9.172 1 97.44 371 ARG B N 1
ATOM 5827 C CA . ARG B 1 371 ? 20.375 -5.496 10.258 1 97.44 371 ARG B CA 1
ATOM 5828 C C . ARG B 1 371 ? 20.891 -6.918 10.039 1 97.44 371 ARG B C 1
ATOM 5830 O O . ARG B 1 371 ? 22 -7.254 10.469 1 97.44 371 ARG B O 1
ATOM 5837 N N . LEU B 1 372 ? 20.109 -7.742 9.367 1 96.12 372 LEU B N 1
ATOM 5838 C CA . LEU B 1 372 ? 20.469 -9.141 9.172 1 96.12 372 LEU B CA 1
ATOM 5839 C C . LEU B 1 372 ? 21.031 -9.367 7.773 1 96.12 372 LEU B C 1
ATOM 5841 O O . LEU B 1 372 ? 21.25 -10.516 7.367 1 96.12 372 LEU B O 1
ATOM 5845 N N . ASN B 1 373 ? 21.219 -8.32 7.016 1 95.81 373 ASN B N 1
ATOM 5846 C CA . ASN B 1 373 ? 21.766 -8.344 5.66 1 95.81 373 ASN B CA 1
ATOM 5847 C C . ASN B 1 373 ? 20.922 -9.211 4.73 1 95.81 373 ASN B C 1
ATOM 5849 O O . ASN B 1 373 ? 21.453 -10.055 4.016 1 95.81 373 ASN B O 1
ATOM 5853 N N . LYS B 1 374 ? 19.641 -9.086 4.855 1 96.12 374 LYS B N 1
ATOM 5854 C CA . LYS B 1 374 ? 18.672 -9.75 3.992 1 96.12 374 LYS B CA 1
ATOM 5855 C C . LYS B 1 374 ? 17.922 -8.734 3.139 1 96.12 374 LYS B C 1
ATOM 5857 O O . LYS B 1 374 ? 16.688 -8.812 3.018 1 96.12 374 LYS B O 1
ATOM 5862 N N . ASN B 1 375 ? 18.672 -7.758 2.6 1 96.69 375 ASN B N 1
ATOM 5863 C CA . ASN B 1 375 ? 18.109 -6.664 1.823 1 96.69 375 ASN B CA 1
ATOM 5864 C C . ASN B 1 375 ? 17.625 -7.137 0.451 1 96.69 375 ASN B C 1
ATOM 5866 O O . ASN B 1 375 ? 18.078 -8.172 -0.042 1 96.69 375 ASN B O 1
ATOM 5870 N N . TYR B 1 376 ? 16.641 -6.379 -0.076 1 94.69 376 TYR B N 1
ATOM 5871 C CA . TYR B 1 376 ? 16.297 -6.594 -1.474 1 94.69 376 TYR B CA 1
ATOM 5872 C C . TYR B 1 376 ? 17.469 -6.293 -2.389 1 94.69 376 TYR B C 1
ATOM 5874 O O . TYR B 1 376 ? 18.312 -5.453 -2.068 1 94.69 376 TYR B O 1
ATOM 5882 N N . GLN B 1 377 ? 17.469 -6.949 -3.449 1 91 377 GLN B N 1
ATOM 5883 C CA . GLN B 1 377 ? 18.625 -6.848 -4.348 1 91 377 GLN B CA 1
ATOM 5884 C C . GLN B 1 377 ? 18.516 -5.609 -5.234 1 91 377 GLN B C 1
ATOM 5886 O O . GLN B 1 377 ? 17.422 -5.281 -5.719 1 91 377 GLN B O 1
ATOM 5891 N N . LYS B 1 378 ? 19.688 -4.988 -5.363 1 89.94 378 LYS B N 1
ATOM 5892 C CA . LYS B 1 378 ? 19.75 -3.846 -6.266 1 89.94 378 LYS B CA 1
ATOM 5893 C C . LYS B 1 378 ? 19.375 -4.246 -7.691 1 89.94 378 LYS B C 1
ATOM 5895 O O . LYS B 1 378 ? 19.766 -5.32 -8.164 1 89.94 378 LYS B O 1
ATOM 5900 N N . GLY B 1 379 ? 18.516 -3.486 -8.266 1 86.62 379 GLY B N 1
ATOM 5901 C CA . GLY B 1 379 ? 18.125 -3.746 -9.641 1 86.62 379 GLY B CA 1
ATOM 5902 C C . GLY B 1 379 ? 16.797 -4.492 -9.742 1 86.62 379 GLY B C 1
ATOM 5903 O O . GLY B 1 379 ? 16.203 -4.566 -10.82 1 86.62 379 GLY B O 1
ATOM 5904 N N . ASP B 1 380 ? 16.312 -4.973 -8.656 1 86.69 380 ASP B N 1
ATOM 5905 C CA . ASP B 1 380 ? 15.047 -5.691 -8.664 1 86.69 380 ASP B CA 1
ATOM 5906 C C . ASP B 1 380 ? 13.875 -4.734 -8.492 1 86.69 380 ASP B C 1
ATOM 5908 O O . ASP B 1 380 ? 13.82 -3.975 -7.52 1 86.69 380 ASP B O 1
ATOM 5912 N N . GLY B 1 381 ? 12.969 -4.797 -9.438 1 90.12 381 GLY B N 1
ATOM 5913 C CA . GLY B 1 381 ? 11.797 -3.939 -9.352 1 90.12 381 GLY B CA 1
ATOM 5914 C C . GLY B 1 381 ? 12.141 -2.465 -9.266 1 90.12 381 GLY B C 1
ATOM 5915 O O . GLY B 1 381 ? 12.898 -1.95 -10.086 1 90.12 381 GLY B O 1
ATOM 5916 N N . LEU B 1 382 ? 11.68 -1.826 -8.219 1 92.75 382 LEU B N 1
ATOM 5917 C CA . LEU B 1 382 ? 11.867 -0.39 -8.047 1 92.75 382 LEU B CA 1
ATOM 5918 C C . LEU B 1 382 ? 13.117 -0.102 -7.223 1 92.75 382 LEU B C 1
ATOM 5920 O O . LEU B 1 382 ? 13.453 1.06 -6.984 1 92.75 382 LEU B O 1
ATOM 5924 N N . VAL B 1 383 ? 13.758 -1.162 -6.691 1 93.62 383 VAL B N 1
ATOM 5925 C CA . VAL B 1 383 ? 15.023 -0.979 -5.98 1 93.62 383 VAL B CA 1
ATOM 5926 C C . VAL B 1 383 ? 16.125 -0.622 -6.977 1 93.62 383 VAL B C 1
ATOM 5928 O O . VAL B 1 383 ? 16.609 -1.483 -7.715 1 93.62 383 VAL B O 1
ATOM 5931 N N . ALA B 1 384 ? 16.562 0.59 -6.93 1 93.19 384 ALA B N 1
ATOM 5932 C CA . ALA B 1 384 ? 17.625 1.044 -7.82 1 93.19 384 ALA B CA 1
ATOM 5933 C C . ALA B 1 384 ? 19 0.712 -7.242 1 93.19 384 ALA B C 1
ATOM 5935 O O . ALA B 1 384 ? 19.125 -0.118 -6.336 1 93.19 384 ALA B O 1
ATOM 5936 N N . TYR B 1 385 ? 20.078 1.266 -7.805 1 92.5 385 TYR B N 1
ATOM 5937 C CA . TYR B 1 385 ? 21.422 0.886 -7.41 1 92.5 385 TYR B CA 1
ATOM 5938 C C . TYR B 1 385 ? 21.938 1.773 -6.277 1 92.5 385 TYR B C 1
ATOM 5940 O O . TYR B 1 385 ? 22.969 1.483 -5.668 1 92.5 385 TYR B O 1
ATOM 5948 N N . SER B 1 386 ? 21.203 2.881 -6.035 1 95 386 SER B N 1
ATOM 5949 C CA . SER B 1 386 ? 21.5 3.74 -4.895 1 95 386 SER B CA 1
ATOM 5950 C C . SER B 1 386 ? 20.219 4.18 -4.191 1 95 386 SER B C 1
ATOM 5952 O O . SER B 1 386 ? 19.125 4.102 -4.766 1 95 386 SER B O 1
ATOM 5954 N N . VAL B 1 387 ? 20.391 4.57 -2.949 1 96.94 387 VAL B N 1
ATOM 5955 C CA . VAL B 1 387 ? 19.234 5.023 -2.17 1 96.94 387 VAL B CA 1
ATOM 5956 C C . VAL B 1 387 ? 18.594 6.234 -2.852 1 96.94 387 VAL B C 1
ATOM 5958 O O . VAL B 1 387 ? 17.375 6.312 -2.967 1 96.94 387 VAL B O 1
ATOM 5961 N N . ASP B 1 388 ? 19.406 7.203 -3.402 1 96.62 388 ASP B N 1
ATOM 5962 C CA . ASP B 1 388 ? 18.891 8.398 -4.07 1 96.62 388 ASP B CA 1
ATOM 5963 C C . ASP B 1 388 ? 18.125 8.031 -5.336 1 96.62 388 ASP B C 1
ATOM 5965 O O . ASP B 1 388 ? 17.062 8.617 -5.617 1 96.62 388 ASP B O 1
ATOM 5969 N N . GLU B 1 389 ? 18.656 7.082 -6.035 1 95.69 389 GLU B N 1
ATOM 5970 C CA . GLU B 1 389 ? 17.969 6.641 -7.25 1 95.69 389 GLU B CA 1
ATOM 5971 C C . GLU B 1 389 ? 16.656 5.938 -6.922 1 95.69 389 GLU B C 1
ATOM 5973 O O . GLU B 1 389 ? 15.68 6.066 -7.66 1 95.69 389 GLU B O 1
ATOM 5978 N N . THR B 1 390 ? 16.672 5.129 -5.867 1 96.88 390 THR B N 1
ATOM 5979 C CA . THR B 1 390 ? 15.438 4.477 -5.434 1 96.88 390 THR B CA 1
ATOM 5980 C C . THR B 1 390 ? 14.383 5.512 -5.047 1 96.88 390 THR B C 1
ATOM 5982 O O . THR B 1 390 ? 13.219 5.395 -5.434 1 96.88 390 THR B O 1
ATOM 5985 N N . ILE B 1 391 ? 14.789 6.551 -4.293 1 96.94 391 ILE B N 1
ATOM 5986 C CA . ILE B 1 391 ? 13.883 7.621 -3.881 1 96.94 391 ILE B CA 1
ATOM 5987 C C . ILE B 1 391 ? 13.312 8.312 -5.113 1 96.94 391 ILE B C 1
ATOM 5989 O O . ILE B 1 391 ? 12.109 8.586 -5.18 1 96.94 391 ILE B O 1
ATOM 5993 N N . ARG B 1 392 ? 14.148 8.555 -6.125 1 95.31 392 ARG B N 1
ATOM 5994 C CA . ARG B 1 392 ? 13.703 9.195 -7.359 1 95.31 392 ARG B CA 1
ATOM 5995 C C . ARG B 1 392 ? 12.695 8.32 -8.102 1 95.31 392 ARG B C 1
ATOM 5997 O O . ARG B 1 392 ? 11.727 8.828 -8.664 1 95.31 392 ARG B O 1
ATOM 6004 N N . SER B 1 393 ? 12.977 7.043 -8.141 1 95.38 393 SER B N 1
ATOM 6005 C CA . SER B 1 393 ? 12.078 6.105 -8.797 1 95.38 393 SER B CA 1
ATOM 6006 C C . SER B 1 393 ? 10.703 6.102 -8.133 1 95.38 393 SER B C 1
ATOM 6008 O O . SER B 1 393 ? 9.68 6.078 -8.82 1 95.38 393 SER B O 1
ATOM 6010 N N . ILE B 1 394 ? 10.703 6.109 -6.832 1 96.81 394 ILE B N 1
ATOM 6011 C CA . ILE B 1 394 ? 9.445 6.133 -6.094 1 96.81 394 ILE B CA 1
ATOM 6012 C C . ILE B 1 394 ? 8.695 7.43 -6.391 1 96.81 394 ILE B C 1
ATOM 6014 O O . ILE B 1 394 ? 7.473 7.43 -6.543 1 96.81 394 ILE B O 1
ATOM 6018 N N . GLY B 1 395 ? 9.438 8.562 -6.434 1 96.19 395 GLY B N 1
ATOM 6019 C CA . GLY B 1 395 ? 8.836 9.828 -6.82 1 96.19 395 GLY B CA 1
ATOM 6020 C C . GLY B 1 395 ? 8.195 9.789 -8.195 1 96.19 395 GLY B C 1
ATOM 6021 O O . GLY B 1 395 ? 7.094 10.305 -8.383 1 96.19 395 GLY B O 1
ATOM 6022 N N . ALA B 1 396 ? 8.875 9.172 -9.125 1 95.12 396 ALA B N 1
ATOM 6023 C CA . ALA B 1 396 ? 8.344 9.031 -10.484 1 95.12 396 ALA B CA 1
ATOM 6024 C C . ALA B 1 396 ? 7.055 8.219 -10.484 1 95.12 396 ALA B C 1
ATOM 6026 O O . ALA B 1 396 ? 6.098 8.562 -11.18 1 95.12 396 ALA B O 1
ATOM 6027 N N . VAL B 1 397 ? 7.031 7.16 -9.734 1 95.19 397 VAL B N 1
ATOM 6028 C CA . VAL B 1 397 ? 5.848 6.312 -9.633 1 95.19 397 VAL B CA 1
ATOM 6029 C C . VAL B 1 397 ? 4.684 7.117 -9.062 1 95.19 397 VAL B C 1
ATOM 6031 O O . VAL B 1 397 ? 3.559 7.031 -9.562 1 95.19 397 VAL B O 1
ATOM 6034 N N . ALA B 1 398 ? 4.945 7.848 -8.016 1 95.62 398 ALA B N 1
ATOM 6035 C CA . ALA B 1 398 ? 3.904 8.68 -7.41 1 95.62 398 ALA B CA 1
ATOM 6036 C C . ALA B 1 398 ? 3.334 9.664 -8.422 1 95.62 398 ALA B C 1
ATOM 6038 O O . ALA B 1 398 ? 2.127 9.922 -8.438 1 95.62 398 ALA B O 1
ATOM 6039 N N . GLN B 1 399 ? 4.191 10.227 -9.234 1 92.69 399 GLN B N 1
ATOM 6040 C CA . GLN B 1 399 ? 3.744 11.156 -10.266 1 92.69 399 GLN B CA 1
ATOM 6041 C C . GLN B 1 399 ? 2.881 10.445 -11.312 1 92.69 399 GLN B C 1
ATOM 6043 O O . GLN B 1 399 ? 1.99 11.055 -11.906 1 92.69 399 GLN B O 1
ATOM 6048 N N . GLY B 1 400 ? 3.148 9.172 -11.523 1 93 400 GLY B N 1
ATOM 6049 C CA . GLY B 1 400 ? 2.373 8.359 -12.453 1 93 400 GLY B CA 1
ATOM 6050 C C . GLY B 1 400 ? 0.998 8 -11.922 1 93 400 GLY B C 1
ATOM 6051 O O . GLY B 1 400 ? 0.193 7.398 -12.641 1 93 400 GLY B O 1
ATOM 6052 N N . MET B 1 401 ? 0.653 8.422 -10.719 1 93.31 401 MET B N 1
ATOM 6053 C CA . MET B 1 401 ? -0.616 8.07 -10.094 1 93.31 401 MET B CA 1
ATOM 6054 C C . MET B 1 401 ? -1.622 9.211 -10.227 1 93.31 401 MET B C 1
ATOM 6056 O O . MET B 1 401 ? -2.641 9.227 -9.531 1 93.31 401 MET B O 1
ATOM 6060 N N . LYS B 1 402 ? -1.366 10.195 -11.047 1 89.06 402 LYS B N 1
ATOM 6061 C CA . LYS B 1 402 ? -2.256 11.344 -11.211 1 89.06 402 LYS B CA 1
ATOM 6062 C C . LYS B 1 402 ? -3.654 10.898 -11.633 1 89.06 402 LYS B C 1
ATOM 6064 O O . LYS B 1 402 ? -4.652 11.391 -11.109 1 89.06 402 LYS B O 1
ATOM 6069 N N . GLU B 1 403 ? -3.746 9.969 -12.633 1 89.62 403 GLU B N 1
ATOM 6070 C CA . GLU B 1 403 ? -5.047 9.445 -13.047 1 89.62 403 GLU B CA 1
ATOM 6071 C C . GLU B 1 403 ? -5.703 8.656 -11.922 1 89.62 403 GLU B C 1
ATOM 6073 O O . GLU B 1 403 ? -6.93 8.664 -11.781 1 89.62 403 GLU B O 1
ATOM 6078 N N . THR B 1 404 ? -4.906 7.887 -11.211 1 92.31 404 THR B N 1
ATOM 6079 C CA . THR B 1 404 ? -5.402 7.145 -10.055 1 92.31 404 THR B CA 1
ATOM 6080 C C . THR B 1 404 ? -6.074 8.086 -9.055 1 92.31 404 THR B C 1
ATOM 6082 O O . THR B 1 404 ? -7.121 7.754 -8.5 1 92.31 404 THR B O 1
ATOM 6085 N N . ASP B 1 405 ? -5.457 9.211 -8.867 1 89.69 405 ASP B N 1
ATOM 6086 C CA . ASP B 1 405 ? -5.98 10.203 -7.93 1 89.69 405 ASP B CA 1
ATOM 6087 C C . ASP B 1 405 ? -7.383 10.656 -8.336 1 89.69 405 ASP B C 1
ATOM 6089 O O . ASP B 1 405 ? -8.266 10.789 -7.488 1 89.69 405 ASP B O 1
ATOM 6093 N N . VAL B 1 406 ? -7.59 10.852 -9.578 1 87.12 406 VAL B N 1
ATOM 6094 C CA . VAL B 1 406 ? -8.883 11.281 -10.102 1 87.12 406 VAL B CA 1
ATOM 6095 C C . VAL B 1 406 ? -9.922 10.188 -9.867 1 87.12 406 VAL B C 1
ATOM 6097 O O . VAL B 1 406 ? -11.055 10.477 -9.469 1 87.12 406 VAL B O 1
ATOM 6100 N N . VAL B 1 407 ? -9.586 8.945 -10.094 1 92 407 VAL B N 1
ATOM 6101 C CA . VAL B 1 407 ? -10.508 7.828 -9.914 1 92 407 VAL B CA 1
ATOM 6102 C C . VAL B 1 407 ? -10.867 7.688 -8.438 1 92 407 VAL B C 1
ATOM 6104 O O . VAL B 1 407 ? -12.031 7.441 -8.102 1 92 407 VAL B O 1
ATOM 6107 N N . ILE B 1 408 ? -9.852 7.836 -7.551 1 91.56 408 ILE B N 1
ATOM 6108 C CA . ILE B 1 408 ? -10.102 7.77 -6.113 1 91.56 408 ILE B CA 1
ATOM 6109 C C . ILE B 1 408 ? -11.148 8.812 -5.723 1 91.56 408 ILE B C 1
ATOM 6111 O O . ILE B 1 408 ? -12.109 8.508 -5.012 1 91.56 408 ILE B O 1
ATOM 6115 N N . LEU B 1 409 ? -10.93 10.023 -6.223 1 85.75 409 LEU B N 1
ATOM 6116 C CA . LEU B 1 409 ? -11.859 11.109 -5.922 1 85.75 409 LEU B CA 1
ATOM 6117 C C . LEU B 1 409 ? -13.266 10.758 -6.395 1 85.75 409 LEU B C 1
ATOM 6119 O O . LEU B 1 409 ? -14.242 10.953 -5.664 1 85.75 409 LEU B O 1
ATOM 6123 N N . ASN B 1 410 ? -13.383 10.25 -7.59 1 87.88 410 ASN B N 1
ATOM 6124 C CA . ASN B 1 410 ? -14.688 9.891 -8.141 1 87.88 410 ASN B CA 1
ATOM 6125 C C . ASN B 1 410 ? -15.367 8.805 -7.316 1 87.88 410 ASN B C 1
ATOM 6127 O O . ASN B 1 410 ? -16.578 8.852 -7.094 1 87.88 410 ASN B O 1
ATOM 6131 N N . GLU B 1 411 ? -14.602 7.844 -6.887 1 90.12 411 GLU B N 1
ATOM 6132 C CA . GLU B 1 411 ? -15.148 6.766 -6.07 1 90.12 411 GLU B CA 1
ATOM 6133 C C . GLU B 1 411 ? -15.617 7.285 -4.715 1 90.12 411 GLU B C 1
ATOM 6135 O O . GLU B 1 411 ? -16.656 6.848 -4.203 1 90.12 411 GLU B O 1
ATOM 6140 N N . MET B 1 412 ? -14.836 8.188 -4.129 1 84.94 412 MET B N 1
ATOM 6141 C CA . MET B 1 412 ? -15.188 8.758 -2.832 1 84.94 412 MET B CA 1
ATOM 6142 C C . MET B 1 412 ? -16.5 9.539 -2.92 1 84.94 412 MET B C 1
ATOM 6144 O O . MET B 1 412 ? -17.266 9.57 -1.963 1 84.94 412 MET B O 1
ATOM 6148 N N . LEU B 1 413 ? -16.719 10.172 -4.027 1 81.69 413 LEU B N 1
ATOM 6149 C CA . LEU B 1 413 ? -17.875 11.039 -4.195 1 81.69 413 LEU B CA 1
ATOM 6150 C C . LEU B 1 413 ? -19.141 10.211 -4.43 1 81.69 413 LEU B C 1
ATOM 6152 O O . LEU B 1 413 ? -20.25 10.734 -4.316 1 81.69 413 LEU B O 1
ATOM 6156 N N . LYS B 1 414 ? -19.016 8.938 -4.746 1 80.75 414 LYS B N 1
ATOM 6157 C CA . LYS B 1 414 ? -20.156 8.062 -4.93 1 80.75 414 LYS B CA 1
ATOM 6158 C C . LYS B 1 414 ? -20.828 7.746 -3.596 1 80.75 414 LYS B C 1
ATOM 6160 O O . LYS B 1 414 ? -22 7.34 -3.561 1 80.75 414 LYS B O 1
ATOM 6165 N N . HIS B 1 415 ? -20.078 7.891 -2.586 1 73.69 415 HIS B N 1
ATOM 6166 C CA . HIS B 1 415 ? -20.594 7.461 -1.288 1 73.69 415 HIS B CA 1
ATOM 6167 C C . HIS B 1 415 ? -20.719 8.633 -0.325 1 73.69 415 HIS B C 1
ATOM 6169 O O . HIS B 1 415 ? -19.875 9.531 -0.32 1 73.69 415 HIS B O 1
#

Radius of gyration: 27.42 Å; Cα contacts (8 Å, |Δi|>4): 1923; chains: 2; bounding box: 57×78×72 Å

pLDDT: mean 92.31, std 10.03, range [34.56, 98.94]

Foldseek 3Di:
DPLLVVCVVFFAKAFFWLLLLLLLLQLLVQLVVDPDQFQAKEKEWALLSQLAFAAFQAAPLVQDGGNLLSNQLSSQQHDSVCQRCSNLPQDPVSNVVSVVCVVVCRYHYDYDPPADSGWMWMWGHHPVKIWIWIDPQASRRIQWIDMRPHTPHHNPCCVPVVCCCCVCDDLVVLLVCLVDNDNVSNVVSLVVQLVQLQVLLVVLCVDDFFPSVLVVLCVPPPPDDLLSNLLSSLLSSLRCSRRRNRGMHTGALRTRSLSNLQQSSLSSLCVVVVHDPSLSSSLSSSLRSQLCLLCSLLHSGFQKDSLLSSLLSSVLSNCSSVVHDPQLSLQLSLQLCVPLTDNTDSYRHSCSSVSSSVSNVSSVVSSVCSVVVVGDDDPPDLRHPGSSSSSNSSSVVRVVCRVVSVVSSVVVVVD/DPLLVVCVVFFAKAFFWLLLLLLLLQLLVQLVVDPDQFQAKEKEWALLSQLAFAAFQAAPLVQDGGNLLSNQLSSQQHDSVVPRCSNLPQDPVSNVVSVVCVVVCRYHYDYDPPADSGWMWMWGHHPVKIWIWIDPQASRRIQWIDMRNHTPHHNPCCVPVVCVCCVCDDLVVLLVCLVDNDNVSNVVSLVVQLVQLQVLLVVLCVDDFFPSVLVVLCVPPPPDDLLSNLLSSLLSSLRCSRRRNRGMHTGALRTRSLSNLQQSSLSSLCVVVVHDPSLSSSLSSSLRSQLCLLCSLLHSGFQKDSLLSSLLSSVLSNCVSVVHDPQLSLQLSLQLCVPLTDNTDSYRHSCSSVSSSVSNVSSVVSSVCSVVVVGDDDPPDLRHPGSSSSSNSSSVVRVVCRVVSVVSSVVVVVD

Nearest PDB structures (foldseek):
  4rqo-assembly1_B  TM=6.361E-01  e=1.319E-07  Legionella pneumophila subsp. pneumophila str. Thunder Bay
  7bra-assembly1_B  TM=6.092E-01  e=3.791E-02  Bacillus subtilis
  7e9d-assembly1_B  TM=5.870E-01  e=4.338E-02  Bacillus subtilis
  6r6t-assembly1_A  TM=6.790E-01  e=1.744E-01  Mus musculus
  4rqo-assembly1_B  TM=6.384E-01  e=6.391E-08  Legionella pneumophila subsp. pneumophila str. Thunder Bay

Organism: Veillonella parvula (NCBI:txid29466)

InterPro domains:
  IPR005130 Serine dehydratase-like, alpha subunit [PF03313] (140-410)
  IPR021144 Uncharacterised protein family UPF0597 [MF_01845] (1-414)
  IPR021144 Uncharacterised protein family UPF0597 [PIRSF006054] (3-414)
  IPR021144 Uncharacterised protein family UPF0597 [PTHR30501] (3-414)